Protein AF-0000000081854807 (afdb_homodimer)

Foldseek 3Di:
DLVVLVVVVVVLVVLLVVLLVVLVVLFDLLPVLFPAAFARDGACDVPDPRVDQLQDDPVVLVVPPDVVVCVLSCVDALFRFQFDQDSSHTHFDFDQDPNQTDTVNHQWTQHSVRDTHGVVVVCVVVVCNVVVVVVVVVVVVVVVCVVCVVVVVVLQVVLLVLLLVLLLCCLPCVVVVLVVVLVVVLVVLVVVLVVLVVLLVVLVPPPAPDPVPDPDDPDCVVVSSHSVSSVVVNVVSVVVSVVSVVVCVVCVLQVLQLSVLSNVLSVLCVLVVVLLCVLVVLVVQLVVLVVSLVVSLSSLVRSFAWWWFKPAPDPPQPRGRPTDDQVCNVVDCSCVRGPSIHTTTDDRHDPDPSRVCSVVSNLSSQLSSQLSNQLSVLLSLLLLLLQLVLQLPQQDPPVRRDDNRSVVSSVCCVPQVSSQSSVLSNVLSVLVSVLVVLVVVLVVCVPPPPPVVNVVSVVVNVVSVVVNVVSVVLSSQLSSQCSVPVDHSVVSSVVSVVLCVVVVVSVVSSVVSLVVSLVVVLCVSCVVSVDPSSSVSSVSSSVSSVSSSSSSVSVQSVLVVPADCDPVRHGSDDPSSVVSVVVVVVVVVVVVVD/DLVVLVVVVVVLVVLLVVLLVVLVVLFDLLPVLFPAAFARDGACDVPDPRVDQLQDDPVVLVVPPDVVVCVLSCVHALFRFQFDQDSSHTHFDFDQDPNQTDTVNHQWTQHSVRDTHGVVVVCVVVVCNVVVVVVVVVVVVVVVCVVCVVVVVVLQVVLLVLLLVLLLCCLPCVVVVLVVVLVVVLVVLVVVLVVLVVLLVVLVPPPAPDPVPDPPDPDCVVVSSHSVSSVVVNVVSVVVSVVSVVVCVVCVLQVLQLSVLSNVLSVLCVLVVVLLCVLVVLVVQLVVLVVSLVVSLSSLVRSFAWWWFKDAPDPPQPRGRPTDDQVCNVVDCSCVRGPSIDTTTDDRHDPDPSRVCSVVSNLSSQLSSQLSNQLSVLLSLLLLLLQLVLQLPQQDPPVRRDDNRSVVSSVCCVPQPSSQSSVLSNVLSVLVSVLVVLVVVLVVCVPPPPPVVNVVSVVVNVVSVVVNVVSVVLSSQLSSQCSVPVDHSVVSSVVSVVLCVVVVVSVVSSVVSLVVSLVVSLCVSCVVSVDPSSSVSSVSSSVSSVSSSSSSVSVQSVLVVPADCDPVGHGSDDPSSVVSVVVVVVVVVVVVVD

Nearest PDB structures (foldseek):
  7wwb-assembly1_B  TM=7.314E-01  e=3.124E-13  Homo sapiens
  9f63-assembly1_A  TM=7.269E-01  e=8.899E-12  Saccharomyces cerevisiae
  7x1w-assembly1_A  TM=1.591E-01  e=3.857E+00  Homo sapiens
  7wwb-assembly1_B  TM=8.177E-01  e=1.957E-13  Homo sapiens
  9f63-assembly1_A  TM=7.293E-01  e=7.937E-12  Saccharomyces cerevisiae

pLDDT: mean 78.85, std 14.8, range [30.97, 98.0]

Structure (mmCIF, N/CA/C/O backbone):
data_AF-0000000081854807-model_v1
#
loop_
_entity.id
_entity.type
_entity.pdbx_description
1 polymer 'Choline transporter-like protein'
#
loop_
_atom_site.group_PDB
_atom_site.id
_atom_site.type_symbol
_atom_site.label_atom_id
_atom_site.label_alt_id
_atom_site.label_comp_id
_atom_site.label_asym_id
_atom_site.label_entity_id
_atom_site.label_seq_id
_atom_site.pdbx_PDB_ins_code
_atom_site.Cartn_x
_atom_site.Cartn_y
_atom_site.Cartn_z
_atom_site.occupancy
_atom_site.B_iso_or_equiv
_atom_site.auth_seq_id
_atom_site.auth_comp_id
_atom_site.auth_asym_id
_atom_site.auth_atom_id
_atom_site.pdbx_PDB_model_num
ATOM 1 N N . PHE A 1 1 ? 23.953 26.969 -3.471 1 31.23 1 PHE A N 1
ATOM 2 C CA . PHE A 1 1 ? 22.922 25.969 -3.195 1 31.23 1 PHE A CA 1
ATOM 3 C C . PHE A 1 1 ? 22.234 26.266 -1.863 1 31.23 1 PHE A C 1
ATOM 5 O O . PHE A 1 1 ? 21.062 25.969 -1.689 1 31.23 1 PHE A O 1
ATOM 12 N N . ARG A 1 2 ? 23.047 26.734 -0.861 1 42.81 2 ARG A N 1
ATOM 13 C CA . ARG A 1 2 ? 22.5 27.281 0.381 1 42.81 2 ARG A CA 1
ATOM 14 C C . ARG A 1 2 ? 21.562 28.438 0.106 1 42.81 2 ARG A C 1
ATOM 16 O O . ARG A 1 2 ? 20.562 28.609 0.799 1 42.81 2 ARG A O 1
ATOM 23 N N . LEU A 1 3 ? 21.953 29.078 -0.808 1 42.81 3 LEU A N 1
ATOM 24 C CA . LEU A 1 3 ? 21.234 30.297 -1.171 1 42.81 3 LEU A CA 1
ATOM 25 C C . LEU A 1 3 ? 19.828 29.984 -1.659 1 42.81 3 LEU A C 1
ATOM 27 O O . LEU A 1 3 ? 18.906 30.766 -1.431 1 42.81 3 LEU A O 1
ATOM 31 N N . GLY A 1 4 ? 19.688 28.844 -2.27 1 45.41 4 GLY A N 1
ATOM 32 C CA . GLY A 1 4 ? 18.422 28.484 -2.869 1 45.41 4 GLY A CA 1
ATOM 33 C C . GLY A 1 4 ? 17.344 28.156 -1.843 1 45.41 4 GLY A C 1
ATOM 34 O O . GLY A 1 4 ? 16.188 28.516 -2.02 1 45.41 4 GLY A O 1
ATOM 35 N N . GLU A 1 5 ? 17.812 27.594 -0.777 1 56.28 5 GLU A N 1
ATOM 36 C CA . GLU A 1 5 ? 16.844 27.234 0.262 1 56.28 5 GLU A CA 1
ATOM 37 C C . GLU A 1 5 ? 16.391 28.469 1.043 1 56.28 5 GLU A C 1
ATOM 39 O O . GLU A 1 5 ? 15.227 28.562 1.439 1 56.28 5 GLU A O 1
ATOM 44 N N . ASP A 1 6 ? 17.25 29.438 1.151 1 55.31 6 ASP A N 1
ATOM 45 C CA . ASP A 1 6 ? 16.859 30.672 1.828 1 55.31 6 ASP A CA 1
ATOM 46 C C . ASP A 1 6 ? 15.789 31.422 1.035 1 55.31 6 ASP A C 1
ATOM 48 O O . ASP A 1 6 ? 14.945 32.094 1.616 1 55.31 6 ASP A O 1
ATOM 52 N N . PHE A 1 7 ? 15.898 31.188 -0.233 1 52.06 7 PHE A N 1
ATOM 53 C CA . PHE A 1 7 ? 14.945 31.859 -1.119 1 52.06 7 PHE A CA 1
ATOM 54 C C . PHE A 1 7 ? 13.531 31.344 -0.89 1 52.06 7 PHE A C 1
ATOM 56 O O . PHE A 1 7 ? 12.562 32.094 -1.037 1 52.06 7 PHE A O 1
ATOM 63 N N . LEU A 1 8 ? 13.445 30.188 -0.442 1 56.75 8 LEU A N 1
ATOM 64 C CA . LEU A 1 8 ? 12.102 29.625 -0.307 1 56.75 8 LEU A CA 1
ATOM 65 C C . LEU A 1 8 ? 11.523 29.922 1.073 1 56.75 8 LEU A C 1
ATOM 67 O O . LEU A 1 8 ? 10.312 30.094 1.223 1 56.75 8 LEU A O 1
ATOM 71 N N . TYR A 1 9 ? 12.445 30.203 2.012 1 63.16 9 TYR A N 1
ATOM 72 C CA . TYR A 1 9 ? 11.945 30.391 3.371 1 63.16 9 TYR A CA 1
ATOM 73 C C . TYR A 1 9 ? 11.422 31.812 3.57 1 63.16 9 TYR A C 1
ATOM 75 O O . TYR A 1 9 ? 10.414 32 4.246 1 63.16 9 TYR A O 1
ATOM 83 N N . LYS A 1 10 ? 12.016 32.75 2.951 1 64.94 10 LYS A N 1
ATOM 84 C CA . LYS A 1 10 ? 11.641 34.125 3.154 1 64.94 10 LYS A CA 1
ATOM 85 C C . LYS A 1 10 ? 10.219 34.406 2.662 1 64.94 10 LYS A C 1
ATOM 87 O O . LYS A 1 10 ? 9.422 35.031 3.365 1 64.94 10 LYS A O 1
ATOM 92 N N . PRO A 1 11 ? 9.984 33.812 1.596 1 66.44 11 PRO A N 1
ATOM 93 C CA . PRO A 1 11 ? 8.617 34.062 1.13 1 66.44 11 PRO A CA 1
ATOM 94 C C . PRO A 1 11 ? 7.555 33.438 2.023 1 66.44 11 PRO A C 1
ATOM 96 O O . PRO A 1 11 ? 6.477 34 2.201 1 66.44 11 PRO A O 1
ATOM 99 N N . ILE A 1 12 ? 7.859 32.406 2.658 1 68.94 12 ILE A N 1
ATOM 100 C CA . ILE A 1 12 ? 6.871 31.75 3.506 1 68.94 12 ILE A CA 1
ATOM 101 C C . ILE A 1 12 ? 6.688 32.531 4.797 1 68.94 12 ILE A C 1
ATOM 103 O O . ILE A 1 12 ? 5.562 32.719 5.273 1 68.94 12 ILE A O 1
ATOM 107 N N . TYR A 1 13 ? 7.812 33.062 5.246 1 72.12 13 TYR A N 1
ATOM 108 C CA . TYR A 1 13 ? 7.734 33.938 6.418 1 72.12 13 TYR A CA 1
ATOM 109 C C . TYR A 1 13 ? 6.891 35.188 6.125 1 72.12 13 TYR A C 1
ATOM 111 O O . TYR A 1 13 ? 6.07 35.594 6.949 1 72.12 13 TYR A O 1
ATOM 119 N N . LYS A 1 14 ? 7.09 35.625 4.934 1 73.06 14 LYS A N 1
ATOM 120 C CA . LYS A 1 14 ? 6.312 36.812 4.531 1 73.06 14 LYS A CA 1
ATOM 121 C C . LYS A 1 14 ? 4.832 36.469 4.406 1 73.06 14 LYS A C 1
ATOM 123 O O . LYS A 1 14 ? 3.971 37.25 4.777 1 73.06 14 LYS A O 1
ATOM 128 N N . LEU A 1 15 ? 4.621 35.281 3.996 1 74.69 15 LEU A N 1
ATOM 129 C CA . LEU A 1 15 ? 3.238 34.844 3.834 1 74.69 15 LEU A CA 1
ATOM 130 C C . LEU A 1 15 ? 2.553 34.719 5.188 1 74.69 15 LEU A C 1
ATOM 132 O O . LEU A 1 15 ? 1.389 35.094 5.348 1 74.69 15 LEU A O 1
ATOM 136 N N . VAL A 1 16 ? 3.277 34.219 6.129 1 77.31 16 VAL A N 1
ATOM 137 C CA . VAL A 1 16 ? 2.73 34.031 7.469 1 77.31 16 VAL A CA 1
ATOM 138 C C . VAL A 1 16 ? 2.395 35.406 8.07 1 77.31 16 VAL A C 1
ATOM 140 O O . VAL A 1 16 ? 1.308 35.594 8.617 1 77.31 16 VAL A O 1
ATOM 143 N N . CYS A 1 17 ? 3.285 36.312 7.867 1 75.56 17 CYS A N 1
ATOM 144 C CA . CYS A 1 17 ? 3.092 37.656 8.422 1 75.56 17 CYS A CA 1
ATOM 145 C C . CYS A 1 17 ? 1.953 38.375 7.707 1 75.56 17 CYS A C 1
ATOM 147 O O . CYS A 1 17 ? 1.146 39.062 8.352 1 75.56 17 CYS A O 1
ATOM 149 N N . CYS A 1 18 ? 1.888 38.156 6.438 1 76.94 18 CYS A N 1
ATOM 150 C CA . CYS A 1 18 ? 0.845 38.812 5.66 1 76.94 18 CYS A CA 1
ATOM 151 C C . CYS A 1 18 ? -0.532 38.25 6.016 1 76.94 18 CYS A C 1
ATOM 153 O O . CYS A 1 18 ? -1.499 39 6.117 1 76.94 18 CYS A O 1
ATOM 155 N N . LEU A 1 19 ? -0.566 37.031 6.266 1 79.38 19 LEU A N 1
ATOM 156 C CA . LEU A 1 19 ? -1.851 36.438 6.602 1 79.38 19 LEU A CA 1
ATOM 157 C C . LEU A 1 19 ? -2.322 36.875 7.98 1 79.38 19 LEU A C 1
ATOM 159 O O . LEU A 1 19 ? -3.506 37.188 8.172 1 79.38 19 LEU A O 1
ATOM 163 N N . TRP A 1 20 ? -1.336 36.969 8.898 1 78.19 20 TRP A N 1
ATOM 164 C CA . TRP A 1 20 ? -1.679 37.438 10.242 1 78.19 20 TRP A CA 1
ATOM 165 C C . TRP A 1 20 ? -2.117 38.906 10.227 1 78.19 20 TRP A C 1
ATOM 167 O O . TRP A 1 20 ? -3.105 39.25 10.867 1 78.19 20 TRP A O 1
ATOM 177 N N . PHE A 1 21 ? -1.425 39.656 9.406 1 78.19 21 PHE A N 1
ATOM 178 C CA . PHE A 1 21 ? -1.755 41.094 9.32 1 78.19 21 PHE A CA 1
ATOM 179 C C . PHE A 1 21 ? -3.111 41.281 8.656 1 78.19 21 PHE A C 1
ATOM 181 O O . PHE A 1 21 ? -3.914 42.125 9.109 1 78.19 21 PHE A O 1
ATOM 188 N N . ALA A 1 22 ? -3.367 40.594 7.676 1 79.5 22 ALA A N 1
ATOM 189 C CA . ALA A 1 22 ? -4.641 40.688 6.973 1 79.5 22 ALA A CA 1
ATOM 190 C C . ALA A 1 22 ? -5.801 40.25 7.863 1 79.5 22 ALA A C 1
ATOM 192 O O . ALA A 1 22 ? -6.859 40.906 7.879 1 79.5 22 ALA A O 1
ATOM 193 N N . ALA A 1 23 ? -5.598 39.25 8.602 1 82.31 23 ALA A N 1
ATOM 194 C CA . ALA A 1 23 ? -6.648 38.75 9.492 1 82.31 23 ALA A CA 1
ATOM 195 C C . ALA A 1 23 ? -6.906 39.719 10.641 1 82.31 23 ALA A C 1
ATOM 197 O O . ALA A 1 23 ? -8.055 39.938 11.016 1 82.31 23 ALA A O 1
ATOM 198 N N . TRP A 1 24 ? -5.789 40.344 11.133 1 79.19 24 TRP A N 1
ATOM 199 C CA . TRP A 1 24 ? -5.902 41.219 12.281 1 79.19 24 TRP A CA 1
ATOM 200 C C . TRP A 1 24 ? -6.562 42.531 11.883 1 79.19 24 TRP A C 1
ATOM 202 O O . TRP A 1 24 ? -7.336 43.125 12.656 1 79.19 24 TRP A O 1
ATOM 212 N N . ILE A 1 25 ? -6.426 42.906 10.672 1 78.38 25 ILE A N 1
ATOM 213 C CA . ILE A 1 25 ? -6.953 44.188 10.242 1 78.38 25 ILE A CA 1
ATOM 214 C C . ILE A 1 25 ? -8.445 44.062 9.945 1 78.38 25 ILE A C 1
ATOM 216 O O . ILE A 1 25 ? -9.234 44.969 10.305 1 78.38 25 ILE A O 1
ATOM 220 N N . HIS A 1 26 ? -8.805 43 9.414 1 78.5 26 HIS A N 1
ATOM 221 C CA . HIS A 1 26 ? -10.18 42.906 8.945 1 78.5 26 HIS A CA 1
ATOM 222 C C . HIS A 1 26 ? -11.031 42.094 9.922 1 78.5 26 HIS A C 1
ATOM 224 O O . HIS A 1 26 ? -12.258 42.062 9.812 1 78.5 26 HIS A O 1
ATOM 230 N N . GLY A 1 27 ? -10.359 41.469 10.891 1 80.88 27 GLY A N 1
ATOM 231 C CA . GLY A 1 27 ? -11.117 40.594 11.781 1 80.88 27 GLY A CA 1
ATOM 232 C C . GLY A 1 27 ? -11.492 41.281 13.094 1 80.88 27 GLY A C 1
ATOM 233 O O . GLY A 1 27 ? -10.758 42.125 13.602 1 80.88 27 GLY A O 1
ATOM 234 N N . ASP A 1 28 ? -12.797 41.062 13.562 1 80.88 28 ASP A N 1
ATOM 235 C CA . ASP A 1 28 ? -13.273 41.5 14.867 1 80.88 28 ASP A CA 1
ATOM 236 C C . ASP A 1 28 ? -13.93 40.344 15.633 1 80.88 28 ASP A C 1
ATOM 238 O O . ASP A 1 28 ? -15.109 40.031 15.406 1 80.88 28 ASP A O 1
ATOM 242 N N . PRO A 1 29 ? -13.195 39.812 16.516 1 82.06 29 PRO A N 1
ATOM 243 C CA . PRO A 1 29 ? -13.711 38.625 17.234 1 82.06 29 PRO A CA 1
ATOM 244 C C . PRO A 1 29 ? -14.961 38.938 18.047 1 82.06 29 PRO A C 1
ATOM 246 O O . PRO A 1 29 ? -15.695 38.031 18.438 1 82.06 29 PRO A O 1
ATOM 249 N N . ARG A 1 30 ? -15.328 40.125 18.391 1 79.81 30 ARG A N 1
ATOM 250 C CA . ARG A 1 30 ? -16.531 40.531 19.125 1 79.81 30 ARG A CA 1
ATOM 251 C C . ARG A 1 30 ? -17.797 40.125 18.359 1 79.81 30 ARG A C 1
ATOM 253 O O . ARG A 1 30 ? -18.844 39.906 18.953 1 79.81 30 ARG A O 1
ATOM 260 N N . LYS A 1 31 ? -17.562 39.969 17.016 1 78.06 31 LYS A N 1
ATOM 261 C CA . LYS A 1 31 ? -18.703 39.656 16.172 1 78.06 31 LYS A CA 1
ATOM 262 C C . LYS A 1 31 ? -19.156 38.188 16.391 1 78.06 31 LYS A C 1
ATOM 264 O O . LYS A 1 31 ? -20.312 37.844 16.141 1 78.06 31 LYS A O 1
ATOM 269 N N . ILE A 1 32 ? -18.172 37.406 16.797 1 74.75 32 ILE A N 1
ATOM 270 C CA . ILE A 1 32 ? -18.484 36 16.984 1 74.75 32 ILE A CA 1
ATOM 271 C C . ILE A 1 32 ? -18.922 35.75 18.422 1 74.75 32 ILE A C 1
ATOM 273 O O . ILE A 1 32 ? -19.766 34.875 18.688 1 74.75 32 ILE A O 1
ATOM 277 N N . VAL A 1 33 ? -18.406 36.625 19.359 1 71.44 33 VAL A N 1
ATOM 278 C CA . VAL A 1 33 ? -18.641 36.375 20.781 1 71.44 33 VAL A CA 1
ATOM 279 C C . VAL A 1 33 ? -19.953 37.031 21.188 1 71.44 33 VAL A C 1
ATOM 281 O O . VAL A 1 33 ? -20.734 36.469 21.953 1 71.44 33 VAL A O 1
ATOM 284 N N . TYR A 1 34 ? -20.281 38.219 20.594 1 69.12 34 TYR A N 1
ATOM 285 C CA . TYR A 1 34 ? -21.469 38.938 21.016 1 69.12 34 TYR A CA 1
ATOM 286 C C . TYR A 1 34 ? -22.5 39 19.891 1 69.12 34 TYR A C 1
ATOM 288 O O . TYR A 1 34 ? -22.156 39.156 18.719 1 69.12 34 TYR A O 1
ATOM 296 N N . PRO A 1 35 ? -23.75 38.719 20.281 1 72.38 35 PRO A N 1
ATOM 297 C CA . PRO A 1 35 ? -24.797 38.844 19.266 1 72.38 35 PRO A CA 1
ATOM 298 C C . PRO A 1 35 ? -25.016 40.312 18.844 1 72.38 35 PRO A C 1
ATOM 300 O O . PRO A 1 35 ? -24.656 41.219 19.594 1 72.38 35 PRO A O 1
ATOM 303 N N . THR A 1 36 ? -25.438 40.469 17.656 1 73.31 36 THR A N 1
ATOM 304 C CA . THR A 1 36 ? -25.703 41.781 17.109 1 73.31 36 THR A CA 1
ATOM 305 C C . THR A 1 36 ? -27.203 42.062 17.078 1 73.31 36 THR A C 1
ATOM 307 O O . THR A 1 36 ? -28 41.188 16.703 1 73.31 36 THR A O 1
ATOM 310 N N . ASP A 1 37 ? -27.594 43.188 17.562 1 65.75 37 ASP A N 1
ATOM 311 C CA . ASP A 1 37 ? -29 43.594 17.562 1 65.75 37 ASP A CA 1
ATOM 312 C C . ASP A 1 37 ? -29.438 44.062 16.172 1 65.75 37 ASP A C 1
ATOM 314 O O . ASP A 1 37 ? -28.625 44.094 15.242 1 65.75 37 ASP A O 1
ATOM 318 N N . SER A 1 38 ? -30.734 44.344 16.047 1 67.38 38 SER A N 1
ATOM 319 C CA . SER A 1 38 ? -31.328 44.75 14.773 1 67.38 38 SER A CA 1
ATOM 320 C C . SER A 1 38 ? -30.75 46.062 14.289 1 67.38 38 SER A C 1
ATOM 322 O O . SER A 1 38 ? -30.781 46.375 13.102 1 67.38 38 SER A O 1
ATOM 324 N N . GLN A 1 39 ? -30.141 46.812 15.289 1 68 39 GLN A N 1
ATOM 325 C CA . GLN A 1 39 ? -29.578 48.094 14.914 1 68 39 GLN A CA 1
ATOM 326 C C . GLN A 1 39 ? -28.094 47.969 14.586 1 68 39 GLN A C 1
ATOM 328 O O . GLN A 1 39 ? -27.438 48.969 14.234 1 68 39 GLN A O 1
ATOM 333 N N . GLY A 1 40 ? -27.516 46.75 14.656 1 71.31 40 GLY A N 1
ATOM 334 C CA . GLY A 1 40 ? -26.125 46.5 14.305 1 71.31 40 GLY A CA 1
ATOM 335 C C . GLY A 1 40 ? -25.172 46.688 15.469 1 71.31 40 GLY A C 1
ATOM 336 O O . GLY A 1 40 ? -23.953 46.75 15.281 1 71.31 40 GLY A O 1
ATOM 337 N N . GLN A 1 41 ? -25.688 46.938 16.656 1 73.94 41 GLN A N 1
ATOM 338 C CA . GLN A 1 41 ? -24.828 47.125 17.828 1 73.94 41 GLN A CA 1
ATOM 339 C C . GLN A 1 41 ? -24.672 45.812 18.609 1 73.94 41 GLN A C 1
ATOM 341 O O . GLN A 1 41 ? -25.562 44.969 18.594 1 73.94 41 GLN A O 1
ATOM 346 N N . PHE A 1 42 ? -23.469 45.688 19.234 1 74.62 42 PHE A N 1
ATOM 347 C CA . PHE A 1 42 ? -23.188 44.5 20.016 1 74.62 42 PHE A CA 1
ATOM 348 C C . PHE A 1 42 ? -23.984 44.469 21.312 1 74.62 42 PHE A C 1
ATOM 350 O O . PHE A 1 42 ? -24.078 45.5 22 1 74.62 42 PHE A O 1
ATOM 357 N N . CYS A 1 43 ? -24.562 43.312 21.5 1 64.31 43 CYS A N 1
ATOM 358 C CA . CYS A 1 43 ? -25.359 43.156 22.719 1 64.31 43 CYS A CA 1
ATOM 359 C C . CYS A 1 43 ? -24.469 42.906 23.922 1 64.31 43 CYS A C 1
ATOM 361 O O . CYS A 1 43 ? -23.453 42.219 23.797 1 64.31 43 CYS A O 1
ATOM 363 N N . GLY A 1 44 ? -24.734 43.469 25.156 1 60.28 44 GLY A N 1
ATOM 364 C CA . GLY A 1 44 ? -24.062 43.156 26.406 1 60.28 44 GLY A CA 1
ATOM 365 C C . GLY A 1 44 ? -22.906 44.062 26.719 1 60.28 44 GLY A C 1
ATOM 366 O O . GLY A 1 44 ? -22.219 43.906 27.719 1 60.28 44 GLY A O 1
ATOM 367 N N . GLN A 1 45 ? -22.641 44.906 25.781 1 60.91 45 GLN A N 1
ATOM 368 C CA . GLN A 1 45 ? -21.547 45.812 26.094 1 60.91 45 GLN A CA 1
ATOM 369 C C . GLN A 1 45 ? -22.047 47.062 26.797 1 60.91 45 GLN A C 1
ATOM 371 O O . GLN A 1 45 ? -23.219 47.438 26.625 1 60.91 45 GLN A O 1
ATOM 376 N N . GLN A 1 46 ? -21.5 47.531 27.875 1 57.53 46 GLN A N 1
ATOM 377 C CA . GLN A 1 46 ? -21.906 48.562 28.828 1 57.53 46 GLN A CA 1
ATOM 378 C C . GLN A 1 46 ? -22.594 49.719 28.125 1 57.53 46 GLN A C 1
ATOM 380 O O . GLN A 1 46 ? -23.547 50.312 28.656 1 57.53 46 GLN A O 1
ATOM 385 N N . ASN A 1 47 ? -22.172 50.125 27.062 1 52.47 47 ASN A N 1
ATOM 386 C CA . ASN A 1 47 ? -22.672 51.375 26.547 1 52.47 47 ASN A CA 1
ATOM 387 C C . ASN A 1 47 ? -23.781 51.188 25.516 1 52.47 47 ASN A C 1
ATOM 389 O O . ASN A 1 47 ? -24.109 52.094 24.766 1 52.47 47 ASN A O 1
ATOM 393 N N . THR A 1 48 ? -24.109 49.969 25.312 1 53.09 48 THR A N 1
ATOM 394 C CA . THR A 1 48 ? -25.156 49.812 24.297 1 53.09 48 THR A CA 1
ATOM 395 C C . THR A 1 48 ? -26.531 49.688 24.969 1 53.09 48 THR A C 1
ATOM 397 O O . THR A 1 48 ? -26.625 49.25 26.109 1 53.09 48 THR A O 1
ATOM 400 N N . SER A 1 49 ? -27.531 50.469 24.531 1 51.53 49 SER A N 1
ATOM 401 C CA . SER A 1 49 ? -28.891 50.656 25.047 1 51.53 49 SER A CA 1
ATOM 402 C C . SER A 1 49 ? -29.484 49.312 25.469 1 51.53 49 SER A C 1
ATOM 404 O O . SER A 1 49 ? -30.469 49.25 26.203 1 51.53 49 SER A O 1
ATOM 406 N N . ASN A 1 50 ? -29.172 48.25 24.906 1 49.59 50 ASN A N 1
ATOM 407 C CA . ASN A 1 50 ? -29.844 47 25.203 1 49.59 50 ASN A CA 1
ATOM 408 C C . ASN A 1 50 ? -29.109 46.188 26.266 1 49.59 50 ASN A C 1
ATOM 410 O O . ASN A 1 50 ? -28.406 45.219 25.953 1 49.59 50 ASN A O 1
ATOM 414 N N . ASN A 1 51 ? -28.734 46.781 27.266 1 46.84 51 ASN A N 1
ATOM 415 C CA . ASN A 1 51 ? -28.109 46.156 28.422 1 46.84 51 ASN A CA 1
ATOM 416 C C . ASN A 1 51 ? -28.906 44.938 28.891 1 46.84 51 ASN A C 1
ATOM 418 O O . ASN A 1 51 ? -28.547 44.281 29.859 1 46.84 51 ASN A O 1
ATOM 422 N N . GLY A 1 52 ? -30.344 44.812 28.656 1 45.78 52 GLY A N 1
ATOM 423 C CA . GLY A 1 52 ? -31.156 43.812 29.328 1 45.78 52 GLY A CA 1
ATOM 424 C C . GLY A 1 52 ? -30.828 42.406 28.891 1 45.78 52 GLY A C 1
ATOM 425 O O . GLY A 1 52 ? -30.031 42.188 27.984 1 45.78 52 GLY A O 1
ATOM 426 N N . SER A 1 53 ? -31.5 41.344 29.688 1 48.62 53 SER A N 1
ATOM 427 C CA . SER A 1 53 ? -31.422 39.906 29.531 1 48.62 53 SER A CA 1
ATOM 428 C C . SER A 1 53 ? -31.609 39.5 28.078 1 48.62 53 SER A C 1
ATOM 430 O O . SER A 1 53 ? -32.562 39.906 27.438 1 48.62 53 SER A O 1
ATOM 432 N N . LEU A 1 54 ? -30.516 39.219 27.391 1 50.19 54 LEU A N 1
ATOM 433 C CA . LEU A 1 54 ? -30.312 38.812 26 1 50.19 54 LEU A CA 1
ATOM 434 C C . LEU A 1 54 ? -31.453 37.938 25.516 1 50.19 54 LEU A C 1
ATOM 436 O O . LEU A 1 54 ? -31.703 37.875 24.312 1 50.19 54 LEU A O 1
ATOM 440 N N . CYS A 1 55 ? -31.969 37.094 26.359 1 51.75 55 CYS A N 1
ATOM 441 C CA . CYS A 1 55 ? -33.062 36.219 25.953 1 51.75 55 CYS A CA 1
ATOM 442 C C . CYS A 1 55 ? -34.406 36.875 26.203 1 51.75 55 CYS A C 1
ATOM 444 O O . CYS A 1 55 ? -34.656 37.375 27.297 1 51.75 55 CYS A O 1
ATOM 446 N N . PRO A 1 56 ? -35.094 37.219 25.172 1 48.72 56 PRO A N 1
ATOM 447 C CA . PRO A 1 56 ? -36.406 37.844 25.406 1 48.72 56 PRO A CA 1
ATOM 448 C C . PRO A 1 56 ? -37.25 37.062 26.438 1 48.72 56 PRO A C 1
ATOM 450 O O . PRO A 1 56 ? -37.375 35.844 26.328 1 48.72 56 PRO A O 1
ATOM 453 N N . THR A 1 57 ? -37.219 37.375 27.734 1 46.03 57 THR A N 1
ATOM 454 C CA . THR A 1 57 ? -38.219 36.844 28.656 1 46.03 57 THR A CA 1
ATOM 455 C C . THR A 1 57 ? -39.562 37.594 28.469 1 46.03 57 THR A C 1
ATOM 457 O O . THR A 1 57 ? -39.562 38.719 27.984 1 46.03 57 THR A O 1
ATOM 460 N N . LEU A 1 58 ? -40.75 36.812 28.656 1 44.97 58 LEU A N 1
ATOM 461 C CA . LEU A 1 58 ? -42.094 37.438 28.656 1 44.97 58 LEU A CA 1
ATOM 462 C C . LEU A 1 58 ? -42.031 38.844 29.281 1 44.97 58 LEU A C 1
ATOM 464 O O . LEU A 1 58 ? -42.688 39.75 28.812 1 44.97 58 LEU A O 1
ATOM 468 N N . ILE A 1 59 ? -41.344 38.875 30.344 1 44.75 59 ILE A N 1
ATOM 469 C CA . ILE A 1 59 ? -41.344 40.094 31.188 1 44.75 59 ILE A CA 1
ATOM 470 C C . ILE A 1 59 ? -40.656 41.219 30.438 1 44.75 59 ILE A C 1
ATOM 472 O O . ILE A 1 59 ? -41.125 42.375 30.484 1 44.75 59 ILE A O 1
ATOM 476 N N . SER A 1 60 ? -39.656 40.938 29.828 1 48.12 60 SER A N 1
ATOM 477 C CA . SER A 1 60 ? -38.969 42.031 29.188 1 48.12 60 SER A CA 1
ATOM 478 C C . SER A 1 60 ? -39.719 42.531 27.969 1 48.12 60 SER A C 1
ATOM 480 O O . SER A 1 60 ? -39.656 43.719 27.625 1 48.12 60 SER A O 1
ATOM 482 N N . CYS A 1 61 ? -40.344 41.594 27.234 1 48.12 61 CYS A N 1
ATOM 483 C CA . CYS A 1 61 ? -41.25 42 26.188 1 48.12 61 CYS A CA 1
ATOM 484 C C . CYS A 1 61 ? -42.469 42.75 26.766 1 48.12 61 CYS A C 1
ATOM 486 O O . CYS A 1 61 ? -43.062 43.594 26.094 1 48.12 61 CYS A O 1
ATOM 488 N N . SER A 1 62 ? -42.969 42.312 27.875 1 44.34 62 SER A N 1
ATOM 489 C CA . SER A 1 62 ? -44.094 42.969 28.516 1 44.34 62 SER A CA 1
ATOM 490 C C . SER A 1 62 ? -43.719 44.375 29 1 44.34 62 SER A C 1
ATOM 492 O O . SER A 1 62 ? -44.594 45.188 29.234 1 44.34 62 SER A O 1
ATOM 494 N N . SER A 1 63 ? -42.531 44.531 29.5 1 43.41 63 SER A N 1
ATOM 495 C CA . SER A 1 63 ? -42.312 45.844 30.141 1 43.41 63 SER A CA 1
ATOM 496 C C . SER A 1 63 ? -42.188 46.969 29.109 1 43.41 63 SER A C 1
ATOM 498 O O . SER A 1 63 ? -42.094 48.125 29.469 1 43.41 63 SER A O 1
ATOM 500 N N . LYS A 1 64 ? -41.719 46.656 27.812 1 45.28 64 LYS A N 1
ATOM 501 C CA . LYS A 1 64 ? -41.719 47.812 26.922 1 45.28 64 LYS A CA 1
ATOM 502 C C . LYS A 1 64 ? -43.125 48.188 26.469 1 45.28 64 LYS A C 1
ATOM 504 O O . LYS A 1 64 ? -44 47.312 26.344 1 45.28 64 LYS A O 1
ATOM 509 N N . GLU A 1 65 ? -43.594 49.438 26.797 1 47.72 65 GLU A N 1
ATOM 510 C CA . GLU A 1 65 ? -44.906 50.094 26.797 1 47.72 65 GLU A CA 1
ATOM 511 C C . GLU A 1 65 ? -45.688 49.75 25.547 1 47.72 65 GLU A C 1
ATOM 513 O O . GLU A 1 65 ? -46.938 49.594 25.609 1 47.72 65 GLU A O 1
ATOM 518 N N . SER A 1 66 ? -45.219 50.094 24.25 1 43.12 66 SER A N 1
ATOM 519 C CA . SER A 1 66 ? -46.219 49.969 23.188 1 43.12 66 SER A CA 1
ATOM 520 C C . SER A 1 66 ? -46.031 48.656 22.422 1 43.12 66 SER A C 1
ATOM 522 O O . SER A 1 66 ? -44.938 48.312 22.016 1 43.12 66 SER A O 1
ATOM 524 N N . VAL A 1 67 ? -46.875 47.688 22.547 1 44.22 67 VAL A N 1
ATOM 525 C CA . VAL A 1 67 ? -47.031 46.406 21.875 1 44.22 67 VAL A CA 1
ATOM 526 C C . VAL A 1 67 ? -46.625 46.562 20.406 1 44.22 67 VAL A C 1
ATOM 528 O O . VAL A 1 67 ? -46 45.656 19.828 1 44.22 67 VAL A O 1
ATOM 531 N N . ALA A 1 68 ? -47.031 47.688 19.781 1 44.97 68 ALA A N 1
ATOM 532 C CA . ALA A 1 68 ? -46.781 47.906 18.359 1 44.97 68 ALA A CA 1
ATOM 533 C C . ALA A 1 68 ? -45.312 48 18.062 1 44.97 68 ALA A C 1
ATOM 535 O O . ALA A 1 68 ? -44.844 47.469 17.047 1 44.97 68 ALA A O 1
ATOM 536 N N . ASP A 1 69 ? -44.656 48.688 18.797 1 45.38 69 ASP A N 1
ATOM 537 C CA . ASP A 1 69 ? -43.219 48.875 18.562 1 45.38 69 ASP A CA 1
ATOM 538 C C . ASP A 1 69 ? -42.469 47.562 18.812 1 45.38 69 ASP A C 1
ATOM 540 O O . ASP A 1 69 ? -41.469 47.281 18.125 1 45.38 69 ASP A O 1
ATOM 544 N N . VAL A 1 70 ? -42.969 46.812 19.734 1 48.47 70 VAL A N 1
ATOM 545 C CA . VAL A 1 70 ? -42.344 45.531 20.031 1 48.47 70 VAL A CA 1
ATOM 546 C C . VAL A 1 70 ? -42.531 44.562 18.859 1 48.47 70 VAL A C 1
ATOM 548 O O . VAL A 1 70 ? -41.625 43.781 18.531 1 48.47 70 VAL A O 1
ATOM 551 N N . ILE A 1 71 ? -43.781 44.531 18.344 1 47.59 71 ILE A N 1
ATOM 552 C CA . ILE A 1 71 ? -44.062 43.719 17.172 1 47.59 71 ILE A CA 1
ATOM 553 C C . ILE A 1 71 ? -43.281 44.25 15.969 1 47.59 71 ILE A C 1
ATOM 555 O O . ILE A 1 71 ? -42.781 43.469 15.164 1 47.59 71 ILE A O 1
ATOM 559 N N . ARG A 1 72 ? -43.312 45.5 15.93 1 46.91 72 ARG A N 1
ATOM 560 C CA . ARG A 1 72 ? -42.656 46.156 14.797 1 46.91 72 ARG A CA 1
ATOM 561 C C . ARG A 1 72 ? -41.156 45.906 14.836 1 46.91 72 ARG A C 1
ATOM 563 O O . ARG A 1 72 ? -40.531 45.656 13.805 1 46.91 72 ARG A O 1
ATOM 570 N N . ASP A 1 73 ? -40.656 46.25 15.969 1 47.19 73 ASP A N 1
ATOM 571 C CA . ASP A 1 73 ? -39.188 46.094 16.031 1 47.19 73 ASP A CA 1
ATOM 572 C C . ASP A 1 73 ? -38.812 44.625 16.188 1 47.19 73 ASP A C 1
ATOM 574 O O . ASP A 1 73 ? -37.625 44.312 16.234 1 47.19 73 ASP A O 1
ATOM 578 N N . GLU A 1 74 ? -39.531 43.625 15.727 1 47.12 74 GLU A N 1
ATOM 579 C CA . GLU A 1 74 ? -39.312 42.188 15.742 1 47.12 74 GLU A CA 1
ATOM 580 C C . GLU A 1 74 ? -38.469 41.781 16.953 1 47.12 74 GLU A C 1
ATOM 582 O O . GLU A 1 74 ? -37.688 40.844 16.875 1 47.12 74 GLU A O 1
ATOM 587 N N . ASP A 1 75 ? -38.344 42.625 17.891 1 48.06 75 ASP A N 1
ATOM 588 C CA . ASP A 1 75 ? -37.531 42.344 19.094 1 48.06 75 ASP A CA 1
ATOM 589 C C . ASP A 1 75 ? -38.094 41.156 19.859 1 48.06 75 ASP A C 1
ATOM 591 O O . ASP A 1 75 ? -37.344 40.438 20.531 1 48.06 75 ASP A O 1
ATOM 595 N N . CYS A 1 76 ? -39.375 41.031 20 1 48.28 76 CYS A N 1
ATOM 596 C CA . CYS A 1 76 ? -39.938 39.906 20.734 1 48.28 76 CYS A CA 1
ATOM 597 C C . CYS A 1 76 ? -40.344 38.781 19.781 1 48.28 76 CYS A C 1
ATOM 599 O O . CYS A 1 76 ? -41.062 39.031 18.812 1 48.28 76 CYS A O 1
ATOM 601 N N . PRO A 1 77 ? -39.5 37.75 19.719 1 50.31 77 PRO A N 1
ATOM 602 C CA . PRO A 1 77 ? -39.906 36.625 18.844 1 50.31 77 PRO A CA 1
ATOM 603 C C . PRO A 1 77 ? -41.344 36.219 19.031 1 50.31 77 PRO A C 1
ATOM 605 O O . PRO A 1 77 ? -41.938 36.5 20.078 1 50.31 77 PRO A O 1
ATOM 608 N N . SER A 1 78 ? -42.062 36.188 17.953 1 49.59 78 SER A N 1
ATOM 609 C CA . SER A 1 78 ? -43.438 35.75 17.984 1 49.59 78 SER A CA 1
ATOM 610 C C . SER A 1 78 ? -43.625 34.594 18.984 1 49.59 78 SER A C 1
ATOM 612 O O . SER A 1 78 ? -44.719 34.344 19.453 1 49.59 78 SER A O 1
ATOM 614 N N . MET A 1 79 ? -42.531 33.844 19.219 1 51.09 79 MET A N 1
ATOM 615 C CA . MET A 1 79 ? -42.625 32.688 20.141 1 51.09 79 MET A CA 1
ATOM 616 C C . MET A 1 79 ? -41.562 32.812 21.234 1 51.09 79 MET A C 1
ATOM 618 O O . MET A 1 79 ? -40.375 33.062 20.938 1 51.09 79 MET A O 1
ATOM 622 N N . ILE A 1 80 ? -41.938 33.094 22.375 1 50.69 80 ILE A N 1
ATOM 623 C CA . ILE A 1 80 ? -41 33.156 23.484 1 50.69 80 ILE A CA 1
ATOM 624 C C . ILE A 1 80 ? -40.781 31.734 24.031 1 50.69 80 ILE A C 1
ATOM 626 O O . ILE A 1 80 ? -41.719 31.109 24.531 1 50.69 80 ILE A O 1
ATOM 630 N N . VAL A 1 81 ? -39.938 31.062 23.531 1 55.81 81 VAL A N 1
ATOM 631 C CA . VAL A 1 81 ? -39.531 29.797 24.125 1 55.81 81 VAL A CA 1
ATOM 632 C C . VAL A 1 81 ? -38.531 30.047 25.25 1 55.81 81 VAL A C 1
ATOM 634 O O . VAL A 1 81 ? -37.75 31.016 25.203 1 55.81 81 VAL A O 1
ATOM 637 N N . PRO A 1 82 ? -38.906 29.5 26.469 1 56.91 82 PRO A N 1
ATOM 638 C CA . PRO A 1 82 ? -37.906 29.641 27.516 1 56.91 82 PRO A CA 1
ATOM 639 C C . PRO A 1 82 ? -36.5 29.375 27.031 1 56.91 82 PRO A C 1
ATOM 641 O O . PRO A 1 82 ? -36.25 28.375 26.344 1 56.91 82 PRO A O 1
ATOM 644 N N . SER A 1 83 ? -35.719 30.453 27.031 1 58.75 83 SER A N 1
ATOM 645 C CA . SER A 1 83 ? -34.375 30.375 26.516 1 58.75 83 SER A CA 1
ATOM 646 C C . SER A 1 83 ? -33.344 30.594 27.609 1 58.75 83 SER A C 1
ATOM 648 O O . SER A 1 83 ? -33.625 31.219 28.641 1 58.75 83 SER A O 1
ATOM 650 N N . LYS A 1 84 ? -32.469 29.828 27.781 1 60.66 84 LYS A N 1
ATOM 651 C CA . LYS A 1 84 ? -31.328 30.016 28.688 1 60.66 84 LYS A CA 1
ATOM 652 C C . LYS A 1 84 ? -30.219 30.812 28 1 60.66 84 LYS A C 1
ATOM 654 O O . LYS A 1 84 ? -29.938 30.594 26.812 1 60.66 84 LYS A O 1
ATOM 659 N N . PRO A 1 85 ? -29.859 31.922 28.688 1 58.59 85 PRO A N 1
ATOM 660 C CA . PRO A 1 85 ? -28.75 32.688 28.125 1 58.59 85 PRO A CA 1
ATOM 661 C C . PRO A 1 85 ? -27.438 31.922 28.094 1 58.59 85 PRO A C 1
ATOM 663 O O . PRO A 1 85 ? -27.062 31.297 29.094 1 58.59 85 PRO A O 1
ATOM 666 N N . PHE A 1 86 ? -27.078 31.578 27.016 1 58.06 86 PHE A N 1
ATOM 667 C CA . PHE A 1 86 ? -25.781 30.938 26.859 1 58.06 86 PHE A CA 1
ATOM 668 C C . PHE A 1 86 ? -24.859 31.766 25.969 1 58.06 86 PHE A C 1
ATOM 670 O O . PHE A 1 86 ? -25.172 31.984 24.781 1 58.06 86 PHE A O 1
ATOM 677 N N . LEU A 1 87 ? -23.672 32.062 26.391 1 56.59 87 LEU A N 1
ATOM 678 C CA . LEU A 1 87 ? -22.688 32.875 25.688 1 56.59 87 LEU A CA 1
ATOM 679 C C . LEU A 1 87 ? -23.344 34.156 25.125 1 56.59 87 LEU A C 1
ATOM 681 O O . LEU A 1 87 ? -23.156 34.469 23.953 1 56.59 87 LEU A O 1
ATOM 685 N N . GLN A 1 88 ? -24.188 34.688 25.859 1 57.59 88 GLN A N 1
ATOM 686 C CA . GLN A 1 88 ? -24.859 35.969 25.594 1 57.59 88 GLN A CA 1
ATOM 687 C C . GLN A 1 88 ? -25.875 35.781 24.453 1 57.59 88 GLN A C 1
ATOM 689 O O . GLN A 1 88 ? -26.188 36.75 23.75 1 57.59 88 GLN A O 1
ATOM 694 N N . ARG A 1 89 ? -26.062 34.469 24.125 1 61.97 89 ARG A N 1
ATOM 695 C CA . ARG A 1 89 ? -27.141 34.156 23.188 1 61.97 89 ARG A CA 1
ATOM 696 C C . ARG A 1 89 ? -28.234 33.344 23.859 1 61.97 89 ARG A C 1
ATOM 698 O O . ARG A 1 89 ? -28.031 32.781 24.938 1 61.97 89 ARG A O 1
ATOM 705 N N . CYS A 1 90 ? -29.406 33.531 23.375 1 58.25 90 CYS A N 1
ATOM 706 C CA . CYS A 1 90 ? -30.547 32.844 23.969 1 58.25 90 CYS A CA 1
ATOM 707 C C . CYS A 1 90 ? -30.844 31.547 23.219 1 58.25 90 CYS A C 1
ATOM 709 O O . CYS A 1 90 ? -31.016 31.562 22 1 58.25 90 CYS A O 1
ATOM 711 N N . PHE A 1 91 ? -30.578 30.578 23.812 1 61.44 91 PHE A N 1
ATOM 712 C CA . PHE A 1 91 ? -30.922 29.281 23.219 1 61.44 91 PHE A CA 1
ATOM 713 C C . PHE A 1 91 ? -32.094 28.656 23.938 1 61.44 91 PHE A C 1
ATOM 715 O O . PHE A 1 91 ? -32.219 28.781 25.156 1 61.44 91 PHE A O 1
ATOM 722 N N . PRO A 1 92 ? -32.969 28.156 23.016 1 62.09 92 PRO A N 1
ATOM 723 C CA . PRO A 1 92 ? -34.094 27.5 23.688 1 62.09 92 PRO A CA 1
ATOM 724 C C . PRO A 1 92 ? -33.656 26.359 24.609 1 62.09 92 PRO A C 1
ATOM 726 O O . PRO A 1 92 ? -32.688 25.656 24.297 1 62.09 92 PRO A O 1
ATOM 729 N N . GLU A 1 93 ? -34.031 26.375 25.812 1 62.59 93 GLU A N 1
ATOM 730 C CA . GLU A 1 93 ? -33.75 25.328 26.781 1 62.59 93 GLU A CA 1
ATOM 731 C C . GLU A 1 93 ? -34.438 24.016 26.422 1 62.59 93 GLU A C 1
ATOM 733 O O . GLU A 1 93 ? -35.656 23.891 26.594 1 62.59 93 GLU A O 1
ATOM 738 N N . PHE A 1 94 ? -33.625 23.172 25.734 1 64.12 94 PHE A N 1
ATOM 739 C CA . PHE A 1 94 ? -34.156 21.859 25.422 1 64.12 94 PHE A CA 1
ATOM 740 C C . PHE A 1 94 ? -34 20.906 26.609 1 64.12 94 PHE A C 1
ATOM 742 O O . PHE A 1 94 ? -32.969 20.906 27.266 1 64.12 94 PHE A O 1
ATOM 749 N N . ASN A 1 95 ? -35 20.453 27.234 1 61.66 95 ASN A N 1
ATOM 750 C CA . ASN A 1 95 ? -34.969 19.438 28.297 1 61.66 95 ASN A CA 1
ATOM 751 C C . ASN A 1 95 ? -35.438 18.094 27.781 1 61.66 95 ASN A C 1
ATOM 753 O O . ASN A 1 95 ? -36.5 17.984 27.172 1 61.66 95 ASN A O 1
ATOM 757 N N . THR A 1 96 ? -34.5 17.234 27.547 1 57.5 96 THR A N 1
ATOM 758 C CA . THR A 1 96 ? -34.875 15.883 27.188 1 57.5 96 THR A CA 1
ATOM 759 C C . THR A 1 96 ? -35.281 15.086 28.422 1 57.5 96 THR A C 1
ATOM 761 O O . THR A 1 96 ? -34.469 14.758 29.266 1 57.5 96 THR A O 1
ATOM 764 N N . LYS A 1 97 ? -36.531 15.156 28.781 1 57.56 97 LYS A N 1
ATOM 765 C CA . LYS A 1 97 ? -37.031 14.25 29.812 1 57.56 97 LYS A CA 1
ATOM 766 C C . LYS A 1 97 ? -37.719 13.039 29.188 1 57.56 97 LYS A C 1
ATOM 768 O O . LYS A 1 97 ? -38.625 13.18 28.359 1 57.56 97 LYS A O 1
ATOM 773 N N . ASP A 1 98 ? -37.375 11.719 29.516 1 54.91 98 ASP A N 1
ATOM 774 C CA . ASP A 1 98 ? -37.906 10.422 29.094 1 54.91 98 ASP A CA 1
ATOM 775 C C . ASP A 1 98 ? -37.781 10.25 27.578 1 54.91 98 ASP A C 1
ATOM 777 O O . ASP A 1 98 ? -38.688 9.688 26.953 1 54.91 98 ASP A O 1
ATOM 781 N N . GLY A 1 99 ? -36.75 10.852 26.906 1 56.62 99 GLY A N 1
ATOM 782 C CA . GLY A 1 99 ? -36.469 10.641 25.5 1 56.62 99 GLY A CA 1
ATOM 783 C C . GLY A 1 99 ? -37.094 11.68 24.594 1 56.62 99 GLY A C 1
ATOM 784 O O . GLY A 1 99 ? -36.875 11.68 23.391 1 56.62 99 GLY A O 1
ATOM 785 N N . ILE A 1 100 ? -38.062 12.344 25.156 1 58.88 100 ILE A N 1
ATOM 786 C CA . ILE A 1 100 ? -38.781 13.305 24.328 1 58.88 100 ILE A CA 1
ATOM 787 C C . ILE A 1 100 ? -38.219 14.703 24.547 1 58.88 100 ILE A C 1
ATOM 789 O O . ILE A 1 100 ? -38.125 15.156 25.688 1 58.88 100 ILE A O 1
ATOM 793 N N . LEU A 1 101 ? -37.812 15.297 23.5 1 63.47 101 LEU A N 1
ATOM 794 C CA . LEU A 1 101 ? -37.281 16.656 23.5 1 63.47 101 LEU A CA 1
ATOM 795 C C . LEU A 1 101 ? -38.406 17.672 23.766 1 63.47 101 LEU A C 1
ATOM 797 O O . LEU A 1 101 ? -39.438 17.641 23.094 1 63.47 101 LEU A O 1
ATOM 801 N N . ARG A 1 102 ? -38.406 18.266 24.906 1 64.25 102 ARG A N 1
ATOM 802 C CA . ARG A 1 102 ? -39.438 19.25 25.281 1 64.25 102 ARG A CA 1
ATOM 803 C C . ARG A 1 102 ? -38.812 20.625 25.453 1 64.25 102 ARG A C 1
ATOM 805 O O . ARG A 1 102 ? -37.625 20.75 25.766 1 64.25 102 ARG A O 1
ATOM 812 N N . VAL A 1 103 ? -39.438 21.625 24.953 1 64.25 103 VAL A N 1
ATOM 813 C CA . VAL A 1 103 ? -39.094 23.016 25.266 1 64.25 103 VAL A CA 1
ATOM 814 C C . VAL A 1 103 ? -40.156 23.609 26.172 1 64.25 103 VAL A C 1
ATOM 816 O O . VAL A 1 103 ? -41.344 23.547 25.859 1 64.25 103 VAL A O 1
ATOM 819 N N . ALA A 1 104 ? -39.781 24.188 27.359 1 61.97 104 ALA A N 1
ATOM 820 C CA . ALA A 1 104 ? -40.719 24.672 28.375 1 61.97 104 ALA A CA 1
ATOM 821 C C . ALA A 1 104 ? -41.719 23.594 28.766 1 61.97 104 ALA A C 1
ATOM 823 O O . ALA A 1 104 ? -42.906 23.891 28.922 1 61.97 104 ALA A O 1
ATOM 824 N N . ASN A 1 105 ? -41.281 22.219 28.812 1 58.44 105 ASN A N 1
ATOM 825 C CA . ASN A 1 105 ? -42.062 21.047 29.203 1 58.44 105 ASN A CA 1
ATOM 826 C C . ASN A 1 105 ? -43.188 20.75 28.203 1 58.44 105 ASN A C 1
ATOM 828 O O . ASN A 1 105 ? -44.156 20.109 28.547 1 58.44 105 ASN A O 1
ATOM 832 N N . GLN A 1 106 ? -43.156 21.359 27.047 1 64.19 106 GLN A N 1
ATOM 833 C CA . GLN A 1 106 ? -44.125 21.062 26 1 64.19 106 GLN A CA 1
ATOM 834 C C . GLN A 1 106 ? -43.469 20.516 24.75 1 64.19 106 GLN A C 1
ATOM 836 O O . GLN A 1 106 ? -42.312 20.828 24.469 1 64.19 106 GLN A O 1
ATOM 841 N N . THR A 1 107 ? -44.062 19.625 24.125 1 65.56 107 THR A N 1
ATOM 842 C CA . THR A 1 107 ? -43.531 18.984 22.922 1 65.56 107 THR A CA 1
ATOM 843 C C . THR A 1 107 ? -43.938 19.766 21.672 1 65.56 107 THR A C 1
ATOM 845 O O . THR A 1 107 ? -43.375 19.547 20.594 1 65.56 107 THR A O 1
ATOM 848 N N . THR A 1 108 ? -45 20.516 21.797 1 65.56 108 THR A N 1
ATOM 849 C CA . THR A 1 108 ? -45.469 21.297 20.641 1 65.56 108 THR A CA 1
ATOM 850 C C . THR A 1 108 ? -45.469 22.781 20.953 1 65.56 108 THR A C 1
ATOM 852 O O . THR A 1 108 ? -45.625 23.188 22.109 1 65.56 108 THR A O 1
ATOM 855 N N . PHE A 1 109 ? -44.969 23.594 20.094 1 63.81 109 PHE A N 1
ATOM 856 C CA . PHE A 1 109 ? -45.031 25.031 20.266 1 63.81 109 PHE A CA 1
ATOM 857 C C . PHE A 1 109 ? -45.781 25.703 19.125 1 63.81 109 PHE A C 1
ATOM 859 O O . PHE A 1 109 ? -45.906 25.125 18.047 1 63.81 109 PHE A O 1
ATOM 866 N N . LYS A 1 110 ? -46.531 26.641 19.406 1 61.19 110 LYS A N 1
ATOM 867 C CA . LYS A 1 110 ? -47.281 27.391 18.406 1 61.19 110 LYS A CA 1
ATOM 868 C C . LYS A 1 110 ? -46.375 28.406 17.703 1 61.19 110 LYS A C 1
ATOM 870 O O . LYS A 1 110 ? -45.656 29.156 18.344 1 61.19 110 LYS A O 1
ATOM 875 N N . ASP A 1 111 ? -46.219 28.344 16.453 1 58.22 111 ASP A N 1
ATOM 876 C CA . ASP A 1 111 ? -45.438 29.281 15.648 1 58.22 111 ASP A CA 1
ATOM 877 C C . ASP A 1 111 ? -46.125 30.641 15.562 1 58.22 111 ASP A C 1
ATOM 879 O O . ASP A 1 111 ? -47.25 30.797 16.031 1 58.22 111 ASP A O 1
ATOM 883 N N . GLY A 1 112 ? -45.469 31.703 15.172 1 56.59 112 GLY A N 1
ATOM 884 C CA . GLY A 1 112 ? -46.062 33.031 15.008 1 56.59 112 GLY A CA 1
ATOM 885 C C . GLY A 1 112 ? -47.375 33 14.273 1 56.59 112 GLY A C 1
ATOM 886 O O . GLY A 1 112 ? -48.25 33.875 14.492 1 56.59 112 GLY A O 1
ATOM 887 N N . ASP A 1 113 ? -47.656 32.031 13.453 1 58.22 113 ASP A N 1
ATOM 888 C CA . ASP A 1 113 ? -48.906 31.922 12.711 1 58.22 113 ASP A CA 1
ATOM 889 C C . ASP A 1 113 ? -49.875 30.984 13.414 1 58.22 113 ASP A C 1
ATOM 891 O O . ASP A 1 113 ? -50.844 30.516 12.812 1 58.22 113 ASP A O 1
ATOM 895 N N . ASN A 1 114 ? -49.531 30.719 14.664 1 57.03 114 ASN A N 1
ATOM 896 C CA . ASN A 1 114 ? -50.406 29.906 15.492 1 57.03 114 ASN A CA 1
ATOM 897 C C . ASN A 1 114 ? -50.469 28.453 15.016 1 57.03 114 ASN A C 1
ATOM 899 O O . ASN A 1 114 ? -51.438 27.75 15.242 1 57.03 114 ASN A O 1
ATOM 903 N N . ASN A 1 115 ? -49.531 28.109 14.203 1 64.44 115 ASN A N 1
ATOM 904 C CA . ASN A 1 115 ? -49.469 26.703 13.836 1 64.44 115 ASN A CA 1
ATOM 905 C C . ASN A 1 115 ? -48.656 25.906 14.859 1 64.44 115 ASN A C 1
ATOM 907 O O . ASN A 1 115 ? -47.656 26.359 15.367 1 64.44 115 ASN A O 1
ATOM 911 N N . LYS A 1 116 ? -49.188 24.844 15.203 1 64.44 116 LYS A N 1
ATOM 912 C CA . LYS A 1 116 ? -48.562 23.953 16.172 1 64.44 116 LYS A CA 1
ATOM 913 C C . LYS A 1 116 ? -47.375 23.219 15.531 1 64.44 116 LYS A C 1
ATOM 915 O O . LYS A 1 116 ? -47.5 22.594 14.484 1 64.44 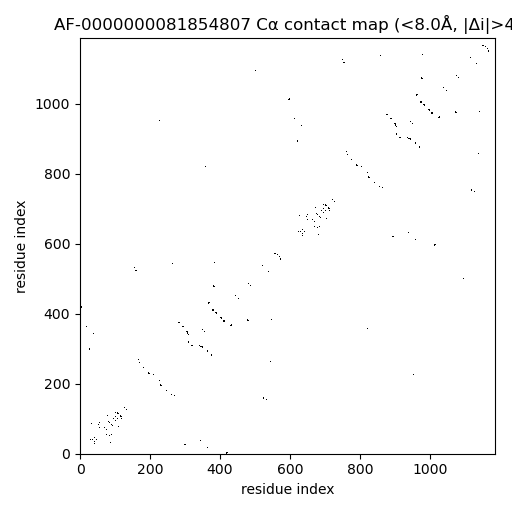116 LYS A O 1
ATOM 920 N N . ARG A 1 117 ? -46.219 23.734 15.922 1 69.19 117 ARG A N 1
ATOM 921 C CA . ARG A 1 117 ? -45.031 23.062 15.391 1 69.19 117 ARG A CA 1
ATOM 922 C C . ARG A 1 117 ? -44.344 22.234 16.469 1 69.19 117 ARG A C 1
ATOM 924 O O . ARG A 1 117 ? -44.5 22.5 17.672 1 69.19 117 ARG A O 1
ATOM 931 N N . ASN A 1 118 ? -43.906 21.156 16.078 1 68.44 118 ASN A N 1
ATOM 932 C CA . ASN A 1 118 ? -43.188 20.234 16.969 1 68.44 118 ASN A CA 1
ATOM 933 C C . ASN A 1 118 ? -41.812 20.766 17.359 1 68.44 118 ASN A C 1
ATOM 935 O O . ASN A 1 118 ? -41.188 21.469 16.578 1 68.44 118 ASN A O 1
ATOM 939 N N . VAL A 1 119 ? -41.438 20.531 18.5 1 66.94 119 VAL A N 1
ATOM 940 C CA . VAL A 1 119 ? -40.156 20.969 19.062 1 66.94 119 VAL A CA 1
ATOM 941 C C . VAL A 1 119 ? -39 20.453 18.203 1 66.94 119 VAL A C 1
ATOM 943 O O . VAL A 1 119 ? -37.938 21.078 18.141 1 66.94 119 VAL A O 1
ATOM 946 N N . ILE A 1 120 ? -39.25 19.391 17.516 1 64.94 120 ILE A N 1
ATOM 947 C CA . ILE A 1 120 ? -38.219 18.844 16.641 1 64.94 120 ILE A CA 1
ATOM 948 C C . ILE A 1 120 ? -37.938 19.812 15.5 1 64.94 120 ILE A C 1
ATOM 950 O O . ILE A 1 120 ? -36.781 19.969 15.07 1 64.94 120 ILE A O 1
ATOM 954 N N . ASP A 1 121 ? -38.906 20.531 15.094 1 63.59 121 ASP A N 1
ATOM 955 C CA . ASP A 1 121 ? -38.75 21.516 14.031 1 63.59 121 ASP A CA 1
ATOM 956 C C . ASP A 1 121 ? -37.938 22.719 14.531 1 63.59 121 ASP A C 1
ATOM 958 O O . ASP A 1 121 ? -37.156 23.297 13.773 1 63.59 121 ASP A O 1
ATOM 962 N N . LEU A 1 122 ? -38.188 23.031 15.68 1 61.38 122 LEU A N 1
ATOM 963 C CA . LEU A 1 122 ? -37.438 24.109 16.281 1 61.38 122 LEU A CA 1
ATOM 964 C C . LEU A 1 122 ? -35.969 23.734 16.422 1 61.38 122 LEU A C 1
ATOM 966 O O . LEU A 1 122 ? -35.062 24.562 16.203 1 61.38 122 LEU A O 1
ATOM 970 N N . ARG A 1 123 ? -35.844 22.516 16.828 1 61.78 123 ARG A N 1
ATOM 971 C CA . ARG A 1 123 ? -34.469 22 16.922 1 61.78 123 ARG A CA 1
ATOM 972 C C . ARG A 1 123 ? -33.781 22.047 15.562 1 61.78 123 ARG A C 1
ATOM 974 O O . ARG A 1 123 ? -32.625 22.438 15.461 1 61.78 123 ARG A O 1
ATOM 981 N N . ASP A 1 124 ? -34.469 21.625 14.555 1 59.19 124 ASP A N 1
ATOM 982 C CA . ASP A 1 124 ? -33.875 21.594 13.211 1 59.19 124 ASP A CA 1
ATOM 983 C C . ASP A 1 124 ? -33.688 23.016 12.664 1 59.19 124 ASP A C 1
ATOM 985 O O . ASP A 1 124 ? -32.719 23.281 11.953 1 59.19 124 ASP A O 1
ATOM 989 N N . ALA A 1 125 ? -34.812 23.781 12.883 1 55.38 125 ALA A N 1
ATOM 990 C CA . ALA A 1 125 ? -34.719 25.156 12.414 1 55.38 125 ALA A CA 1
ATOM 991 C C . ALA A 1 125 ? -33.594 25.922 13.094 1 55.38 125 ALA A C 1
ATOM 993 O O . ALA A 1 125 ? -32.969 26.812 12.5 1 55.38 125 ALA A O 1
ATOM 994 N N . ALA A 1 126 ? -33.562 25.609 14.297 1 51.84 126 ALA A N 1
ATOM 995 C CA . ALA A 1 126 ? -32.438 26.266 14.969 1 51.84 126 ALA A CA 1
ATOM 996 C C . ALA A 1 126 ? -31.109 25.703 14.508 1 51.84 126 ALA A C 1
ATOM 998 O O . ALA A 1 126 ? -30.047 26.156 14.953 1 51.84 126 ALA A O 1
ATOM 999 N N . ASN A 1 127 ? -31.062 25.016 13.352 1 48.81 127 ASN A N 1
ATOM 1000 C CA . ASN A 1 127 ? -29.859 24.5 12.703 1 48.81 127 ASN A CA 1
ATOM 1001 C C . ASN A 1 127 ? -28.719 24.297 13.703 1 48.81 127 ASN A C 1
ATOM 1003 O O . ASN A 1 127 ? -27.594 24 13.305 1 48.81 127 ASN A O 1
ATOM 1007 N N . MET A 1 128 ? -28.922 24.688 14.891 1 48.22 128 MET A N 1
ATOM 1008 C CA . MET A 1 128 ? -27.938 24.812 15.969 1 48.22 128 MET A CA 1
ATOM 1009 C C . MET A 1 128 ? -27.906 23.562 16.828 1 48.22 128 MET A C 1
ATOM 1011 O O . MET A 1 128 ? -27.156 23.484 17.797 1 48.22 128 MET A O 1
ATOM 1015 N N . GLY A 1 129 ? -28.719 22.734 16.422 1 47.25 129 GLY A N 1
ATOM 1016 C CA . GLY A 1 129 ? -28.781 21.578 17.312 1 47.25 129 GLY A CA 1
ATOM 1017 C C . GLY A 1 129 ? -27.453 20.844 17.438 1 47.25 129 GLY A C 1
ATOM 1018 O O . GLY A 1 129 ? -27.016 20.547 18.547 1 47.25 129 GLY A O 1
ATOM 1019 N N . SER A 1 130 ? -26.969 20.547 16.312 1 54.66 130 SER A N 1
ATOM 1020 C CA . SER A 1 130 ? -25.719 19.797 16.406 1 54.66 130 SER A CA 1
ATOM 1021 C C . SER A 1 130 ? -24.609 20.641 17.016 1 54.66 130 SER A C 1
ATOM 1023 O O . SER A 1 130 ? -23.781 20.141 17.781 1 54.66 130 SER A O 1
ATOM 1025 N N . LEU A 1 131 ? -24.688 21.891 16.594 1 52.94 131 LEU A N 1
ATOM 1026 C CA . LEU A 1 131 ? -23.672 22.781 17.141 1 52.94 131 LEU A CA 1
ATOM 1027 C C . LEU A 1 131 ? -23.891 23 18.641 1 52.94 131 LEU A C 1
ATOM 1029 O O . LEU A 1 131 ? -22.922 23.016 19.406 1 52.94 131 LEU A O 1
ATOM 1033 N N . LEU A 1 132 ? -25.188 23.078 18.922 1 52.5 132 LEU A N 1
ATOM 1034 C CA . LEU A 1 132 ? -25.5 23.25 20.344 1 52.5 132 LEU A CA 1
ATOM 1035 C C . LEU A 1 132 ? -25.156 21.984 21.125 1 52.5 132 LEU A C 1
ATOM 1037 O O . LEU A 1 132 ? -24.641 22.078 22.25 1 52.5 132 LEU A O 1
ATOM 1041 N N . ASN A 1 133 ? -25.453 21 20.547 1 56.78 133 ASN A N 1
ATOM 1042 C CA . ASN A 1 133 ? -25.062 19.766 21.219 1 56.78 133 ASN A CA 1
ATOM 1043 C C . ASN A 1 133 ? -23.547 19.641 21.328 1 56.78 133 ASN A C 1
ATOM 1045 O O . ASN A 1 133 ? -23.031 19.203 22.359 1 56.78 133 ASN A O 1
ATOM 1049 N N . ALA A 1 134 ? -22.938 20.031 20.312 1 62 134 ALA A N 1
ATOM 1050 C CA . ALA A 1 134 ? -21.484 19.969 20.375 1 62 134 ALA A CA 1
ATOM 1051 C C . ALA A 1 134 ? -20.938 20.953 21.422 1 62 134 ALA A C 1
ATOM 1053 O O . ALA A 1 134 ? -19.984 20.625 22.141 1 62 134 ALA A O 1
ATOM 1054 N N . LYS A 1 135 ? -21.531 22.047 21.5 1 59.59 135 LYS A N 1
ATOM 1055 C CA . LYS A 1 135 ? -21.109 23.047 22.484 1 59.59 135 LYS A CA 1
ATOM 1056 C C . LYS A 1 135 ? -21.406 22.578 23.906 1 59.59 135 LYS A C 1
ATOM 1058 O O . LYS A 1 135 ? -20.594 22.766 24.812 1 59.59 135 LYS A O 1
ATOM 1063 N N . GLU A 1 136 ? -22.578 22.031 24.031 1 58.81 136 GLU A N 1
ATOM 1064 C CA . GLU A 1 136 ? -22.906 21.516 25.359 1 58.81 136 GLU A CA 1
ATOM 1065 C C . GLU A 1 136 ? -21.938 20.406 25.781 1 58.81 136 GLU A C 1
ATOM 1067 O O . GLU A 1 136 ? -21.484 20.359 26.922 1 58.81 136 GLU A O 1
ATOM 1072 N N . VAL A 1 137 ? -21.781 19.656 24.891 1 65.69 137 VAL A N 1
ATOM 1073 C CA . VAL A 1 137 ? -20.859 18.578 25.188 1 65.69 137 VAL A CA 1
ATOM 1074 C C . VAL A 1 137 ? -19.469 19.156 25.453 1 65.69 137 VAL A C 1
ATOM 1076 O O . VAL A 1 137 ? -18.766 18.703 26.375 1 65.69 137 VAL A O 1
ATOM 1079 N N . GLY A 1 138 ? -19.109 20.141 24.672 1 66.5 138 GLY A N 1
ATOM 1080 C CA . GLY A 1 138 ? -17.812 20.781 24.891 1 66.5 138 GLY A CA 1
ATOM 1081 C C . GLY A 1 138 ? -17.703 21.453 26.234 1 66.5 138 GLY A C 1
ATOM 1082 O O . GLY A 1 138 ? -16.672 21.328 26.906 1 66.5 138 GLY A O 1
ATOM 1083 N N . MET A 1 139 ? -18.75 22.016 26.719 1 65.31 139 MET A N 1
ATOM 1084 C CA . MET A 1 139 ? -18.719 22.703 28.016 1 65.31 139 MET A CA 1
ATOM 1085 C C . MET A 1 139 ? -18.672 21.688 29.156 1 65.31 139 MET A C 1
ATOM 1087 O O . MET A 1 139 ? -18 21.906 30.156 1 65.31 139 MET A O 1
ATOM 1091 N N . LYS A 1 140 ? -19.391 20.703 28.953 1 69 140 LYS A N 1
ATOM 1092 C CA . LYS A 1 140 ? -19.328 19.656 29.969 1 69 140 LYS A CA 1
ATOM 1093 C C . LYS A 1 140 ? -17.922 19.062 30.062 1 69 140 LYS A C 1
ATOM 1095 O O . LYS A 1 140 ? -17.438 18.766 31.156 1 69 140 LYS A O 1
ATOM 1100 N N . ILE A 1 141 ? -17.359 18.984 28.891 1 71.12 141 ILE A N 1
ATOM 1101 C CA . ILE A 1 141 ? -16 18.453 28.859 1 71.12 141 ILE A CA 1
ATOM 1102 C C . ILE A 1 141 ? -15.055 19.438 29.531 1 71.12 141 ILE A C 1
ATOM 1104 O O . ILE A 1 141 ? -14.195 19.047 30.312 1 71.12 141 ILE A O 1
ATOM 1108 N N . LEU A 1 142 ? -15.305 20.656 29.297 1 70.75 142 LEU A N 1
ATOM 1109 C CA . LEU A 1 142 ? -14.438 21.656 29.875 1 70.75 142 LEU A CA 1
ATOM 1110 C C . LEU A 1 142 ? -14.633 21.75 31.391 1 70.75 142 LEU A C 1
ATOM 1112 O O . LEU A 1 142 ? -13.68 21.953 32.125 1 70.75 142 LEU A O 1
ATOM 1116 N N . GLU A 1 143 ? -15.867 21.609 31.781 1 68.62 143 GLU A N 1
ATOM 1117 C CA . GLU A 1 143 ? -16.141 21.594 33.219 1 68.62 143 GLU A CA 1
ATOM 1118 C C . GLU A 1 143 ? -15.5 20.391 33.906 1 68.62 143 GLU A C 1
ATOM 1120 O O . GLU A 1 143 ? -14.945 20.516 35 1 68.62 143 GLU A O 1
ATOM 1125 N N . ASP A 1 144 ? -15.578 19.359 33.312 1 72.12 144 ASP A N 1
ATOM 1126 C CA . ASP A 1 144 ? -14.938 18.172 33.844 1 72.12 144 ASP A CA 1
ATOM 1127 C C . ASP A 1 144 ? -13.414 18.328 33.875 1 72.12 144 ASP A C 1
ATOM 1129 O O . ASP A 1 144 ? -12.766 17.922 34.844 1 72.12 144 ASP A O 1
ATOM 1133 N N . PHE A 1 145 ? -12.93 18.969 32.875 1 73.75 145 PHE A N 1
ATOM 1134 C CA . PHE A 1 145 ? -11.492 19.219 32.844 1 73.75 145 PHE A CA 1
ATOM 1135 C C . PHE A 1 145 ? -11.078 20.203 33.938 1 73.75 145 PHE A C 1
ATOM 1137 O O . PHE A 1 145 ? -10.023 20.047 34.562 1 73.75 145 PHE A O 1
ATOM 1144 N N . ALA A 1 146 ? -11.938 21.109 34.188 1 74.88 146 ALA A N 1
ATOM 1145 C CA . ALA A 1 146 ? -11.633 22.125 35.188 1 74.88 146 ALA A CA 1
ATOM 1146 C C . ALA A 1 146 ? -11.711 21.547 36.594 1 74.88 146 ALA A C 1
ATOM 1148 O O . ALA A 1 146 ? -10.922 21.906 37.469 1 74.88 146 ALA A O 1
ATOM 1149 N N . ASN A 1 147 ? -12.539 20.609 36.75 1 77.19 147 ASN A N 1
ATOM 1150 C CA . ASN A 1 147 ? -12.695 20.047 38.094 1 77.19 147 ASN A CA 1
ATOM 1151 C C . ASN A 1 147 ? -11.656 18.953 38.375 1 77.19 147 ASN A C 1
ATOM 1153 O O . ASN A 1 147 ? -11.336 18.672 39.531 1 77.19 147 ASN A O 1
ATOM 1157 N N . SER A 1 148 ? -11.148 18.359 37.375 1 79.69 148 SER A N 1
ATOM 1158 C CA . SER A 1 148 ? -10.219 17.25 37.562 1 79.69 148 SER A CA 1
ATOM 1159 C C . SER A 1 148 ? -8.844 17.578 37 1 79.69 148 SER A C 1
ATOM 1161 O O . SER A 1 148 ? -8.125 16.688 36.531 1 79.69 148 SER A O 1
ATOM 1163 N N . TRP A 1 149 ? -8.438 18.859 37.031 1 80.12 149 TRP A N 1
ATOM 1164 C CA . TRP A 1 149 ? -7.195 19.25 36.375 1 80.12 149 TRP A CA 1
ATOM 1165 C C . TRP A 1 149 ? -5.984 18.719 37.125 1 80.12 149 TRP A C 1
ATOM 1167 O O . TRP A 1 149 ? -4.973 18.359 36.531 1 80.12 149 TRP A O 1
ATOM 1177 N N . ILE A 1 150 ? -6.105 18.562 38.406 1 83.06 150 ILE A N 1
ATOM 1178 C CA . ILE A 1 150 ? -4.969 18.078 39.188 1 83.06 150 ILE A CA 1
ATOM 1179 C C . ILE A 1 150 ? -4.762 16.594 38.938 1 83.06 150 ILE A C 1
ATOM 1181 O O . ILE A 1 150 ? -3.625 16.109 38.875 1 83.06 150 ILE A O 1
ATOM 1185 N N . LEU A 1 151 ? -5.848 15.914 38.812 1 79.94 151 LEU A N 1
ATOM 1186 C CA . LEU A 1 151 ? -5.742 14.484 38.531 1 79.94 151 LEU A CA 1
ATOM 1187 C C . LEU A 1 151 ? -5.18 14.234 37.156 1 79.94 151 LEU A C 1
ATOM 1189 O O . LEU A 1 151 ? -4.426 13.281 36.938 1 79.94 151 LEU A O 1
ATOM 1193 N N . ILE A 1 152 ? -5.512 15.078 36.219 1 81.94 152 ILE A N 1
ATOM 1194 C CA . ILE A 1 152 ? -5.008 14.953 34.844 1 81.94 152 ILE A CA 1
ATOM 1195 C C . ILE A 1 152 ? -3.514 15.258 34.812 1 81.94 152 ILE A C 1
ATOM 1197 O O . ILE A 1 152 ? -2.738 14.539 34.188 1 81.94 152 ILE A O 1
ATOM 1201 N N . LEU A 1 153 ? -3.104 16.234 35.562 1 82.88 153 LEU A N 1
ATOM 1202 C CA . LEU A 1 153 ? -1.691 16.609 35.594 1 82.88 153 LEU A CA 1
ATOM 1203 C C . LEU A 1 153 ? -0.858 15.523 36.281 1 82.88 153 LEU A C 1
ATOM 1205 O O . LEU A 1 153 ? 0.259 15.234 35.844 1 82.88 153 LEU A O 1
ATOM 1209 N N . LEU A 1 154 ? -1.407 14.922 37.281 1 83.94 154 LEU A N 1
ATOM 1210 C CA . LEU A 1 154 ? -0.712 13.828 37.938 1 83.94 154 LEU A CA 1
ATOM 1211 C C . LEU A 1 154 ? -0.623 12.602 37.031 1 83.94 154 LEU A C 1
ATOM 1213 O O . LEU A 1 154 ? 0.404 11.922 37.031 1 83.94 154 LEU A O 1
ATOM 1217 N N . GLY A 1 155 ? -1.69 12.383 36.438 1 83.75 155 GLY A N 1
ATOM 1218 C CA . GLY A 1 155 ? -1.676 11.273 35.5 1 83.75 155 GLY A CA 1
ATOM 1219 C C . GLY A 1 155 ? -0.672 11.461 34.375 1 83.75 155 GLY A C 1
ATOM 1220 O O . GLY A 1 155 ? 0.01 10.508 33.969 1 83.75 155 GLY A O 1
ATOM 1221 N N . LEU A 1 156 ? -0.558 12.672 33.906 1 84.38 156 LEU A N 1
ATOM 1222 C CA . LEU A 1 156 ? 0.401 12.969 32.844 1 84.38 156 LEU A CA 1
ATOM 1223 C C . LEU A 1 156 ? 1.832 12.844 33.344 1 84.38 156 LEU A C 1
ATOM 1225 O O . LEU A 1 156 ? 2.717 12.375 32.625 1 84.38 156 LEU A O 1
ATOM 1229 N N . ALA A 1 157 ? 2.012 13.188 34.562 1 86.88 157 ALA A N 1
ATOM 1230 C CA . ALA A 1 157 ? 3.338 13.07 35.156 1 86.88 157 ALA A CA 1
ATOM 1231 C C . ALA A 1 157 ? 3.73 11.602 35.344 1 86.88 157 ALA A C 1
ATOM 1233 O O . ALA A 1 157 ? 4.879 11.227 35.094 1 86.88 157 ALA A O 1
ATOM 1234 N N . VAL A 1 158 ? 2.834 10.797 35.719 1 88.62 158 VAL A N 1
ATOM 1235 C CA . VAL A 1 158 ? 3.107 9.367 35.875 1 88.62 158 VAL A CA 1
ATOM 1236 C C . VAL A 1 158 ? 3.371 8.727 34.5 1 88.62 158 VAL A C 1
ATOM 1238 O O . VAL A 1 158 ? 4.242 7.863 34.375 1 88.62 158 VAL A O 1
ATOM 1241 N N . ALA A 1 159 ? 2.598 9.156 33.5 1 89.62 159 ALA A N 1
ATOM 1242 C CA . ALA A 1 159 ? 2.818 8.633 32.156 1 89.62 159 ALA A CA 1
ATOM 1243 C C . ALA A 1 159 ? 4.223 8.961 31.656 1 89.62 159 ALA A C 1
ATOM 1245 O O . ALA A 1 159 ? 4.859 8.148 30.984 1 89.62 159 ALA A O 1
ATOM 1246 N N . MET A 1 160 ? 4.699 10.094 32.031 1 89.31 160 MET A N 1
ATOM 1247 C CA . MET A 1 160 ? 6.051 10.492 31.641 1 89.31 160 MET A CA 1
ATOM 1248 C C . MET A 1 160 ? 7.09 9.609 32.344 1 89.31 160 MET A C 1
ATOM 1250 O O . MET A 1 160 ? 8.039 9.148 31.703 1 89.31 160 MET A O 1
ATOM 1254 N N . LEU A 1 161 ? 6.848 9.344 33.594 1 89.75 161 LEU A N 1
ATOM 1255 C CA . LEU A 1 161 ? 7.781 8.531 34.375 1 89.75 161 LEU A CA 1
ATOM 1256 C C . LEU A 1 161 ? 7.785 7.086 33.875 1 89.75 161 LEU A C 1
ATOM 1258 O O . LEU A 1 161 ? 8.844 6.477 33.719 1 89.75 161 LEU A O 1
ATOM 1262 N N . VAL A 1 162 ? 6.637 6.625 33.594 1 90.5 162 VAL A N 1
ATOM 1263 C CA . VAL A 1 162 ? 6.527 5.25 33.125 1 90.5 162 VAL A CA 1
ATOM 1264 C C . VAL A 1 162 ? 7.156 5.125 31.719 1 90.5 162 VAL A C 1
ATOM 1266 O O . VAL A 1 162 ? 7.766 4.102 31.406 1 90.5 162 VAL A O 1
ATOM 1269 N N . SER A 1 163 ? 6.98 6.168 30.891 1 91.12 163 SER A N 1
ATOM 1270 C CA . SER A 1 163 ? 7.59 6.145 29.578 1 91.12 163 SER A CA 1
ATOM 1271 C C . SER A 1 163 ? 9.109 6.125 29.656 1 91.12 163 SER A C 1
ATOM 1273 O O . SER A 1 163 ? 9.773 5.387 28.938 1 91.12 163 SER A O 1
ATOM 1275 N N . VAL A 1 164 ? 9.656 6.895 30.594 1 90 164 VAL A N 1
ATOM 1276 C CA . VAL A 1 164 ? 11.102 6.926 30.781 1 90 164 VAL A CA 1
ATOM 1277 C C . VAL A 1 164 ? 11.586 5.578 31.312 1 90 164 VAL A C 1
ATOM 1279 O O . VAL A 1 164 ? 12.609 5.055 30.875 1 90 164 VAL A O 1
ATOM 1282 N N . LEU A 1 165 ? 10.867 5.016 32.188 1 89.81 165 LEU A N 1
ATOM 1283 C CA . LEU A 1 165 ? 11.219 3.715 32.75 1 89.81 165 LEU A CA 1
ATOM 1284 C C . LEU A 1 165 ? 11.164 2.631 31.672 1 89.81 165 LEU A C 1
ATOM 1286 O O . LEU A 1 165 ? 12.008 1.734 31.641 1 89.81 165 LEU A O 1
ATOM 1290 N N . TYR A 1 166 ? 10.164 2.732 30.859 1 90.19 166 TYR A N 1
ATOM 1291 C CA . TYR A 1 166 ? 10.031 1.773 29.781 1 90.19 166 TYR A CA 1
ATOM 1292 C C . TYR A 1 166 ? 11.242 1.839 28.844 1 90.19 166 TYR A C 1
ATOM 1294 O O . TYR A 1 166 ? 11.781 0.806 28.453 1 90.19 166 TYR A O 1
ATOM 1302 N N . ILE A 1 167 ? 11.695 3.01 28.531 1 88.75 167 ILE A N 1
ATOM 1303 C CA . ILE A 1 167 ? 12.828 3.209 27.625 1 88.75 167 ILE A CA 1
ATOM 1304 C C . ILE A 1 167 ? 14.094 2.641 28.266 1 88.75 167 ILE A C 1
ATOM 1306 O O . ILE A 1 167 ? 14.883 1.967 27.594 1 88.75 167 ILE A O 1
ATOM 1310 N N . ILE A 1 168 ? 14.227 2.814 29.516 1 87.19 168 ILE A N 1
ATOM 1311 C CA . ILE A 1 168 ? 15.406 2.32 30.219 1 87.19 168 ILE A CA 1
ATOM 1312 C C . ILE A 1 168 ? 15.352 0.796 30.297 1 87.19 168 ILE A C 1
ATOM 1314 O O . ILE A 1 168 ? 16.375 0.129 30.156 1 87.19 168 ILE A O 1
ATOM 1318 N N . LEU A 1 169 ? 14.172 0.302 30.438 1 87.56 169 LEU A N 1
ATOM 1319 C CA . LEU A 1 169 ? 14 -1.142 30.578 1 87.56 169 LEU A CA 1
ATOM 1320 C C . LEU A 1 169 ? 14.273 -1.841 29.25 1 87.56 169 LEU A C 1
ATOM 1322 O O . LEU A 1 169 ? 14.57 -3.035 29.219 1 87.56 169 LEU A O 1
ATOM 1326 N N . LEU A 1 170 ? 14.195 -1.137 28.188 1 86.31 170 LEU A N 1
ATOM 1327 C CA . LEU A 1 170 ? 14.422 -1.732 26.875 1 86.31 170 LEU A CA 1
ATOM 1328 C C . LEU A 1 170 ? 15.875 -2.166 26.719 1 86.31 170 LEU A C 1
ATOM 1330 O O . LEU A 1 170 ? 16.188 -3.051 25.922 1 86.31 170 LEU A O 1
ATOM 1334 N N . ARG A 1 171 ? 16.75 -1.619 27.484 1 83.75 171 ARG A N 1
ATOM 1335 C CA . ARG A 1 171 ? 18.172 -1.98 27.469 1 83.75 171 ARG A CA 1
ATOM 1336 C C . ARG A 1 171 ? 18.375 -3.416 27.938 1 83.75 171 ARG A C 1
ATOM 1338 O O . ARG A 1 171 ? 19.219 -4.137 27.406 1 83.75 171 ARG A O 1
ATOM 1345 N N . TYR A 1 172 ? 17.453 -3.74 28.766 1 84.94 172 TYR A N 1
ATOM 1346 C CA . TYR A 1 172 ? 17.672 -5.031 29.406 1 84.94 172 TYR A CA 1
ATOM 1347 C C . TYR A 1 172 ? 16.688 -6.074 28.891 1 84.94 172 TYR A C 1
ATOM 1349 O O . TYR A 1 172 ? 17.047 -7.246 28.734 1 84.94 172 TYR A O 1
ATOM 1357 N N . ILE A 1 173 ? 15.547 -5.617 28.531 1 85.69 173 ILE A N 1
ATOM 1358 C CA . ILE A 1 173 ? 14.5 -6.598 28.266 1 85.69 173 ILE A CA 1
ATOM 1359 C C . ILE A 1 173 ? 14.023 -6.469 26.812 1 85.69 173 ILE A C 1
ATOM 1361 O O . ILE A 1 173 ? 13.156 -7.227 26.375 1 85.69 173 ILE A O 1
ATOM 1365 N N . GLY A 1 174 ? 14.586 -5.57 26.094 1 82.25 174 GLY A N 1
ATOM 1366 C CA . GLY A 1 174 ? 14.109 -5.363 24.734 1 82.25 174 GLY A CA 1
ATOM 1367 C C . GLY A 1 174 ? 14.164 -6.621 23.891 1 82.25 174 GLY A C 1
ATOM 1368 O O . GLY A 1 174 ? 13.195 -6.953 23.203 1 82.25 174 GLY A O 1
ATOM 1369 N N . GLY A 1 175 ? 15.266 -7.375 23.859 1 82.88 175 GLY A N 1
ATOM 1370 C CA . GLY A 1 175 ? 15.391 -8.617 23.109 1 82.88 175 GLY A CA 1
ATOM 1371 C C . GLY A 1 175 ? 14.414 -9.688 23.562 1 82.88 175 GLY A C 1
ATOM 1372 O O . GLY A 1 175 ? 13.836 -10.391 22.734 1 82.88 175 GLY A O 1
ATOM 1373 N N . VAL A 1 176 ? 14.148 -9.664 24.812 1 87.31 176 VAL A N 1
ATOM 1374 C CA . VAL A 1 176 ? 13.25 -10.672 25.375 1 87.31 176 VAL A CA 1
ATOM 1375 C C . VAL A 1 176 ? 11.812 -10.352 24.984 1 87.31 176 VAL A C 1
ATOM 1377 O O . VAL A 1 176 ? 11.039 -11.25 24.641 1 87.31 176 VAL A O 1
ATOM 1380 N N . ILE A 1 177 ? 11.539 -9.086 25 1 84.19 177 ILE A N 1
ATOM 1381 C CA . ILE A 1 177 ? 10.18 -8.688 24.641 1 84.19 177 ILE A CA 1
ATOM 1382 C C . ILE A 1 177 ? 9.914 -9.031 23.172 1 84.19 177 ILE A C 1
ATOM 1384 O O . ILE A 1 177 ? 8.828 -9.516 22.828 1 84.19 177 ILE A O 1
ATOM 1388 N N . VAL A 1 178 ? 10.875 -8.773 22.328 1 83.94 178 VAL A N 1
ATOM 1389 C CA . VAL A 1 178 ? 10.719 -9.078 20.922 1 83.94 178 VAL A CA 1
ATOM 1390 C C . VAL A 1 178 ? 10.555 -10.586 20.734 1 83.94 178 VAL A C 1
ATOM 1392 O O . VAL A 1 178 ? 9.664 -11.031 20 1 83.94 178 VAL A O 1
ATOM 1395 N N . CYS A 1 179 ? 11.328 -11.43 21.422 1 84.12 179 CYS A N 1
ATOM 1396 C CA . CYS A 1 179 ? 11.273 -12.883 21.312 1 84.12 179 CYS A CA 1
ATOM 1397 C C . CYS A 1 179 ? 9.961 -13.43 21.859 1 84.12 179 CYS A C 1
ATOM 1399 O O . CYS A 1 179 ? 9.344 -14.305 21.25 1 84.12 179 CYS A O 1
ATOM 1401 N N . LEU A 1 180 ? 9.539 -12.828 22.938 1 85.75 180 LEU A N 1
ATOM 1402 C CA . LEU A 1 180 ? 8.289 -13.273 23.562 1 85.75 180 LEU A CA 1
ATOM 1403 C C . LEU A 1 180 ? 7.094 -12.922 22.672 1 85.75 180 LEU A C 1
ATOM 1405 O O . LEU A 1 180 ? 6.141 -13.695 22.578 1 85.75 180 LEU A O 1
ATOM 1409 N N . SER A 1 181 ? 7.188 -11.766 22.109 1 82.75 181 SER A N 1
ATOM 1410 C CA . SER A 1 181 ? 6.086 -11.367 21.25 1 82.75 181 SER A CA 1
ATOM 1411 C C . SER A 1 181 ? 6.023 -12.242 20 1 82.75 181 SER A C 1
ATOM 1413 O O . SER A 1 181 ? 4.938 -12.594 19.531 1 82.75 181 SER A O 1
ATOM 1415 N N . LEU A 1 182 ? 7.148 -12.547 19.406 1 82.38 182 LEU A N 1
ATOM 1416 C CA . LEU A 1 182 ? 7.184 -13.422 18.234 1 82.38 182 LEU A CA 1
ATOM 1417 C C . LEU A 1 182 ? 6.672 -14.812 18.578 1 82.38 182 LEU A C 1
ATOM 1419 O O . LEU A 1 182 ? 5.867 -15.383 17.844 1 82.38 182 LEU A O 1
ATOM 1423 N N . CYS A 1 183 ? 7.062 -15.312 19.75 1 86.44 183 CYS A N 1
ATOM 1424 C CA . CYS A 1 183 ? 6.594 -16.609 20.219 1 86.44 183 CYS A CA 1
ATOM 1425 C C . CYS A 1 183 ? 5.109 -16.578 20.562 1 86.44 183 CYS A C 1
ATOM 1427 O O . CYS A 1 183 ? 4.387 -17.547 20.328 1 86.44 183 CYS A O 1
ATOM 1429 N N . GLY A 1 184 ? 4.75 -15.43 21.094 1 87.75 184 GLY A N 1
ATOM 1430 C CA . GLY A 1 184 ? 3.35 -15.266 21.438 1 87.75 184 GLY A CA 1
ATOM 1431 C C . GLY A 1 184 ? 2.422 -15.328 20.25 1 87.75 184 GLY A C 1
ATOM 1432 O O . GLY A 1 184 ? 1.366 -15.961 20.312 1 87.75 184 GLY A O 1
ATOM 1433 N N . VAL A 1 185 ? 2.842 -14.719 19.172 1 84.94 185 VAL A N 1
ATOM 1434 C CA . VAL A 1 185 ? 2.016 -14.742 17.969 1 84.94 185 VAL A CA 1
ATOM 1435 C C . VAL A 1 185 ? 1.925 -16.172 17.438 1 84.94 185 VAL A C 1
ATOM 1437 O O . VAL A 1 185 ? 0.848 -16.625 17.047 1 84.94 185 VAL A O 1
ATOM 1440 N N . ILE A 1 186 ? 3.01 -17 17.438 1 89.5 186 ILE A N 1
ATOM 1441 C CA . ILE A 1 186 ? 3.021 -18.375 16.969 1 89.5 186 ILE A CA 1
ATOM 1442 C C . ILE A 1 186 ? 2.141 -19.234 17.875 1 89.5 186 ILE A C 1
ATOM 1444 O O . ILE A 1 186 ? 1.367 -20.062 17.391 1 89.5 186 ILE A O 1
ATOM 1448 N N . THR A 1 187 ? 2.199 -18.922 19.172 1 91.56 187 THR A N 1
ATOM 1449 C CA . THR A 1 187 ? 1.421 -19.688 20.125 1 91.56 187 THR A CA 1
ATOM 1450 C C . THR A 1 187 ? -0.065 -19.359 20 1 91.56 187 THR A C 1
ATOM 1452 O O . THR A 1 187 ? -0.915 -20.25 20.172 1 91.56 187 THR A O 1
ATOM 1455 N N . ALA A 1 188 ? -0.309 -18.125 19.75 1 90.12 188 ALA A N 1
ATOM 1456 C CA . ALA A 1 188 ? -1.705 -17.734 19.594 1 90.12 188 ALA A CA 1
ATOM 1457 C C . ALA A 1 188 ? -2.342 -18.406 18.391 1 90.12 188 ALA A C 1
ATOM 1459 O O . ALA A 1 188 ? -3.465 -18.922 18.469 1 90.12 188 ALA A O 1
ATOM 1460 N N . VAL A 1 189 ? -1.648 -18.438 17.266 1 90.94 189 VAL A N 1
ATOM 1461 C CA . VAL A 1 189 ? -2.166 -19.125 16.094 1 90.94 189 VAL A CA 1
ATOM 1462 C C . VAL A 1 189 ? -2.221 -20.625 16.344 1 90.94 189 VAL A C 1
ATOM 1464 O O . VAL A 1 189 ? -3.16 -21.297 15.914 1 90.94 189 VAL A O 1
ATOM 1467 N N . GLY A 1 190 ? -1.223 -21.188 17.078 1 92.25 190 GLY A N 1
ATOM 1468 C CA . GLY A 1 190 ? -1.257 -22.594 17.453 1 92.25 190 GLY A CA 1
ATOM 1469 C C . GLY A 1 190 ? -2.463 -22.953 18.312 1 92.25 190 GLY A C 1
ATOM 1470 O O . GLY A 1 190 ? -3.076 -24 18.109 1 92.25 190 GLY A O 1
ATOM 1471 N N . TYR A 1 191 ? -2.812 -22.062 19.156 1 92.38 191 TYR A N 1
ATOM 1472 C CA . TYR A 1 191 ? -4.004 -22.266 19.969 1 92.38 191 TYR A CA 1
ATOM 1473 C C . TYR A 1 191 ? -5.262 -22.234 19.109 1 92.38 191 TYR A C 1
ATOM 1475 O O . TYR A 1 191 ? -6.207 -22.984 19.359 1 92.38 191 TYR A O 1
ATOM 1483 N N . GLY A 1 192 ? -5.223 -21.328 18.188 1 91.56 192 GLY A N 1
ATOM 1484 C CA . GLY A 1 192 ? -6.336 -21.312 17.25 1 91.56 192 GLY A CA 1
ATOM 1485 C C . GLY A 1 192 ? -6.5 -22.625 16.5 1 91.56 192 GLY A C 1
ATOM 1486 O O . GLY A 1 192 ? -7.621 -23.109 16.328 1 91.56 192 GLY A O 1
ATOM 1487 N N . ILE A 1 193 ? -5.41 -23.219 16.094 1 93.75 193 ILE A N 1
ATOM 1488 C CA . ILE A 1 193 ? -5.43 -24.5 15.414 1 93.75 193 ILE A CA 1
ATOM 1489 C C . ILE A 1 193 ? -5.977 -25.578 16.359 1 93.75 193 ILE A C 1
ATOM 1491 O O . ILE A 1 193 ? -6.832 -26.375 15.961 1 93.75 193 ILE A O 1
ATOM 1495 N N . TRP A 1 194 ? -5.578 -25.531 17.609 1 92.81 194 TRP A N 1
ATOM 1496 C CA . TRP A 1 194 ? -6.035 -26.516 18.609 1 92.81 194 TRP A CA 1
ATOM 1497 C C . TRP A 1 194 ? -7.527 -26.344 18.875 1 92.81 194 TRP A C 1
ATOM 1499 O O . TRP A 1 194 ? -8.258 -27.344 18.969 1 92.81 194 TRP A O 1
ATOM 1509 N N . SER A 1 195 ? -7.969 -25.156 18.969 1 91.81 195 SER A N 1
ATOM 1510 C CA . SER A 1 195 ? -9.383 -24.891 19.219 1 91.81 195 SER A CA 1
ATOM 1511 C C . SER A 1 195 ? -10.25 -25.328 18.031 1 91.81 195 SER A C 1
ATOM 1513 O O . SER A 1 195 ? -11.336 -25.875 18.234 1 91.81 195 SER A O 1
ATOM 1515 N N . CYS A 1 196 ? -9.766 -25.047 16.812 1 90.81 196 CYS A N 1
ATOM 1516 C CA . CYS A 1 196 ? -10.508 -25.469 15.625 1 90.81 196 CYS A CA 1
ATOM 1517 C C . CYS A 1 196 ? -10.523 -26.984 15.5 1 90.81 196 CYS A C 1
ATOM 1519 O O . CYS A 1 196 ? -11.531 -27.578 15.086 1 90.81 196 CYS A O 1
ATOM 1521 N N . TYR A 1 197 ? -9.438 -27.641 15.82 1 91.25 197 TYR A N 1
ATOM 1522 C CA . TYR A 1 197 ? -9.383 -29.109 15.805 1 91.25 197 TYR A CA 1
ATOM 1523 C C . TYR A 1 197 ? -10.352 -29.703 16.828 1 91.25 197 TYR A C 1
ATOM 1525 O O . TYR A 1 197 ? -11 -30.719 16.562 1 91.25 197 TYR A O 1
ATOM 1533 N N . GLY A 1 198 ? -10.453 -29.094 18.031 1 90.25 198 GLY A N 1
ATOM 1534 C CA . GLY A 1 198 ? -11.398 -29.547 19.031 1 90.25 198 GLY A CA 1
ATOM 1535 C C . GLY A 1 198 ? -12.836 -29.469 18.578 1 90.25 198 GLY A C 1
ATOM 1536 O O . GLY A 1 198 ? -13.602 -30.422 18.75 1 90.25 198 GLY A O 1
ATOM 1537 N N . LYS A 1 199 ? -13.203 -28.406 17.938 1 88.56 199 LYS A N 1
ATOM 1538 C CA . LYS A 1 199 ? -14.562 -28.25 17.438 1 88.56 199 LYS A CA 1
ATOM 1539 C C . LYS A 1 199 ? -14.836 -29.203 16.281 1 88.56 199 LYS A C 1
ATOM 1541 O O . LYS A 1 199 ? -15.938 -29.75 16.172 1 88.56 199 LYS A O 1
ATOM 1546 N N . TYR A 1 200 ? -13.844 -29.391 15.422 1 87.19 200 TYR A N 1
ATOM 1547 C CA . TYR A 1 200 ? -13.969 -30.344 14.328 1 87.19 200 TYR A CA 1
ATOM 1548 C C . TYR A 1 200 ? -14.172 -31.766 14.867 1 87.19 200 TYR A C 1
ATOM 1550 O O . TYR A 1 200 ? -15.023 -32.5 14.375 1 87.19 200 TYR A O 1
ATOM 1558 N N . SER A 1 201 ? -13.453 -32.125 15.914 1 86.88 201 SER A N 1
ATOM 1559 C CA . SER A 1 201 ? -13.531 -33.469 16.484 1 86.88 201 SER A CA 1
ATOM 1560 C C . SER A 1 201 ? -14.859 -33.688 17.188 1 86.88 201 SER A C 1
ATOM 1562 O O . SER A 1 201 ? -15.414 -34.781 17.156 1 86.88 201 SER A O 1
ATOM 1564 N N . THR A 1 202 ? -15.391 -32.656 17.766 1 86.12 202 THR A N 1
ATOM 1565 C CA . THR A 1 202 ? -16.672 -32.781 18.453 1 86.12 202 THR A CA 1
ATOM 1566 C C . THR A 1 202 ? -17.812 -32.906 17.453 1 86.12 202 THR A C 1
ATOM 1568 O O . THR A 1 202 ? -18.766 -33.656 17.688 1 86.12 202 THR A O 1
ATOM 1571 N N . LEU A 1 203 ? -17.688 -32.219 16.328 1 82.25 203 LEU A N 1
ATOM 1572 C CA . LEU A 1 203 ? -18.75 -32.25 15.328 1 82.25 203 LEU A CA 1
ATOM 1573 C C . LEU A 1 203 ? -18.672 -33.5 14.453 1 82.25 203 LEU A C 1
ATOM 1575 O O . LEU A 1 203 ? -19.641 -33.875 13.82 1 82.25 203 LEU A O 1
ATOM 1579 N N . ARG A 1 204 ? -17.531 -34.031 14.305 1 75.94 204 ARG A N 1
ATOM 1580 C CA . ARG A 1 204 ? -17.344 -35.25 13.531 1 75.94 204 ARG A CA 1
ATOM 1581 C C . ARG A 1 204 ? -18.172 -36.375 14.109 1 75.94 204 ARG A C 1
ATOM 1583 O O . ARG A 1 204 ? -18.594 -37.281 13.383 1 75.94 204 ARG A O 1
ATOM 1590 N N . LYS A 1 205 ? -18.562 -36.281 15.359 1 69.62 205 LYS A N 1
ATOM 1591 C CA . LYS A 1 205 ? -19.328 -37.312 16.031 1 69.62 205 LYS A CA 1
ATOM 1592 C C . LYS A 1 205 ? -20.812 -37.219 15.703 1 69.62 205 LYS A C 1
ATOM 1594 O O . LYS A 1 205 ? -21.562 -38.188 15.836 1 69.62 205 LYS A O 1
ATOM 1599 N N . LYS A 1 206 ? -21.141 -36.062 15.125 1 65.38 206 LYS A N 1
ATOM 1600 C CA . LYS A 1 206 ? -22.547 -35.875 14.766 1 65.38 206 LYS A CA 1
ATOM 1601 C C . LYS A 1 206 ? -22.797 -36.344 13.328 1 65.38 206 LYS A C 1
ATOM 1603 O O . LYS A 1 206 ? -21.906 -36.281 12.484 1 65.38 206 LYS A O 1
ATOM 1608 N N . PRO A 1 207 ? -23.891 -37 13.117 1 57.56 207 PRO A N 1
ATOM 1609 C CA . PRO A 1 207 ? -24.188 -37.5 11.773 1 57.56 207 PRO A CA 1
ATOM 1610 C C . PRO A 1 207 ? -24.062 -36.438 10.695 1 57.56 207 PRO A C 1
ATOM 1612 O O . PRO A 1 207 ? -24.25 -35.25 10.969 1 57.56 207 PRO A O 1
ATOM 1615 N N . TYR A 1 208 ? -23.547 -36.75 9.531 1 55.34 208 TYR A N 1
ATOM 1616 C CA . TYR A 1 208 ? -22.922 -36.062 8.406 1 55.34 208 TYR A CA 1
ATOM 1617 C C . TYR A 1 208 ? -23.922 -35.125 7.742 1 55.34 208 TYR A C 1
ATOM 1619 O O . TYR A 1 208 ? -24.906 -35.562 7.16 1 55.34 208 TYR A O 1
ATOM 1627 N N . ASP A 1 209 ? -24.312 -34 8.289 1 52.19 209 ASP A N 1
ATOM 1628 C CA . ASP A 1 209 ? -25.078 -33.062 7.473 1 52.19 209 ASP A CA 1
ATOM 1629 C C . ASP A 1 209 ? -24.156 -32.344 6.492 1 52.19 209 ASP A C 1
ATOM 1631 O O . ASP A 1 209 ? -23.156 -31.75 6.895 1 52.19 209 ASP A O 1
ATOM 1635 N N . THR A 1 210 ? -24 -32.812 5.27 1 50.88 210 THR A N 1
ATOM 1636 C CA . THR A 1 210 ? -23.156 -32.188 4.262 1 50.88 210 THR A CA 1
ATOM 1637 C C . THR A 1 210 ? -23.641 -30.781 3.941 1 50.88 210 THR A C 1
ATOM 1639 O O . THR A 1 210 ? -24.828 -30.484 4.055 1 50.88 210 THR A O 1
ATOM 1642 N N . ILE A 1 211 ? -22.812 -29.844 3.871 1 50.66 211 ILE A N 1
ATOM 1643 C CA . ILE A 1 211 ? -23.031 -28.438 3.566 1 50.66 211 ILE A CA 1
ATOM 1644 C C . ILE A 1 211 ? -23.859 -28.312 2.283 1 50.66 211 ILE A C 1
ATOM 1646 O O . ILE A 1 211 ? -24.5 -27.281 2.047 1 50.66 211 ILE A O 1
ATOM 1650 N N . SER A 1 212 ? -23.719 -29.266 1.393 1 47.78 212 SER A N 1
ATOM 1651 C CA . SER A 1 212 ? -24.359 -29.094 0.09 1 47.78 212 SER A CA 1
ATOM 1652 C C . SER A 1 212 ? -25.844 -28.828 0.232 1 47.78 212 SER A C 1
ATOM 1654 O O . SER A 1 212 ? -26.484 -28.297 -0.683 1 47.78 212 SER A O 1
ATOM 1656 N N . ASP A 1 213 ? -26.359 -29.328 1.304 1 46.84 213 ASP A N 1
ATOM 1657 C CA . ASP A 1 213 ? -27.812 -29.281 1.37 1 46.84 213 ASP A CA 1
ATOM 1658 C C . ASP A 1 213 ? -28.312 -27.891 1.744 1 46.84 213 ASP A C 1
ATOM 1660 O O . ASP A 1 213 ? -29.5 -27.594 1.637 1 46.84 213 ASP A O 1
ATOM 1664 N N . ILE A 1 214 ? -27.484 -27.109 2.418 1 47.22 214 ILE A N 1
ATOM 1665 C CA . ILE A 1 214 ? -28.109 -25.906 2.934 1 47.22 214 ILE A CA 1
ATOM 1666 C C . ILE A 1 214 ? -27.75 -24.719 2.039 1 47.22 214 ILE A C 1
ATOM 1668 O O . ILE A 1 214 ? -26.594 -24.516 1.696 1 47.22 214 ILE A O 1
ATOM 1672 N N . GLY A 1 215 ? -28.562 -24.25 1.212 1 49.5 215 GLY A N 1
ATOM 1673 C CA . GLY A 1 215 ? -28.547 -23.016 0.443 1 49.5 215 GLY A CA 1
ATOM 1674 C C . GLY A 1 215 ? -27.766 -21.891 1.115 1 49.5 215 GLY A C 1
ATOM 1675 O O . GLY A 1 215 ? -27.281 -22.062 2.236 1 49.5 215 GLY A O 1
ATOM 1676 N N . PHE A 1 216 ? -27.266 -20.953 0.443 1 53.47 216 PHE A N 1
ATOM 1677 C CA . PHE A 1 216 ? -26.562 -19.766 0.908 1 53.47 216 PHE A CA 1
ATOM 1678 C C . PHE A 1 216 ? -27.328 -19.094 2.045 1 53.47 216 PHE A C 1
ATOM 1680 O O . PHE A 1 216 ? -28.469 -18.672 1.866 1 53.47 216 PHE A O 1
ATOM 1687 N N . GLN A 1 217 ? -27.016 -19.5 3.248 1 55.75 217 GLN A N 1
ATOM 1688 C CA . GLN A 1 217 ? -27.656 -18.828 4.371 1 55.75 217 GLN A CA 1
ATOM 1689 C C . GLN A 1 217 ? -26.844 -17.625 4.836 1 55.75 217 GLN A C 1
ATOM 1691 O O . GLN A 1 217 ? -25.609 -17.656 4.773 1 55.75 217 GLN A O 1
ATOM 1696 N N . THR A 1 218 ? -27.484 -16.594 4.949 1 57.84 218 THR A N 1
ATOM 1697 C CA . THR A 1 218 ? -26.875 -15.344 5.41 1 57.84 218 THR A CA 1
ATOM 1698 C C . THR A 1 218 ? -26.453 -15.453 6.871 1 57.84 218 THR A C 1
ATOM 1700 O O . THR A 1 218 ? -25.625 -14.68 7.344 1 57.84 218 THR A O 1
ATOM 1703 N N . ASP A 1 219 ? -27 -16.422 7.605 1 60.19 219 ASP A N 1
ATOM 1704 C CA . ASP A 1 219 ? -26.656 -16.562 9.016 1 60.19 219 ASP A CA 1
ATOM 1705 C C . ASP A 1 219 ? -25.391 -17.406 9.188 1 60.19 219 ASP A C 1
ATOM 1707 O O . ASP A 1 219 ? -25.391 -18.594 8.867 1 60.19 219 ASP A O 1
ATOM 1711 N N . LEU A 1 220 ? -24.375 -16.891 9.656 1 66.19 220 LEU A N 1
ATOM 1712 C CA . LEU A 1 220 ? -23.062 -17.516 9.836 1 66.19 220 LEU A CA 1
ATOM 1713 C C . LEU A 1 220 ? -23.125 -18.609 10.898 1 66.19 220 LEU A C 1
ATOM 1715 O O . LEU A 1 220 ? -22.312 -19.531 10.891 1 66.19 220 LEU A O 1
ATOM 1719 N N . SER A 1 221 ? -24.094 -18.453 11.812 1 72.81 221 SER A N 1
ATOM 1720 C CA . SER A 1 221 ? -24.141 -19.422 12.898 1 72.81 221 SER A CA 1
ATOM 1721 C C . SER A 1 221 ? -24.453 -20.812 12.383 1 72.81 221 SER A C 1
ATOM 1723 O O . SER A 1 221 ? -24.016 -21.812 12.969 1 72.81 221 SER A O 1
ATOM 1725 N N . VAL A 1 222 ? -25.078 -20.75 11.25 1 71.81 222 VAL A N 1
ATOM 1726 C CA . VAL A 1 222 ? -25.453 -22.047 10.703 1 71.81 222 VAL A CA 1
ATOM 1727 C C . VAL A 1 222 ? -24.219 -22.75 10.117 1 71.81 222 VAL A C 1
ATOM 1729 O O . VAL A 1 222 ? -24.062 -23.969 10.234 1 71.81 222 VAL A O 1
ATOM 1732 N N . TYR A 1 223 ? -23.281 -21.859 9.664 1 72.81 223 TYR A N 1
ATOM 1733 C CA . TYR A 1 223 ? -22.094 -22.453 9.055 1 72.81 223 TYR A CA 1
ATOM 1734 C C . TYR A 1 223 ? -21.141 -22.984 10.117 1 72.81 223 TYR A C 1
ATOM 1736 O O . TYR A 1 223 ? -20.344 -23.891 9.852 1 72.81 223 TYR A O 1
ATOM 1744 N N . LEU A 1 224 ? -21.234 -22.453 11.281 1 75.81 224 LEU A N 1
ATOM 1745 C CA . LEU A 1 224 ? -20.344 -22.875 12.359 1 75.81 224 LEU A CA 1
ATOM 1746 C C . LEU A 1 224 ? -20.781 -24.219 12.93 1 75.81 224 LEU A C 1
ATOM 1748 O O . LEU A 1 224 ? -20.047 -24.844 13.703 1 75.81 224 LEU A O 1
ATOM 1752 N N . GLU A 1 225 ? -21.938 -24.688 12.461 1 76.62 225 GLU A N 1
ATOM 1753 C CA . GLU A 1 225 ? -22.422 -25.969 12.969 1 76.62 225 GLU A CA 1
ATOM 1754 C C . GLU A 1 225 ? -21.969 -27.109 12.055 1 76.62 225 GLU A C 1
ATOM 1756 O O . GLU A 1 225 ? -22.125 -28.281 12.414 1 76.62 225 GLU A O 1
ATOM 1761 N N . TYR A 1 226 ? -21.25 -26.703 11.055 1 75.81 226 TYR A N 1
ATOM 1762 C CA . TYR A 1 226 ? -20.828 -27.734 10.117 1 75.81 226 TYR A CA 1
ATOM 1763 C C . TYR A 1 226 ? -19.375 -28.094 10.336 1 75.81 226 TYR A C 1
ATOM 1765 O O . TYR A 1 226 ? -18.531 -27.219 10.578 1 75.81 226 TYR A O 1
ATOM 1773 N N . ARG A 1 227 ? -19.109 -29.422 10.234 1 79.62 227 ARG A N 1
ATOM 1774 C CA . ARG A 1 227 ? -17.75 -29.953 10.422 1 79.62 227 ARG A CA 1
ATOM 1775 C C . ARG A 1 227 ? -16.828 -29.469 9.32 1 79.62 227 ARG A C 1
ATOM 1777 O O . ARG A 1 227 ? -15.648 -29.188 9.57 1 79.62 227 ARG A O 1
ATOM 1784 N N . GLN A 1 228 ? -17.391 -29.266 8.109 1 76.69 228 GLN A N 1
ATOM 1785 C CA . GLN A 1 228 ? -16.547 -28.891 6.969 1 76.69 228 GLN A CA 1
ATOM 1786 C C . GLN A 1 228 ? -16.016 -27.469 7.121 1 76.69 228 GLN A C 1
ATOM 1788 O O . GLN A 1 228 ? -14.898 -27.172 6.699 1 76.69 228 GLN A O 1
ATOM 1793 N N . THR A 1 229 ? -16.766 -26.609 7.699 1 79.19 229 THR A N 1
ATOM 1794 C CA . THR A 1 229 ? -16.328 -25.234 7.906 1 79.19 229 THR A CA 1
ATOM 1795 C C . THR A 1 229 ? -15.109 -25.203 8.836 1 79.19 229 THR A C 1
ATOM 1797 O O . THR A 1 229 ? -14.148 -24.469 8.578 1 79.19 229 THR A O 1
ATOM 1800 N N . TRP A 1 230 ? -15.109 -26.062 9.812 1 84.12 230 TRP A N 1
ATOM 1801 C CA . TRP A 1 230 ? -14.008 -26.062 10.773 1 84.12 230 TRP A CA 1
ATOM 1802 C C . TRP A 1 230 ? -12.781 -26.734 10.18 1 84.12 230 TRP A C 1
ATOM 1804 O O . TRP A 1 230 ? -11.648 -26.438 10.562 1 84.12 230 TRP A O 1
ATOM 1814 N N . LEU A 1 231 ? -13.031 -27.625 9.234 1 83.38 231 LEU A N 1
ATOM 1815 C CA . LEU A 1 231 ? -11.898 -28.203 8.523 1 83.38 231 LEU A CA 1
ATOM 1816 C C . LEU A 1 231 ? -11.227 -27.172 7.629 1 83.38 231 LEU A C 1
ATOM 1818 O O . LEU A 1 231 ? -10 -27.141 7.523 1 83.38 231 LEU A O 1
ATOM 1822 N N . ILE A 1 232 ? -12.047 -26.344 7.02 1 80.38 232 ILE A N 1
ATOM 1823 C CA . ILE A 1 232 ? -11.484 -25.281 6.188 1 80.38 232 ILE A CA 1
ATOM 1824 C C . ILE A 1 232 ? -10.703 -24.297 7.059 1 80.38 232 ILE A C 1
ATOM 1826 O O . ILE A 1 232 ? -9.602 -23.875 6.695 1 80.38 232 ILE A O 1
ATOM 1830 N N . PHE A 1 233 ? -11.188 -23.969 8.211 1 84.69 233 PHE A N 1
ATOM 1831 C CA . PHE A 1 233 ? -10.484 -23.078 9.133 1 84.69 233 PHE A CA 1
ATOM 1832 C C . PHE A 1 233 ? -9.18 -23.703 9.602 1 84.69 233 PHE A C 1
ATOM 1834 O O . PHE A 1 233 ? -8.164 -23.016 9.703 1 84.69 233 PHE A O 1
ATOM 1841 N N . LEU A 1 234 ? -9.312 -24.953 9.891 1 89.19 234 LEU A N 1
ATOM 1842 C CA . LEU A 1 234 ? -8.133 -25.656 10.367 1 89.19 234 LEU A CA 1
ATOM 1843 C C . LEU A 1 234 ? -7.027 -25.656 9.312 1 89.19 234 LEU A C 1
ATOM 1845 O O . LEU A 1 234 ? -5.875 -25.328 9.617 1 89.19 234 LEU A O 1
ATOM 1849 N N . THR A 1 235 ? -7.379 -25.891 8.102 1 85.44 235 THR A N 1
ATOM 1850 C CA . THR A 1 235 ? -6.402 -25.922 7.023 1 85.44 235 THR A CA 1
ATOM 1851 C C . THR A 1 235 ? -5.828 -24.531 6.773 1 85.44 235 THR A C 1
ATOM 1853 O O . THR A 1 235 ? -4.625 -24.375 6.566 1 85.44 235 THR A O 1
ATOM 1856 N N . LEU A 1 236 ? -6.621 -23.578 6.793 1 86.38 236 LEU A N 1
ATOM 1857 C CA . LEU A 1 236 ? -6.176 -22.203 6.582 1 86.38 236 LEU A CA 1
ATOM 1858 C C . LEU A 1 236 ? -5.215 -21.766 7.688 1 86.38 236 LEU A C 1
ATOM 1860 O O . LEU A 1 236 ? -4.176 -21.172 7.406 1 86.38 236 LEU A O 1
ATOM 1864 N N . LEU A 1 237 ? -5.582 -22.047 8.906 1 91 237 LEU A N 1
ATOM 1865 C CA . LEU A 1 237 ? -4.738 -21.656 10.023 1 91 237 LEU A CA 1
ATOM 1866 C C . LEU A 1 237 ? -3.398 -22.375 9.992 1 91 237 LEU A C 1
ATOM 1868 O O . LEU A 1 237 ? -2.369 -21.812 10.359 1 91 237 LEU A O 1
ATOM 1872 N N . ILE A 1 238 ? -3.408 -23.547 9.484 1 91.5 238 ILE A N 1
ATOM 1873 C CA . ILE A 1 238 ? -2.156 -24.297 9.344 1 91.5 238 ILE A CA 1
ATOM 1874 C C . ILE A 1 238 ? -1.288 -23.641 8.273 1 91.5 238 ILE A C 1
ATOM 1876 O O . ILE A 1 238 ? -0.079 -23.484 8.453 1 91.5 238 ILE A O 1
ATOM 1880 N N . MET A 1 239 ? -1.92 -23.234 7.246 1 88.25 239 MET A N 1
ATOM 1881 C CA . MET A 1 239 ? -1.167 -22.594 6.172 1 88.25 239 MET A CA 1
ATOM 1882 C C . MET A 1 239 ? -0.608 -21.25 6.629 1 88.25 239 MET A C 1
ATOM 1884 O O . MET A 1 239 ? 0.538 -20.922 6.324 1 88.25 239 MET A O 1
ATOM 1888 N N . VAL A 1 240 ? -1.346 -20.531 7.316 1 88.25 240 VAL A N 1
ATOM 1889 C CA . VAL A 1 240 ? -0.9 -19.25 7.828 1 88.25 240 VAL A CA 1
ATOM 1890 C C . VAL A 1 240 ? 0.225 -19.453 8.844 1 88.25 240 VAL A C 1
ATOM 1892 O O . VAL A 1 240 ? 1.225 -18.719 8.82 1 88.25 240 VAL A O 1
ATOM 1895 N N . GLU A 1 241 ? 0.061 -20.469 9.742 1 91.81 241 GLU A N 1
ATOM 1896 C CA . GLU A 1 241 ? 1.087 -20.766 10.734 1 91.81 241 GLU A CA 1
ATOM 1897 C C . GLU A 1 241 ? 2.395 -21.188 10.07 1 91.81 241 GLU A C 1
ATOM 1899 O O . GLU A 1 241 ? 3.473 -20.75 10.477 1 91.81 241 GLU A O 1
ATOM 1904 N N . THR A 1 242 ? 2.279 -21.922 9.047 1 89.38 242 THR A N 1
ATOM 1905 C CA . THR A 1 242 ? 3.475 -22.375 8.344 1 89.38 242 THR A CA 1
ATOM 1906 C C . THR A 1 242 ? 4.191 -21.203 7.688 1 89.38 242 THR A C 1
ATOM 1908 O O . THR A 1 242 ? 5.418 -21.109 7.734 1 89.38 242 THR A O 1
ATOM 1911 N N . THR A 1 243 ? 3.459 -20.281 7.129 1 87.06 243 THR A N 1
ATOM 1912 C CA . THR A 1 243 ? 4.047 -19.094 6.496 1 87.06 243 THR A CA 1
ATOM 1913 C C . THR A 1 243 ? 4.723 -18.219 7.535 1 87.06 243 THR A C 1
ATOM 1915 O O . THR A 1 243 ? 5.836 -17.719 7.316 1 87.06 243 THR A O 1
ATOM 1918 N N . LEU A 1 244 ? 4.078 -18.047 8.641 1 86.44 244 LEU A N 1
ATOM 1919 C CA . LEU A 1 244 ? 4.629 -17.219 9.711 1 86.44 244 LEU A CA 1
ATOM 1920 C C . LEU A 1 244 ? 5.91 -17.828 10.266 1 86.44 244 LEU A C 1
ATOM 1922 O O . LEU A 1 244 ? 6.879 -17.125 10.539 1 86.44 244 LEU A O 1
ATOM 1926 N N . VAL A 1 245 ? 5.922 -19.156 10.414 1 87.5 245 VAL A N 1
ATOM 1927 C CA . VAL A 1 245 ? 7.094 -19.828 10.961 1 87.5 245 VAL A CA 1
ATOM 1928 C C . VAL A 1 245 ? 8.258 -19.719 9.977 1 87.5 245 VAL A C 1
ATOM 1930 O O . VAL A 1 245 ? 9.398 -19.469 10.383 1 87.5 245 VAL A O 1
ATOM 1933 N N . ILE A 1 246 ? 7.988 -19.828 8.727 1 83.94 246 ILE A N 1
ATOM 1934 C CA . ILE A 1 246 ? 9.039 -19.703 7.723 1 83.94 246 ILE A CA 1
ATOM 1935 C C . ILE A 1 246 ? 9.594 -18.281 7.723 1 83.94 246 ILE A C 1
ATOM 1937 O O . ILE A 1 246 ? 10.805 -18.078 7.688 1 83.94 246 ILE A O 1
ATOM 1941 N N . LEU A 1 247 ? 8.695 -17.328 7.785 1 80.69 247 LEU A N 1
ATOM 1942 C CA . LEU A 1 247 ? 9.125 -15.93 7.816 1 80.69 247 LEU A CA 1
ATOM 1943 C C . LEU A 1 247 ? 9.938 -15.641 9.078 1 80.69 247 LEU A C 1
ATOM 1945 O O . LEU A 1 247 ? 10.93 -14.906 9.023 1 80.69 247 LEU A O 1
ATOM 1949 N N . MET A 1 248 ? 9.562 -16.281 10.227 1 82 248 MET A N 1
ATOM 1950 C CA . MET A 1 248 ? 10.25 -16.062 11.492 1 82 248 MET A CA 1
ATOM 1951 C C . MET A 1 248 ? 11.641 -16.703 11.477 1 82 248 MET A C 1
ATOM 1953 O O . MET A 1 248 ? 12.578 -16.172 12.062 1 82 248 MET A O 1
ATOM 1957 N N . ILE A 1 249 ? 11.758 -17.75 10.766 1 80.12 249 ILE A N 1
ATOM 1958 C CA . ILE A 1 249 ? 13.055 -18.406 10.641 1 80.12 249 ILE A CA 1
ATOM 1959 C C . ILE A 1 249 ? 14.008 -17.531 9.828 1 80.12 249 ILE A C 1
ATOM 1961 O O . ILE A 1 249 ? 15.164 -17.344 10.203 1 80.12 249 ILE A O 1
ATOM 1965 N N . PHE A 1 250 ? 13.469 -16.938 8.836 1 76.38 250 PHE A N 1
ATOM 1966 C CA . PHE A 1 250 ? 14.289 -16.047 8.008 1 76.38 250 PHE A CA 1
ATOM 1967 C C . PHE A 1 250 ? 14.633 -14.773 8.766 1 76.38 250 PHE A C 1
ATOM 1969 O O . PHE A 1 250 ? 15.758 -14.273 8.664 1 76.38 250 PHE A O 1
ATOM 1976 N N . LEU A 1 251 ? 13.703 -14.273 9.516 1 76.31 251 LEU A N 1
ATOM 1977 C CA . LEU A 1 251 ? 13.906 -13.039 10.266 1 76.31 251 LEU A CA 1
ATOM 1978 C C . LEU A 1 251 ? 14.797 -13.273 11.477 1 76.31 251 LEU A C 1
ATOM 1980 O O . LEU A 1 251 ? 15.453 -12.352 11.961 1 76.31 251 LEU A O 1
ATOM 1984 N N . GLY A 1 252 ? 14.789 -14.547 12.039 1 75.25 252 GLY A N 1
ATOM 1985 C CA . GLY A 1 252 ? 15.562 -14.883 13.227 1 75.25 252 GLY A CA 1
ATOM 1986 C C . GLY A 1 252 ? 17.047 -14.656 13.047 1 75.25 252 GLY A C 1
ATOM 1987 O O . GLY A 1 252 ? 17.734 -14.195 13.969 1 75.25 252 GLY A O 1
ATOM 1988 N N . THR A 1 253 ? 17.5 -14.805 11.82 1 77.19 253 THR A N 1
ATOM 1989 C CA . THR A 1 253 ? 18.938 -14.641 11.578 1 77.19 253 THR A CA 1
ATOM 1990 C C . THR A 1 253 ? 19.297 -13.164 11.422 1 77.19 253 THR A C 1
ATOM 1992 O O . THR A 1 253 ? 20.453 -12.789 11.555 1 77.19 253 THR A O 1
ATOM 1995 N N . ARG A 1 254 ? 18.281 -12.398 11.336 1 82.38 254 ARG A N 1
ATOM 1996 C CA . ARG A 1 254 ? 18.531 -10.984 11.062 1 82.38 254 ARG A CA 1
ATOM 1997 C C . ARG A 1 254 ? 18.156 -10.125 12.258 1 82.38 254 ARG A C 1
ATOM 1999 O O . ARG A 1 254 ? 18.359 -8.906 12.25 1 82.38 254 ARG A O 1
ATOM 2006 N N . LEU A 1 255 ? 17.734 -10.695 13.328 1 86.44 255 LEU A N 1
ATOM 2007 C CA . LEU A 1 255 ? 17.219 -9.961 14.477 1 86.44 255 LEU A CA 1
ATOM 2008 C C . LEU A 1 255 ? 18.359 -9.508 15.391 1 86.44 255 LEU A C 1
ATOM 2010 O O . LEU A 1 255 ? 18.172 -8.648 16.25 1 86.44 255 LEU A O 1
ATOM 2014 N N . SER A 1 256 ? 19.547 -9.977 15.195 1 85.56 256 SER A N 1
ATOM 2015 C CA . SER A 1 256 ? 20.656 -9.695 16.109 1 85.56 256 SER A CA 1
ATOM 2016 C C . SER A 1 256 ? 21.078 -8.227 16.031 1 85.56 256 SER A C 1
ATOM 2018 O O . SER A 1 256 ? 21.297 -7.582 17.062 1 85.56 256 SER A O 1
ATOM 2020 N N . ILE A 1 257 ? 21.078 -7.695 14.836 1 87.94 257 ILE A N 1
ATOM 2021 C CA . ILE A 1 257 ? 21.547 -6.328 14.641 1 87.94 257 ILE A CA 1
ATOM 2022 C C . ILE A 1 257 ? 20.516 -5.352 15.211 1 87.94 257 ILE A C 1
ATOM 2024 O O . ILE A 1 257 ? 20.859 -4.492 16.031 1 87.94 257 ILE A O 1
ATOM 2028 N N . PRO A 1 258 ? 19.234 -5.52 14.867 1 89.38 258 PRO A N 1
ATOM 2029 C CA . PRO A 1 258 ? 18.25 -4.582 15.406 1 89.38 258 PRO A CA 1
ATOM 2030 C C . PRO A 1 258 ? 18.156 -4.637 16.922 1 89.38 258 PRO A C 1
ATOM 2032 O O . PRO A 1 258 ? 17.969 -3.605 17.578 1 89.38 258 PRO A O 1
ATOM 2035 N N . VAL A 1 259 ? 18.281 -5.746 17.5 1 87.12 259 VAL A N 1
ATOM 2036 C CA . VAL A 1 259 ? 18.188 -5.883 18.953 1 87.12 259 VAL A CA 1
ATOM 2037 C C . VAL A 1 259 ? 19.375 -5.199 19.625 1 87.12 259 VAL A C 1
ATOM 2039 O O . VAL A 1 259 ? 19.203 -4.527 20.641 1 87.12 259 VAL A O 1
ATOM 2042 N N . THR A 1 260 ? 20.516 -5.398 19.094 1 89.31 260 THR A N 1
ATOM 2043 C CA . THR A 1 260 ? 21.703 -4.754 19.641 1 89.31 260 THR A CA 1
ATOM 2044 C C . THR A 1 260 ? 21.609 -3.236 19.5 1 89.31 260 THR A C 1
ATOM 2046 O O . THR A 1 260 ? 22.062 -2.492 20.359 1 89.31 260 THR A O 1
ATOM 2049 N N . LEU A 1 261 ? 21.078 -2.818 18.406 1 91.81 261 LEU A N 1
ATOM 2050 C CA . LEU A 1 261 ? 20.922 -1.385 18.188 1 91.81 261 LEU A CA 1
ATOM 2051 C C . LEU A 1 261 ? 19.922 -0.789 19.172 1 91.81 261 LEU A C 1
ATOM 2053 O O . LEU A 1 261 ? 20.078 0.353 19.609 1 91.81 261 LEU A O 1
ATOM 2057 N N . LEU A 1 262 ? 18.906 -1.518 19.5 1 90.81 262 LEU A N 1
ATOM 2058 C CA . LEU A 1 262 ? 17.938 -1.076 20.5 1 90.81 262 LEU A CA 1
ATOM 2059 C C . LEU A 1 262 ? 18.594 -0.934 21.859 1 90.81 262 LEU A C 1
ATOM 2061 O O . LEU A 1 262 ? 18.328 0.029 22.594 1 90.81 262 LEU A O 1
ATOM 2065 N N . LYS A 1 263 ? 19.438 -1.828 22.172 1 89.31 263 LYS A N 1
ATOM 2066 C CA . LYS A 1 263 ? 20.172 -1.762 23.422 1 89.31 263 LYS A CA 1
ATOM 2067 C C . LYS A 1 263 ? 21.109 -0.558 23.453 1 89.31 263 LYS A C 1
ATOM 2069 O O . LYS A 1 263 ? 21.203 0.151 24.453 1 89.31 263 LYS A O 1
ATOM 2074 N N . GLU A 1 264 ? 21.75 -0.374 22.344 1 91.25 264 GLU A N 1
ATOM 2075 C CA . GLU A 1 264 ? 22.656 0.769 22.234 1 91.25 264 GLU A CA 1
ATOM 2076 C C . GLU A 1 264 ? 21.875 2.086 22.297 1 91.25 264 GLU A C 1
ATOM 2078 O O . GLU A 1 264 ? 22.391 3.084 22.812 1 91.25 264 GLU A O 1
ATOM 2083 N N . GLY A 1 265 ? 20.688 2.061 21.734 1 93.06 265 GLY A N 1
ATOM 2084 C CA . GLY A 1 265 ? 19.859 3.252 21.812 1 93.06 265 GLY A CA 1
ATOM 2085 C C . GLY A 1 265 ? 19.516 3.639 23.234 1 93.06 265 GLY A C 1
ATOM 2086 O O . GLY A 1 265 ? 19.578 4.816 23.609 1 93.06 265 GLY A O 1
ATOM 2087 N N . SER A 1 266 ? 19.188 2.678 24.016 1 90.81 266 SER A N 1
ATOM 2088 C CA . SER A 1 266 ? 18.875 2.938 25.422 1 90.81 266 SER A CA 1
ATOM 2089 C C . SER A 1 266 ? 20.109 3.438 26.172 1 90.81 266 SER A C 1
ATOM 2091 O O . SER A 1 266 ? 20 4.316 27.031 1 90.81 266 SER A O 1
ATOM 2093 N N . ARG A 1 267 ? 21.234 2.92 25.828 1 90.5 267 ARG A N 1
ATOM 2094 C CA . ARG A 1 267 ? 22.484 3.367 26.438 1 90.5 267 ARG A CA 1
ATOM 2095 C C . ARG A 1 267 ? 22.812 4.805 26.047 1 90.5 267 ARG A C 1
ATOM 2097 O O . ARG A 1 267 ? 23.25 5.598 26.875 1 90.5 267 ARG A O 1
ATOM 2104 N N . ALA A 1 268 ? 22.609 5.086 24.812 1 93.31 268 ALA A N 1
ATOM 2105 C CA . ALA A 1 268 ? 22.859 6.434 24.312 1 93.31 268 ALA A CA 1
ATOM 2106 C C . ALA A 1 268 ? 21.969 7.457 25.016 1 93.31 268 ALA A C 1
ATOM 2108 O O . ALA A 1 268 ? 22.438 8.531 25.406 1 93.31 268 ALA A O 1
ATOM 2109 N N . ILE A 1 269 ? 20.75 7.129 25.25 1 93.19 269 ILE A N 1
ATOM 2110 C CA . ILE A 1 269 ? 19.812 8.023 25.906 1 93.19 269 ILE A CA 1
ATOM 2111 C C . ILE A 1 269 ? 20.219 8.227 27.359 1 93.19 269 ILE A C 1
ATOM 2113 O O . ILE A 1 269 ? 20.078 9.328 27.906 1 93.19 269 ILE A O 1
ATOM 2117 N N . SER A 1 270 ? 20.75 7.164 28 1 88.75 270 SER A N 1
ATOM 2118 C CA . SER A 1 270 ? 21.172 7.258 29.391 1 88.75 270 SER A CA 1
ATOM 2119 C C . SER A 1 270 ? 22.375 8.188 29.531 1 88.75 270 SER A C 1
ATOM 2121 O O . SER A 1 270 ? 22.547 8.82 30.578 1 88.75 270 SER A O 1
ATOM 2123 N N . HIS A 1 271 ? 23.188 8.312 28.484 1 90.94 271 HIS A N 1
ATOM 2124 C CA . HIS A 1 271 ? 24.344 9.195 28.531 1 90.94 271 HIS A CA 1
ATOM 2125 C C . HIS A 1 271 ? 23.953 10.633 28.203 1 90.94 271 HIS A C 1
ATOM 2127 O O . HIS A 1 271 ? 24.641 11.578 28.609 1 90.94 271 HIS A O 1
ATOM 2133 N N . ILE A 1 272 ? 22.891 10.812 27.453 1 93.75 272 ILE A N 1
ATOM 2134 C CA . ILE A 1 272 ? 22.375 12.133 27.125 1 93.75 272 ILE A CA 1
ATOM 2135 C C . ILE A 1 272 ? 20.922 12.258 27.594 1 93.75 272 ILE A C 1
ATOM 2137 O O . ILE A 1 272 ? 20.016 12.438 26.781 1 93.75 272 ILE A O 1
ATOM 2141 N N . MET A 1 273 ? 20.672 12.305 28.844 1 89.88 273 MET A N 1
ATOM 2142 C CA . MET A 1 273 ? 19.344 12.242 29.469 1 89.88 273 MET A CA 1
ATOM 2143 C C . MET A 1 273 ? 18.547 13.508 29.156 1 89.88 273 MET A C 1
ATOM 2145 O O . MET A 1 273 ? 17.312 13.5 29.234 1 89.88 273 MET A O 1
ATOM 2149 N N . SER A 1 274 ? 19.234 14.586 28.812 1 92 274 SER A N 1
ATOM 2150 C CA . SER A 1 274 ? 18.547 15.836 28.5 1 92 274 SER A CA 1
ATOM 2151 C C . SER A 1 274 ? 17.625 15.672 27.297 1 92 274 SER A C 1
ATOM 2153 O O . SER A 1 274 ? 16.672 16.453 27.125 1 92 274 SER A O 1
ATOM 2155 N N . THR A 1 275 ? 17.875 14.648 26.469 1 94.25 275 THR A N 1
ATOM 2156 C CA . THR A 1 275 ? 17.078 14.438 25.266 1 94.25 275 THR A CA 1
ATOM 2157 C C . THR A 1 275 ? 15.656 14.008 25.641 1 94.25 275 THR A C 1
ATOM 2159 O O . THR A 1 275 ? 14.711 14.227 24.875 1 94.25 275 THR A O 1
ATOM 2162 N N . LEU A 1 276 ? 15.445 13.406 26.797 1 90.62 276 LEU A N 1
ATOM 2163 C CA . LEU A 1 276 ? 14.133 12.945 27.234 1 90.62 276 LEU A CA 1
ATOM 2164 C C . LEU A 1 276 ? 13.227 14.125 27.562 1 90.62 276 LEU A C 1
ATOM 2166 O O . LEU A 1 276 ? 12.008 13.977 27.641 1 90.62 276 LEU A O 1
ATOM 2170 N N . PHE A 1 277 ? 13.773 15.367 27.672 1 89.56 277 PHE A N 1
ATOM 2171 C CA . PHE A 1 277 ? 12.992 16.547 28 1 89.56 277 PHE A CA 1
ATOM 2172 C C . PHE A 1 277 ? 12.656 17.328 26.734 1 89.56 277 PHE A C 1
ATOM 2174 O O . PHE A 1 277 ? 11.93 18.328 26.781 1 89.56 277 PHE A O 1
ATOM 2181 N N . TYR A 1 278 ? 13.141 16.859 25.656 1 93.75 278 TYR A N 1
ATOM 2182 C CA . TYR A 1 278 ? 12.945 17.625 24.422 1 93.75 278 TYR A CA 1
ATOM 2183 C C . TYR A 1 278 ? 11.477 17.609 24 1 93.75 278 TYR A C 1
ATOM 2185 O O . TYR A 1 278 ? 10.984 18.562 23.391 1 93.75 278 TYR A O 1
ATOM 2193 N N . PRO A 1 279 ? 10.719 16.516 24.234 1 91.88 279 PRO A N 1
ATOM 2194 C CA . PRO A 1 279 ? 9.312 16.516 23.859 1 91.88 279 PRO A CA 1
ATOM 2195 C C . PRO A 1 279 ? 8.523 17.656 24.5 1 91.88 279 PRO A C 1
ATOM 2197 O O . PRO A 1 279 ? 7.535 18.125 23.938 1 91.88 279 PRO A O 1
ATOM 2200 N N . LEU A 1 280 ? 8.969 18.094 25.688 1 89.12 280 LEU A N 1
ATOM 2201 C CA . LEU A 1 280 ? 8.297 19.219 26.328 1 89.12 280 LEU A CA 1
ATOM 2202 C C . LEU A 1 280 ? 8.469 20.5 25.531 1 89.12 280 LEU A C 1
ATOM 2204 O O . LEU A 1 280 ? 7.543 21.312 25.422 1 89.12 280 LEU A O 1
ATOM 2208 N N . ILE A 1 281 ? 9.617 20.625 24.969 1 92.56 281 ILE A N 1
ATOM 2209 C CA . ILE A 1 281 ? 9.883 21.781 24.109 1 92.56 281 ILE A CA 1
ATOM 2210 C C . ILE A 1 281 ? 9.039 21.688 22.844 1 92.56 281 ILE A C 1
ATOM 2212 O O . ILE A 1 281 ? 8.461 22.688 22.391 1 92.56 281 ILE A O 1
ATOM 2216 N N . THR A 1 282 ? 8.977 20.484 22.328 1 93.56 282 THR A N 1
ATOM 2217 C CA . THR A 1 282 ? 8.172 20.281 21.125 1 93.56 282 THR A CA 1
ATOM 2218 C C . THR A 1 282 ? 6.703 20.562 21.406 1 93.56 282 THR A C 1
ATOM 2220 O O . THR A 1 282 ? 6.031 21.219 20.594 1 93.56 282 THR A O 1
ATOM 2223 N N . PHE A 1 283 ? 6.223 20.156 22.562 1 90.69 283 PHE A N 1
ATOM 2224 C CA . PHE A 1 283 ? 4.824 20.375 22.922 1 90.69 283 PHE A CA 1
ATOM 2225 C C . PHE A 1 283 ? 4.539 21.859 23.109 1 90.69 283 PHE A C 1
ATOM 2227 O O . PHE A 1 283 ? 3.475 22.344 22.734 1 90.69 283 PHE A O 1
ATOM 2234 N N . LEU A 1 284 ? 5.469 22.531 23.672 1 93.19 284 LEU A N 1
ATOM 2235 C CA . LEU A 1 284 ? 5.309 23.969 23.875 1 93.19 284 LEU A CA 1
ATOM 2236 C C . LEU A 1 284 ? 5.266 24.703 22.547 1 93.19 284 LEU A C 1
ATOM 2238 O O . LEU A 1 284 ? 4.406 25.562 22.344 1 93.19 284 LEU A O 1
ATOM 2242 N N . LEU A 1 285 ? 6.152 24.359 21.672 1 95.25 285 LEU A N 1
ATOM 2243 C CA . LEU A 1 285 ? 6.195 25 20.375 1 95.25 285 LEU A CA 1
ATOM 2244 C C . LEU A 1 285 ? 4.938 24.688 19.562 1 95.25 285 LEU A C 1
ATOM 2246 O O . LEU A 1 285 ? 4.41 25.547 18.859 1 95.25 285 LEU A O 1
ATOM 2250 N N . LEU A 1 286 ? 4.465 23.469 19.719 1 94.38 286 LEU A N 1
ATOM 2251 C CA . LEU A 1 286 ? 3.246 23.078 19.016 1 94.38 286 LEU A CA 1
ATOM 2252 C C . LEU A 1 286 ? 2.039 23.844 19.562 1 94.38 286 LEU A C 1
ATOM 2254 O O . LEU A 1 286 ? 1.16 24.25 18.812 1 94.38 286 LEU A O 1
ATOM 2258 N N . ALA A 1 287 ? 2.018 24.016 20.891 1 92.31 287 ALA A N 1
ATOM 2259 C CA . ALA A 1 287 ? 0.922 24.75 21.516 1 92.31 287 ALA A CA 1
ATOM 2260 C C . ALA A 1 287 ? 0.898 26.203 21.016 1 92.31 287 ALA A C 1
ATOM 2262 O O . ALA A 1 287 ? -0.17 26.75 20.75 1 92.31 287 ALA A O 1
ATOM 2263 N N . ILE A 1 288 ? 2.041 26.766 20.859 1 93.31 288 ILE A N 1
ATOM 2264 C CA . ILE A 1 288 ? 2.143 28.141 20.359 1 93.31 288 ILE A CA 1
ATOM 2265 C C . ILE A 1 288 ? 1.654 28.203 18.922 1 93.31 288 ILE A C 1
ATOM 2267 O O . ILE A 1 288 ? 0.906 29.109 18.547 1 93.31 288 ILE A O 1
ATOM 2271 N N . CYS A 1 289 ? 2.02 27.219 18.172 1 92.25 289 CYS A N 1
ATOM 2272 C CA . CYS A 1 289 ? 1.645 27.188 16.766 1 92.25 289 CYS A CA 1
ATOM 2273 C C . CYS A 1 289 ? 0.141 27.016 16.609 1 92.25 289 CYS A C 1
ATOM 2275 O O . CYS A 1 289 ? -0.492 27.703 15.805 1 92.25 289 CYS A O 1
ATOM 2277 N N . VAL A 1 290 ? -0.403 26.156 17.359 1 91.69 290 VAL A N 1
ATOM 2278 C CA . VAL A 1 290 ? -1.834 25.891 17.25 1 91.69 290 VAL A CA 1
ATOM 2279 C C . VAL A 1 290 ? -2.621 27.109 17.75 1 91.69 290 VAL A C 1
ATOM 2281 O O . VAL A 1 290 ? -3.656 27.453 17.188 1 91.69 290 VAL A O 1
ATOM 2284 N N . SER A 1 291 ? -2.139 27.75 18.828 1 90.94 291 SER A N 1
ATOM 2285 C CA . SER A 1 291 ? -2.795 28.953 19.328 1 90.94 291 SER A CA 1
ATOM 2286 C C . SER A 1 291 ? -2.752 30.078 18.297 1 90.94 291 SER A C 1
ATOM 2288 O O . SER A 1 291 ? -3.752 30.766 18.078 1 90.94 291 SER A O 1
ATOM 2290 N N . TYR A 1 292 ? -1.644 30.188 17.688 1 88.38 292 TYR A N 1
ATOM 2291 C CA . TYR A 1 292 ? -1.515 31.188 16.625 1 88.38 292 TYR A CA 1
ATOM 2292 C C . TYR A 1 292 ? -2.508 30.922 15.508 1 88.38 292 TYR A C 1
ATOM 2294 O O . TYR A 1 292 ? -3.168 31.844 15.023 1 88.38 292 TYR A O 1
ATOM 2302 N N . SER A 1 293 ? -2.576 29.703 15.102 1 90.38 293 SER A N 1
ATOM 2303 C CA . SER A 1 293 ? -3.457 29.344 14 1 90.38 293 SER A CA 1
ATOM 2304 C C . SER A 1 293 ? -4.922 29.531 14.383 1 90.38 293 SER A C 1
ATOM 2306 O O . SER A 1 293 ? -5.73 29.984 13.57 1 90.38 293 SER A O 1
ATOM 2308 N N . ALA A 1 294 ? -5.262 29.203 15.586 1 88.69 294 ALA A N 1
ATOM 2309 C CA . ALA A 1 294 ? -6.645 29.344 16.047 1 88.69 294 ALA A CA 1
ATOM 2310 C C . ALA A 1 294 ? -7.062 30.797 16.109 1 88.69 294 ALA A C 1
ATOM 2312 O O . ALA A 1 294 ? -8.164 31.156 15.68 1 88.69 294 ALA A O 1
ATOM 2313 N N . VAL A 1 295 ? -6.203 31.625 16.594 1 87.38 295 VAL A N 1
ATOM 2314 C CA . VAL A 1 295 ? -6.5 33.062 16.688 1 87.38 295 VAL A CA 1
ATOM 2315 C C . VAL A 1 295 ? -6.664 33.625 15.281 1 87.38 295 VAL A C 1
ATOM 2317 O O . VAL A 1 295 ? -7.598 34.406 15.031 1 87.38 295 VAL A O 1
ATOM 2320 N N . THR A 1 296 ? -5.785 33.219 14.383 1 88.25 296 THR A N 1
ATOM 2321 C CA . THR A 1 296 ? -5.879 33.688 13.008 1 88.25 296 THR A CA 1
ATOM 2322 C C . THR A 1 296 ? -7.164 33.219 12.344 1 88.25 296 THR A C 1
ATOM 2324 O O . THR A 1 296 ? -7.801 33.938 11.594 1 88.25 296 THR A O 1
ATOM 2327 N N . ALA A 1 297 ? -7.531 32.031 12.625 1 89.19 297 ALA A N 1
ATOM 2328 C CA . ALA A 1 297 ? -8.75 31.484 12.039 1 89.19 297 ALA A CA 1
ATOM 2329 C C . ALA A 1 297 ? -9.984 32.219 12.539 1 89.19 297 ALA A C 1
ATOM 2331 O O . ALA A 1 297 ? -10.906 32.5 11.766 1 89.19 297 ALA A O 1
ATOM 2332 N N . VAL A 1 298 ? -10.047 32.562 13.82 1 85.75 298 VAL A N 1
ATOM 2333 C CA . VAL A 1 298 ? -11.18 33.312 14.391 1 85.75 298 VAL A CA 1
ATOM 2334 C C . VAL A 1 298 ? -11.234 34.719 13.82 1 85.75 298 VAL A C 1
ATOM 2336 O O . VAL A 1 298 ? -12.312 35.219 13.492 1 85.75 298 VAL A O 1
ATOM 2339 N N . PHE A 1 299 ? -10.094 35.281 13.617 1 86.5 299 PHE A N 1
ATOM 2340 C CA . PHE A 1 299 ? -10.055 36.625 13.047 1 86.5 299 PHE A CA 1
ATOM 2341 C C . PHE A 1 299 ? -10.492 36.625 11.594 1 86.5 299 PHE A C 1
ATOM 2343 O O . PHE A 1 299 ? -11.156 37.531 11.125 1 86.5 299 PHE A O 1
ATOM 2350 N N . LEU A 1 300 ? -10.156 35.531 10.875 1 84.88 300 LEU A N 1
ATOM 2351 C CA . LEU A 1 300 ? -10.57 35.438 9.484 1 84.88 300 LEU A CA 1
ATOM 2352 C C . LEU A 1 300 ? -12.07 35.156 9.375 1 84.88 300 LEU A C 1
ATOM 2354 O O . LEU A 1 300 ? -12.742 35.75 8.508 1 84.88 300 LEU A O 1
ATOM 2358 N N . ALA A 1 301 ? -12.578 34.375 10.297 1 81.19 301 ALA A N 1
ATOM 2359 C CA . ALA A 1 301 ? -14 34.062 10.266 1 81.19 301 ALA A CA 1
ATOM 2360 C C . ALA A 1 301 ? -14.859 35.25 10.641 1 81.19 301 ALA A C 1
ATOM 2362 O O . ALA A 1 301 ? -16.016 35.375 10.219 1 81.19 301 ALA A O 1
ATOM 2363 N N . SER A 1 302 ? -14.297 36.188 11.359 1 81 302 SER A N 1
ATOM 2364 C CA . SER A 1 302 ? -15.047 37.375 11.812 1 81 302 SER A CA 1
ATOM 2365 C C . SER A 1 302 ? -14.797 38.562 10.906 1 81 302 SER A C 1
ATOM 2367 O O . SER A 1 302 ? -15.023 39.719 11.305 1 81 302 SER A O 1
ATOM 2369 N N . SER A 1 303 ? -14.391 38.406 9.758 1 78.25 303 SER A N 1
ATOM 2370 C CA . SER A 1 303 ? -14.039 39.531 8.883 1 78.25 303 SER A CA 1
ATOM 2371 C C . SER A 1 303 ? -15.234 40 8.062 1 78.25 303 SER A C 1
ATOM 2373 O O . SER A 1 303 ? -15.148 40.969 7.312 1 78.25 303 SER A O 1
ATOM 2375 N N . GLY A 1 304 ? -16.359 39.469 8.242 1 76.81 304 GLY A N 1
ATOM 2376 C CA . GLY A 1 304 ? -17.531 39.875 7.492 1 76.81 304 GLY A CA 1
ATOM 2377 C C . GLY A 1 304 ? -18.016 41.281 7.879 1 76.81 304 GLY A C 1
ATOM 2378 O O . GLY A 1 304 ? -17.844 41.719 9.016 1 76.81 304 GLY A O 1
ATOM 2379 N N . GLU A 1 305 ? -18.469 42 6.895 1 77.44 305 GLU A N 1
ATOM 2380 C CA . GLU A 1 305 ? -19.047 43.312 7.16 1 77.44 305 GLU A CA 1
ATOM 2381 C C . GLU A 1 305 ? -20.547 43.219 7.383 1 77.44 305 GLU A C 1
ATOM 2383 O O . GLU A 1 305 ? -21.203 42.281 6.871 1 77.44 305 GLU A O 1
ATOM 2388 N N . ALA A 1 306 ? -21.031 44.125 8.211 1 76.5 306 ALA A N 1
ATOM 2389 C CA . ALA A 1 306 ? -22.469 44.125 8.5 1 76.5 306 ALA A CA 1
ATOM 2390 C C . ALA A 1 306 ? -23.266 44.594 7.289 1 76.5 306 ALA A C 1
ATOM 2392 O O . ALA A 1 306 ? -22.953 45.625 6.684 1 76.5 306 ALA A O 1
ATOM 2393 N N . VAL A 1 307 ? -24.109 43.781 6.883 1 79.69 307 VAL A N 1
ATOM 2394 C CA . VAL A 1 307 ? -25.016 44.125 5.793 1 79.69 307 VAL A CA 1
ATOM 2395 C C . VAL A 1 307 ? -26.406 44.438 6.355 1 79.69 307 VAL A C 1
ATOM 2397 O O . VAL A 1 307 ? -26.938 43.656 7.168 1 79.69 307 VAL A O 1
ATOM 2400 N N . TYR A 1 308 ? -26.906 45.562 5.914 1 80.56 308 TYR A N 1
ATOM 2401 C CA . TYR A 1 308 ? -28.219 46 6.336 1 80.56 308 TYR A CA 1
ATOM 2402 C C . TYR A 1 308 ? -29.234 45.875 5.199 1 80.56 308 TYR A C 1
ATOM 2404 O O . TYR A 1 308 ? -28.891 46.125 4.035 1 80.56 308 TYR A O 1
ATOM 2412 N N . LYS A 1 309 ? -30.375 45.406 5.523 1 82.69 309 LYS A N 1
ATOM 2413 C CA . LYS A 1 309 ? -31.453 45.25 4.539 1 82.69 309 LYS A CA 1
ATOM 2414 C C . LYS A 1 309 ? -32.719 46 4.969 1 82.69 309 LYS A C 1
ATOM 2416 O O . LYS A 1 309 ? -32.938 46.219 6.164 1 82.69 309 LYS A O 1
ATOM 2421 N N . VAL A 1 310 ? -33.438 46.344 3.871 1 82 310 VAL A N 1
ATOM 2422 C CA . VAL A 1 310 ? -34.688 47.062 4.117 1 82 310 VAL A CA 1
ATOM 2423 C C . VAL A 1 310 ? -35.781 46.094 4.52 1 82 310 VAL A C 1
ATOM 2425 O O . VAL A 1 310 ? -36.094 45.156 3.799 1 82 310 VAL A O 1
ATOM 2428 N N . THR A 1 311 ? -36.156 46.188 5.758 1 78.25 311 THR A N 1
ATOM 2429 C CA . THR A 1 311 ? -37.312 45.406 6.219 1 78.25 311 THR A CA 1
ATOM 2430 C C . THR A 1 311 ? -38.562 46.281 6.25 1 78.25 311 THR A C 1
ATOM 2432 O O . THR A 1 311 ? -38.562 47.344 6.875 1 78.25 311 THR A O 1
ATOM 2435 N N . ALA A 1 312 ? -39.469 45.938 5.254 1 69.44 312 ALA A N 1
ATOM 2436 C CA . ALA A 1 312 ? -40.719 46.719 5.199 1 69.44 312 ALA A CA 1
ATOM 2437 C C . ALA A 1 312 ? -41.812 46.031 6 1 69.44 312 ALA A C 1
ATOM 2439 O O . ALA A 1 312 ? -41.812 44.812 6.137 1 69.44 312 ALA A O 1
ATOM 2440 N N . ALA A 1 313 ? -42.594 46.781 6.785 1 61.72 313 ALA A N 1
ATOM 2441 C CA . ALA A 1 313 ? -43.75 46.281 7.527 1 61.72 313 ALA A CA 1
ATOM 2442 C C . ALA A 1 313 ? -44.781 45.656 6.59 1 61.72 313 ALA A C 1
ATOM 2444 O O . ALA A 1 313 ? -45.531 44.75 6.988 1 61.72 313 ALA A O 1
ATOM 2445 N N . ASP A 1 314 ? -44.844 46.125 5.383 1 60.34 314 ASP A N 1
ATOM 2446 C CA . ASP A 1 314 ? -45.844 45.656 4.441 1 60.34 314 ASP A CA 1
ATOM 2447 C C . ASP A 1 314 ? -45.25 44.812 3.34 1 60.34 314 ASP A C 1
ATOM 2449 O O . ASP A 1 314 ? -44.094 45 2.959 1 60.34 314 ASP A O 1
ATOM 2453 N N . ASP A 1 315 ? -45.688 43.656 3.051 1 60.94 315 ASP A N 1
ATOM 2454 C CA . ASP A 1 315 ? -45.281 42.656 2.062 1 60.94 315 ASP A CA 1
ATOM 2455 C C . ASP A 1 315 ? -45.156 43.281 0.674 1 60.94 315 ASP A C 1
ATOM 2457 O O . ASP A 1 315 ? -44.625 42.656 -0.255 1 60.94 315 ASP A O 1
ATOM 2461 N N . HIS A 1 316 ? -45.594 44.562 0.528 1 67.69 316 HIS A N 1
ATOM 2462 C CA . HIS A 1 316 ? -45.719 45.094 -0.835 1 67.69 316 HIS A CA 1
ATOM 2463 C C . HIS A 1 316 ? -44.594 46.062 -1.132 1 67.69 316 HIS A C 1
ATOM 2465 O O . HIS A 1 316 ? -44.594 46.719 -2.186 1 67.69 316 HIS A O 1
ATOM 2471 N N . CYS A 1 317 ? -43.688 46.156 -0.3 1 75.12 317 CYS A N 1
ATOM 2472 C CA . CYS A 1 317 ? -42.656 47.156 -0.557 1 75.12 317 CYS A CA 1
ATOM 2473 C C . CYS A 1 317 ? -41.656 46.625 -1.588 1 75.12 317 CYS A C 1
ATOM 2475 O O . CYS A 1 317 ? -41.094 45.531 -1.424 1 75.12 317 CYS A O 1
ATOM 2477 N N . VAL A 1 318 ? -41.438 47.375 -2.742 1 77.12 318 VAL A N 1
ATOM 2478 C CA . VAL A 1 318 ? -40.594 47 -3.857 1 77.12 318 VAL A CA 1
ATOM 2479 C C . VAL A 1 318 ? -39.125 46.969 -3.4 1 77.12 318 VAL A C 1
ATOM 2481 O O . VAL A 1 318 ? -38.312 46.219 -3.959 1 77.12 318 VAL A O 1
ATOM 2484 N N . TYR A 1 319 ? -38.875 47.75 -2.363 1 78.81 319 TYR A N 1
ATOM 2485 C CA . TYR A 1 319 ? -37.5 47.844 -1.928 1 78.81 319 TYR A CA 1
ATOM 2486 C C . TYR A 1 319 ? -37.219 46.875 -0.804 1 78.81 319 TYR A C 1
ATOM 2488 O O . TYR A 1 319 ? -36.125 46.906 -0.187 1 78.81 319 TYR A O 1
ATOM 2496 N N . ALA A 1 320 ? -38.031 45.969 -0.583 1 77 320 ALA A N 1
ATOM 2497 C CA . ALA A 1 320 ? -37.844 45 0.493 1 77 320 ALA A CA 1
ATOM 2498 C C . ALA A 1 320 ? -36.656 44.094 0.21 1 77 320 ALA A C 1
ATOM 2500 O O . ALA A 1 320 ? -36.469 43.625 -0.915 1 77 320 ALA A O 1
ATOM 2501 N N . ASN A 1 321 ? -35.688 43.875 1.155 1 76.94 321 ASN A N 1
ATOM 2502 C CA . ASN A 1 321 ? -34.562 42.969 1.151 1 76.94 321 ASN A CA 1
ATOM 2503 C C . ASN A 1 321 ? -33.406 43.531 0.345 1 76.94 321 ASN A C 1
ATOM 2505 O O . ASN A 1 321 ? -32.469 42.812 0.01 1 76.94 321 ASN A O 1
ATOM 2509 N N . LEU A 1 322 ? -33.594 44.781 -0.029 1 78.69 322 LEU A N 1
ATOM 2510 C CA . LEU A 1 322 ? -32.469 45.406 -0.685 1 78.69 322 LEU A CA 1
ATOM 2511 C C . LEU A 1 322 ? -31.469 45.938 0.344 1 78.69 322 LEU A C 1
ATOM 2513 O O . LEU A 1 322 ? -31.859 46.25 1.47 1 78.69 322 LEU A O 1
ATOM 2517 N N . THR A 1 323 ? -30.203 45.906 -0.045 1 81.5 323 THR A N 1
ATOM 2518 C CA . THR A 1 323 ? -29.156 46.406 0.853 1 81.5 323 THR A CA 1
ATOM 2519 C C . THR A 1 323 ? -29.281 47.906 1.077 1 81.5 323 THR A C 1
ATOM 2521 O O . THR A 1 323 ? -29.547 48.656 0.137 1 81.5 323 THR A O 1
ATOM 2524 N N . CYS A 1 324 ? -29.391 48.281 2.336 1 82.06 324 CYS A N 1
ATOM 2525 C CA . CYS A 1 324 ? -29.516 49.688 2.688 1 82.06 324 CYS A CA 1
ATOM 2526 C C . CYS A 1 324 ? -28.391 50.125 3.629 1 82.06 324 CYS A C 1
ATOM 2528 O O . CYS A 1 324 ? -27.688 49.281 4.18 1 82.06 324 CYS A O 1
ATOM 2530 N N . SER A 1 325 ? -27.984 51.406 3.58 1 82.19 325 SER A N 1
ATOM 2531 C CA . SER A 1 325 ? -27.062 52 4.543 1 82.19 325 SER A CA 1
ATOM 2532 C C . SER A 1 325 ? -27.812 52.781 5.609 1 82.19 325 SER A C 1
ATOM 2534 O O . SER A 1 325 ? -28.609 53.688 5.285 1 82.19 325 SER A O 1
ATOM 2536 N N . PRO A 1 326 ? -27.594 52.375 6.879 1 80.5 326 PRO A N 1
ATOM 2537 C CA . PRO A 1 326 ? -28.328 53.062 7.949 1 80.5 326 PRO A CA 1
ATOM 2538 C C . PRO A 1 326 ? -28.047 54.562 8.008 1 80.5 326 PRO A C 1
ATOM 2540 O O . PRO A 1 326 ? -28.891 55.344 8.438 1 80.5 326 PRO A O 1
ATOM 2543 N N . LEU A 1 327 ? -26.922 54.969 7.508 1 78.44 327 LEU A N 1
ATOM 2544 C CA . LEU A 1 327 ? -26.547 56.375 7.574 1 78.44 327 LEU A CA 1
ATOM 2545 C C . LEU A 1 327 ? -27.328 57.188 6.551 1 78.44 327 LEU A C 1
ATOM 2547 O O . LEU A 1 327 ? -27.719 58.312 6.828 1 78.44 327 LEU A O 1
ATOM 2551 N N . THR A 1 328 ? -27.672 56.562 5.422 1 78.81 328 THR A N 1
ATOM 2552 C CA . THR A 1 328 ? -28.297 57.344 4.352 1 78.81 328 THR A CA 1
ATOM 2553 C C . THR A 1 328 ? -29.75 56.906 4.164 1 78.81 328 THR A C 1
ATOM 2555 O O . THR A 1 328 ? -30.438 57.406 3.271 1 78.81 328 THR A O 1
ATOM 2558 N N . PHE A 1 329 ? -30.156 56.062 4.977 1 84.25 329 PHE A N 1
ATOM 2559 C CA . PHE A 1 329 ? -31.469 55.469 4.77 1 84.25 329 PHE A CA 1
ATOM 2560 C C . PHE A 1 329 ? -32.562 56.531 4.867 1 84.25 329 PHE A C 1
ATOM 2562 O O . PHE A 1 329 ? -33.5 56.531 4.07 1 84.25 329 PHE A O 1
ATOM 2569 N N . ASN A 1 330 ? -32.312 57.531 5.777 1 77.5 330 ASN A N 1
ATOM 2570 C CA . ASN A 1 330 ? -33.344 58.531 6 1 77.5 330 ASN A CA 1
ATOM 2571 C C . ASN A 1 330 ? -33.375 59.562 4.863 1 77.5 330 ASN A C 1
ATOM 2573 O O . ASN A 1 330 ? -34.375 60.281 4.695 1 77.5 330 ASN A O 1
ATOM 2577 N N . GLN A 1 331 ? -32.312 59.531 4.137 1 77.81 331 GLN A N 1
ATOM 2578 C CA . GLN A 1 331 ? -32.25 60.469 3.041 1 77.81 331 GLN A CA 1
ATOM 2579 C C . GLN A 1 331 ? -32.781 59.875 1.743 1 77.81 331 GLN A C 1
ATOM 2581 O O . GLN A 1 331 ? -33.031 60.594 0.768 1 77.81 331 GLN A O 1
ATOM 2586 N N . THR A 1 332 ? -32.969 58.594 1.8 1 78.25 332 THR A N 1
ATOM 2587 C CA . THR A 1 332 ? -33.438 57.938 0.582 1 78.25 332 THR A CA 1
ATOM 2588 C C . THR A 1 332 ? -34.969 57.969 0.521 1 78.25 332 THR A C 1
ATOM 2590 O O . THR A 1 332 ? -35.625 58.188 1.533 1 78.25 332 THR A O 1
ATOM 2593 N N . ASN A 1 333 ? -35.531 57.906 -0.735 1 78.69 333 ASN A N 1
ATOM 2594 C CA . ASN A 1 333 ? -36.969 57.938 -0.975 1 78.69 333 ASN A CA 1
ATOM 2595 C C . ASN A 1 333 ? -37.625 56.656 -0.552 1 78.69 333 ASN A C 1
ATOM 2597 O O . ASN A 1 333 ? -38.812 56.438 -0.816 1 78.69 333 ASN A O 1
ATOM 2601 N N . VAL A 1 334 ? -36.906 55.75 0.069 1 81.5 334 VAL A N 1
ATOM 2602 C CA . VAL A 1 334 ? -37.5 54.469 0.425 1 81.5 334 VAL A CA 1
ATOM 2603 C C . VAL A 1 334 ? -38.562 54.656 1.498 1 81.5 334 VAL A C 1
ATOM 2605 O O . VAL A 1 334 ? -39.625 54 1.466 1 81.5 334 VAL A O 1
ATOM 2608 N N . THR A 1 335 ? -38.312 55.625 2.412 1 77.75 335 THR A N 1
ATOM 2609 C CA . THR A 1 335 ? -39.25 55.875 3.498 1 77.75 335 THR A CA 1
ATOM 2610 C C . THR A 1 335 ? -40.531 56.531 2.965 1 77.75 335 THR A C 1
ATOM 2612 O O . THR A 1 335 ? -41.594 56.406 3.584 1 77.75 335 THR A O 1
ATOM 2615 N N . LYS A 1 336 ? -40.438 57.094 1.808 1 79.25 336 LYS A N 1
ATOM 2616 C CA . LYS A 1 336 ? -41.625 57.719 1.215 1 79.25 336 LYS A CA 1
ATOM 2617 C C . LYS A 1 336 ? -42.469 56.688 0.468 1 79.25 336 LYS A C 1
ATOM 2619 O O . LYS A 1 336 ? -43.719 56.719 0.553 1 79.25 336 LYS A O 1
ATOM 2624 N N . VAL A 1 337 ? -41.719 55.844 -0.181 1 82.38 337 VAL A N 1
ATOM 2625 C CA . VAL A 1 337 ? -42.438 54.844 -0.991 1 82.38 337 VAL A CA 1
ATOM 2626 C C . VAL A 1 337 ? -43 53.75 -0.095 1 82.38 337 VAL A C 1
ATOM 2628 O O . VAL A 1 337 ? -44.094 53.25 -0.332 1 82.38 337 VAL A O 1
ATOM 2631 N N . CYS A 1 338 ? -42.281 53.344 0.769 1 80 338 CYS A N 1
ATOM 2632 C CA . CYS A 1 338 ? -42.688 52.281 1.7 1 80 338 CYS A CA 1
ATOM 2633 C C . CYS A 1 338 ? -42.719 52.812 3.129 1 80 338 CYS A C 1
ATOM 2635 O O . CYS A 1 338 ? -41.719 52.75 3.846 1 80 338 CYS A O 1
ATOM 2637 N N . PRO A 1 339 ? -43.875 53.344 3.514 1 75.5 339 PRO A N 1
ATOM 2638 C CA . PRO A 1 339 ? -43.969 53.875 4.875 1 75.5 339 PRO A CA 1
ATOM 2639 C C . PRO A 1 339 ? -43.781 52.812 5.941 1 75.5 339 PRO A C 1
ATOM 2641 O O . PRO A 1 339 ? -44.344 51.719 5.82 1 75.5 339 PRO A O 1
ATOM 2644 N N . GLY A 1 340 ? -42.875 52.969 6.863 1 74.12 340 GLY A N 1
ATOM 2645 C CA . GLY A 1 340 ? -42.594 52.031 7.941 1 74.12 340 GLY A CA 1
ATOM 2646 C C . GLY A 1 340 ? -41.375 51.156 7.676 1 74.12 340 GLY A C 1
ATOM 2647 O O . GLY A 1 340 ? -41.062 50.281 8.492 1 74.12 340 GLY A O 1
ATOM 2648 N N . ALA A 1 341 ? -40.844 51.375 6.445 1 79 341 ALA A N 1
ATOM 2649 C CA . ALA A 1 341 ? -39.656 50.562 6.125 1 79 341 ALA A CA 1
ATOM 2650 C C . ALA A 1 341 ? -38.469 51 6.973 1 79 341 ALA A C 1
ATOM 2652 O O . ALA A 1 341 ? -38.312 52.188 7.289 1 79 341 ALA A O 1
ATOM 2653 N N . ARG A 1 342 ? -37.75 50.062 7.574 1 78.81 342 ARG A N 1
ATOM 2654 C CA . ARG A 1 342 ? -36.562 50.344 8.352 1 78.81 342 ARG A CA 1
ATOM 2655 C C . ARG A 1 342 ? -35.344 49.562 7.805 1 78.81 342 ARG A C 1
ATOM 2657 O O . ARG A 1 342 ? -35.5 48.531 7.156 1 78.81 342 ARG A O 1
ATOM 2664 N N . CYS A 1 343 ? -34.219 50.188 7.914 1 82.19 343 CYS A N 1
ATOM 2665 C CA . CYS A 1 343 ? -32.969 49.531 7.586 1 82.19 343 CYS A CA 1
ATOM 2666 C C . CYS A 1 343 ? -32.406 48.781 8.781 1 82.19 343 CYS A C 1
ATOM 2668 O O . CYS A 1 343 ? -31.969 49.375 9.758 1 82.19 343 CYS A O 1
ATOM 2670 N N . MET A 1 344 ? -32.531 47.438 8.727 1 78.75 344 MET A N 1
ATOM 2671 C CA . MET A 1 344 ? -32.125 46.594 9.852 1 78.75 344 MET A CA 1
ATOM 2672 C C . MET A 1 344 ? -30.953 45.688 9.477 1 78.75 344 MET A C 1
ATOM 2674 O O . MET A 1 344 ? -30.75 45.406 8.297 1 78.75 344 MET A O 1
ATOM 2678 N N . PHE A 1 345 ? -30.25 45.344 10.508 1 80.31 345 PHE A N 1
ATOM 2679 C CA . PHE A 1 345 ? -29.125 44.438 10.328 1 80.31 345 PHE A CA 1
ATOM 2680 C C . PHE A 1 345 ? -29.609 43.094 9.859 1 80.31 345 PHE A C 1
ATOM 2682 O O . PHE A 1 345 ? -30.578 42.531 10.398 1 80.31 345 PHE A O 1
ATOM 2689 N N . ALA A 1 346 ? -28.969 42.656 8.844 1 73.12 346 ALA A N 1
ATOM 2690 C CA . ALA A 1 346 ? -29.375 41.375 8.305 1 73.12 346 ALA A CA 1
ATOM 2691 C C . ALA A 1 346 ? -28.344 40.281 8.641 1 73.12 346 ALA A C 1
ATOM 2693 O O . ALA A 1 346 ? -28.656 39.312 9.336 1 73.12 346 ALA A O 1
ATOM 2694 N N . PHE A 1 347 ? -27.219 40.312 8.188 1 74.19 347 PHE A N 1
ATOM 2695 C CA . PHE A 1 347 ? -26.188 39.312 8.469 1 74.19 347 PHE A CA 1
ATOM 2696 C C . PHE A 1 347 ? -24.797 39.875 8.188 1 74.19 347 PHE A C 1
ATOM 2698 O O . PHE A 1 347 ? -24.672 40.969 7.633 1 74.19 347 PHE A O 1
ATOM 2705 N N . TYR A 1 348 ? -23.922 39.219 8.852 1 73.62 348 TYR A N 1
ATOM 2706 C CA . TYR A 1 348 ? -22.531 39.562 8.555 1 73.62 348 TYR A CA 1
ATOM 2707 C C . TYR A 1 348 ? -22.078 38.906 7.254 1 73.62 348 TYR A C 1
ATOM 2709 O O . TYR A 1 348 ? -22.234 37.688 7.07 1 73.62 348 TYR A O 1
ATOM 2717 N N . GLY A 1 349 ? -21.984 39.5 6.367 1 69.5 349 GLY A N 1
ATOM 2718 C CA . GLY A 1 349 ? -21.531 39.062 5.047 1 69.5 349 GLY A CA 1
ATOM 2719 C C . GLY A 1 349 ? -21.078 40.219 4.176 1 69.5 349 GLY A C 1
ATOM 2720 O O . GLY A 1 349 ? -21.062 41.375 4.617 1 69.5 349 GLY A O 1
ATOM 2721 N N . GLY A 1 350 ? -20.141 40.219 3.229 1 61.88 350 GLY A N 1
ATOM 2722 C CA . GLY A 1 350 ? -19.812 41.375 2.391 1 61.88 350 GLY A CA 1
ATOM 2723 C C . GLY A 1 350 ? -19.25 40.969 1.041 1 61.88 350 GLY A C 1
ATOM 2724 O O . GLY A 1 350 ? -18.969 39.781 0.799 1 61.88 350 GLY A O 1
ATOM 2725 N N . GLU A 1 351 ? -19.625 41.844 0.199 1 62.59 351 GLU A N 1
ATOM 2726 C CA . GLU A 1 351 ? -19.109 41.719 -1.165 1 62.59 351 GLU A CA 1
ATOM 2727 C C . GLU A 1 351 ? -17.641 42.125 -1.251 1 62.59 351 GLU A C 1
ATOM 2729 O O . GLU A 1 351 ? -17.094 42.219 -2.346 1 62.59 351 GLU A O 1
ATOM 2734 N N . SER A 1 352 ? -16.984 42.25 -0.049 1 66.25 352 SER A N 1
ATOM 2735 C CA . SER A 1 352 ? -15.586 42.625 -0.135 1 66.25 352 SER A CA 1
ATOM 2736 C C . SER A 1 352 ? -14.727 41.469 -0.64 1 66.25 352 SER A C 1
ATOM 2738 O O . SER A 1 352 ? -15.141 40.312 -0.569 1 66.25 352 SER A O 1
ATOM 2740 N N . VAL A 1 353 ? -13.656 41.938 -1.353 1 69.25 353 VAL A N 1
ATOM 2741 C CA . VAL A 1 353 ? -12.703 40.969 -1.914 1 69.25 353 VAL A CA 1
ATOM 2742 C C . VAL A 1 353 ? -12.25 40 -0.83 1 69.25 353 VAL A C 1
ATOM 2744 O O . VAL A 1 353 ? -12.078 38.812 -1.088 1 69.25 353 VAL A O 1
ATOM 2747 N N . TYR A 1 354 ? -12.211 40.531 0.392 1 72.06 354 TYR A N 1
ATOM 2748 C CA . TYR A 1 354 ? -11.742 39.719 1.504 1 72.06 354 TYR A CA 1
ATOM 2749 C C . TYR A 1 354 ? -12.742 38.625 1.837 1 72.06 354 TYR A C 1
ATOM 2751 O O . TYR A 1 354 ? -12.352 37.469 2.088 1 72.06 354 TYR A O 1
ATOM 2759 N N . HIS A 1 355 ? -13.977 38.938 1.739 1 71.06 355 HIS A N 1
ATOM 2760 C CA . HIS A 1 355 ? -15.008 37.969 2.059 1 71.06 355 HIS A CA 1
ATOM 2761 C C . HIS A 1 355 ? -15.18 36.969 0.923 1 71.06 355 HIS A C 1
ATOM 2763 O O . HIS A 1 355 ? -15.5 35.781 1.163 1 71.06 355 HIS A O 1
ATOM 2769 N N . GLN A 1 356 ? -14.844 37.5 -0.252 1 72 356 GLN A N 1
ATOM 2770 C CA . GLN A 1 356 ? -15 36.625 -1.4 1 72 356 GLN A CA 1
ATOM 2771 C C . GLN A 1 356 ? -13.945 35.531 -1.398 1 72 356 GLN A C 1
ATOM 2773 O O . GLN A 1 356 ? -14.203 34.406 -1.838 1 72 356 GLN A O 1
ATOM 2778 N N . TYR A 1 357 ? -12.758 35.875 -0.854 1 78.62 357 TYR A N 1
ATOM 2779 C CA . TYR A 1 357 ? -11.664 34.906 -0.891 1 78.62 357 TYR A CA 1
ATOM 2780 C C . TYR A 1 357 ? -11.383 34.375 0.5 1 78.62 357 TYR A C 1
ATOM 2782 O O . TYR A 1 357 ? -10.258 33.938 0.79 1 78.62 357 TYR A O 1
ATOM 2790 N N . ILE A 1 358 ? -12.352 34.375 1.355 1 79.44 358 ILE A N 1
ATOM 2791 C CA . ILE A 1 358 ? -12.156 33.969 2.74 1 79.44 358 ILE A CA 1
ATOM 2792 C C . ILE A 1 358 ? -11.773 32.469 2.787 1 79.44 358 ILE A C 1
ATOM 2794 O O . ILE A 1 358 ? -10.969 32.062 3.623 1 79.44 358 ILE A O 1
ATOM 2798 N N . LEU A 1 359 ? -12.266 31.703 1.886 1 78.38 359 LEU A N 1
ATOM 2799 C CA . LEU A 1 359 ? -11.961 30.266 1.88 1 78.38 359 LEU A CA 1
ATOM 2800 C C . LEU A 1 359 ? -10.5 30.031 1.519 1 78.38 359 LEU A C 1
ATOM 2802 O O . LEU A 1 359 ? -9.852 29.156 2.1 1 78.38 359 LEU A O 1
ATOM 2806 N N . VAL A 1 360 ? -10.039 30.781 0.563 1 80.69 360 VAL A N 1
ATOM 2807 C CA . VAL A 1 360 ? -8.641 30.641 0.157 1 80.69 360 VAL A CA 1
ATOM 2808 C C . VAL A 1 360 ? -7.727 31.078 1.299 1 80.69 360 VAL A C 1
ATOM 2810 O O . VAL A 1 360 ? -6.656 30.5 1.503 1 80.69 360 VAL A O 1
ATOM 2813 N N . LEU A 1 361 ? -8.195 32.062 2.068 1 84.31 361 LEU A N 1
ATOM 2814 C CA . LEU A 1 361 ? -7.391 32.531 3.193 1 84.31 361 LEU A CA 1
ATOM 2815 C C . LEU A 1 361 ? -7.367 31.5 4.312 1 84.31 361 LEU A C 1
ATOM 2817 O O . LEU A 1 361 ? -6.352 31.328 4.988 1 84.31 361 LEU A O 1
ATOM 2821 N N . HIS A 1 362 ? -8.469 30.844 4.473 1 85.88 362 HIS A N 1
ATOM 2822 C CA . HIS A 1 362 ? -8.477 29.75 5.445 1 85.88 362 HIS A CA 1
ATOM 2823 C C . HIS A 1 362 ? -7.57 28.609 4.996 1 85.88 362 HIS A C 1
ATOM 2825 O O . HIS A 1 362 ? -6.918 27.969 5.824 1 85.88 362 HIS A O 1
ATOM 2831 N N . LEU A 1 363 ? -7.508 28.344 3.721 1 85.5 363 LEU A N 1
ATOM 2832 C CA . LEU A 1 363 ? -6.625 27.312 3.193 1 85.5 363 LEU A CA 1
ATOM 2833 C C . LEU A 1 363 ? -5.164 27.703 3.359 1 85.5 363 LEU A C 1
ATOM 2835 O O . LEU A 1 363 ? -4.316 26.859 3.646 1 85.5 363 LEU A O 1
ATOM 2839 N N . CYS A 1 364 ? -4.922 28.953 3.203 1 86.31 364 CYS A N 1
ATOM 2840 C CA . CYS A 1 364 ? -3.568 29.453 3.424 1 86.31 364 CYS A CA 1
ATOM 2841 C C . CYS A 1 364 ? -3.174 29.328 4.891 1 86.31 364 CYS A C 1
ATOM 2843 O O . CYS A 1 364 ? -2.029 29 5.207 1 86.31 364 CYS A O 1
ATOM 2845 N N . ASN A 1 365 ? -4.117 29.625 5.734 1 89.69 365 ASN A N 1
ATOM 2846 C CA . ASN A 1 365 ? -3.854 29.453 7.156 1 89.69 365 ASN A CA 1
ATOM 2847 C C . ASN A 1 365 ? -3.582 28 7.508 1 89.69 365 ASN A C 1
ATOM 2849 O O . ASN A 1 365 ? -2.703 27.703 8.32 1 89.69 365 ASN A O 1
ATOM 2853 N N . LEU A 1 366 ? -4.305 27.141 6.898 1 90.44 366 LEU A N 1
ATOM 2854 C CA . LEU A 1 366 ? -4.078 25.719 7.109 1 90.44 366 LEU A CA 1
ATOM 2855 C C . LEU A 1 366 ? -2.691 25.312 6.621 1 90.44 366 LEU A C 1
ATOM 2857 O O . LEU A 1 366 ? -1.995 24.547 7.285 1 90.44 366 LEU A O 1
ATOM 2861 N N . PHE A 1 367 ? -2.299 25.797 5.523 1 91 367 PHE A N 1
ATOM 2862 C CA . PHE A 1 367 ? -0.977 25.531 4.973 1 91 367 PHE A CA 1
ATOM 2863 C C . PHE A 1 367 ? 0.117 26 5.918 1 91 367 PHE A C 1
ATOM 2865 O O . PHE A 1 367 ? 1.086 25.281 6.172 1 91 367 PHE A O 1
ATOM 2872 N N . VAL A 1 368 ? -0.047 27.172 6.449 1 90.88 368 VAL A N 1
ATOM 2873 C CA . VAL A 1 368 ? 0.958 27.75 7.332 1 90.88 368 VAL A CA 1
ATOM 2874 C C . VAL A 1 368 ? 1.059 26.938 8.617 1 90.88 368 VAL A C 1
ATOM 2876 O O . VAL A 1 368 ? 2.158 26.672 9.102 1 90.88 368 VAL A O 1
ATOM 2879 N N . VAL A 1 369 ? -0.036 26.562 9.125 1 92.94 369 VAL A N 1
ATOM 2880 C CA . VAL A 1 369 ? -0.005 25.797 10.367 1 92.94 369 VAL A CA 1
ATOM 2881 C C . VAL A 1 369 ? 0.652 24.438 10.133 1 92.94 369 VAL A C 1
ATOM 2883 O O . VAL A 1 369 ? 1.46 23.984 10.945 1 92.94 369 VAL A O 1
ATOM 2886 N N . LEU A 1 370 ? 0.317 23.781 9.07 1 94.31 370 LEU A N 1
ATOM 2887 C CA . LEU A 1 370 ? 0.919 22.484 8.773 1 94.31 370 LEU A CA 1
ATOM 2888 C C . LEU A 1 370 ? 2.416 22.641 8.516 1 94.31 370 LEU A C 1
ATOM 2890 O O . LEU A 1 370 ? 3.203 21.781 8.93 1 94.31 370 LEU A O 1
ATOM 2894 N N . TRP A 1 371 ? 2.805 23.688 7.84 1 93.62 371 TRP A N 1
ATOM 2895 C CA . TRP A 1 371 ? 4.223 23.938 7.605 1 93.62 371 TRP A CA 1
ATOM 2896 C C . TRP A 1 371 ? 4.961 24.156 8.922 1 93.62 371 TRP A C 1
ATOM 2898 O O . TRP A 1 371 ? 6.051 23.625 9.133 1 93.62 371 TRP A O 1
ATOM 2908 N N . LEU A 1 372 ? 4.32 24.969 9.797 1 93.38 372 LEU A N 1
ATOM 2909 C CA . LEU A 1 372 ? 4.949 25.266 11.078 1 93.38 372 LEU A CA 1
ATOM 2910 C C . LEU A 1 372 ? 5.043 24 11.945 1 93.38 372 LEU A C 1
ATOM 2912 O O . LEU A 1 372 ? 6.055 23.781 12.609 1 93.38 372 LEU A O 1
ATOM 2916 N N . VAL A 1 373 ? 4.051 23.25 11.945 1 95.44 373 VAL A N 1
ATOM 2917 C CA . VAL A 1 373 ? 4.059 22.016 12.719 1 95.44 373 VAL A CA 1
ATOM 2918 C C . VAL A 1 373 ? 5.16 21.078 12.195 1 95.44 373 VAL A C 1
ATOM 2920 O O . VAL A 1 373 ? 5.934 20.531 12.977 1 95.44 373 VAL A O 1
ATOM 2923 N N . ASN A 1 374 ? 5.254 20.922 10.891 1 96.56 374 ASN A N 1
ATOM 2924 C CA . ASN A 1 374 ? 6.289 20.078 10.312 1 96.56 374 ASN A CA 1
ATOM 2925 C C . ASN A 1 374 ? 7.684 20.641 10.562 1 96.56 374 ASN A C 1
ATOM 2927 O O . ASN A 1 374 ? 8.641 19.891 10.727 1 96.56 374 ASN A O 1
ATOM 2931 N N . PHE A 1 375 ? 7.789 21.938 10.555 1 95.38 375 PHE A N 1
ATOM 2932 C CA . PHE A 1 375 ? 9.07 22.562 10.844 1 95.38 375 PHE A CA 1
ATOM 2933 C C . PHE A 1 375 ? 9.516 22.266 12.273 1 95.38 375 PHE A C 1
ATOM 2935 O O . PHE A 1 375 ? 10.688 21.984 12.516 1 95.38 375 PHE A O 1
ATOM 2942 N N . ILE A 1 376 ? 8.586 22.312 13.164 1 96.06 376 ILE A N 1
ATOM 2943 C CA . ILE A 1 376 ? 8.891 22.016 14.562 1 96.06 376 ILE A CA 1
ATOM 2944 C C . ILE A 1 376 ? 9.336 20.578 14.711 1 96.06 376 ILE A C 1
ATOM 2946 O O . ILE A 1 376 ? 10.312 20.281 15.406 1 96.06 376 ILE A O 1
ATOM 2950 N N . TYR A 1 377 ? 8.695 19.656 14.055 1 96.5 377 TYR A N 1
ATOM 2951 C CA . TYR A 1 377 ? 9.102 18.266 14.078 1 96.5 377 TYR A CA 1
ATOM 2952 C C . TYR A 1 377 ? 10.477 18.078 13.438 1 96.5 377 TYR A C 1
ATOM 2954 O O . TYR A 1 377 ? 11.305 17.312 13.938 1 96.5 377 TYR A O 1
ATOM 2962 N N . ALA A 1 378 ? 10.695 18.766 12.336 1 97.44 378 ALA A N 1
ATOM 2963 C CA . ALA A 1 378 ? 11.977 18.688 11.648 1 97.44 378 ALA A CA 1
ATOM 2964 C C . ALA A 1 378 ? 13.109 19.188 12.547 1 97.44 378 ALA A C 1
ATOM 2966 O O . ALA A 1 378 ? 14.18 18.578 12.617 1 97.44 378 ALA A O 1
ATOM 2967 N N . LEU A 1 379 ? 12.828 20.297 13.211 1 96.81 379 LEU A N 1
ATOM 2968 C CA . LEU A 1 379 ? 13.805 20.844 14.141 1 96.81 379 LEU A CA 1
ATOM 2969 C C . LEU A 1 379 ? 14.125 19.859 15.25 1 96.81 379 LEU A C 1
ATOM 2971 O O . LEU A 1 379 ? 15.289 19.688 15.617 1 96.81 379 LEU A O 1
ATOM 2975 N N . GLY A 1 380 ? 13.133 19.234 15.758 1 96.88 380 GLY A N 1
ATOM 2976 C CA . GLY A 1 380 ? 13.344 18.234 16.781 1 96.88 380 GLY A CA 1
ATOM 2977 C C . GLY A 1 380 ? 14.141 17.031 16.297 1 96.88 380 GLY A C 1
ATOM 2978 O O . GLY A 1 380 ? 15.078 16.594 16.969 1 96.88 380 GLY A O 1
ATOM 2979 N N . GLN A 1 381 ? 13.836 16.531 15.18 1 97.19 381 GLN A N 1
ATOM 2980 C CA . GLN A 1 381 ? 14.516 15.359 14.625 1 97.19 381 GLN A CA 1
ATOM 2981 C C . GLN A 1 381 ? 15.984 15.672 14.328 1 97.19 381 GLN A C 1
ATOM 2983 O O . GLN A 1 381 ? 16.859 14.867 14.633 1 97.19 381 GLN A O 1
ATOM 2988 N N . CYS A 1 382 ? 16.219 16.828 13.742 1 97.88 382 CYS A N 1
ATOM 2989 C CA . CYS A 1 382 ? 17.594 17.219 13.43 1 97.88 382 CYS A CA 1
ATOM 2990 C C . CYS A 1 382 ? 18.406 17.438 14.695 1 97.88 382 CYS A C 1
ATOM 2992 O O . CYS A 1 382 ? 19.562 17.016 14.773 1 97.88 382 CYS A O 1
ATOM 2994 N N . THR A 1 383 ? 17.797 18.062 15.68 1 97.88 383 THR A N 1
ATOM 2995 C CA . THR A 1 383 ? 18.469 18.328 16.938 1 97.88 383 THR A CA 1
ATOM 2996 C C . THR A 1 383 ? 18.828 17.031 17.656 1 97.88 383 THR A C 1
ATOM 2998 O O . THR A 1 383 ? 19.953 16.844 18.094 1 97.88 383 THR A O 1
ATOM 3001 N N . LEU A 1 384 ? 17.859 16.156 17.766 1 97.81 384 LEU A N 1
ATOM 3002 C CA . LEU A 1 384 ? 18.078 14.867 18.438 1 97.81 384 LEU A CA 1
ATOM 3003 C C . LEU A 1 384 ? 19.109 14.039 17.672 1 97.81 384 LEU A C 1
ATOM 3005 O O . LEU A 1 384 ? 19.984 13.43 18.281 1 97.81 384 LEU A O 1
ATOM 3009 N N . ALA A 1 385 ? 19 14.039 16.359 1 98 385 ALA A N 1
ATOM 3010 C CA . ALA A 1 385 ? 19.922 13.281 15.531 1 98 385 ALA A CA 1
ATOM 3011 C C . ALA A 1 385 ? 21.359 13.766 15.734 1 98 385 ALA A C 1
ATOM 3013 O O . ALA A 1 385 ? 22.281 12.953 15.844 1 98 385 ALA A O 1
ATOM 3014 N N . GLY A 1 386 ? 21.516 15.078 15.797 1 97.62 386 GLY A N 1
ATOM 3015 C CA . GLY A 1 386 ? 22.844 15.617 16.031 1 97.62 386 GLY A CA 1
ATOM 3016 C C . GLY A 1 386 ? 23.422 15.234 17.375 1 97.62 386 GLY A C 1
ATOM 3017 O O . GLY A 1 386 ? 24.609 14.922 17.5 1 97.62 386 GLY A O 1
ATOM 3018 N N . ALA A 1 387 ? 22.609 15.242 18.328 1 97.38 387 ALA A N 1
ATOM 3019 C CA . ALA A 1 387 ? 23.047 14.867 19.672 1 97.38 387 ALA A CA 1
ATOM 3020 C C . ALA A 1 387 ? 23.438 13.391 19.734 1 97.38 387 ALA A C 1
ATOM 3022 O O . ALA A 1 387 ? 24.516 13.055 20.25 1 97.38 387 ALA A O 1
ATOM 3023 N N . PHE A 1 38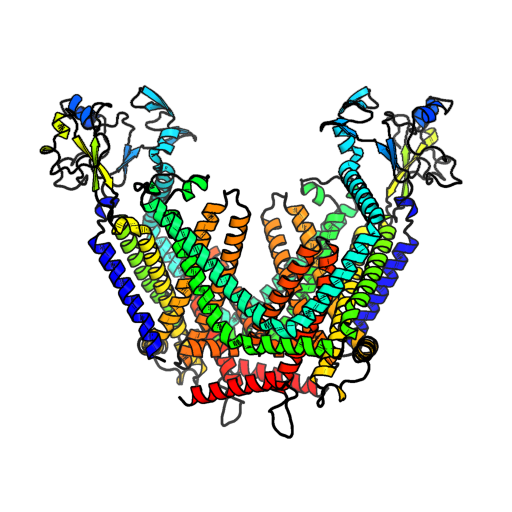8 ? 22.672 12.523 19.172 1 97.12 388 PHE A N 1
ATOM 3024 C CA . PHE A 1 388 ? 22.938 11.094 19.219 1 97.12 388 PHE A CA 1
ATOM 3025 C C . PHE A 1 388 ? 24.094 10.719 18.312 1 97.12 388 PHE A C 1
ATOM 3027 O O . PHE A 1 388 ? 24.844 9.773 18.578 1 97.12 388 PHE A O 1
ATOM 3034 N N . ALA A 1 389 ? 24.219 11.445 17.203 1 96.62 389 ALA A N 1
ATOM 3035 C CA . ALA A 1 389 ? 25.359 11.211 16.328 1 96.62 389 ALA A CA 1
ATOM 3036 C C . ALA A 1 389 ? 26.672 11.531 17.047 1 96.62 389 ALA A C 1
ATOM 3038 O O . ALA A 1 389 ? 27.688 10.859 16.844 1 96.62 389 ALA A O 1
ATOM 3039 N N . SER A 1 390 ? 26.641 12.562 17.906 1 95.06 390 SER A N 1
ATOM 3040 C CA . SER A 1 390 ? 27.828 12.906 18.672 1 95.06 390 SER A CA 1
ATOM 3041 C C . SER A 1 390 ? 28.203 11.773 19.625 1 95.06 390 SER A C 1
ATOM 3043 O O . SER A 1 390 ? 29.391 11.562 19.906 1 95.06 390 SER A O 1
ATOM 3045 N N . TYR A 1 391 ? 27.234 11.07 20.141 1 94.81 391 TYR A N 1
ATOM 3046 C CA . TYR A 1 391 ? 27.484 9.891 20.953 1 94.81 391 TYR A CA 1
ATOM 3047 C C . TYR A 1 391 ? 28.109 8.781 20.125 1 94.81 391 TYR A C 1
ATOM 3049 O O . TYR A 1 391 ? 29.078 8.156 20.547 1 94.81 391 TYR A O 1
ATOM 3057 N N . TYR A 1 392 ? 27.609 8.484 18.922 1 94.56 392 TYR A N 1
ATOM 3058 C CA . TYR A 1 392 ? 28.078 7.375 18.094 1 94.56 392 TYR A CA 1
ATOM 3059 C C . TYR A 1 392 ? 29.531 7.586 17.672 1 94.56 392 TYR A C 1
ATOM 3061 O O . TYR A 1 392 ? 30.344 6.664 17.75 1 94.56 392 TYR A O 1
ATOM 3069 N N . TRP A 1 393 ? 29.844 8.781 17.266 1 92.62 393 TRP A N 1
ATOM 3070 C CA . TRP A 1 393 ? 31.156 9.039 16.656 1 92.62 393 TRP A CA 1
ATOM 3071 C C . TRP A 1 393 ? 32.188 9.406 17.703 1 92.62 393 TRP A C 1
ATOM 3073 O O . TRP A 1 393 ? 33.344 9.719 17.375 1 92.62 393 TRP A O 1
ATOM 3083 N N . ALA A 1 394 ? 31.781 9.344 18.953 1 92.12 394 ALA A N 1
ATOM 3084 C CA . ALA A 1 394 ? 32.75 9.531 20.031 1 92.12 394 ALA A CA 1
ATOM 3085 C C . ALA A 1 394 ? 33.688 8.328 20.172 1 92.12 394 ALA A C 1
ATOM 3087 O O . ALA A 1 394 ? 33.219 7.207 20.391 1 92.12 394 ALA A O 1
ATOM 3088 N N . PRO A 1 395 ? 35 8.492 20.078 1 86.12 395 PRO A N 1
ATOM 3089 C CA . PRO A 1 395 ? 35.906 7.348 20.172 1 86.12 395 PRO A CA 1
ATOM 3090 C C . PRO A 1 395 ? 35.938 6.727 21.578 1 86.12 395 PRO A C 1
ATOM 3092 O O . PRO A 1 395 ? 35.938 5.504 21.703 1 86.12 395 PRO A O 1
ATOM 3095 N N . ARG A 1 396 ? 36.25 7.586 22.719 1 84 396 ARG A N 1
ATOM 3096 C CA . ARG A 1 396 ? 36.188 7.133 24.109 1 84 396 ARG A CA 1
ATOM 3097 C C . ARG A 1 396 ? 34.906 7.598 24.781 1 84 396 ARG A C 1
ATOM 3099 O O . ARG A 1 396 ? 34.781 8.773 25.125 1 84 396 ARG A O 1
ATOM 3106 N N . LYS A 1 397 ? 33.812 6.602 24.938 1 84.25 397 LYS A N 1
ATOM 3107 C CA . LYS A 1 397 ? 32.5 6.898 25.531 1 84.25 397 LYS A CA 1
ATOM 3108 C C . LYS A 1 397 ? 32.531 6.691 27.047 1 84.25 397 LYS A C 1
ATOM 3110 O O . LYS A 1 397 ? 33.062 5.688 27.531 1 84.25 397 LYS A O 1
ATOM 3115 N N . PRO A 1 398 ? 32.094 7.625 27.781 1 82.44 398 PRO A N 1
ATOM 3116 C CA . PRO A 1 398 ? 31.375 8.883 27.578 1 82.44 398 PRO A CA 1
ATOM 3117 C C . PRO A 1 398 ? 32.281 10.102 27.594 1 82.44 398 PRO A C 1
ATOM 3119 O O . PRO A 1 398 ? 31.828 11.227 27.391 1 82.44 398 PRO A O 1
ATOM 3122 N N . LYS A 1 399 ? 33.5 9.953 27.703 1 86.94 399 LYS A N 1
ATOM 3123 C CA . LYS A 1 399 ? 34.438 11.047 27.938 1 86.94 399 LYS A CA 1
ATOM 3124 C C . LYS A 1 399 ? 34.531 11.969 26.719 1 86.94 399 LYS A C 1
ATOM 3126 O O . LYS A 1 399 ? 34.625 13.195 26.875 1 86.94 399 LYS A O 1
ATOM 3131 N N . ASP A 1 400 ? 34.375 11.445 25.562 1 89 400 ASP A N 1
ATOM 3132 C CA . ASP A 1 400 ? 34.562 12.242 24.359 1 89 400 ASP A CA 1
ATOM 3133 C C . ASP A 1 400 ? 33.219 12.773 23.828 1 89 400 ASP A C 1
ATOM 3135 O O . ASP A 1 400 ? 33.188 13.367 22.75 1 89 400 ASP A O 1
ATOM 3139 N N . ILE A 1 401 ? 32.188 12.555 24.562 1 90.81 401 ILE A N 1
ATOM 3140 C CA . ILE A 1 401 ? 30.906 13.148 24.188 1 90.81 401 ILE A CA 1
ATOM 3141 C C . ILE A 1 401 ? 30.906 14.633 24.547 1 90.81 401 ILE A C 1
ATOM 3143 O O . ILE A 1 401 ? 31.25 15 25.672 1 90.81 401 ILE A O 1
ATOM 3147 N N . PRO A 1 402 ? 30.688 15.508 23.703 1 90.44 402 PRO A N 1
ATOM 3148 C CA . PRO A 1 402 ? 30.672 16.938 24 1 90.44 402 PRO A CA 1
ATOM 3149 C C . PRO A 1 402 ? 29.734 17.297 25.156 1 90.44 402 PRO A C 1
ATOM 3151 O O . PRO A 1 402 ? 28.734 16.594 25.391 1 90.44 402 PRO A O 1
ATOM 3154 N N . PRO A 1 403 ? 30.188 18.391 25.766 1 90.31 403 PRO A N 1
ATOM 3155 C CA . PRO A 1 403 ? 29.297 18.828 26.828 1 90.31 403 PRO A CA 1
ATOM 3156 C C . PRO A 1 403 ? 27.969 19.391 26.297 1 90.31 403 PRO A C 1
ATOM 3158 O O . PRO A 1 403 ? 27.969 20.125 25.312 1 90.31 403 PRO A O 1
ATOM 3161 N N . PHE A 1 404 ? 26.906 19.094 26.766 1 92.75 404 PHE A N 1
ATOM 3162 C CA . PHE A 1 404 ? 25.562 19.516 26.406 1 92.75 404 PHE A CA 1
ATOM 3163 C C . PHE A 1 404 ? 25.297 19.297 24.922 1 92.75 404 PHE A C 1
ATOM 3165 O O . PHE A 1 404 ? 25.016 20.234 24.172 1 92.75 404 PHE A O 1
ATOM 3172 N N . PRO A 1 405 ? 25.375 18.094 24.531 1 95.12 405 PRO A N 1
ATOM 3173 C CA . PRO A 1 405 ? 25.234 17.766 23.109 1 95.12 405 PRO A CA 1
ATOM 3174 C C . PRO A 1 405 ? 23.891 18.219 22.531 1 95.12 405 PRO A C 1
ATOM 3176 O O . PRO A 1 405 ? 23.828 18.641 21.375 1 95.12 405 PRO A O 1
ATOM 3179 N N . LEU A 1 406 ? 22.875 18.188 23.312 1 96.56 406 LEU A N 1
ATOM 3180 C CA . LEU A 1 406 ? 21.547 18.578 22.828 1 96.56 406 LEU A CA 1
ATOM 3181 C C . LEU A 1 406 ? 21.5 20.078 22.516 1 96.56 406 LEU A C 1
ATOM 3183 O O . LEU A 1 406 ? 21.016 20.484 21.469 1 96.56 406 LEU A O 1
ATOM 3187 N N . TYR A 1 407 ? 22.062 20.875 23.406 1 95.56 407 TYR A N 1
ATOM 3188 C CA . TYR A 1 407 ? 22.062 22.328 23.219 1 95.56 407 TYR A CA 1
ATOM 3189 C C . TYR A 1 407 ? 22.938 22.719 22.031 1 95.56 407 TYR A C 1
ATOM 3191 O O . TYR A 1 407 ? 22.562 23.594 21.25 1 95.56 407 TYR A O 1
ATOM 3199 N N . SER A 1 408 ? 24.062 22.094 21.922 1 95.19 408 SER A N 1
ATOM 3200 C CA . SER A 1 408 ? 24.953 22.391 20.797 1 95.19 408 SER A CA 1
ATOM 3201 C C . SER A 1 408 ? 24.312 22 19.469 1 95.19 408 SER A C 1
ATOM 3203 O O . SER A 1 408 ? 24.406 22.75 18.5 1 95.19 408 SER A O 1
ATOM 3205 N N . SER A 1 409 ? 23.688 20.859 19.5 1 96.81 409 SER A N 1
ATOM 3206 C CA . SER A 1 409 ? 23.016 20.406 18.266 1 96.81 409 SER A CA 1
ATOM 3207 C C . SER A 1 409 ? 21.859 21.328 17.906 1 96.81 409 SER A C 1
ATOM 3209 O O . SER A 1 409 ? 21.656 21.641 16.734 1 96.81 409 SER A O 1
ATOM 3211 N N . PHE A 1 410 ? 21.078 21.719 18.906 1 96.75 410 PHE A N 1
ATOM 3212 C CA . PHE A 1 410 ? 19.953 22.625 18.688 1 96.75 410 PHE A CA 1
ATOM 3213 C C . PHE A 1 410 ? 20.438 23.953 18.109 1 96.75 410 PHE A C 1
ATOM 3215 O O . PHE A 1 410 ? 19.844 24.469 17.156 1 96.75 410 PHE A O 1
ATOM 3222 N N . SER A 1 411 ? 21.516 24.5 18.625 1 95.69 411 SER A N 1
ATOM 3223 C CA . SER A 1 411 ? 22.078 25.766 18.156 1 95.69 411 SER A CA 1
ATOM 3224 C C . SER A 1 411 ? 22.594 25.656 16.734 1 95.69 411 SER A C 1
ATOM 3226 O O . SER A 1 411 ? 22.422 26.578 15.93 1 95.69 411 SER A O 1
ATOM 3228 N N . ARG A 1 412 ? 23.172 24.562 16.422 1 95.06 412 ARG A N 1
ATOM 3229 C CA . ARG A 1 412 ? 23.672 24.344 15.062 1 95.06 412 ARG A CA 1
ATOM 3230 C C . ARG A 1 412 ? 22.516 24.219 14.07 1 95.06 412 ARG A C 1
ATOM 3232 O O . ARG A 1 412 ? 22.578 24.719 12.953 1 95.06 412 ARG A O 1
ATOM 3239 N N . ALA A 1 413 ? 21.484 23.484 14.523 1 95.94 413 ALA A N 1
ATOM 3240 C CA . ALA A 1 413 ? 20.328 23.281 13.656 1 95.94 413 ALA A CA 1
ATOM 3241 C C . ALA A 1 413 ? 19.641 24.594 13.32 1 95.94 413 ALA A C 1
ATOM 3243 O O . ALA A 1 413 ? 19.297 24.844 12.164 1 95.94 413 ALA A O 1
ATOM 3244 N N . ILE A 1 414 ? 19.516 25.516 14.281 1 93.31 414 ILE A N 1
ATOM 3245 C CA . ILE A 1 414 ? 18.812 26.781 14.094 1 93.31 414 ILE A CA 1
ATOM 3246 C C . ILE A 1 414 ? 19.688 27.766 13.328 1 93.31 414 ILE A C 1
ATOM 3248 O O . ILE A 1 414 ? 19.203 28.547 12.508 1 93.31 414 ILE A O 1
ATOM 3252 N N . ARG A 1 415 ? 21 27.688 13.453 1 92.44 415 ARG A N 1
ATOM 3253 C CA . ARG A 1 415 ? 21.906 28.672 12.867 1 92.44 415 ARG A CA 1
ATOM 3254 C C . ARG A 1 415 ? 22.281 28.281 11.438 1 92.44 415 ARG A C 1
ATOM 3256 O O . ARG A 1 415 ? 22.344 29.141 10.555 1 92.44 415 ARG A O 1
ATOM 3263 N N . TYR A 1 416 ? 22.453 26.969 11.211 1 92.62 416 TYR A N 1
ATOM 3264 C CA . TYR A 1 416 ? 23.062 26.609 9.938 1 92.62 416 TYR A CA 1
ATOM 3265 C C . TYR A 1 416 ? 22.109 25.766 9.094 1 92.62 416 TYR A C 1
ATOM 3267 O O . TYR A 1 416 ? 22.266 25.672 7.875 1 92.62 416 TYR A O 1
ATOM 3275 N N . HIS A 1 417 ? 21.141 25.156 9.711 1 93.81 417 HIS A N 1
ATOM 3276 C CA . HIS A 1 417 ? 20.375 24.172 8.945 1 93.81 417 HIS A CA 1
ATOM 3277 C C . HIS A 1 417 ? 18.906 24.578 8.836 1 93.81 417 HIS A C 1
ATOM 3279 O O . HIS A 1 417 ? 18.078 23.781 8.406 1 93.81 417 HIS A O 1
ATOM 3285 N N . THR A 1 418 ? 18.484 25.719 9.219 1 91.94 418 THR A N 1
ATOM 3286 C CA . THR A 1 418 ? 17.094 26.156 9.234 1 91.94 418 THR A CA 1
ATOM 3287 C C . THR A 1 418 ? 16.516 26.156 7.824 1 91.94 418 THR A C 1
ATOM 3289 O O . THR A 1 418 ? 15.359 25.781 7.625 1 91.94 418 THR A O 1
ATOM 3292 N N . GLY A 1 419 ? 17.297 26.609 6.82 1 89.62 419 GLY A N 1
ATOM 3293 C CA . GLY A 1 419 ? 16.828 26.625 5.441 1 89.62 419 GLY A CA 1
ATOM 3294 C C . GLY A 1 419 ? 16.453 25.25 4.918 1 89.62 419 GLY A C 1
ATOM 3295 O O . GLY A 1 419 ? 15.398 25.078 4.324 1 89.62 419 GLY A O 1
ATOM 3296 N N . SER A 1 420 ? 17.297 24.25 5.168 1 93.56 420 SER A N 1
ATOM 3297 C CA . SER A 1 420 ? 17.047 22.891 4.707 1 93.56 420 SER A CA 1
ATOM 3298 C C . SER A 1 420 ? 15.844 22.281 5.414 1 93.56 420 SER A C 1
ATOM 3300 O O . SER A 1 420 ? 15.039 21.578 4.789 1 93.56 420 SER A O 1
ATOM 3302 N N . LEU A 1 421 ? 15.703 22.578 6.707 1 95.62 421 LEU A N 1
ATOM 3303 C CA . LEU A 1 421 ? 14.57 22.047 7.465 1 95.62 421 LEU A CA 1
ATOM 3304 C C . LEU A 1 421 ? 13.258 22.672 6.98 1 95.62 421 LEU A C 1
ATOM 3306 O O . LEU A 1 421 ? 12.242 21.984 6.879 1 95.62 421 LEU A O 1
ATOM 3310 N N . ALA A 1 422 ? 13.328 23.984 6.688 1 92.75 422 ALA A N 1
ATOM 3311 C CA . ALA A 1 422 ? 12.148 24.688 6.199 1 92.75 422 ALA A CA 1
ATOM 3312 C C . ALA A 1 422 ? 11.719 24.156 4.832 1 92.75 422 ALA A C 1
ATOM 3314 O O . ALA A 1 422 ? 10.523 24.031 4.551 1 92.75 422 ALA A O 1
ATOM 3315 N N . PHE A 1 423 ? 12.68 23.844 4.043 1 92.25 423 PHE A N 1
ATOM 3316 C CA . PHE A 1 423 ? 12.375 23.359 2.701 1 92.25 423 PHE A CA 1
ATOM 3317 C C . PHE A 1 423 ? 11.734 21.969 2.76 1 92.25 423 PHE A C 1
ATOM 3319 O O . PHE A 1 423 ? 10.734 21.719 2.082 1 92.25 423 PHE A O 1
ATOM 3326 N N . GLY A 1 424 ? 12.312 21.094 3.523 1 93.75 424 GLY A N 1
ATOM 3327 C CA . GLY A 1 424 ? 11.711 19.781 3.691 1 93.75 424 GLY A CA 1
ATOM 3328 C C . GLY A 1 424 ? 10.312 19.828 4.266 1 93.75 424 GLY A C 1
ATOM 3329 O O . GLY A 1 424 ? 9.43 19.078 3.836 1 93.75 424 GLY A O 1
ATOM 3330 N N . SER A 1 425 ? 10.094 20.656 5.184 1 95.44 425 SER A N 1
ATOM 3331 C CA . SER A 1 425 ? 8.781 20.812 5.805 1 95.44 425 SER A CA 1
ATOM 3332 C C . SER A 1 425 ? 7.77 21.391 4.82 1 95.44 425 SER A C 1
ATOM 3334 O O . SER A 1 425 ? 6.582 21.062 4.887 1 95.44 425 SER A O 1
ATOM 3336 N N . LEU A 1 426 ? 8.258 22.281 3.928 1 92.12 426 LEU A N 1
ATOM 3337 C CA . LEU A 1 426 ? 7.379 22.891 2.936 1 92.12 426 LEU A CA 1
ATOM 3338 C C . LEU A 1 426 ? 6.797 21.844 1.995 1 92.12 426 LEU A C 1
ATOM 3340 O O . LEU A 1 426 ? 5.602 21.859 1.702 1 92.12 426 LEU A O 1
ATOM 3344 N N . ILE A 1 427 ? 7.602 20.938 1.591 1 90.75 427 ILE A N 1
ATOM 3345 C CA . ILE A 1 427 ? 7.164 19.891 0.679 1 90.75 427 ILE A CA 1
ATOM 3346 C C . ILE A 1 427 ? 6.125 19 1.37 1 90.75 427 ILE A C 1
ATOM 3348 O O . ILE A 1 427 ? 5.09 18.672 0.784 1 90.75 427 ILE A O 1
ATOM 3352 N N . LEU A 1 428 ? 6.422 18.672 2.535 1 94.88 428 LEU A N 1
ATOM 3353 C CA . LEU A 1 428 ? 5.512 17.812 3.287 1 94.88 428 LEU A CA 1
ATOM 3354 C C . LEU A 1 428 ? 4.184 18.531 3.541 1 94.88 428 LEU A C 1
ATOM 3356 O O . LEU A 1 428 ? 3.117 17.922 3.4 1 94.88 428 LEU A O 1
ATOM 3360 N N . ALA A 1 429 ? 4.27 19.781 3.916 1 94.69 429 ALA A N 1
ATOM 3361 C CA . ALA A 1 429 ? 3.057 20.547 4.164 1 94.69 429 ALA A CA 1
ATOM 3362 C C . ALA A 1 429 ? 2.203 20.656 2.904 1 94.69 429 ALA A C 1
ATOM 3364 O O . ALA A 1 429 ? 0.973 20.578 2.973 1 94.69 429 ALA A O 1
ATOM 3365 N N . TRP A 1 430 ? 2.848 20.844 1.799 1 91.88 430 TRP A N 1
ATOM 3366 C CA . TRP A 1 430 ? 2.15 20.922 0.52 1 91.88 430 TRP A CA 1
ATOM 3367 C C . TRP A 1 430 ? 1.339 19.656 0.259 1 91.88 430 TRP A C 1
ATOM 3369 O O . TRP A 1 430 ? 0.156 19.734 -0.083 1 91.88 430 TRP A O 1
ATOM 3379 N N . VAL A 1 431 ? 1.892 18.547 0.439 1 92.81 431 VAL A N 1
ATOM 3380 C CA . VAL A 1 431 ? 1.234 17.266 0.188 1 92.81 431 VAL A CA 1
ATOM 3381 C C . VAL A 1 431 ? 0.12 17.047 1.208 1 92.81 431 VAL A C 1
ATOM 3383 O O . VAL A 1 431 ? -0.94 16.516 0.875 1 92.81 431 VAL A O 1
ATOM 3386 N N . GLN A 1 432 ? 0.351 17.484 2.365 1 95.5 432 GLN A N 1
ATOM 3387 C CA . GLN A 1 432 ? -0.649 17.297 3.414 1 95.5 432 GLN A CA 1
ATOM 3388 C C . GLN A 1 432 ? -1.892 18.141 3.133 1 95.5 432 GLN A C 1
ATOM 3390 O O . GLN A 1 432 ? -3.014 17.703 3.4 1 95.5 432 GLN A O 1
ATOM 3395 N N . VAL A 1 433 ? -1.683 19.344 2.65 1 92.44 433 VAL A N 1
ATOM 3396 C CA . VAL A 1 433 ? -2.828 20.203 2.332 1 92.44 433 VAL A CA 1
ATOM 3397 C C . VAL A 1 433 ? -3.668 19.531 1.239 1 92.44 433 VAL A C 1
ATOM 3399 O O . VAL A 1 433 ? -4.895 19.5 1.332 1 92.44 433 VAL A O 1
ATOM 3402 N N . VAL A 1 434 ? -3.006 19.016 0.211 1 91.12 434 VAL A N 1
ATOM 3403 C CA . VAL A 1 434 ? -3.717 18.344 -0.871 1 91.12 434 VAL A CA 1
ATOM 3404 C C . VAL A 1 434 ? -4.508 17.156 -0.313 1 91.12 434 VAL A C 1
ATOM 3406 O O . VAL A 1 434 ? -5.668 16.953 -0.67 1 91.12 434 VAL A O 1
ATOM 3409 N N . ARG A 1 435 ? -3.939 16.453 0.53 1 92.5 435 ARG A N 1
ATOM 3410 C CA . ARG A 1 435 ? -4.594 15.289 1.113 1 92.5 435 ARG A CA 1
ATOM 3411 C C . ARG A 1 435 ? -5.816 15.695 1.927 1 92.5 435 ARG A C 1
ATOM 3413 O O . ARG A 1 435 ? -6.859 15.039 1.86 1 92.5 435 ARG A O 1
ATOM 3420 N N . VAL A 1 436 ? -5.68 16.734 2.732 1 90.81 436 VAL A N 1
ATOM 3421 C CA . VAL A 1 436 ? -6.789 17.188 3.564 1 90.81 436 VAL A CA 1
ATOM 3422 C C . VAL A 1 436 ? -7.957 17.609 2.678 1 90.81 436 VAL A C 1
ATOM 3424 O O . VAL A 1 436 ? -9.109 17.312 2.973 1 90.81 436 VAL A O 1
ATOM 3427 N N . VAL A 1 437 ? -7.676 18.328 1.582 1 87.69 437 VAL A N 1
ATOM 3428 C CA . VAL A 1 437 ? -8.719 18.766 0.657 1 87.69 437 VAL A CA 1
ATOM 3429 C C . VAL A 1 437 ? -9.375 17.547 0.006 1 87.69 437 VAL A C 1
ATOM 3431 O O . VAL A 1 437 ? -10.594 17.5 -0.146 1 87.69 437 VAL A O 1
ATOM 3434 N N . LEU A 1 438 ? -8.57 16.578 -0.34 1 88.94 438 LEU A N 1
ATOM 3435 C CA . LEU A 1 438 ? -9.102 15.359 -0.946 1 88.94 438 LEU A CA 1
ATOM 3436 C C . LEU A 1 438 ? -9.961 14.586 0.051 1 88.94 438 LEU A C 1
ATOM 3438 O O . LEU A 1 438 ? -10.984 14.016 -0.322 1 88.94 438 LEU A O 1
ATOM 3442 N N . MET A 1 439 ? -9.531 14.562 1.278 1 89.69 439 MET A N 1
ATOM 3443 C CA . MET A 1 439 ? -10.312 13.898 2.318 1 89.69 439 MET A CA 1
ATOM 3444 C C . MET A 1 439 ? -11.656 14.602 2.516 1 89.69 439 MET A C 1
ATOM 3446 O O . MET A 1 439 ? -12.68 13.945 2.723 1 89.69 439 MET A O 1
ATOM 3450 N N . TYR A 1 440 ? -11.625 15.914 2.461 1 83.88 440 TYR A N 1
ATOM 3451 C CA . TYR A 1 440 ? -12.852 16.703 2.568 1 83.88 440 TYR A CA 1
ATOM 3452 C C . TYR A 1 440 ? -13.797 16.391 1.417 1 83.88 440 TYR A C 1
ATOM 3454 O O . TYR A 1 440 ? -14.992 16.172 1.627 1 83.88 440 TYR A O 1
ATOM 3462 N N . LEU A 1 441 ? -13.258 16.297 0.198 1 81.44 441 LEU A N 1
ATOM 3463 C CA . LEU A 1 441 ? -14.062 15.992 -0.981 1 81.44 441 LEU A CA 1
ATOM 3464 C C . LEU A 1 441 ? -14.617 14.578 -0.913 1 81.44 441 LEU A C 1
ATOM 3466 O O . LEU A 1 441 ? -15.758 14.328 -1.313 1 81.44 441 LEU A O 1
ATOM 3470 N N . ASP A 1 442 ? -13.781 13.672 -0.457 1 84.56 442 ASP A N 1
ATOM 3471 C CA . ASP A 1 442 ? -14.219 12.289 -0.31 1 84.56 442 ASP A CA 1
ATOM 3472 C C . ASP A 1 442 ? -15.391 12.188 0.663 1 84.56 442 ASP A C 1
ATOM 3474 O O . ASP A 1 442 ? -16.344 11.438 0.418 1 84.56 442 ASP A O 1
ATOM 3478 N N . HIS A 1 443 ? -15.359 12.914 1.71 1 79.31 443 HIS A N 1
ATOM 3479 C CA . HIS A 1 443 ? -16.422 12.922 2.705 1 79.31 443 HIS A CA 1
ATOM 3480 C C . HIS A 1 443 ? -17.703 13.516 2.133 1 79.31 443 HIS A C 1
ATOM 3482 O O . HIS A 1 443 ? -18.812 13.023 2.414 1 79.31 443 HIS A O 1
ATOM 3488 N N . LYS A 1 444 ? -17.562 14.477 1.307 1 74.25 444 LYS A N 1
ATOM 3489 C CA . LYS A 1 444 ? -18.719 15.133 0.711 1 74.25 444 LYS A CA 1
ATOM 3490 C C . LYS A 1 444 ? -19.328 14.273 -0.391 1 74.25 444 LYS A C 1
ATOM 3492 O O . LYS A 1 444 ? -20.547 14.305 -0.615 1 74.25 444 LYS A O 1
ATOM 3497 N N . LEU A 1 445 ? -18.469 13.383 -1.027 1 77.62 445 LEU A N 1
ATOM 3498 C CA . LEU A 1 445 ? -18.906 12.57 -2.152 1 77.62 445 LEU A CA 1
ATOM 3499 C C . LEU A 1 445 ? -19.469 11.234 -1.672 1 77.62 445 LEU A C 1
ATOM 3501 O O . LEU A 1 445 ? -20.062 10.484 -2.451 1 77.62 445 LEU A O 1
ATOM 3505 N N . LYS A 1 446 ? -19.234 10.734 -0.501 1 75.69 446 LYS A N 1
ATOM 3506 C CA . LYS A 1 446 ? -19.688 9.438 0.011 1 75.69 446 LYS A CA 1
ATOM 3507 C C . LYS A 1 446 ? -21.188 9.25 -0.203 1 75.69 446 LYS A C 1
ATOM 3509 O O . LYS A 1 446 ? -21.641 8.125 -0.417 1 75.69 446 LYS A O 1
ATOM 3514 N N . GLY A 1 447 ? -21.984 10.328 -0.389 1 65.5 447 GLY A N 1
ATOM 3515 C CA . GLY A 1 447 ? -23.422 10.219 -0.58 1 65.5 447 GLY A CA 1
ATOM 3516 C C . GLY A 1 447 ? -23.859 10.484 -2.008 1 65.5 447 GLY A C 1
ATOM 3517 O O . GLY A 1 447 ? -25.031 10.344 -2.342 1 65.5 447 GLY A O 1
ATOM 3518 N N . SER A 1 448 ? -22.812 10.633 -2.84 1 67.25 448 SER A N 1
ATOM 3519 C CA . SER A 1 448 ? -23.156 11.031 -4.195 1 67.25 448 SER A CA 1
ATOM 3520 C C . SER A 1 448 ? -23.281 9.82 -5.117 1 67.25 448 SER A C 1
ATOM 3522 O O . SER A 1 448 ? -22.719 8.758 -4.832 1 67.25 448 SER A O 1
ATOM 3524 N N . GLN A 1 449 ? -24.094 9.852 -6.16 1 68.56 449 GLN A N 1
ATOM 3525 C CA . GLN A 1 449 ? -24.391 8.781 -7.105 1 68.56 449 GLN A CA 1
ATOM 3526 C C . GLN A 1 449 ? -23.297 8.648 -8.156 1 68.56 449 GLN A C 1
ATOM 3528 O O . GLN A 1 449 ? -23.219 7.633 -8.852 1 68.56 449 GLN A O 1
ATOM 3533 N N . ASN A 1 450 ? -22.484 9.625 -8.227 1 78.25 450 ASN A N 1
ATOM 3534 C CA . ASN A 1 450 ? -21.438 9.539 -9.234 1 78.25 450 ASN A CA 1
ATOM 3535 C C . ASN A 1 450 ? -20.312 8.609 -8.797 1 78.25 450 ASN A C 1
ATOM 3537 O O . ASN A 1 450 ? -19.391 9.031 -8.086 1 78.25 450 ASN A O 1
ATOM 3541 N N . CYS A 1 451 ? -20.344 7.441 -9.234 1 80.31 451 CYS A N 1
ATOM 3542 C CA . CYS A 1 451 ? -19.422 6.398 -8.812 1 80.31 451 CYS A CA 1
ATOM 3543 C C . CYS A 1 451 ? -18.016 6.648 -9.375 1 80.31 451 CYS A C 1
ATOM 3545 O O . CYS A 1 451 ? -17.016 6.34 -8.734 1 80.31 451 CYS A O 1
ATOM 3547 N N . VAL A 1 452 ? -17.938 7.238 -10.492 1 81.38 452 VAL A N 1
ATOM 3548 C CA . VAL A 1 452 ? -16.641 7.469 -11.133 1 81.38 452 VAL A CA 1
ATOM 3549 C C . VAL A 1 452 ? -15.867 8.539 -10.367 1 81.38 452 VAL A C 1
ATOM 3551 O O . VAL A 1 452 ? -14.672 8.375 -10.094 1 81.38 452 VAL A O 1
ATOM 3554 N N . ALA A 1 453 ? -16.562 9.562 -9.992 1 79.25 453 ALA A N 1
ATOM 3555 C CA . ALA A 1 453 ? -15.922 10.625 -9.234 1 79.25 453 ALA A CA 1
ATOM 3556 C C . ALA A 1 453 ? -15.469 10.125 -7.863 1 79.25 453 ALA A C 1
ATOM 3558 O O . ALA A 1 453 ? -14.383 10.469 -7.398 1 79.25 453 ALA A O 1
ATOM 3559 N N . ARG A 1 454 ? -16.281 9.352 -7.332 1 85.69 454 ARG A N 1
ATOM 3560 C CA . ARG A 1 454 ? -15.93 8.805 -6.027 1 85.69 454 ARG A CA 1
ATOM 3561 C C . ARG A 1 454 ? -14.703 7.906 -6.129 1 85.69 454 ARG A C 1
ATOM 3563 O O . ARG A 1 454 ? -13.828 7.945 -5.266 1 85.69 454 ARG A O 1
ATOM 3570 N N . PHE A 1 455 ? -14.656 7.148 -7.191 1 84.69 455 PHE A N 1
ATOM 3571 C CA . PHE A 1 455 ? -13.523 6.254 -7.402 1 84.69 455 PHE A CA 1
ATOM 3572 C C . PHE A 1 455 ? -12.25 7.043 -7.645 1 84.69 455 PHE A C 1
ATOM 3574 O O . PHE A 1 455 ? -11.195 6.723 -7.078 1 84.69 455 PHE A O 1
ATOM 3581 N N . LEU A 1 456 ? -12.328 8.07 -8.414 1 82.56 456 LEU A N 1
ATOM 3582 C CA . LEU A 1 456 ? -11.156 8.875 -8.742 1 82.56 456 LEU A CA 1
ATOM 3583 C C . LEU A 1 456 ? -10.609 9.578 -7.508 1 82.56 456 LEU A C 1
ATOM 3585 O O . LEU A 1 456 ? -9.398 9.602 -7.281 1 82.56 456 LEU A O 1
ATOM 3589 N N . VAL A 1 457 ? -11.477 10.117 -6.707 1 86.75 457 VAL A N 1
ATOM 3590 C CA . VAL A 1 457 ? -11.055 10.844 -5.516 1 86.75 457 VAL A CA 1
ATOM 3591 C C . VAL A 1 457 ? -10.461 9.867 -4.5 1 86.75 457 VAL A C 1
ATOM 3593 O O . VAL A 1 457 ? -9.477 10.18 -3.826 1 86.75 457 VAL A O 1
ATOM 3596 N N . CYS A 1 458 ? -10.992 8.758 -4.465 1 88.5 458 CYS A N 1
ATOM 3597 C CA . CYS A 1 458 ? -10.453 7.746 -3.562 1 88.5 458 CYS A CA 1
ATOM 3598 C C . CYS A 1 458 ? -9.047 7.336 -3.982 1 88.5 458 CYS A C 1
ATOM 3600 O O . CYS A 1 458 ? -8.156 7.215 -3.143 1 88.5 458 CYS A O 1
ATOM 3602 N N . CYS A 1 459 ? -8.875 7.152 -5.23 1 85.69 459 CYS A N 1
ATOM 3603 C CA . CYS A 1 459 ? -7.566 6.781 -5.754 1 85.69 459 CYS A CA 1
ATOM 3604 C C . CYS A 1 459 ? -6.543 7.879 -5.484 1 85.69 459 CYS A C 1
ATOM 3606 O O . CYS A 1 459 ? -5.418 7.594 -5.066 1 85.69 459 CYS A O 1
ATOM 3608 N N . LEU A 1 460 ? -6.945 9.086 -5.723 1 87.69 460 LEU A N 1
ATOM 3609 C CA . LEU A 1 460 ? -6.035 10.195 -5.492 1 87.69 460 LEU A CA 1
ATOM 3610 C C . LEU A 1 460 ? -5.699 10.328 -4.012 1 87.69 460 LEU A C 1
ATOM 3612 O O . LEU A 1 460 ? -4.551 10.609 -3.652 1 87.69 460 LEU A O 1
ATOM 3616 N N . ARG A 1 461 ? -6.715 10.109 -3.24 1 91.06 461 ARG A N 1
ATOM 3617 C CA . ARG A 1 461 ? -6.484 10.18 -1.802 1 91.06 461 ARG A CA 1
ATOM 3618 C C . ARG A 1 461 ? -5.477 9.125 -1.359 1 91.06 461 ARG A C 1
ATOM 3620 O O . ARG A 1 461 ? -4.582 9.406 -0.56 1 91.06 461 ARG A O 1
ATOM 3627 N N . CYS A 1 462 ? -5.566 7.957 -1.855 1 88.62 462 CYS A N 1
ATOM 3628 C CA . CYS A 1 462 ? -4.652 6.871 -1.518 1 88.62 462 CYS A CA 1
ATOM 3629 C C . CYS A 1 462 ? -3.246 7.168 -2.02 1 88.62 462 CYS A C 1
ATOM 3631 O O . CYS A 1 462 ? -2.266 6.918 -1.316 1 88.62 462 CYS A O 1
ATOM 3633 N N . CYS A 1 463 ? -3.141 7.723 -3.197 1 87.62 463 CYS A N 1
ATOM 3634 C CA . CYS A 1 463 ? -1.843 8.055 -3.775 1 87.62 463 CYS A CA 1
ATOM 3635 C C . CYS A 1 463 ? -1.136 9.117 -2.949 1 87.62 463 CYS A C 1
ATOM 3637 O O . CYS A 1 463 ? 0.062 9.008 -2.68 1 87.62 463 CYS A O 1
ATOM 3639 N N . PHE A 1 464 ? -1.852 10.086 -2.504 1 92 464 PHE A N 1
ATOM 3640 C CA . PHE A 1 464 ? -1.229 11.164 -1.743 1 92 464 PHE A CA 1
ATOM 3641 C C . PHE A 1 464 ? -0.957 10.727 -0.309 1 92 464 PHE A C 1
ATOM 3643 O O . PHE A 1 464 ? -0.046 11.242 0.341 1 92 464 PHE A O 1
ATOM 3650 N N . TRP A 1 465 ? -1.782 9.828 0.164 1 91.75 465 TRP A N 1
ATOM 3651 C CA . TRP A 1 465 ? -1.462 9.242 1.462 1 91.75 465 TRP A CA 1
ATOM 3652 C C . TRP A 1 465 ? -0.135 8.492 1.409 1 91.75 465 TRP A C 1
ATOM 3654 O O . TRP A 1 465 ? 0.706 8.641 2.299 1 91.75 465 TRP A O 1
ATOM 3664 N N . SER A 1 466 ? 0.046 7.711 0.374 1 91.44 466 SER A N 1
ATOM 3665 C CA . SER A 1 466 ? 1.294 6.977 0.189 1 91.44 466 SER A CA 1
ATOM 3666 C C . SER A 1 466 ? 2.473 7.93 0.005 1 91.44 466 SER A C 1
ATOM 3668 O O . SER A 1 466 ? 3.561 7.688 0.532 1 91.44 466 SER A O 1
ATOM 3670 N N . LEU A 1 467 ? 2.26 8.992 -0.734 1 90.69 467 LEU A N 1
ATOM 3671 C CA . LEU A 1 467 ? 3.305 9.992 -0.952 1 90.69 467 LEU A CA 1
ATOM 3672 C C . LEU A 1 467 ? 3.691 10.672 0.359 1 90.69 467 LEU A C 1
ATOM 3674 O O . LEU A 1 467 ? 4.875 10.914 0.611 1 90.69 467 LEU A O 1
ATOM 3678 N N . GLU A 1 468 ? 2.705 10.953 1.154 1 95.06 468 GLU A N 1
ATOM 3679 C CA . GLU A 1 468 ? 2.975 11.586 2.443 1 95.06 468 GLU A CA 1
ATOM 3680 C C . GLU A 1 468 ? 3.83 10.688 3.33 1 95.06 468 GLU A C 1
ATOM 3682 O O . GLU A 1 468 ? 4.793 11.148 3.949 1 95.06 468 GLU A O 1
ATOM 3687 N N . ARG A 1 469 ? 3.475 9.461 3.357 1 93.38 469 ARG A N 1
ATOM 3688 C CA . ARG A 1 469 ? 4.23 8.508 4.168 1 93.38 469 ARG A CA 1
ATOM 3689 C C . ARG A 1 469 ? 5.664 8.383 3.67 1 93.38 469 ARG A C 1
ATOM 3691 O O . ARG A 1 469 ? 6.602 8.297 4.469 1 93.38 469 ARG A O 1
ATOM 3698 N N . PHE A 1 470 ? 5.855 8.406 2.428 1 92.12 470 PHE A N 1
ATOM 3699 C CA . PHE A 1 470 ? 7.18 8.297 1.825 1 92.12 470 PHE A CA 1
ATOM 3700 C C . PHE A 1 470 ? 8.016 9.539 2.133 1 92.12 470 PHE A C 1
ATOM 3702 O O . PHE A 1 470 ? 9.195 9.43 2.479 1 92.12 470 PHE A O 1
ATOM 3709 N N . LEU A 1 471 ? 7.383 10.664 2.014 1 94.12 471 LEU A N 1
ATOM 3710 C CA . LEU A 1 471 ? 8.102 11.914 2.25 1 94.12 471 LEU A CA 1
ATOM 3711 C C . LEU A 1 471 ? 8.492 12.047 3.719 1 94.12 471 LEU A C 1
ATOM 3713 O O . LEU A 1 471 ? 9.562 12.562 4.035 1 94.12 471 LEU A O 1
ATOM 3717 N N . LYS A 1 472 ? 7.605 11.594 4.594 1 95.69 472 LYS A N 1
ATOM 3718 C CA . LYS A 1 472 ? 7.938 11.625 6.016 1 95.69 472 LYS A CA 1
ATOM 3719 C C . LYS A 1 472 ? 9.148 10.75 6.316 1 95.69 472 LYS A C 1
ATOM 3721 O O . LYS A 1 472 ? 10.039 11.148 7.078 1 95.69 472 LYS A O 1
ATOM 3726 N N . PHE A 1 473 ? 9.195 9.594 5.738 1 93.5 473 PHE A N 1
ATOM 3727 C CA . PHE A 1 473 ? 10.32 8.68 5.895 1 93.5 473 PHE A CA 1
ATOM 3728 C C . PHE A 1 473 ? 11.602 9.297 5.34 1 93.5 473 PHE A C 1
ATOM 3730 O O . PHE A 1 473 ? 12.648 9.266 5.992 1 93.5 473 PHE A O 1
ATOM 3737 N N . LEU A 1 474 ? 11.5 9.914 4.176 1 94.5 474 LEU A N 1
ATOM 3738 C CA . LEU A 1 474 ? 12.656 10.516 3.521 1 94.5 474 LEU A CA 1
ATOM 3739 C C . LEU A 1 474 ? 13.164 11.719 4.312 1 94.5 474 LEU A C 1
ATOM 3741 O O . LEU A 1 474 ? 14.375 11.875 4.5 1 94.5 474 LEU A O 1
ATOM 3745 N N . ASN A 1 475 ? 12.195 12.523 4.773 1 96.69 475 ASN A N 1
ATOM 3746 C CA . ASN A 1 475 ? 12.555 13.719 5.523 1 96.69 475 ASN A CA 1
ATOM 3747 C C . ASN A 1 475 ? 13.289 13.367 6.816 1 96.69 475 ASN A C 1
ATOM 3749 O O . ASN A 1 475 ? 14.32 13.961 7.133 1 96.69 475 ASN A O 1
ATOM 3753 N N . LYS A 1 476 ? 12.789 12.438 7.496 1 96.06 476 LYS A N 1
ATOM 3754 C CA . LYS A 1 476 ? 13.398 12.047 8.766 1 96.06 476 LYS A CA 1
ATOM 3755 C C . LYS A 1 476 ? 14.844 11.609 8.57 1 96.06 476 LYS A C 1
ATOM 3757 O O . LYS A 1 476 ? 15.734 12.047 9.305 1 96.06 476 LYS A O 1
ATOM 3762 N N . ASN A 1 477 ? 15.102 10.836 7.594 1 96.62 477 ASN A N 1
ATOM 3763 C CA . ASN A 1 477 ? 16.453 10.328 7.352 1 96.62 477 ASN A CA 1
ATOM 3764 C C . ASN A 1 477 ? 17.344 11.398 6.742 1 96.62 477 ASN A C 1
ATOM 3766 O O . ASN A 1 477 ? 18.562 11.414 6.988 1 96.62 477 ASN A O 1
ATOM 3770 N N . ALA A 1 478 ? 16.719 12.297 5.988 1 97.19 478 ALA A N 1
ATOM 3771 C CA . ALA A 1 478 ? 17.469 13.43 5.453 1 97.19 478 ALA A CA 1
ATOM 3772 C C . ALA A 1 478 ? 17.938 14.359 6.574 1 97.19 478 ALA A C 1
ATOM 3774 O O . ALA A 1 478 ? 19.062 14.852 6.551 1 97.19 478 ALA A O 1
ATOM 3775 N N . TYR A 1 479 ? 17.062 14.539 7.547 1 97.62 479 TYR A N 1
ATOM 3776 C CA . TYR A 1 479 ? 17.406 15.414 8.664 1 97.62 479 TYR A CA 1
ATOM 3777 C C . TYR A 1 479 ? 18.547 14.828 9.484 1 97.62 479 TYR A C 1
ATOM 3779 O O . TYR A 1 479 ? 19.406 15.562 9.984 1 97.62 479 TYR A O 1
ATOM 3787 N N . ILE A 1 480 ? 18.578 13.516 9.625 1 96.88 480 ILE A N 1
ATOM 3788 C CA . ILE A 1 480 ? 19.688 12.852 10.312 1 96.88 480 ILE A CA 1
ATOM 3789 C C . ILE A 1 480 ? 20.984 13.086 9.547 1 96.88 480 ILE A C 1
ATOM 3791 O O . ILE A 1 480 ? 22 13.438 10.141 1 96.88 480 ILE A O 1
ATOM 3795 N N . MET A 1 481 ? 20.938 12.992 8.25 1 96.88 481 MET A N 1
ATOM 3796 C CA . MET A 1 481 ? 22.125 13.188 7.426 1 96.88 481 MET A CA 1
ATOM 3797 C C . MET A 1 481 ? 22.594 14.633 7.473 1 96.88 481 MET A C 1
ATOM 3799 O O . MET A 1 481 ? 23.797 14.906 7.465 1 96.88 481 MET A O 1
ATOM 3803 N N . ILE A 1 482 ? 21.625 15.531 7.512 1 97.38 482 ILE A N 1
ATOM 3804 C CA . ILE A 1 482 ? 21.953 16.953 7.617 1 97.38 482 ILE A CA 1
ATOM 3805 C C . ILE A 1 482 ? 22.656 17.219 8.945 1 97.38 482 ILE A C 1
ATOM 3807 O O . ILE A 1 482 ? 23.641 17.969 9 1 97.38 482 ILE A O 1
ATOM 3811 N N . ALA A 1 483 ? 22.219 16.578 9.953 1 96.81 483 ALA A N 1
ATOM 3812 C CA . ALA A 1 483 ? 22.812 16.766 11.273 1 96.81 483 ALA A CA 1
ATOM 3813 C C . ALA A 1 483 ? 24.25 16.25 11.312 1 96.81 483 ALA A C 1
ATOM 3815 O O . ALA A 1 483 ? 25.094 16.797 12.023 1 96.81 483 ALA A O 1
ATOM 3816 N N . ILE A 1 484 ? 24.547 15.219 10.547 1 94.19 484 ILE A N 1
ATOM 3817 C CA . ILE A 1 484 ? 25.859 14.57 10.578 1 94.19 484 ILE A CA 1
ATOM 3818 C C . ILE A 1 484 ? 26.812 15.312 9.648 1 94.19 484 ILE A C 1
ATOM 3820 O O . ILE A 1 484 ? 27.938 15.641 10.039 1 94.19 484 ILE A O 1
ATOM 3824 N N . TYR A 1 485 ? 26.344 15.688 8.43 1 94.56 485 TYR A N 1
ATOM 3825 C CA . TYR A 1 485 ? 27.281 16.172 7.422 1 94.56 485 TYR A CA 1
ATOM 3826 C C . TYR A 1 485 ? 27.047 17.656 7.137 1 94.56 485 TYR A C 1
ATOM 3828 O O . TYR A 1 485 ? 27.938 18.328 6.598 1 94.56 485 TYR A O 1
ATOM 3836 N N . GLY A 1 486 ? 25.859 18.172 7.375 1 94.19 486 GLY A N 1
ATOM 3837 C CA . GLY A 1 486 ? 25.578 19.594 7.188 1 94.19 486 GLY A CA 1
ATOM 3838 C C . GLY A 1 486 ? 25.391 19.969 5.73 1 94.19 486 GLY A C 1
ATOM 3839 O O . GLY A 1 486 ? 25.625 21.125 5.344 1 94.19 486 GLY A O 1
ATOM 3840 N N . LYS A 1 487 ? 25.016 19.016 4.891 1 93.81 487 LYS A N 1
ATOM 3841 C CA . LYS A 1 487 ? 24.766 19.281 3.477 1 93.81 487 LYS A CA 1
ATOM 3842 C C . LYS A 1 487 ? 23.328 19.734 3.25 1 93.81 487 LYS A C 1
ATOM 3844 O O . LYS A 1 487 ? 22.516 19.719 4.18 1 93.81 487 LYS A O 1
ATOM 3849 N N . ASN A 1 488 ? 23.047 20.141 2.064 1 92 488 ASN A N 1
ATOM 3850 C CA . ASN A 1 488 ? 21.703 20.625 1.723 1 92 488 ASN A CA 1
ATOM 3851 C C . ASN A 1 488 ? 20.688 19.484 1.744 1 92 488 ASN A C 1
ATOM 3853 O O . ASN A 1 488 ? 21.047 18.312 1.799 1 92 488 ASN A O 1
ATOM 3857 N N . PHE A 1 489 ? 19.438 19.906 1.785 1 93.75 489 PHE A N 1
ATOM 3858 C CA . PHE A 1 489 ? 18.344 18.953 1.956 1 93.75 489 PHE A CA 1
ATOM 3859 C C . PHE A 1 489 ? 18.312 17.969 0.8 1 93.75 489 PHE A C 1
ATOM 3861 O O . PHE A 1 489 ? 18.172 16.75 1.014 1 93.75 489 PHE A O 1
ATOM 3868 N N . CYS A 1 490 ? 18.453 18.406 -0.483 1 88.31 490 CYS A N 1
ATOM 3869 C CA . CYS A 1 490 ? 18.344 17.547 -1.655 1 88.31 490 CYS A CA 1
ATOM 3870 C C . CYS A 1 490 ? 19.469 16.516 -1.699 1 88.31 490 CYS A C 1
ATOM 3872 O O . CYS A 1 490 ? 19.219 15.336 -1.963 1 88.31 490 CYS A O 1
ATOM 3874 N N . THR A 1 491 ? 20.672 16.938 -1.39 1 92.5 491 THR A N 1
ATOM 3875 C CA . THR A 1 491 ? 21.812 16.031 -1.368 1 92.5 491 THR A CA 1
ATOM 3876 C C . THR A 1 491 ? 21.688 15.031 -0.216 1 92.5 491 THR A C 1
ATOM 3878 O O . THR A 1 491 ? 21.938 13.836 -0.393 1 92.5 491 THR A O 1
ATOM 3881 N N . SER A 1 492 ? 21.25 15.555 0.916 1 95.88 492 SER A N 1
ATOM 3882 C CA . SER A 1 492 ? 21.125 14.688 2.084 1 95.88 492 SER A CA 1
ATOM 3883 C C . SER A 1 492 ? 20.016 13.664 1.881 1 95.88 492 SER A C 1
ATOM 3885 O O . SER A 1 492 ? 20.125 12.523 2.334 1 95.88 492 SER A O 1
ATOM 3887 N N . SER A 1 493 ? 18.984 14.102 1.227 1 94.56 493 SER A N 1
ATOM 3888 C CA . SER A 1 493 ? 17.891 13.18 0.947 1 94.56 493 SER A CA 1
ATOM 3889 C C . SER A 1 493 ? 18.328 12.07 -0.008 1 94.56 493 SER A C 1
ATOM 3891 O O . SER A 1 493 ? 18 10.898 0.198 1 94.56 493 SER A O 1
ATOM 3893 N N . LYS A 1 494 ? 19.062 12.445 -1.014 1 90.69 494 LYS A N 1
ATOM 3894 C CA . LYS A 1 494 ? 19.562 11.477 -1.981 1 90.69 494 LYS A CA 1
ATOM 3895 C C . LYS A 1 494 ? 20.516 10.484 -1.322 1 90.69 494 LYS A C 1
ATOM 3897 O O . LYS A 1 494 ? 20.406 9.273 -1.534 1 90.69 494 LYS A O 1
ATOM 3902 N N . ASP A 1 495 ? 21.406 11.008 -0.519 1 93.19 495 ASP A N 1
ATOM 3903 C CA . ASP A 1 495 ? 22.391 10.172 0.156 1 93.19 495 ASP A CA 1
ATOM 3904 C C . ASP A 1 495 ? 21.719 9.227 1.154 1 93.19 495 ASP A C 1
ATOM 3906 O O . ASP A 1 495 ? 22.078 8.047 1.239 1 93.19 495 ASP A O 1
ATOM 3910 N N . ALA A 1 496 ? 20.797 9.82 1.866 1 94.88 496 ALA A N 1
ATOM 3911 C CA . ALA A 1 496 ? 20.094 9 2.848 1 94.88 496 ALA A CA 1
ATOM 3912 C C . ALA A 1 496 ? 19.297 7.887 2.168 1 94.88 496 ALA A C 1
ATOM 3914 O O . ALA A 1 496 ? 19.344 6.73 2.598 1 94.88 496 ALA A O 1
ATOM 3915 N N . PHE A 1 497 ? 18.672 8.234 1.117 1 92.56 497 PHE A N 1
ATOM 3916 C CA . PHE A 1 497 ? 17.859 7.27 0.397 1 92.56 497 PHE A CA 1
ATOM 3917 C C . PHE A 1 497 ? 18.719 6.156 -0.188 1 92.56 497 PHE A C 1
ATOM 3919 O O . PHE A 1 497 ? 18.375 4.977 -0.074 1 92.56 497 PHE A O 1
ATOM 3926 N N . SER A 1 498 ? 19.828 6.469 -0.792 1 90.5 498 SER A N 1
ATOM 3927 C CA . SER A 1 498 ? 20.719 5.484 -1.388 1 90.5 498 SER A CA 1
ATOM 3928 C C . SER A 1 498 ? 21.297 4.559 -0.327 1 90.5 498 SER A C 1
ATOM 3930 O O . SER A 1 498 ? 21.359 3.342 -0.52 1 90.5 498 SER A O 1
ATOM 3932 N N . LEU A 1 499 ? 21.672 5.172 0.755 1 91.81 499 LEU A N 1
ATOM 3933 C CA . LEU A 1 499 ? 22.234 4.395 1.851 1 91.81 499 LEU A CA 1
ATOM 3934 C C . LEU A 1 499 ? 21.219 3.412 2.412 1 91.81 499 LEU A C 1
ATOM 3936 O O . LEU A 1 499 ? 21.547 2.252 2.674 1 91.81 499 LEU A O 1
ATOM 3940 N N . LEU A 1 500 ? 20.047 3.846 2.564 1 92.31 500 LEU A N 1
ATOM 3941 C CA . LEU A 1 500 ? 18.984 3.014 3.123 1 92.31 500 LEU A CA 1
ATOM 3942 C C . LEU A 1 500 ? 18.594 1.905 2.15 1 92.31 500 LEU A C 1
ATOM 3944 O O . LEU A 1 500 ? 18.359 0.767 2.562 1 92.31 500 LEU A O 1
ATOM 3948 N N . MET A 1 501 ? 18.594 2.242 0.832 1 89.62 501 MET A N 1
ATOM 3949 C CA . MET A 1 501 ? 18.188 1.26 -0.165 1 89.62 501 MET A CA 1
ATOM 3950 C C . MET A 1 501 ? 19.25 0.174 -0.328 1 89.62 501 MET A C 1
ATOM 3952 O O . MET A 1 501 ? 18.922 -0.984 -0.593 1 89.62 501 MET A O 1
ATOM 3956 N N . ARG A 1 502 ? 20.5 0.488 -0.082 1 87.62 502 ARG A N 1
ATOM 3957 C CA . ARG A 1 502 ? 21.578 -0.509 -0.131 1 87.62 502 ARG A CA 1
ATOM 3958 C C . ARG A 1 502 ? 21.484 -1.456 1.062 1 87.62 502 ARG A C 1
ATOM 3960 O O . ARG A 1 502 ? 22.031 -2.561 1.022 1 87.62 502 ARG A O 1
ATOM 3967 N N . ASN A 1 503 ? 20.828 -0.982 2.164 1 89 503 ASN A N 1
ATOM 3968 C CA . ASN A 1 503 ? 20.641 -1.775 3.375 1 89 503 ASN A CA 1
ATOM 3969 C C . ASN A 1 503 ? 19.156 -1.957 3.699 1 89 503 ASN A C 1
ATOM 3971 O O . ASN A 1 503 ? 18.75 -1.852 4.859 1 89 503 ASN A O 1
ATOM 3975 N N . ILE A 1 504 ? 18.406 -2.203 2.689 1 87 504 ILE A N 1
ATOM 3976 C CA . ILE A 1 504 ? 16.953 -2.146 2.801 1 87 504 ILE A CA 1
ATOM 3977 C C . ILE A 1 504 ? 16.469 -3.225 3.77 1 87 504 ILE A C 1
ATOM 3979 O O . ILE A 1 504 ? 15.523 -3.008 4.527 1 87 504 ILE A O 1
ATOM 3983 N N . LEU A 1 505 ? 17.016 -4.438 3.797 1 84.62 505 LEU A N 1
ATOM 3984 C CA . LEU A 1 505 ? 16.562 -5.52 4.66 1 84.62 505 LEU A CA 1
ATOM 3985 C C . LEU A 1 505 ? 16.828 -5.188 6.129 1 84.62 505 LEU A C 1
ATOM 3987 O O . LEU A 1 505 ? 15.977 -5.457 6.984 1 84.62 505 LEU A O 1
ATOM 3991 N N . ARG A 1 506 ? 17.953 -4.547 6.395 1 87.75 506 ARG A N 1
ATOM 3992 C CA . ARG A 1 506 ? 18.281 -4.129 7.758 1 87.75 506 ARG A CA 1
ATOM 3993 C C . ARG A 1 506 ? 17.344 -3.016 8.227 1 87.75 506 ARG A C 1
ATOM 3995 O O . ARG A 1 506 ? 16.906 -3.004 9.375 1 87.75 506 ARG A O 1
ATOM 4002 N N . VAL A 1 507 ? 17.094 -2.117 7.305 1 90.62 507 VAL A N 1
ATOM 4003 C CA . VAL A 1 507 ? 16.219 -0.997 7.621 1 90.62 507 VAL A CA 1
ATOM 4004 C C . VAL A 1 507 ? 14.812 -1.515 7.938 1 90.62 507 VAL A C 1
ATOM 4006 O O . VAL A 1 507 ? 14.203 -1.122 8.938 1 90.62 507 VAL A O 1
ATOM 4009 N N . ALA A 1 508 ? 14.32 -2.385 7.145 1 87.94 508 ALA A N 1
ATOM 4010 C CA . ALA A 1 508 ? 12.969 -2.904 7.301 1 87.94 508 ALA A CA 1
ATOM 4011 C C . ALA A 1 508 ? 12.828 -3.684 8.609 1 87.94 508 ALA A C 1
ATOM 4013 O O . ALA A 1 508 ? 11.82 -3.547 9.312 1 87.94 508 ALA A O 1
ATOM 4014 N N . THR A 1 509 ? 13.773 -4.535 8.945 1 87.75 509 THR A N 1
ATOM 4015 C CA . THR A 1 509 ? 13.711 -5.332 10.164 1 87.75 509 THR A CA 1
ATOM 4016 C C . THR A 1 509 ? 13.781 -4.441 11.398 1 87.75 509 THR A C 1
ATOM 4018 O O . THR A 1 509 ? 13.047 -4.645 12.359 1 87.75 509 THR A O 1
ATOM 4021 N N . LEU A 1 510 ? 14.648 -3.439 11.336 1 91.12 510 LEU A N 1
ATOM 4022 C CA . LEU A 1 510 ? 14.781 -2.521 12.461 1 91.12 510 LEU A CA 1
ATOM 4023 C C . LEU A 1 510 ? 13.5 -1.725 12.672 1 91.12 510 LEU A C 1
ATOM 4025 O O . LEU A 1 510 ? 13.016 -1.61 13.797 1 91.12 510 LEU A O 1
ATOM 4029 N N . ASP A 1 511 ? 13 -1.201 11.602 1 89.62 511 ASP A N 1
ATOM 4030 C CA . ASP A 1 511 ? 11.789 -0.388 11.688 1 89.62 511 ASP A CA 1
ATOM 4031 C C . ASP A 1 511 ? 10.609 -1.211 12.203 1 89.62 511 ASP A C 1
ATOM 4033 O O . ASP A 1 511 ? 9.812 -0.728 13.016 1 89.62 511 ASP A O 1
ATOM 4037 N N . CYS A 1 512 ? 10.508 -2.428 11.789 1 86.25 512 CYS A N 1
ATOM 4038 C CA . CYS A 1 512 ? 9.414 -3.297 12.203 1 86.25 512 CYS A CA 1
ATOM 4039 C C . CYS A 1 512 ? 9.5 -3.619 13.688 1 86.25 512 CYS A C 1
ATOM 4041 O O . CYS A 1 512 ? 8.508 -3.521 14.406 1 86.25 512 CYS A O 1
ATOM 4043 N N . ILE A 1 513 ? 10.625 -3.922 14.117 1 85.56 513 ILE A N 1
ATOM 4044 C CA . ILE A 1 513 ? 10.805 -4.312 15.516 1 85.56 513 ILE A CA 1
ATOM 4045 C C . ILE A 1 513 ? 10.633 -3.092 16.422 1 85.56 513 ILE A C 1
ATOM 4047 O O . ILE A 1 513 ? 10.008 -3.182 17.469 1 85.56 513 ILE A O 1
ATOM 4051 N N . THR A 1 514 ? 11.195 -1.987 15.977 1 88.62 514 THR A N 1
ATOM 4052 C CA . THR A 1 514 ? 11.086 -0.768 16.766 1 88.62 514 THR A CA 1
ATOM 4053 C C . THR A 1 514 ? 9.625 -0.325 16.875 1 88.62 514 THR A C 1
ATOM 4055 O O . THR A 1 514 ? 9.156 0.007 17.969 1 88.62 514 THR A O 1
ATOM 4058 N N . TRP A 1 515 ? 9.008 -0.347 15.789 1 87.06 515 TRP A N 1
ATOM 4059 C CA . TRP A 1 515 ? 7.602 0.042 15.789 1 87.06 515 TRP A CA 1
ATOM 4060 C C . TRP A 1 515 ? 6.777 -0.877 16.688 1 87.06 515 TRP A C 1
ATOM 4062 O O . TRP A 1 515 ? 5.906 -0.415 17.422 1 87.06 515 TRP A O 1
ATOM 4072 N N . PHE A 1 516 ? 7.02 -2.104 16.609 1 84.44 516 PHE A N 1
ATOM 4073 C CA . PHE A 1 516 ? 6.273 -3.078 17.391 1 84.44 516 PHE A CA 1
ATOM 4074 C C . PHE A 1 516 ? 6.516 -2.879 18.875 1 84.44 516 PHE A C 1
ATOM 4076 O O . PHE A 1 516 ? 5.574 -2.869 19.672 1 84.44 516 PHE A O 1
ATOM 4083 N N . LEU A 1 517 ? 7.723 -2.73 19.266 1 86.69 517 LEU A N 1
ATOM 4084 C CA . LEU A 1 517 ? 8.094 -2.572 20.656 1 86.69 517 LEU A CA 1
ATOM 4085 C C . LEU A 1 517 ? 7.488 -1.297 21.234 1 86.69 517 LEU A C 1
ATOM 4087 O O . LEU A 1 517 ? 6.965 -1.305 22.359 1 86.69 517 LEU A O 1
ATOM 4091 N N . LEU A 1 518 ? 7.562 -0.271 20.484 1 88.56 518 LEU A N 1
ATOM 4092 C CA . LEU A 1 518 ? 7.039 1.002 20.969 1 88.56 518 LEU A CA 1
ATOM 4093 C C . LEU A 1 518 ? 5.512 0.994 20.969 1 88.56 518 LEU A C 1
ATOM 4095 O O . LEU A 1 518 ? 4.887 1.61 21.828 1 88.56 518 LEU A O 1
ATOM 4099 N N . PHE A 1 519 ? 4.949 0.295 20.094 1 87.69 519 PHE A N 1
ATOM 4100 C CA . PHE A 1 519 ? 3.496 0.168 20.062 1 87.69 519 PHE A CA 1
ATOM 4101 C C . PHE A 1 519 ? 2.99 -0.567 21.297 1 87.69 519 PHE A C 1
ATOM 4103 O O . PHE A 1 519 ? 1.982 -0.175 21.891 1 87.69 519 PHE A O 1
ATOM 4110 N N . ILE A 1 520 ? 3.633 -1.59 21.656 1 83.19 520 ILE A N 1
ATOM 4111 C CA . ILE A 1 520 ? 3.275 -2.338 22.859 1 83.19 520 ILE A CA 1
ATOM 4112 C C . ILE A 1 520 ? 3.436 -1.448 24.094 1 83.19 520 ILE A C 1
ATOM 4114 O O . ILE A 1 520 ? 2.621 -1.504 25.016 1 83.19 520 ILE A O 1
ATOM 4118 N N . GLY A 1 521 ? 4.461 -0.651 24.109 1 86.88 521 GLY A N 1
ATOM 4119 C CA . GLY A 1 521 ? 4.664 0.287 25.203 1 86.88 521 GLY A CA 1
ATOM 4120 C C . GLY A 1 521 ? 3.568 1.332 25.297 1 86.88 521 GLY A C 1
ATOM 4121 O O . GLY A 1 521 ? 3.092 1.637 26.391 1 86.88 521 GLY A O 1
ATOM 4122 N N . LYS A 1 522 ? 3.168 1.812 24.188 1 88.88 522 LYS A N 1
ATOM 4123 C CA . LYS A 1 522 ? 2.107 2.816 24.188 1 88.88 522 LYS A CA 1
ATOM 4124 C C . LYS A 1 522 ? 0.789 2.232 24.672 1 88.88 522 LYS A C 1
ATOM 4126 O O . LYS A 1 522 ? 0.055 2.885 25.422 1 88.88 522 LYS A O 1
ATOM 4131 N N . LEU A 1 523 ? 0.507 0.991 24.219 1 83.62 523 LEU A N 1
ATOM 4132 C CA . LEU A 1 523 ? -0.714 0.328 24.656 1 83.62 523 LEU A CA 1
ATOM 4133 C C . LEU A 1 523 ? -0.674 0.06 26.156 1 83.62 523 LEU A C 1
ATOM 4135 O O . LEU A 1 523 ? -1.691 0.189 26.844 1 83.62 523 LEU A O 1
ATOM 4139 N N . PHE A 1 524 ? 0.431 -0.315 26.641 1 84.75 524 PHE A N 1
ATOM 4140 C CA . PHE A 1 524 ? 0.6 -0.587 28.062 1 84.75 524 PHE A CA 1
ATOM 4141 C C . PHE A 1 524 ? 0.384 0.678 28.891 1 84.75 524 PHE A C 1
ATOM 4143 O O . PHE A 1 524 ? -0.338 0.659 29.891 1 84.75 524 PHE A O 1
ATOM 4150 N N . ILE A 1 525 ? 0.976 1.769 28.453 1 87.06 525 ILE A N 1
ATOM 4151 C CA . ILE A 1 525 ? 0.895 3.023 29.188 1 87.06 525 ILE A CA 1
ATOM 4152 C C . ILE A 1 525 ? -0.516 3.596 29.078 1 87.06 525 ILE A C 1
ATOM 4154 O O . ILE A 1 525 ? -1.083 4.059 30.078 1 87.06 525 ILE A O 1
ATOM 4158 N N . ALA A 1 526 ? -1.086 3.541 27.844 1 82.88 526 ALA A N 1
ATOM 4159 C CA . ALA A 1 526 ? -2.443 4.039 27.641 1 82.88 526 ALA A CA 1
ATOM 4160 C C . ALA A 1 526 ? -3.463 3.174 28.375 1 82.88 526 ALA A C 1
ATOM 4162 O O . ALA A 1 526 ? -4.461 3.682 28.891 1 82.88 526 ALA A O 1
ATOM 4163 N N . GLY A 1 527 ? -3.295 1.873 28.359 1 77.75 527 GLY A N 1
ATOM 4164 C CA . GLY A 1 527 ? -4.195 0.958 29.031 1 77.75 527 GLY A CA 1
ATOM 4165 C C . GLY A 1 527 ? -4.172 1.108 30.547 1 77.75 527 GLY A C 1
ATOM 4166 O O . GLY A 1 527 ? -5.219 1.056 31.188 1 77.75 527 GLY A O 1
ATOM 4167 N N . VAL A 1 528 ? -3.076 1.397 31.047 1 72.88 528 VAL A N 1
ATOM 4168 C CA . VAL A 1 528 ? -2.922 1.491 32.5 1 72.88 528 VAL A CA 1
ATOM 4169 C C . VAL A 1 528 ? -3.441 2.842 32.969 1 72.88 528 VAL A C 1
ATOM 4171 O O . VAL A 1 528 ? -4.102 2.92 34.031 1 72.88 528 VAL A O 1
ATOM 4174 N N . MET A 1 529 ? -3.271 3.934 32.219 1 76 529 MET A N 1
ATOM 4175 C CA . MET A 1 529 ? -3.57 5.266 32.719 1 76 529 MET A CA 1
ATOM 4176 C C . MET A 1 529 ? -4.953 5.727 32.281 1 76 529 MET A C 1
ATOM 4178 O O . MET A 1 529 ? -5.52 6.656 32.875 1 76 529 MET A O 1
ATOM 4182 N N . VAL A 1 530 ? -5.598 5 31.312 1 66.88 530 VAL A N 1
ATOM 4183 C CA . VAL A 1 530 ? -6.961 5.203 30.828 1 66.88 530 VAL A CA 1
ATOM 4184 C C . VAL A 1 530 ? -7.188 6.68 30.516 1 66.88 530 VAL A C 1
ATOM 4186 O O . VAL A 1 530 ? -8.234 7.242 30.844 1 66.88 530 VAL A O 1
ATOM 4189 N N . ILE A 1 531 ? -6.023 7.484 30.312 1 68.94 531 ILE A N 1
ATOM 4190 C CA . ILE A 1 531 ? -6.145 8.891 29.922 1 68.94 531 ILE A CA 1
ATOM 4191 C C . ILE A 1 531 ? -5.625 9.086 28.5 1 68.94 531 ILE A C 1
ATOM 4193 O O . ILE A 1 531 ? -4.535 8.617 28.172 1 68.94 531 ILE A O 1
ATOM 4197 N N . ILE A 1 532 ? -6.438 9.688 27.656 1 70.31 532 ILE A N 1
ATOM 4198 C CA . ILE A 1 532 ? -6.062 9.953 26.266 1 70.31 532 ILE A CA 1
ATOM 4199 C C . ILE A 1 532 ? -4.742 10.719 26.219 1 70.31 532 ILE A C 1
ATOM 4201 O O . ILE A 1 532 ? -3.893 10.453 25.375 1 70.31 532 ILE A O 1
ATOM 4205 N N . GLY A 1 533 ? -4.535 11.531 27.234 1 79 533 GLY A N 1
ATOM 4206 C CA . GLY A 1 533 ? -3.309 12.305 27.281 1 79 533 GLY A CA 1
ATOM 4207 C C . GLY A 1 533 ? -2.07 11.461 27.5 1 79 533 GLY A C 1
ATOM 4208 O O . GLY A 1 533 ? -0.971 11.836 27.094 1 79 533 GLY A O 1
ATOM 4209 N N . SER A 1 534 ? -2.293 10.312 28.062 1 82.38 534 SER A N 1
ATOM 4210 C CA . SER A 1 534 ? -1.147 9.453 28.328 1 82.38 534 SER A CA 1
ATOM 4211 C C . SER A 1 534 ? -0.574 8.867 27.047 1 82.38 534 SER A C 1
ATOM 4213 O O . SER A 1 534 ? 0.639 8.68 26.938 1 82.38 534 SER A O 1
ATOM 4215 N N . TYR A 1 535 ? -1.426 8.719 26.109 1 84.88 535 TYR A N 1
ATOM 4216 C CA . TYR A 1 535 ? -0.957 8.211 24.828 1 84.88 535 TYR A CA 1
ATOM 4217 C C . TYR A 1 535 ? -0.105 9.25 24.109 1 84.88 535 TYR A C 1
ATOM 4219 O O . TYR A 1 535 ? 0.92 8.914 23.516 1 84.88 535 TYR A O 1
ATOM 4227 N N . MET A 1 536 ? -0.475 10.453 24.25 1 85.12 536 MET A N 1
ATOM 4228 C CA . MET A 1 536 ? 0.252 11.523 23.578 1 85.12 536 MET A CA 1
ATOM 4229 C C . MET A 1 536 ? 1.619 11.734 24.219 1 85.12 536 MET A C 1
ATOM 4231 O O . MET A 1 536 ? 2.605 11.984 23.516 1 85.12 536 MET A O 1
ATOM 4235 N N . ILE A 1 537 ? 1.598 11.602 25.438 1 86.25 537 ILE A N 1
ATOM 4236 C CA . ILE A 1 537 ? 2.855 11.773 26.156 1 86.25 537 ILE A CA 1
ATOM 4237 C C . ILE A 1 537 ? 3.803 10.625 25.812 1 86.25 537 ILE A C 1
ATOM 4239 O O . ILE A 1 537 ? 4.98 10.844 25.531 1 86.25 537 ILE A O 1
ATOM 4243 N N . ALA A 1 538 ? 3.23 9.445 25.875 1 89.69 538 ALA A N 1
ATOM 4244 C CA . ALA A 1 538 ? 4.051 8.281 25.531 1 89.69 538 ALA A CA 1
ATOM 4245 C C . ALA A 1 538 ? 4.586 8.398 24.109 1 89.69 538 ALA A C 1
ATOM 4247 O O . ALA A 1 538 ? 5.746 8.07 23.844 1 89.69 538 ALA A O 1
ATOM 4248 N N . ASN A 1 539 ? 3.762 8.914 23.297 1 90 539 ASN A N 1
ATOM 4249 C CA . ASN A 1 539 ? 4.18 9.094 21.906 1 90 539 ASN A CA 1
ATOM 4250 C C . ASN A 1 539 ? 5.352 10.062 21.797 1 90 539 ASN A C 1
ATOM 4252 O O . ASN A 1 539 ? 6.258 9.852 21 1 90 539 ASN A O 1
ATOM 4256 N N . GLY A 1 540 ? 5.348 11.047 22.547 1 90.06 540 GLY A N 1
ATOM 4257 C CA . GLY A 1 540 ? 6.441 12 22.547 1 90.06 540 GLY A CA 1
ATOM 4258 C C . GLY A 1 540 ? 7.758 11.406 23 1 90.06 540 GLY A C 1
ATOM 4259 O O . GLY A 1 540 ? 8.789 11.57 22.344 1 90.06 540 GLY A O 1
ATOM 4260 N N . PHE A 1 541 ? 7.723 10.68 24.016 1 91.06 541 PHE A N 1
ATOM 4261 C CA . PHE A 1 541 ? 8.938 10.078 24.562 1 91.06 541 PHE A CA 1
ATOM 4262 C C . PHE A 1 541 ? 9.445 8.969 23.656 1 91.06 541 PHE A C 1
ATOM 4264 O O . PHE A 1 541 ? 10.648 8.852 23.422 1 91.06 541 PHE A O 1
ATOM 4271 N N . PHE A 1 542 ? 8.562 8.234 23.172 1 93.44 542 PHE A N 1
ATOM 4272 C CA . PHE A 1 542 ? 8.953 7.109 22.328 1 93.44 542 PHE A CA 1
ATOM 4273 C C . PHE A 1 542 ? 9.461 7.598 20.984 1 93.44 542 PHE A C 1
ATOM 4275 O O . PHE A 1 542 ? 10.289 6.934 20.344 1 93.44 542 PHE A O 1
ATOM 4282 N N . ASN A 1 543 ? 9.016 8.734 20.625 1 93 543 ASN A N 1
ATOM 4283 C CA . ASN A 1 543 ? 9.562 9.328 19.422 1 93 543 ASN A CA 1
ATOM 4284 C C . ASN A 1 543 ? 11.039 9.68 19.578 1 93 543 ASN A C 1
ATOM 4286 O O . ASN A 1 543 ? 11.812 9.586 18.609 1 93 543 ASN A O 1
ATOM 4290 N N . VAL A 1 544 ? 11.398 10.086 20.703 1 94.62 544 VAL A N 1
ATOM 4291 C CA . VAL A 1 544 ? 12.805 10.367 20.984 1 94.62 544 VAL A CA 1
ATOM 4292 C C . VAL A 1 544 ? 13.633 9.094 20.844 1 94.62 544 VAL A C 1
ATOM 4294 O O . VAL A 1 544 ? 14.695 9.094 20.219 1 94.62 544 VAL A O 1
ATOM 4297 N N . PHE A 1 545 ? 13.062 8.07 21.406 1 94.44 545 PHE A N 1
ATOM 4298 C CA . PHE A 1 545 ? 13.766 6.789 21.344 1 94.44 545 PHE A CA 1
ATOM 4299 C C . PHE A 1 545 ? 13.867 6.301 19.906 1 94.44 545 PHE 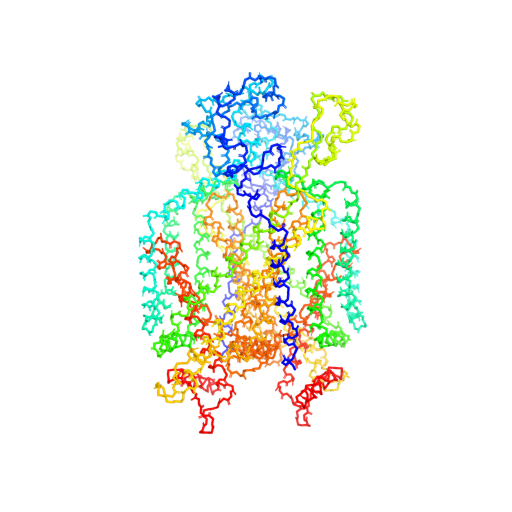A C 1
ATOM 4301 O O . PHE A 1 545 ? 14.922 5.809 19.484 1 94.44 545 PHE A O 1
ATOM 4308 N N . CYS A 1 546 ? 12.859 6.457 19.188 1 94.25 546 CYS A N 1
ATOM 4309 C CA . CYS A 1 546 ? 12.844 6.047 17.797 1 94.25 546 CYS A CA 1
ATOM 4310 C C . CYS A 1 546 ? 13.875 6.82 16.984 1 94.25 546 CYS A C 1
ATOM 4312 O O . CYS A 1 546 ? 14.617 6.234 16.188 1 94.25 546 CYS A O 1
ATOM 4314 N N . THR A 1 547 ? 13.938 8.062 17.203 1 95.44 547 THR A N 1
ATOM 4315 C CA . THR A 1 547 ? 14.906 8.898 16.5 1 95.44 547 THR A CA 1
ATOM 4316 C C . THR A 1 547 ? 16.328 8.5 16.875 1 95.44 547 THR A C 1
ATOM 4318 O O . THR A 1 547 ? 17.234 8.523 16.047 1 95.44 547 THR A O 1
ATOM 4321 N N . CYS A 1 548 ? 16.469 8.156 18.078 1 96.38 548 CYS A N 1
ATOM 4322 C CA . CYS A 1 548 ? 17.766 7.719 18.547 1 96.38 548 CYS A CA 1
ATOM 4323 C C . CYS A 1 548 ? 18.219 6.453 17.828 1 96.38 548 CYS A C 1
ATOM 4325 O O . CYS A 1 548 ? 19.312 6.41 17.25 1 96.38 548 CYS A O 1
ATOM 4327 N N . VAL A 1 549 ? 17.375 5.496 17.781 1 94.69 549 VAL A N 1
ATOM 4328 C CA . VAL A 1 549 ? 17.703 4.207 17.172 1 94.69 549 VAL A CA 1
ATOM 4329 C C . VAL A 1 549 ? 17.953 4.383 15.68 1 94.69 549 VAL A C 1
ATOM 4331 O O . VAL A 1 549 ? 18.906 3.826 15.133 1 94.69 549 VAL A O 1
ATOM 4334 N N . GLU A 1 550 ? 17.141 5.145 15.055 1 95.62 550 GLU A N 1
ATOM 4335 C CA . GLU A 1 550 ? 17.297 5.391 13.625 1 95.62 550 GLU A CA 1
ATOM 4336 C C . GLU A 1 550 ? 18.594 6.141 13.32 1 95.62 550 GLU A C 1
ATOM 4338 O O . GLU A 1 550 ? 19.25 5.867 12.32 1 95.62 550 GLU A O 1
ATOM 4343 N N . THR A 1 551 ? 18.906 7.082 14.172 1 97.19 551 THR A N 1
ATOM 4344 C CA . THR A 1 551 ? 20.156 7.816 14 1 97.19 551 THR A CA 1
ATOM 4345 C C . THR A 1 551 ? 21.359 6.891 14.148 1 97.19 551 THR A C 1
ATOM 4347 O O . THR A 1 551 ? 22.281 6.918 13.336 1 97.19 551 THR A O 1
ATOM 4350 N N . LEU A 1 552 ? 21.297 6.074 15.164 1 96.25 552 LEU A N 1
ATOM 4351 C CA . LEU A 1 552 ? 22.391 5.121 15.375 1 96.25 552 LEU A CA 1
ATOM 4352 C C . LEU A 1 552 ? 22.5 4.16 14.203 1 96.25 552 LEU A C 1
ATOM 4354 O O . LEU A 1 552 ? 23.609 3.795 13.797 1 96.25 552 LEU A O 1
ATOM 4358 N N . PHE A 1 553 ? 21.422 3.795 13.719 1 95.5 553 PHE A N 1
ATOM 4359 C CA . PHE A 1 553 ? 21.406 2.875 12.594 1 95.5 553 PHE A CA 1
ATOM 4360 C C . PHE A 1 553 ? 22.031 3.52 11.359 1 95.5 553 PHE A C 1
ATOM 4362 O O . PHE A 1 553 ? 22.828 2.889 10.664 1 95.5 553 PHE A O 1
ATOM 4369 N N . LEU A 1 554 ? 21.625 4.723 11.086 1 95.44 554 LEU A N 1
ATOM 4370 C CA . LEU A 1 554 ? 22.172 5.41 9.922 1 95.44 554 LEU A CA 1
ATOM 4371 C C . LEU A 1 554 ? 23.672 5.629 10.078 1 95.44 554 LEU A C 1
ATOM 4373 O O . LEU A 1 554 ? 24.438 5.496 9.109 1 95.44 554 LEU A O 1
ATOM 4377 N N . CYS A 1 555 ? 24.094 5.949 11.258 1 95.19 555 CYS A N 1
ATOM 4378 C CA . CYS A 1 555 ? 25.516 6.094 11.531 1 95.19 555 CYS A CA 1
ATOM 4379 C C . CYS A 1 555 ? 26.25 4.762 11.359 1 95.19 555 CYS A C 1
ATOM 4381 O O . CYS A 1 555 ? 27.359 4.723 10.852 1 95.19 555 CYS A O 1
ATOM 4383 N N . PHE A 1 556 ? 25.594 3.73 11.812 1 93.94 556 PHE A N 1
ATOM 4384 C CA . PHE A 1 556 ? 26.141 2.387 11.664 1 93.94 556 PHE A CA 1
ATOM 4385 C C . PHE A 1 556 ? 26.344 2.045 10.195 1 93.94 556 PHE A C 1
ATOM 4387 O O . PHE A 1 556 ? 27.406 1.54 9.812 1 93.94 556 PHE A O 1
ATOM 4394 N N . CYS A 1 557 ? 25.391 2.344 9.336 1 92.25 557 CYS A N 1
ATOM 4395 C CA . CYS A 1 557 ? 25.484 2.074 7.906 1 92.25 557 CYS A CA 1
ATOM 4396 C C . CYS A 1 557 ? 26.562 2.922 7.262 1 92.25 557 CYS A C 1
ATOM 4398 O O . CYS A 1 557 ? 27.297 2.443 6.391 1 92.25 557 CYS A O 1
ATOM 4400 N N . GLU A 1 558 ? 26.703 4.148 7.707 1 92.44 558 GLU A N 1
ATOM 4401 C CA . GLU A 1 558 ? 27.766 5.027 7.215 1 92.44 558 GLU A CA 1
ATOM 4402 C C . GLU A 1 558 ? 29.141 4.52 7.633 1 92.44 558 GLU A C 1
ATOM 4404 O O . GLU A 1 558 ? 30.094 4.582 6.852 1 92.44 558 GLU A O 1
ATOM 4409 N N . ASP A 1 559 ? 29.188 4.051 8.805 1 92.06 559 ASP A N 1
ATOM 4410 C CA . ASP A 1 559 ? 30.438 3.533 9.344 1 92.06 559 ASP A CA 1
ATOM 4411 C C . ASP A 1 559 ? 30.906 2.301 8.57 1 92.06 559 ASP A C 1
ATOM 4413 O O . ASP A 1 559 ? 32.094 2.156 8.281 1 92.06 559 ASP A O 1
ATOM 4417 N N . LEU A 1 560 ? 30.016 1.463 8.188 1 89.31 560 LEU A N 1
ATOM 4418 C CA . LEU A 1 560 ? 30.328 0.238 7.457 1 89.31 560 LEU A CA 1
ATOM 4419 C C . LEU A 1 560 ? 30.828 0.552 6.055 1 89.31 560 LEU A C 1
ATOM 4421 O O . LEU A 1 560 ? 31.641 -0.192 5.504 1 89.31 560 LEU A O 1
ATOM 4425 N N . GLU A 1 561 ? 30.406 1.628 5.48 1 88.25 561 GLU A N 1
ATOM 4426 C CA . GLU A 1 561 ? 30.781 1.966 4.113 1 88.25 561 GLU A CA 1
ATOM 4427 C C . GLU A 1 561 ? 32.062 2.793 4.086 1 88.25 561 GLU A C 1
ATOM 4429 O O . GLU A 1 561 ? 32.875 2.664 3.166 1 88.25 561 GLU A O 1
ATOM 4434 N N . LYS A 1 562 ? 32.219 3.582 5.062 1 88 562 LYS A N 1
ATOM 4435 C CA . LYS A 1 562 ? 33.375 4.5 5.07 1 88 562 LYS A CA 1
ATOM 4436 C C . LYS A 1 562 ? 34.594 3.848 5.688 1 88 562 LYS A C 1
ATOM 4438 O O . LYS A 1 562 ? 35.719 4.148 5.293 1 88 562 LYS A O 1
ATOM 4443 N N . ASN A 1 563 ? 34.312 3.01 6.684 1 85.19 563 ASN A N 1
ATOM 4444 C CA . ASN A 1 563 ? 35.438 2.432 7.426 1 85.19 563 ASN A CA 1
ATOM 4445 C C . ASN A 1 563 ? 35.562 0.935 7.16 1 85.19 563 ASN A C 1
ATOM 4447 O O . ASN A 1 563 ? 34.594 0.271 6.816 1 85.19 563 ASN A O 1
ATOM 4451 N N . ASP A 1 564 ? 36.812 0.358 7.16 1 81.38 564 ASP A N 1
ATOM 4452 C CA . ASP A 1 564 ? 37.062 -1.045 6.848 1 81.38 564 ASP A CA 1
ATOM 4453 C C . ASP A 1 564 ? 37.656 -1.778 8.047 1 81.38 564 ASP A C 1
ATOM 4455 O O . ASP A 1 564 ? 38.031 -2.945 7.945 1 81.38 564 ASP A O 1
ATOM 4459 N N . GLY A 1 565 ? 37.75 -1.136 9.172 1 78.12 565 GLY A N 1
ATOM 4460 C CA . GLY A 1 565 ? 38.25 -1.798 10.359 1 78.12 565 GLY A CA 1
ATOM 4461 C C . GLY A 1 565 ? 39.75 -1.767 10.453 1 78.12 565 GLY A C 1
ATOM 4462 O O . GLY A 1 565 ? 40.344 -2.215 11.453 1 78.12 565 GLY A O 1
ATOM 4463 N N . SER A 1 566 ? 40.469 -1.236 9.461 1 80.81 566 SER A N 1
ATOM 4464 C CA . SER A 1 566 ? 41.906 -1.115 9.484 1 80.81 566 SER A CA 1
ATOM 4465 C C . SER A 1 566 ? 42.375 -0.057 10.484 1 80.81 566 SER A C 1
ATOM 4467 O O . SER A 1 566 ? 41.531 0.664 11.047 1 80.81 566 SER A O 1
ATOM 4469 N N . SER A 1 567 ? 43.594 -0.041 10.75 1 81.62 567 SER A N 1
ATOM 4470 C CA . SER A 1 567 ? 44.125 0.89 11.734 1 81.62 567 SER A CA 1
ATOM 4471 C C . SER A 1 567 ? 44 2.334 11.258 1 81.62 567 SER A C 1
ATOM 4473 O O . SER A 1 567 ? 43.875 3.248 12.078 1 81.62 567 SER A O 1
ATOM 4475 N N . SER A 1 568 ? 43.906 2.557 9.961 1 83.94 568 SER A N 1
ATOM 4476 C CA . SER A 1 568 ? 43.781 3.904 9.422 1 83.94 568 SER A CA 1
ATOM 4477 C C . SER A 1 568 ? 42.344 4.359 9.406 1 83.94 568 SER A C 1
ATOM 4479 O O . SER A 1 568 ? 42.031 5.555 9.516 1 83.94 568 SER A O 1
ATOM 4481 N N . LYS A 1 569 ? 41.438 3.398 9.375 1 85.19 569 LYS A N 1
ATOM 4482 C CA . LYS A 1 569 ? 40 3.672 9.359 1 85.19 569 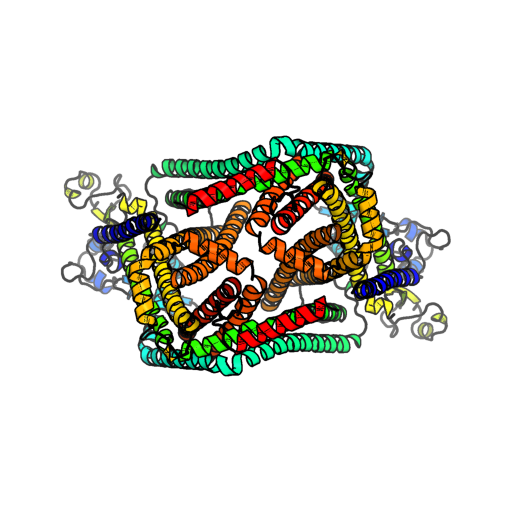LYS A CA 1
ATOM 4483 C C . LYS A 1 569 ? 39.25 2.723 10.289 1 85.19 569 LYS A C 1
ATOM 4485 O O . LYS A 1 569 ? 38.5 1.854 9.836 1 85.19 569 LYS A O 1
ATOM 4490 N N . PRO A 1 570 ? 39.375 3.08 11.633 1 82.62 570 PRO A N 1
ATOM 4491 C CA . PRO A 1 570 ? 38.75 2.166 12.594 1 82.62 570 PRO A CA 1
ATOM 4492 C C . PRO A 1 570 ? 37.219 2.314 12.648 1 82.62 570 PRO A C 1
ATOM 4494 O O . PRO A 1 570 ? 36.688 3.383 12.344 1 82.62 570 PRO A O 1
ATOM 4497 N N . TYR A 1 571 ? 36.562 1.223 12.984 1 85.88 571 TYR A N 1
ATOM 4498 C CA . TYR A 1 571 ? 35.125 1.257 13.211 1 85.88 571 TYR A CA 1
ATOM 4499 C C . TYR A 1 571 ? 34.781 1.918 14.539 1 85.88 571 TYR A C 1
ATOM 4501 O O . TYR A 1 571 ? 35.5 1.735 15.523 1 85.88 571 TYR A O 1
ATOM 4509 N N . TYR A 1 572 ? 33.75 2.705 14.57 1 85.19 572 TYR A N 1
ATOM 4510 C CA . TYR A 1 572 ? 33.281 3.346 15.797 1 85.19 572 TYR A CA 1
ATOM 4511 C C . TYR A 1 572 ? 32.094 2.588 16.391 1 85.19 572 TYR A C 1
ATOM 4513 O O . TYR A 1 572 ? 31.391 3.104 17.25 1 85.19 572 TYR A O 1
ATOM 4521 N N . ILE A 1 573 ? 31.922 1.407 15.875 1 81.31 573 ILE A N 1
ATOM 4522 C CA . ILE A 1 573 ? 30.781 0.581 16.266 1 81.31 573 ILE A CA 1
ATOM 4523 C C . ILE A 1 573 ? 30.969 0.083 17.703 1 81.31 573 ILE A C 1
ATOM 4525 O O . ILE A 1 573 ? 32.094 -0.042 18.172 1 81.31 573 ILE A O 1
ATOM 4529 N N . SER A 1 574 ? 29.906 -0.176 18.375 1 82.69 574 SER A N 1
ATOM 4530 C CA . SER A 1 574 ? 29.953 -0.769 19.703 1 82.69 574 SER A CA 1
ATOM 4531 C C . SER A 1 574 ? 30.484 -2.197 19.656 1 82.69 574 SER A C 1
ATOM 4533 O O . SER A 1 574 ? 30.391 -2.865 18.625 1 82.69 574 SER A O 1
ATOM 4535 N N . PRO A 1 575 ? 31.062 -2.566 20.734 1 80.38 575 PRO A N 1
ATOM 4536 C CA . PRO A 1 575 ? 31.625 -3.92 20.75 1 80.38 575 PRO A CA 1
ATOM 4537 C C . PRO A 1 575 ? 30.578 -4.996 20.453 1 80.38 575 PRO A C 1
ATOM 4539 O O . PRO A 1 575 ? 30.891 -5.996 19.797 1 80.38 575 PRO A O 1
ATOM 4542 N N . GLY A 1 576 ? 29.391 -4.758 20.859 1 78.88 576 GLY A N 1
ATOM 4543 C CA . GLY A 1 576 ? 28.328 -5.719 20.562 1 78.88 576 GLY A CA 1
ATOM 4544 C C . GLY A 1 576 ? 28.016 -5.84 19.094 1 78.88 576 GLY A C 1
ATOM 4545 O O . GLY A 1 576 ? 27.875 -6.949 18.562 1 78.88 576 GLY A O 1
ATOM 4546 N N . LEU A 1 577 ? 27.969 -4.766 18.453 1 83.06 577 LEU A N 1
ATOM 4547 C CA . LEU A 1 577 ? 27.672 -4.746 17.031 1 83.06 577 LEU A CA 1
ATOM 4548 C C . LEU A 1 577 ? 28.859 -5.281 16.219 1 83.06 577 LEU A C 1
ATOM 4550 O O . LEU A 1 577 ? 28.672 -5.957 15.211 1 83.06 577 LEU A O 1
ATOM 4554 N N . HIS A 1 578 ? 30.016 -4.988 16.672 1 83.31 578 HIS A N 1
ATOM 4555 C CA . HIS A 1 578 ? 31.219 -5.465 16 1 83.31 578 HIS A CA 1
ATOM 4556 C C . HIS A 1 578 ? 31.312 -6.984 16.047 1 83.31 578 HIS A C 1
ATOM 4558 O O . HIS A 1 578 ? 31.719 -7.613 15.062 1 83.31 578 HIS A O 1
ATOM 4564 N N . LYS A 1 579 ? 30.891 -7.504 17.156 1 81.88 579 LYS A N 1
ATOM 4565 C CA . LYS A 1 579 ? 30.906 -8.953 17.312 1 81.88 579 LYS A CA 1
ATOM 4566 C C . LYS A 1 579 ? 29.938 -9.625 16.344 1 81.88 579 LYS A C 1
ATOM 4568 O O . LYS A 1 579 ? 30.266 -10.648 15.742 1 81.88 579 LYS A O 1
ATOM 4573 N N . ILE A 1 580 ? 28.859 -9.039 16.156 1 81.5 580 ILE A N 1
ATOM 4574 C CA . ILE A 1 580 ? 27.828 -9.602 15.273 1 81.5 580 ILE A CA 1
ATOM 4575 C C . ILE A 1 580 ? 28.297 -9.531 13.82 1 81.5 580 ILE A C 1
ATOM 4577 O O . ILE A 1 580 ? 28.125 -10.484 13.055 1 81.5 580 ILE A O 1
ATOM 4581 N N . LEU A 1 581 ? 28.891 -8.406 13.477 1 78.31 581 LEU A N 1
ATOM 4582 C CA . LEU A 1 581 ? 29.391 -8.234 12.117 1 78.31 581 LEU A CA 1
ATOM 4583 C C . LEU A 1 581 ? 30.5 -9.234 11.828 1 78.31 581 LEU A C 1
ATOM 4585 O O . LEU A 1 581 ? 30.562 -9.812 10.734 1 78.31 581 LEU A O 1
ATOM 4589 N N . ARG A 1 582 ? 31.312 -9.43 12.781 1 72.94 582 ARG A N 1
ATOM 4590 C CA . ARG A 1 582 ? 32.406 -10.375 12.633 1 72.94 582 ARG A CA 1
ATOM 4591 C C . ARG A 1 582 ? 31.891 -11.797 12.477 1 72.94 582 ARG A C 1
ATOM 4593 O O . ARG A 1 582 ? 32.375 -12.562 11.648 1 72.94 582 ARG A O 1
ATOM 4600 N N . LYS A 1 583 ? 30.938 -12.078 13.203 1 74.69 583 LYS A N 1
ATOM 4601 C CA . LYS A 1 583 ? 30.328 -13.406 13.125 1 74.69 583 LYS A CA 1
ATOM 4602 C C . LYS A 1 583 ? 29.656 -13.625 11.773 1 74.69 583 LYS A C 1
ATOM 4604 O O . LYS A 1 583 ? 29.688 -14.727 11.227 1 74.69 583 LYS A O 1
ATOM 4609 N N . GLY A 1 584 ? 29.062 -12.594 11.312 1 71.62 584 GLY A N 1
ATOM 4610 C CA . GLY A 1 584 ? 28.453 -12.68 9.992 1 71.62 584 GLY A CA 1
ATOM 4611 C C . GLY A 1 584 ? 29.453 -12.898 8.875 1 71.62 584 GLY A C 1
ATOM 4612 O O . GLY A 1 584 ? 29.203 -13.68 7.961 1 71.62 584 GLY A O 1
ATOM 4613 N N . GLU A 1 585 ? 30.531 -12.188 8.969 1 71.12 585 GLU A N 1
ATOM 4614 C CA . GLU A 1 585 ? 31.594 -12.32 7.973 1 71.12 585 GLU A CA 1
ATOM 4615 C C . GLU A 1 585 ? 32.219 -13.703 8.031 1 71.12 585 GLU A C 1
ATOM 4617 O O . GLU A 1 585 ? 32.531 -14.297 6.996 1 71.12 585 GLU A O 1
ATOM 4622 N N . GLU A 1 586 ? 32.375 -14.195 9.219 1 68.94 586 GLU A N 1
ATOM 4623 C CA . GLU A 1 586 ? 32.938 -15.523 9.398 1 68.94 586 GLU A CA 1
ATOM 4624 C C . GLU A 1 586 ? 32.031 -16.609 8.844 1 68.94 586 GLU A C 1
ATOM 4626 O O . GLU A 1 586 ? 32.5 -17.562 8.219 1 68.94 586 GLU A O 1
ATOM 4631 N N . ARG A 1 587 ? 30.859 -16.422 8.961 1 64.81 587 ARG A N 1
ATOM 4632 C CA . ARG A 1 587 ? 29.891 -17.375 8.445 1 64.81 587 ARG A CA 1
ATOM 4633 C C . ARG A 1 587 ? 29.844 -17.344 6.922 1 64.81 587 ARG A C 1
ATOM 4635 O O . ARG A 1 587 ? 29.719 -18.375 6.281 1 64.81 587 ARG A O 1
ATOM 4642 N N . ALA A 1 588 ? 29.984 -16.188 6.387 1 64.94 588 ALA A N 1
ATOM 4643 C CA . ALA A 1 588 ? 29.969 -16.047 4.934 1 64.94 588 ALA A CA 1
ATOM 4644 C C . ALA A 1 588 ? 31.219 -16.672 4.316 1 64.94 588 ALA A C 1
ATOM 4646 O O . ALA A 1 588 ? 31.141 -17.328 3.275 1 64.94 588 ALA A O 1
ATOM 4647 N N . LYS A 1 589 ? 32.281 -16.516 4.887 1 62.25 589 LYS A N 1
ATOM 4648 C CA . LYS A 1 589 ? 33.562 -17.109 4.422 1 62.25 589 LYS A CA 1
ATOM 4649 C C . LYS A 1 589 ? 33.5 -18.625 4.52 1 62.25 589 LYS A C 1
ATOM 4651 O O . LYS A 1 589 ? 34 -19.328 3.623 1 62.25 589 LYS A O 1
ATOM 4656 N N . SER A 1 590 ? 32.906 -19.031 5.523 1 60.72 590 SER A N 1
ATOM 4657 C CA . SER A 1 590 ? 32.812 -20.484 5.707 1 60.72 590 SER A CA 1
ATOM 4658 C C . SER A 1 590 ? 31.859 -21.094 4.691 1 60.72 590 SER A C 1
ATOM 4660 O O . SER A 1 590 ? 32.094 -22.203 4.188 1 60.72 590 SER A O 1
ATOM 4662 N N . CYS A 1 591 ? 30.828 -20.391 4.363 1 56.5 591 CYS A N 1
ATOM 4663 C CA . CYS A 1 591 ? 29.875 -20.906 3.379 1 56.5 591 CYS A CA 1
ATOM 4664 C C . CYS A 1 591 ? 30.453 -20.844 1.973 1 56.5 591 CYS A C 1
ATOM 4666 O O . CYS A 1 591 ? 30.156 -21.688 1.135 1 56.5 591 CYS A O 1
ATOM 4668 N N . ALA A 1 592 ? 31.25 -19.828 1.599 1 57.06 592 ALA A N 1
ATOM 4669 C CA . ALA A 1 592 ? 31.906 -19.672 0.305 1 57.06 592 ALA A CA 1
ATOM 4670 C C . ALA A 1 592 ? 33 -20.719 0.123 1 57.06 592 ALA A C 1
ATOM 4672 O O . ALA A 1 592 ? 33.25 -21.203 -0.991 1 57.06 592 ALA A O 1
ATOM 4673 N N . SER A 1 593 ? 33.562 -21.125 1.119 1 52.66 593 SER A N 1
ATOM 4674 C CA . SER A 1 593 ? 34.594 -22.156 1.044 1 52.66 593 SER A CA 1
ATOM 4675 C C . SER A 1 593 ? 34 -23.547 0.952 1 52.66 593 SER A C 1
ATOM 4677 O O . SER A 1 593 ? 34.594 -24.453 0.364 1 52.66 593 SER A O 1
ATOM 4679 N N . SER A 1 594 ? 32.844 -23.641 1.326 1 42.19 594 SER A N 1
ATOM 4680 C CA . SER A 1 594 ? 32.281 -24.984 1.252 1 42.19 594 SER A CA 1
ATOM 4681 C C . SER A 1 594 ? 31.531 -25.203 -0.066 1 42.19 594 SER A C 1
ATOM 4683 O O . SER A 1 594 ? 30.875 -24.281 -0.569 1 42.19 594 SER A O 1
ATOM 4685 N N . PHE B 1 1 ? 23.344 -28.359 -2.68 1 30.97 1 PHE B N 1
ATOM 4686 C CA . PHE B 1 1 ? 22.312 -27.344 -2.713 1 30.97 1 PHE B CA 1
ATOM 4687 C C . PHE B 1 1 ? 21.328 -27.609 -3.854 1 30.97 1 PHE B C 1
ATOM 4689 O O . PHE B 1 1 ? 20.156 -27.266 -3.756 1 30.97 1 PHE B O 1
ATOM 4696 N N . ARG B 1 2 ? 21.875 -28.109 -5.027 1 42.66 2 ARG B N 1
ATOM 4697 C CA . ARG B 1 2 ? 21.047 -28.625 -6.113 1 42.66 2 ARG B CA 1
ATOM 4698 C C . ARG B 1 2 ? 20.156 -29.75 -5.625 1 42.66 2 ARG B C 1
ATOM 4700 O O . ARG B 1 2 ? 19.016 -29.875 -6.066 1 42.66 2 ARG B O 1
ATOM 4707 N N . LEU B 1 3 ? 20.703 -30.406 -4.82 1 42.84 3 LEU B N 1
ATOM 4708 C CA . LEU B 1 3 ? 20.062 -31.609 -4.301 1 42.84 3 LEU B CA 1
ATOM 4709 C C . LEU B 1 3 ? 18.828 -31.25 -3.49 1 42.84 3 LEU B C 1
ATOM 4711 O O . LEU B 1 3 ? 17.844 -31.984 -3.484 1 42.84 3 LEU B O 1
ATOM 4715 N N . GLY B 1 4 ? 18.875 -30.094 -2.873 1 45.78 4 GLY B N 1
ATOM 4716 C CA . GLY B 1 4 ? 17.781 -29.688 -1.993 1 45.78 4 GLY B CA 1
ATOM 4717 C C . GLY B 1 4 ? 16.516 -29.328 -2.74 1 45.78 4 GLY B C 1
ATOM 4718 O O . GLY B 1 4 ? 15.414 -29.656 -2.291 1 45.78 4 GLY B O 1
ATOM 4719 N N . GLU B 1 5 ? 16.719 -28.781 -3.883 1 56.28 5 GLU B N 1
ATOM 4720 C CA . GLU B 1 5 ? 15.555 -28.391 -4.672 1 56.28 5 GLU B CA 1
ATOM 4721 C C . GLU B 1 5 ? 14.898 -29.609 -5.32 1 56.28 5 GLU B C 1
ATOM 4723 O O . GLU B 1 5 ? 13.672 -29.672 -5.445 1 56.28 5 GLU B O 1
ATOM 4728 N N . ASP B 1 6 ? 15.68 -30.609 -5.629 1 55.12 6 ASP B N 1
ATOM 4729 C CA . ASP B 1 6 ? 15.109 -31.828 -6.191 1 55.12 6 ASP B CA 1
ATOM 4730 C C . ASP B 1 6 ? 14.242 -32.562 -5.168 1 55.12 6 ASP B C 1
ATOM 4732 O O . ASP B 1 6 ? 13.266 -33.219 -5.535 1 55.12 6 ASP B O 1
ATOM 4736 N N . PHE B 1 7 ? 14.633 -32.312 -3.957 1 52 7 PHE B N 1
ATOM 4737 C CA . PHE B 1 7 ? 13.906 -32.969 -2.877 1 52 7 PHE B CA 1
ATOM 4738 C C . PHE B 1 7 ? 12.484 -32.406 -2.773 1 52 7 PHE B C 1
ATOM 4740 O O . PHE B 1 7 ? 11.555 -33.125 -2.404 1 52 7 PHE B O 1
ATOM 4747 N N . LEU B 1 8 ? 12.328 -31.234 -3.18 1 57.09 8 LEU B N 1
ATOM 4748 C CA . LEU B 1 8 ? 11 -30.656 -3 1 57.09 8 LEU B CA 1
ATOM 4749 C C . LEU B 1 8 ? 10.117 -30.922 -4.211 1 57.09 8 LEU B C 1
ATOM 4751 O O . LEU B 1 8 ? 8.898 -31.062 -4.074 1 57.09 8 LEU B O 1
ATOM 4755 N N . TYR B 1 9 ? 10.789 -31.219 -5.352 1 63.03 9 TYR B N 1
ATOM 4756 C CA . TYR B 1 9 ? 9.977 -31.391 -6.551 1 63.03 9 TYR B CA 1
ATOM 4757 C C . TYR B 1 9 ? 9.391 -32.781 -6.625 1 63.03 9 TYR B C 1
ATOM 4759 O O . TYR B 1 9 ? 8.242 -32.969 -7.043 1 63.03 9 TYR B O 1
ATOM 4767 N N . LYS B 1 10 ? 10.078 -33.781 -6.172 1 64.94 10 LYS B N 1
ATOM 4768 C CA . LYS B 1 10 ? 9.633 -35.188 -6.277 1 64.94 10 LYS B CA 1
ATOM 4769 C C . LYS B 1 10 ? 8.359 -35.406 -5.469 1 64.94 10 LYS B C 1
ATOM 4771 O O . LYS B 1 10 ? 7.402 -36 -5.969 1 64.94 10 LYS B O 1
ATOM 4776 N N . PRO B 1 11 ? 8.391 -34.812 -4.359 1 66.62 11 PRO B N 1
ATOM 4777 C CA . PRO B 1 11 ? 7.16 -35.031 -3.594 1 66.62 11 PRO B CA 1
ATOM 4778 C C . PRO B 1 11 ? 5.938 -34.375 -4.227 1 66.62 11 PRO B C 1
ATOM 4780 O O . PRO B 1 11 ? 4.832 -34.906 -4.145 1 66.62 11 PRO B O 1
ATOM 4783 N N . ILE B 1 12 ? 6.113 -33.344 -4.906 1 68.56 12 ILE B N 1
ATOM 4784 C CA . ILE B 1 12 ? 4.977 -32.656 -5.516 1 68.56 12 ILE B CA 1
ATOM 4785 C C . ILE B 1 12 ? 4.488 -33.438 -6.727 1 68.56 12 ILE B C 1
ATOM 4787 O O . ILE B 1 12 ? 3.281 -33.594 -6.938 1 68.56 12 ILE B O 1
ATOM 4791 N N . TYR B 1 13 ? 5.473 -34 -7.414 1 71.62 13 TYR B N 1
ATOM 4792 C CA . TYR B 1 13 ? 5.109 -34.875 -8.531 1 71.62 13 TYR B CA 1
ATOM 4793 C C . TYR B 1 13 ? 4.324 -36.094 -8.055 1 71.62 13 TYR B C 1
ATOM 4795 O O . TYR B 1 13 ? 3.326 -36.469 -8.664 1 71.62 13 TYR B O 1
ATOM 4803 N N . LYS B 1 14 ? 4.777 -36.562 -6.938 1 72.69 14 LYS B N 1
ATOM 4804 C CA . LYS B 1 14 ? 4.082 -37.719 -6.363 1 72.69 14 LYS B CA 1
ATOM 4805 C C . LYS B 1 14 ? 2.678 -37.312 -5.902 1 72.69 14 LYS B C 1
ATOM 4807 O O . LYS B 1 14 ? 1.735 -38.094 -6.066 1 72.69 14 LYS B O 1
ATOM 4812 N N . LEU B 1 15 ? 2.582 -36.156 -5.453 1 74.38 15 LEU B N 1
ATOM 4813 C CA . LEU B 1 15 ? 1.283 -35.688 -4.988 1 74.38 15 LEU B CA 1
ATOM 4814 C C . LEU B 1 15 ? 0.315 -35.5 -6.152 1 74.38 15 LEU B C 1
ATOM 4816 O O . LEU B 1 15 ? -0.865 -35.844 -6.039 1 74.38 15 LEU B O 1
ATOM 4820 N N . VAL B 1 16 ? 0.827 -35.031 -7.242 1 77.06 16 VAL B N 1
ATOM 4821 C CA . VAL B 1 16 ? -0.005 -34.844 -8.422 1 77.06 16 VAL B CA 1
ATOM 4822 C C . VAL B 1 16 ? -0.501 -36.188 -8.93 1 77.06 16 VAL B C 1
ATOM 4824 O O . VAL B 1 16 ? -1.689 -36.375 -9.211 1 77.06 16 VAL B O 1
ATOM 4827 N N . CYS B 1 17 ? 0.397 -37.125 -8.93 1 75.31 17 CYS B N 1
ATOM 4828 C CA . CYS B 1 17 ? 0.049 -38.469 -9.414 1 75.31 17 CYS B CA 1
ATOM 4829 C C . CYS B 1 17 ? -0.914 -39.156 -8.461 1 75.31 17 CYS B C 1
ATOM 4831 O O . CYS B 1 17 ? -1.861 -39.812 -8.898 1 75.31 17 CYS B O 1
ATOM 4833 N N . CYS B 1 18 ? -0.688 -38.938 -7.207 1 76.62 18 CYS B N 1
ATOM 4834 C CA . CYS B 1 18 ? -1.54 -39.562 -6.207 1 76.62 18 CYS B CA 1
ATOM 4835 C C . CYS B 1 18 ? -2.947 -39 -6.242 1 76.62 18 CYS B C 1
ATOM 4837 O O . CYS B 1 18 ? -3.93 -39.719 -6.105 1 76.62 18 CYS B O 1
ATOM 4839 N N . LEU B 1 19 ? -3.008 -37.75 -6.48 1 79.06 19 LEU B N 1
ATOM 4840 C CA . LEU B 1 19 ? -4.32 -37.125 -6.52 1 79.06 19 LEU B CA 1
ATOM 4841 C C . LEU B 1 19 ? -5.105 -37.562 -7.75 1 79.06 19 LEU B C 1
ATOM 4843 O O . LEU B 1 19 ? -6.305 -37.812 -7.668 1 79.06 19 LEU B O 1
ATOM 4847 N N . TRP B 1 20 ? -4.355 -37.688 -8.867 1 77.81 20 TRP B N 1
ATOM 4848 C CA . TRP B 1 20 ? -5.004 -38.125 -10.094 1 77.81 20 TRP B CA 1
ATOM 4849 C C . TRP B 1 20 ? -5.465 -39.562 -9.977 1 77.81 20 TRP B C 1
ATOM 4851 O O . TRP B 1 20 ? -6.582 -39.906 -10.367 1 77.81 20 TRP B O 1
ATOM 4861 N N . PHE B 1 21 ? -4.617 -40.375 -9.336 1 77.5 21 PHE B N 1
ATOM 4862 C CA . PHE B 1 21 ? -4.949 -41.781 -9.172 1 77.5 21 PHE B CA 1
ATOM 4863 C C . PHE B 1 21 ? -6.125 -41.938 -8.219 1 77.5 21 PHE B C 1
ATOM 4865 O O . PHE B 1 21 ? -7.023 -42.75 -8.469 1 77.5 21 PHE B O 1
ATOM 4872 N N . ALA B 1 22 ? -6.133 -41.25 -7.203 1 79.12 22 ALA B N 1
ATOM 4873 C CA . ALA B 1 22 ? -7.215 -41.312 -6.227 1 79.12 22 ALA B CA 1
ATOM 4874 C C . ALA B 1 22 ? -8.539 -40.844 -6.832 1 79.12 22 ALA B C 1
ATOM 4876 O O . ALA B 1 22 ? -9.586 -41.469 -6.602 1 79.12 22 ALA B O 1
ATOM 4877 N N . ALA B 1 23 ? -8.492 -39.844 -7.598 1 82.06 23 ALA B N 1
ATOM 4878 C CA . ALA B 1 23 ? -9.703 -39.312 -8.227 1 82.06 23 ALA B CA 1
ATOM 4879 C C . ALA B 1 23 ? -10.242 -40.281 -9.273 1 82.06 23 ALA B C 1
ATOM 4881 O O . ALA B 1 23 ? -11.453 -40.469 -9.375 1 82.06 23 ALA B O 1
ATOM 4882 N N . TRP B 1 24 ? -9.273 -40.938 -10.008 1 78.69 24 TRP B N 1
ATOM 4883 C CA . TRP B 1 24 ? -9.672 -41.812 -11.094 1 78.69 24 TRP B CA 1
ATOM 4884 C C . TRP B 1 24 ? -10.25 -43.125 -10.547 1 78.69 24 TRP B C 1
ATOM 4886 O O . TRP B 1 24 ? -11.203 -43.688 -11.109 1 78.69 24 TRP B O 1
ATOM 4896 N N . ILE B 1 25 ? -9.836 -43.5 -9.398 1 77.88 25 ILE B N 1
ATOM 4897 C CA . ILE B 1 25 ? -10.281 -44.781 -8.844 1 77.88 25 ILE B CA 1
ATOM 4898 C C . ILE B 1 25 ? -11.664 -44.594 -8.219 1 77.88 25 ILE B C 1
ATOM 4900 O O . ILE B 1 25 ? -12.531 -45.469 -8.375 1 77.88 25 ILE B O 1
ATOM 4904 N N . HIS B 1 26 ? -11.859 -43.5 -7.617 1 78.06 26 HIS B N 1
ATOM 4905 C CA . HIS B 1 26 ? -13.086 -43.375 -6.844 1 78.06 26 HIS B CA 1
ATOM 4906 C C . HIS B 1 26 ? -14.117 -42.531 -7.602 1 78.06 26 HIS B C 1
ATOM 4908 O O . HIS B 1 26 ? -15.289 -42.5 -7.211 1 78.06 26 HIS B O 1
ATOM 4914 N N . GLY B 1 27 ? -13.68 -41.969 -8.711 1 80.44 27 GLY B N 1
ATOM 4915 C CA . GLY B 1 27 ? -14.594 -41.062 -9.414 1 80.44 27 GLY B CA 1
ATOM 4916 C C . GLY B 1 27 ? -15.281 -41.719 -10.594 1 80.44 27 GLY B C 1
ATOM 4917 O O . GLY B 1 27 ? -14.703 -42.594 -11.25 1 80.44 27 GLY B O 1
ATOM 4918 N N . ASP B 1 28 ? -16.656 -41.469 -10.75 1 80.56 28 ASP B N 1
ATOM 4919 C CA . ASP B 1 28 ? -17.422 -41.906 -11.906 1 80.56 28 ASP B CA 1
ATOM 4920 C C . ASP B 1 28 ? -18.219 -40.75 -12.508 1 80.56 28 ASP B C 1
ATOM 4922 O O . ASP B 1 28 ? -19.297 -40.406 -12.023 1 80.56 28 ASP B O 1
ATOM 4926 N N . PRO B 1 29 ? -17.688 -40.219 -13.555 1 81.81 29 PRO B N 1
ATOM 4927 C CA . PRO B 1 29 ? -18.328 -39.031 -14.141 1 81.81 29 PRO B CA 1
ATOM 4928 C C . PRO B 1 29 ? -19.734 -39.312 -14.648 1 81.81 29 PRO B C 1
ATOM 4930 O O . PRO B 1 29 ? -20.516 -38.375 -14.867 1 81.81 29 PRO B O 1
ATOM 4933 N N . ARG B 1 30 ? -20.203 -40.5 -14.891 1 79.56 30 ARG B N 1
ATOM 4934 C CA . ARG B 1 30 ? -21.547 -40.844 -15.328 1 79.56 30 ARG B CA 1
ATOM 4935 C C . ARG B 1 30 ? -22.594 -40.438 -14.297 1 79.56 30 ARG B C 1
ATOM 4937 O O . ARG B 1 30 ? -23.75 -40.188 -14.641 1 79.56 30 ARG B O 1
ATOM 4944 N N . LYS B 1 31 ? -22.047 -40.281 -13.039 1 78 31 LYS B N 1
ATOM 4945 C CA . LYS B 1 31 ? -22.969 -39.938 -11.953 1 78 31 LYS B CA 1
ATOM 4946 C C . LYS B 1 31 ? -23.406 -38.469 -12.078 1 78 31 LYS B C 1
ATOM 4948 O O . LYS B 1 31 ? -24.469 -38.094 -11.57 1 78 31 LYS B O 1
ATOM 4953 N N . ILE B 1 32 ? -22.531 -37.719 -12.703 1 74.56 32 ILE B N 1
ATOM 4954 C CA . ILE B 1 32 ? -22.844 -36.281 -12.828 1 74.56 32 ILE B CA 1
ATOM 4955 C C . ILE B 1 32 ? -23.594 -36.031 -14.133 1 74.56 32 ILE B C 1
ATOM 4957 O O . ILE B 1 32 ? -24.453 -35.156 -14.203 1 74.56 32 ILE B O 1
ATOM 4961 N N . VAL B 1 33 ? -23.344 -36.906 -15.141 1 71.44 33 VAL B N 1
ATOM 4962 C CA . VAL B 1 33 ? -23.891 -36.688 -16.469 1 71.44 33 VAL B CA 1
ATOM 4963 C C . VAL B 1 33 ? -25.281 -37.312 -16.578 1 71.44 33 VAL B C 1
ATOM 4965 O O . VAL B 1 33 ? -26.203 -36.719 -17.141 1 71.44 33 VAL B O 1
ATOM 4968 N N . TYR B 1 34 ? -25.469 -38.469 -15.906 1 69.19 34 TYR B N 1
ATOM 4969 C CA . TYR B 1 34 ? -26.734 -39.188 -16.031 1 69.19 34 TYR B CA 1
ATOM 4970 C C . TYR B 1 34 ? -27.484 -39.219 -14.711 1 69.19 34 TYR B C 1
ATOM 4972 O O . TYR B 1 34 ? -26.891 -39.344 -13.648 1 69.19 34 TYR B O 1
ATOM 4980 N N . PRO B 1 35 ? -28.797 -38.875 -14.82 1 72.44 35 PRO B N 1
ATOM 4981 C CA . PRO B 1 35 ? -29.578 -39 -13.586 1 72.44 35 PRO B CA 1
ATOM 4982 C C . PRO B 1 35 ? -29.734 -40.438 -13.125 1 72.44 35 PRO B C 1
ATOM 4984 O O . PRO B 1 35 ? -29.578 -41.375 -13.922 1 72.44 35 PRO B O 1
ATOM 4987 N N . THR B 1 36 ? -29.875 -40.594 -11.852 1 73.19 36 THR B N 1
ATOM 4988 C CA . THR B 1 36 ? -30.031 -41.906 -11.25 1 73.19 36 THR B CA 1
ATOM 4989 C C . THR B 1 36 ? -31.5 -42.156 -10.875 1 73.19 36 THR B C 1
ATOM 4991 O O . THR B 1 36 ? -32.156 -41.25 -10.336 1 73.19 36 THR B O 1
ATOM 4994 N N . ASP B 1 37 ? -32 -43.281 -11.258 1 65.62 37 ASP B N 1
ATOM 4995 C CA . ASP B 1 37 ? -33.375 -43.656 -10.938 1 65.62 37 ASP B CA 1
ATOM 4996 C C . ASP B 1 37 ? -33.5 -44.125 -9.492 1 65.62 37 ASP B C 1
ATOM 4998 O O . ASP B 1 37 ? -32.531 -44.156 -8.758 1 65.62 37 ASP B O 1
ATOM 5002 N N . SER B 1 38 ? -34.75 -44.344 -9.055 1 67.31 38 SER B N 1
ATOM 5003 C CA . SER B 1 38 ? -35.031 -44.75 -7.676 1 67.31 38 SER B CA 1
ATOM 5004 C C . SER B 1 38 ? -34.375 -46.062 -7.332 1 67.31 38 SER B C 1
ATOM 5006 O O . SER B 1 38 ? -34.156 -46.375 -6.156 1 67.31 38 SER B O 1
ATOM 5008 N N . GLN B 1 39 ? -34.062 -46.812 -8.438 1 67.94 39 GLN B N 1
ATOM 5009 C CA . GLN B 1 39 ? -33.438 -48.125 -8.18 1 67.94 39 GLN B CA 1
ATOM 5010 C C . GLN B 1 39 ? -31.922 -48.031 -8.211 1 67.94 39 GLN B C 1
ATOM 5012 O O . GLN B 1 39 ? -31.219 -49.031 -8.008 1 67.94 39 GLN B O 1
ATOM 5017 N N . GLY B 1 40 ? -31.344 -46.812 -8.422 1 71.31 40 GLY B N 1
ATOM 5018 C CA . GLY B 1 40 ? -29.906 -46.594 -8.398 1 71.31 40 GLY B CA 1
ATOM 5019 C C . GLY B 1 40 ? -29.25 -46.812 -9.75 1 71.31 40 GLY B C 1
ATOM 5020 O O . GLY B 1 40 ? -28.031 -46.938 -9.836 1 71.31 40 GLY B O 1
ATOM 5021 N N . GLN B 1 41 ? -30.031 -47.062 -10.781 1 73.81 41 GLN B N 1
ATOM 5022 C CA . GLN B 1 41 ? -29.484 -47.281 -12.109 1 73.81 41 GLN B CA 1
ATOM 5023 C C . GLN B 1 41 ? -29.469 -45.969 -12.914 1 73.81 41 GLN B C 1
ATOM 5025 O O . GLN B 1 41 ? -30.312 -45.094 -12.695 1 73.81 41 GLN B O 1
ATOM 5030 N N . PHE B 1 42 ? -28.438 -45.875 -13.805 1 74.62 42 PHE B N 1
ATOM 5031 C CA . PHE B 1 42 ? -28.312 -44.688 -14.633 1 74.62 42 PHE B CA 1
ATOM 5032 C C . PHE B 1 42 ? -29.375 -44.656 -15.719 1 74.62 42 PHE B C 1
ATOM 5034 O O . PHE B 1 42 ? -29.641 -45.656 -16.359 1 74.62 42 PHE B O 1
ATOM 5041 N N . CYS B 1 43 ? -29.969 -43.469 -15.781 1 64.44 43 CYS B N 1
ATOM 5042 C CA . CYS B 1 43 ? -31.016 -43.312 -16.781 1 64.44 43 CYS B CA 1
ATOM 5043 C C . CYS B 1 43 ? -30.406 -43.062 -18.172 1 64.44 43 CYS B C 1
ATOM 5045 O O . CYS B 1 43 ? -29.375 -42.406 -18.281 1 64.44 43 CYS B O 1
ATOM 5047 N N . GLY B 1 44 ? -30.953 -43.625 -19.297 1 60.38 44 GLY B N 1
ATOM 5048 C CA . GLY B 1 44 ? -30.578 -43.344 -20.672 1 60.38 44 GLY B CA 1
ATOM 5049 C C . GLY B 1 44 ? -29.531 -44.281 -21.234 1 60.38 44 GLY B C 1
ATOM 5050 O O . GLY B 1 44 ? -29.078 -44.125 -22.359 1 60.38 44 GLY B O 1
ATOM 5051 N N . GLN B 1 45 ? -29.094 -45.094 -20.359 1 60.84 45 GLN B N 1
ATOM 5052 C CA . GLN B 1 45 ? -28.109 -46.031 -20.906 1 60.84 45 GLN B CA 1
ATOM 5053 C C . GLN B 1 45 ? -28.797 -47.281 -21.469 1 60.84 45 GLN B C 1
ATOM 5055 O O . GLN B 1 45 ? -29.891 -47.656 -21.031 1 60.84 45 GLN B O 1
ATOM 5060 N N . GLN B 1 46 ? -28.516 -47.75 -22.641 1 57.72 46 GLN B N 1
ATOM 5061 C CA . GLN B 1 46 ? -29.125 -48.812 -23.453 1 57.72 46 GLN B CA 1
ATOM 5062 C C . GLN B 1 46 ? -29.672 -49.938 -22.594 1 57.72 46 GLN B C 1
ATOM 5064 O O . GLN B 1 46 ? -30.719 -50.5 -22.906 1 57.72 46 GLN B O 1
ATOM 5069 N N . ASN B 1 47 ? -28.984 -50.375 -21.672 1 52.81 47 ASN B N 1
ATOM 5070 C CA . ASN B 1 47 ? -29.391 -51.625 -21.047 1 52.81 47 ASN B CA 1
ATOM 5071 C C . ASN B 1 47 ? -30.234 -51.406 -19.797 1 52.81 47 ASN B C 1
ATOM 5073 O O . ASN B 1 47 ? -30.406 -52.312 -18.984 1 52.81 47 ASN B O 1
ATOM 5077 N N . THR B 1 48 ? -30.516 -50.156 -19.516 1 53.5 48 THR B N 1
ATOM 5078 C CA . THR B 1 48 ? -31.312 -50 -18.312 1 53.5 48 THR B CA 1
ATOM 5079 C C . THR B 1 48 ? -32.781 -49.844 -18.656 1 53.5 48 THR B C 1
ATOM 5081 O O . THR B 1 48 ? -33.125 -49.438 -19.766 1 53.5 48 THR B O 1
ATOM 5084 N N . SER B 1 49 ? -33.688 -50.625 -18 1 51.78 49 SER B N 1
ATOM 5085 C CA . SER B 1 49 ? -35.125 -50.75 -18.219 1 51.78 49 SER B CA 1
ATOM 5086 C C . SER B 1 49 ? -35.781 -49.406 -18.5 1 51.78 49 SER B C 1
ATOM 5088 O O . SER B 1 49 ? -36.906 -49.344 -19.031 1 51.78 49 SER B O 1
ATOM 5090 N N . ASN B 1 50 ? -35.312 -48.375 -18 1 49.72 50 ASN B N 1
ATOM 5091 C CA . ASN B 1 50 ? -36.031 -47.094 -18.156 1 49.72 50 ASN B CA 1
ATOM 5092 C C . ASN B 1 50 ? -35.531 -46.312 -19.375 1 49.72 50 ASN B C 1
ATOM 5094 O O . ASN B 1 50 ? -34.75 -45.375 -19.219 1 49.72 50 ASN B O 1
ATOM 5098 N N . ASN B 1 51 ? -35.406 -46.906 -20.438 1 47.31 51 ASN B N 1
ATOM 5099 C CA . ASN B 1 51 ? -35.031 -46.281 -21.703 1 47.31 51 ASN B CA 1
ATOM 5100 C C . ASN B 1 51 ? -35.875 -45.031 -21.984 1 47.31 51 ASN B C 1
ATOM 5102 O O . ASN B 1 51 ? -35.719 -44.406 -23.016 1 47.31 51 ASN B O 1
ATOM 5106 N N . GLY B 1 52 ? -37.219 -44.906 -21.453 1 46.12 52 GLY B N 1
ATOM 5107 C CA . GLY B 1 52 ? -38.156 -43.875 -21.938 1 46.12 52 GLY B CA 1
ATOM 5108 C C . GLY B 1 52 ? -37.688 -42.469 -21.594 1 46.12 52 GLY B C 1
ATOM 5109 O O . GLY B 1 52 ? -36.688 -42.281 -20.891 1 46.12 52 GLY B O 1
ATOM 5110 N N . SER B 1 53 ? -38.5 -41.406 -22.219 1 48.78 53 SER B N 1
ATOM 5111 C CA . SER B 1 53 ? -38.344 -39.969 -22.094 1 48.78 53 SER B CA 1
ATOM 5112 C C . SER B 1 53 ? -38.188 -39.531 -20.641 1 48.78 53 SER B C 1
ATOM 5114 O O . SER B 1 53 ? -38.969 -39.938 -19.781 1 48.78 53 SER B O 1
ATOM 5116 N N . LEU B 1 54 ? -36.938 -39.281 -20.234 1 50.31 54 LEU B N 1
ATOM 5117 C CA . LEU B 1 54 ? -36.406 -38.906 -18.938 1 50.31 54 LEU B CA 1
ATOM 5118 C C . LEU B 1 54 ? -37.406 -38 -18.203 1 50.31 54 LEU B C 1
ATOM 5120 O O . LEU B 1 54 ? -37.375 -37.938 -16.969 1 50.31 54 LEU B O 1
ATOM 5124 N N . CYS B 1 55 ? -38.094 -37.125 -18.922 1 51.88 55 CYS B N 1
ATOM 5125 C CA . CYS B 1 55 ? -39.031 -36.219 -18.281 1 51.88 55 CYS B CA 1
ATOM 5126 C C . CYS B 1 55 ? -40.406 -36.812 -18.219 1 51.88 55 CYS B C 1
ATOM 5128 O O . CYS B 1 55 ? -40.938 -37.312 -19.219 1 51.88 55 CYS B O 1
ATOM 5130 N N . PRO B 1 56 ? -40.875 -37.156 -17.031 1 48.91 56 PRO B N 1
ATOM 5131 C CA . PRO B 1 56 ? -42.219 -37.719 -16.953 1 48.91 56 PRO B CA 1
ATOM 5132 C C . PRO B 1 56 ? -43.25 -36.938 -17.781 1 48.91 56 PRO B C 1
ATOM 5134 O O . PRO B 1 56 ? -43.312 -35.719 -17.672 1 48.91 56 PRO B O 1
ATOM 5137 N N . THR B 1 57 ? -43.5 -37.25 -19.062 1 46.09 57 THR B N 1
ATOM 5138 C CA . THR B 1 57 ? -44.688 -36.719 -19.734 1 46.09 57 THR B CA 1
ATOM 5139 C C . THR B 1 57 ? -45.938 -37.406 -19.25 1 46.09 57 THR B C 1
ATOM 5141 O O . THR B 1 57 ? -45.875 -38.531 -18.766 1 46.09 57 THR B O 1
ATOM 5144 N N . LEU B 1 58 ? -47.156 -36.625 -19.156 1 45.16 58 LEU B N 1
ATOM 5145 C CA . LEU B 1 58 ? -48.438 -37.219 -18.859 1 45.16 58 LEU B CA 1
ATOM 5146 C C . LEU B 1 58 ? -48.562 -38.625 -19.469 1 45.16 58 LEU B C 1
ATOM 5148 O O . LEU B 1 58 ? -49.125 -39.531 -18.844 1 45.16 58 LEU B O 1
ATOM 5152 N N . ILE B 1 59 ? -48.125 -38.688 -20.672 1 44.88 59 ILE B N 1
ATOM 5153 C CA . ILE B 1 59 ? -48.344 -39.875 -21.469 1 44.88 59 ILE B CA 1
ATOM 5154 C C . ILE B 1 59 ? -47.531 -41.062 -20.891 1 44.88 59 ILE B C 1
ATOM 5156 O O . ILE B 1 59 ? -48.031 -42.188 -20.812 1 44.88 59 ILE B O 1
ATOM 5160 N N . SER B 1 60 ? -46.406 -40.75 -20.516 1 48.28 60 SER B N 1
ATOM 5161 C CA . SER B 1 60 ? -45.625 -41.875 -20.031 1 48.28 60 SER B CA 1
ATOM 5162 C C . SER B 1 60 ? -46.094 -42.375 -18.672 1 48.28 60 SER B C 1
ATOM 5164 O O . SER B 1 60 ? -45.969 -43.562 -18.344 1 48.28 60 SER B O 1
ATOM 5166 N N . CYS B 1 61 ? -46.531 -41.406 -17.828 1 48.47 61 CYS B N 1
ATOM 5167 C CA . CYS B 1 61 ? -47.188 -41.781 -16.594 1 48.47 61 CYS B CA 1
ATOM 5168 C C . CYS B 1 61 ? -48.5 -42.5 -16.891 1 48.47 61 CYS B C 1
ATOM 5170 O O . CYS B 1 61 ? -48.938 -43.344 -16.109 1 48.47 61 CYS B O 1
ATOM 5172 N N . SER B 1 62 ? -49.25 -42.062 -17.875 1 44.69 62 SER B N 1
ATOM 5173 C CA . SER B 1 62 ? -50.5 -42.719 -18.234 1 44.69 62 SER B CA 1
ATOM 5174 C C . SER B 1 62 ? -50.281 -44.125 -18.781 1 44.69 62 SER B C 1
ATOM 5176 O O . SER B 1 62 ? -51.188 -44.938 -18.781 1 44.69 62 SER B O 1
ATOM 5178 N N . SER B 1 63 ? -49.219 -44.312 -19.531 1 43.62 63 SER B N 1
ATOM 5179 C CA . SER B 1 63 ? -49.188 -45.625 -20.188 1 43.62 63 SER B CA 1
ATOM 5180 C C . SER B 1 63 ? -48.844 -46.75 -19.203 1 43.62 63 SER B C 1
ATOM 5182 O O . SER B 1 63 ? -48.906 -47.906 -19.562 1 43.62 63 SER B O 1
ATOM 5184 N N . LYS B 1 64 ? -48.094 -46.438 -18.031 1 45.41 64 LYS B N 1
ATOM 5185 C CA . LYS B 1 64 ? -47.906 -47.625 -17.172 1 45.41 64 LYS B CA 1
ATOM 5186 C C . LYS B 1 64 ? -49.188 -47.938 -16.406 1 45.41 64 LYS B C 1
ATOM 5188 O O . LYS B 1 64 ? -49.969 -47.062 -16.094 1 45.41 64 LYS B O 1
ATOM 5193 N N . GLU B 1 65 ? -49.75 -49.188 -16.594 1 47.88 65 GLU B N 1
ATOM 5194 C CA . GLU B 1 65 ? -51.031 -49.844 -16.297 1 47.88 65 GLU B CA 1
ATOM 5195 C C . GLU B 1 65 ? -51.531 -49.469 -14.898 1 47.88 65 GLU B C 1
ATOM 5197 O O . GLU B 1 65 ? -52.719 -49.281 -14.672 1 47.88 65 GLU B O 1
ATOM 5202 N N . SER B 1 66 ? -50.719 -49.844 -13.758 1 43.44 66 SER B N 1
ATOM 5203 C CA . SER B 1 66 ? -51.469 -49.688 -12.5 1 43.44 66 SER B CA 1
ATOM 5204 C C . SER B 1 66 ? -51.094 -48.375 -11.805 1 43.44 66 SER B C 1
ATOM 5206 O O . SER B 1 66 ? -49.906 -48.062 -11.656 1 43.44 66 SER B O 1
ATOM 5208 N N . VAL B 1 67 ? -51.938 -47.406 -11.734 1 44.34 67 VAL B N 1
ATOM 5209 C CA . VAL B 1 67 ? -51.906 -46.094 -11.047 1 44.34 67 VAL B CA 1
ATOM 5210 C C . VAL B 1 67 ? -51.188 -46.281 -9.695 1 44.34 67 VAL B C 1
ATOM 5212 O O . VAL B 1 67 ? -50.438 -45.375 -9.281 1 44.34 67 VAL B O 1
ATOM 5215 N N . ALA B 1 68 ? -51.469 -47.406 -9.008 1 45.06 68 ALA B N 1
ATOM 5216 C CA . ALA B 1 68 ? -50.906 -47.625 -7.676 1 45.06 68 ALA B CA 1
ATOM 5217 C C . ALA B 1 68 ? -49.375 -47.719 -7.73 1 45.06 68 ALA B C 1
ATOM 5219 O O . ALA B 1 68 ? -48.688 -47.219 -6.852 1 45.06 68 ALA B O 1
ATOM 5220 N N . ASP B 1 69 ? -48.938 -48.469 -8.586 1 45.72 69 ASP B N 1
ATOM 5221 C CA . ASP B 1 69 ? -47.469 -48.656 -8.703 1 45.72 69 ASP B CA 1
ATOM 5222 C C . ASP B 1 69 ? -46.781 -47.344 -9.109 1 45.72 69 ASP B C 1
ATOM 5224 O O . ASP B 1 69 ? -45.656 -47.062 -8.68 1 45.72 69 ASP B O 1
ATOM 5228 N N . VAL B 1 70 ? -47.5 -46.562 -9.891 1 48.88 70 VAL B N 1
ATOM 5229 C CA . VAL B 1 70 ? -46.938 -45.281 -10.328 1 48.88 70 VAL B CA 1
ATOM 5230 C C . VAL B 1 70 ? -46.844 -44.344 -9.141 1 48.88 70 VAL B C 1
ATOM 5232 O O . VAL B 1 70 ? -45.875 -43.594 -9.023 1 48.88 70 VAL B O 1
ATOM 5235 N N . ILE B 1 71 ? -47.938 -44.312 -8.352 1 47.97 71 ILE B N 1
ATOM 5236 C CA . ILE B 1 71 ? -47.938 -43.5 -7.141 1 47.97 71 ILE B CA 1
ATOM 5237 C C . ILE B 1 71 ? -46.875 -44 -6.156 1 47.97 71 ILE B C 1
ATOM 5239 O O . ILE B 1 71 ? -46.188 -43.25 -5.496 1 47.97 71 ILE B O 1
ATOM 5243 N N . ARG B 1 72 ? -46.969 -45.281 -6.105 1 47.22 72 ARG B N 1
ATOM 5244 C CA . ARG B 1 72 ? -46.062 -45.938 -5.156 1 47.22 72 ARG B CA 1
ATOM 5245 C C . ARG B 1 72 ? -44.594 -45.719 -5.547 1 47.22 72 ARG B C 1
ATOM 5247 O O . ARG B 1 72 ? -43.75 -45.469 -4.688 1 47.22 72 ARG B O 1
ATOM 5254 N N . ASP B 1 73 ? -44.375 -46.062 -6.766 1 47.34 73 ASP B N 1
ATOM 5255 C CA . ASP B 1 73 ? -42.969 -45.938 -7.176 1 47.34 73 ASP B CA 1
ATOM 5256 C C . ASP B 1 73 ? -42.625 -44.469 -7.426 1 47.34 73 ASP B C 1
ATOM 5258 O O . ASP B 1 73 ? -41.469 -44.156 -7.773 1 47.34 73 ASP B O 1
ATOM 5262 N N . GLU B 1 74 ? -43.219 -43.438 -6.789 1 47.47 74 GLU B N 1
ATOM 5263 C CA . GLU B 1 74 ? -42.969 -42 -6.879 1 47.47 74 GLU B CA 1
ATOM 5264 C C . GLU B 1 74 ? -42.438 -41.625 -8.258 1 47.47 74 GLU B C 1
ATOM 5266 O O . GLU B 1 74 ? -41.656 -40.688 -8.375 1 47.47 74 GLU B O 1
ATOM 5271 N N . ASP B 1 75 ? -42.562 -42.5 -9.211 1 48.34 75 ASP B N 1
ATOM 5272 C CA . ASP B 1 75 ? -42.062 -42.219 -10.562 1 48.34 75 ASP B CA 1
ATOM 5273 C C . ASP B 1 75 ? -42.75 -41.031 -11.18 1 48.34 75 ASP B C 1
ATOM 5275 O O . ASP B 1 75 ? -42.156 -40.312 -12.008 1 48.34 75 ASP B O 1
ATOM 5279 N N . CYS B 1 76 ? -44.031 -40.875 -11.016 1 48.59 76 CYS B N 1
ATOM 5280 C CA . CYS B 1 76 ? -44.688 -39.719 -11.609 1 48.59 76 CYS B CA 1
ATOM 5281 C C . CYS B 1 76 ? -44.844 -38.594 -10.594 1 48.59 76 CYS B C 1
ATOM 5283 O O . CYS B 1 76 ? -45.312 -38.812 -9.477 1 48.59 76 CYS B O 1
ATOM 5285 N N . PRO B 1 77 ? -43.969 -37.562 -10.742 1 50.69 77 PRO B N 1
ATOM 5286 C CA . PRO B 1 77 ? -44.125 -36.438 -9.805 1 50.69 77 PRO B CA 1
ATOM 5287 C C . PRO B 1 77 ? -45.594 -36 -9.648 1 50.69 77 PRO B C 1
ATOM 5289 O O . PRO B 1 77 ? -46.406 -36.25 -10.523 1 50.69 77 PRO B O 1
ATOM 5292 N N . SER B 1 78 ? -46 -35.938 -8.438 1 50.34 78 SER B N 1
ATOM 5293 C CA . SER B 1 78 ? -47.344 -35.469 -8.148 1 50.34 78 SER B CA 1
ATOM 5294 C C . SER B 1 78 ? -47.719 -34.312 -9.07 1 50.34 78 SER B C 1
ATOM 5296 O O . SER B 1 78 ? -48.906 -34.031 -9.289 1 50.34 78 SER B O 1
ATOM 5298 N N . MET B 1 79 ? -46.719 -33.562 -9.562 1 51.53 79 MET B N 1
ATOM 5299 C CA . MET B 1 79 ? -46.969 -32.438 -10.453 1 51.53 79 MET B CA 1
ATOM 5300 C C . MET B 1 79 ? -46.188 -32.562 -11.758 1 51.53 79 MET B C 1
ATOM 5302 O O . MET B 1 79 ? -45 -32.844 -11.742 1 51.53 79 MET B O 1
ATOM 5306 N N . ILE B 1 80 ? -46.844 -32.844 -12.789 1 51.03 80 ILE B N 1
ATOM 5307 C CA . ILE B 1 80 ? -46.188 -32.906 -14.086 1 51.03 80 ILE B CA 1
ATOM 5308 C C . ILE B 1 80 ? -46.062 -31.516 -14.672 1 51.03 80 ILE B C 1
ATOM 5310 O O . ILE B 1 80 ? -47.062 -30.859 -14.938 1 51.03 80 ILE B O 1
ATOM 5314 N N . VAL B 1 81 ? -45.094 -30.875 -14.375 1 56.06 81 VAL B N 1
ATOM 5315 C CA . VAL B 1 81 ? -44.781 -29.609 -15.055 1 56.06 81 VAL B CA 1
ATOM 5316 C C . VAL B 1 81 ? -44.094 -29.891 -16.375 1 56.06 81 VAL B C 1
ATOM 5318 O O . VAL B 1 81 ? -43.344 -30.875 -16.5 1 56.06 81 VAL B O 1
ATOM 5321 N N . PRO B 1 82 ? -44.719 -29.312 -17.5 1 57.12 82 PRO B N 1
ATOM 5322 C CA . PRO B 1 82 ? -43.969 -29.469 -18.75 1 57.12 82 PRO B CA 1
ATOM 5323 C C . PRO B 1 82 ? -42.469 -29.25 -18.594 1 57.12 82 PRO B C 1
ATOM 5325 O O . PRO B 1 82 ? -42.062 -28.266 -17.984 1 57.12 82 PRO B O 1
ATOM 5328 N N . SER B 1 83 ? -41.781 -30.359 -18.75 1 58.78 83 SER B N 1
ATOM 5329 C CA . SER B 1 83 ? -40.312 -30.312 -18.547 1 58.78 83 SER B CA 1
ATOM 5330 C C . SER B 1 83 ? -39.562 -30.562 -19.859 1 58.78 83 SER B C 1
ATOM 5332 O O . SER B 1 83 ? -40.125 -31.188 -20.781 1 58.78 83 SER B O 1
ATOM 5334 N N . LYS B 1 84 ? -38.75 -29.797 -20.219 1 60.66 84 LYS B N 1
ATOM 5335 C CA . LYS B 1 84 ? -37.844 -30.016 -21.344 1 60.66 84 LYS B CA 1
ATOM 5336 C C . LYS B 1 84 ? -36.625 -30.844 -20.922 1 60.66 84 LYS B C 1
ATOM 5338 O O . LYS B 1 84 ? -36.094 -30.625 -19.844 1 60.66 84 LYS B O 1
ATOM 5343 N N . PRO B 1 85 ? -36.469 -31.969 -21.688 1 58.69 85 PRO B N 1
ATOM 5344 C CA . PRO B 1 85 ? -35.281 -32.75 -21.375 1 58.69 85 PRO B CA 1
ATOM 5345 C C . PRO B 1 85 ? -33.969 -32 -21.641 1 58.69 85 PRO B C 1
ATOM 5347 O O . PRO B 1 85 ? -33.844 -31.375 -22.703 1 58.69 85 PRO B O 1
ATOM 5350 N N . PHE B 1 86 ? -33.375 -31.688 -20.656 1 58.22 86 PHE B N 1
ATOM 5351 C CA . PHE B 1 86 ? -32.062 -31.062 -20.797 1 58.22 86 PHE B CA 1
ATOM 5352 C C . PHE B 1 86 ? -30.984 -31.922 -20.141 1 58.22 86 PHE B C 1
ATOM 5354 O O . PHE B 1 86 ? -31.016 -32.156 -18.938 1 58.22 86 PHE B O 1
ATOM 5361 N N . LEU B 1 87 ? -29.938 -32.219 -20.828 1 56.81 87 LEU B N 1
ATOM 5362 C CA . LEU B 1 87 ? -28.844 -33.062 -20.391 1 56.81 87 LEU B CA 1
ATOM 5363 C C . LEU B 1 87 ? -29.359 -34.312 -19.672 1 56.81 87 LEU B C 1
ATOM 5365 O O . LEU B 1 87 ? -28.922 -34.656 -18.578 1 56.81 87 LEU B O 1
ATOM 5369 N N . GLN B 1 88 ? -30.359 -34.844 -20.203 1 57.62 88 GLN B N 1
ATOM 5370 C CA . GLN B 1 88 ? -30.984 -36.094 -19.781 1 57.62 88 GLN B CA 1
ATOM 5371 C C . GLN B 1 88 ? -31.719 -35.906 -18.453 1 57.62 88 GLN B C 1
ATOM 5373 O O . GLN B 1 88 ? -31.891 -36.875 -17.688 1 57.62 88 GLN B O 1
ATOM 5378 N N . ARG B 1 89 ? -31.797 -34.594 -18.094 1 61.97 89 ARG B N 1
ATOM 5379 C CA . ARG B 1 89 ? -32.625 -34.25 -16.938 1 61.97 89 ARG B CA 1
ATOM 5380 C C . ARG B 1 89 ? -33.844 -33.406 -17.35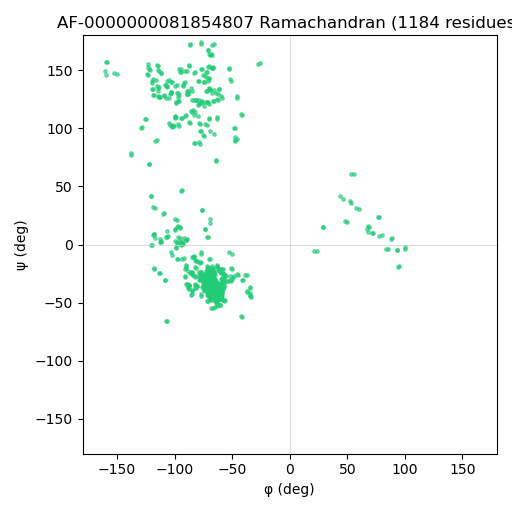9 1 61.97 89 ARG B C 1
ATOM 5382 O O . ARG B 1 89 ? -33.844 -32.844 -18.438 1 61.97 89 ARG B O 1
ATOM 5389 N N . CYS B 1 90 ? -34.875 -33.594 -16.609 1 58.38 90 CYS B N 1
ATOM 5390 C CA . CYS B 1 90 ? -36.094 -32.875 -16.938 1 58.38 90 CYS B CA 1
ATOM 5391 C C . CYS B 1 90 ? -36.188 -31.578 -16.156 1 58.38 90 CYS B C 1
ATOM 5393 O O . CYS B 1 90 ? -36.094 -31.578 -14.922 1 58.38 90 CYS B O 1
ATOM 5395 N N . PHE B 1 91 ? -36.031 -30.594 -16.781 1 61.44 91 PHE B N 1
ATOM 5396 C CA . PHE B 1 91 ? -36.219 -29.297 -16.125 1 61.44 91 PHE B CA 1
ATOM 5397 C C . PHE B 1 91 ? -37.5 -28.641 -16.578 1 61.44 91 PHE B C 1
ATOM 5399 O O . PHE B 1 91 ? -37.906 -28.766 -17.734 1 61.44 91 PHE B O 1
ATOM 5406 N N . PRO B 1 92 ? -38.125 -28.125 -15.484 1 62.16 92 PRO B N 1
ATOM 5407 C CA . PRO B 1 92 ? -39.375 -27.453 -15.891 1 62.16 92 PRO B CA 1
ATOM 5408 C C . PRO B 1 92 ? -39.125 -26.312 -16.875 1 62.16 92 PRO B C 1
ATOM 5410 O O . PRO B 1 92 ? -38.094 -25.641 -16.812 1 62.16 92 PRO B O 1
ATOM 5413 N N . GLU B 1 93 ? -39.781 -26.297 -17.969 1 62.56 93 GLU B N 1
ATOM 5414 C CA . GLU B 1 93 ? -39.656 -25.266 -18.984 1 62.56 93 GLU B CA 1
ATOM 5415 C C . GLU B 1 93 ? -40.25 -23.938 -18.484 1 62.56 93 GLU B C 1
ATOM 5417 O O . GLU B 1 93 ? -41.469 -23.797 -18.375 1 62.56 93 GLU B O 1
ATOM 5422 N N . PHE B 1 94 ? -39.25 -23.109 -18 1 64.06 94 PHE B N 1
ATOM 5423 C CA . PHE B 1 94 ? -39.719 -21.781 -17.578 1 64.06 94 PHE B CA 1
ATOM 5424 C C . PHE B 1 94 ? -39.812 -20.844 -18.781 1 64.06 94 PHE B C 1
ATOM 5426 O O . PHE B 1 94 ? -38.938 -20.844 -19.641 1 64.06 94 PHE B O 1
ATOM 5433 N N . ASN B 1 95 ? -40.906 -20.375 -19.172 1 61.59 95 ASN B N 1
ATOM 5434 C CA . ASN B 1 95 ? -41.062 -19.359 -20.203 1 61.59 95 ASN B CA 1
ATOM 5435 C C . ASN B 1 95 ? -41.406 -17.984 -19.594 1 61.59 95 ASN B C 1
ATOM 5437 O O . ASN B 1 95 ? -42.281 -17.875 -18.766 1 61.59 95 ASN B O 1
ATOM 5441 N N . THR B 1 96 ? -40.406 -17.156 -19.594 1 57.47 96 THR B N 1
ATOM 5442 C CA . THR B 1 96 ? -40.656 -15.797 -19.156 1 57.47 96 THR B CA 1
ATOM 5443 C C . THR B 1 96 ? -41.344 -14.984 -20.266 1 57.47 96 THR B C 1
ATOM 5445 O O . THR B 1 96 ? -40.688 -14.672 -21.281 1 57.47 96 THR B O 1
ATOM 5448 N N . LYS B 1 97 ? -42.625 -15.031 -20.344 1 57.56 97 LYS B N 1
ATOM 5449 C CA . LYS B 1 97 ? -43.312 -14.117 -21.234 1 57.56 97 LYS B CA 1
ATOM 5450 C C . LYS B 1 97 ? -43.812 -12.891 -20.469 1 57.56 97 LYS B C 1
ATOM 5452 O O . LYS B 1 97 ? -44.5 -13.016 -19.453 1 57.56 97 LYS B O 1
ATOM 5457 N N . ASP B 1 98 ? -43.562 -11.578 -20.875 1 54.72 98 ASP B N 1
ATOM 5458 C CA . ASP B 1 98 ? -43.938 -10.273 -20.359 1 54.72 98 ASP B CA 1
ATOM 5459 C C . ASP B 1 98 ? -43.469 -10.102 -18.906 1 54.72 98 ASP B C 1
ATOM 5461 O O . ASP B 1 98 ? -44.188 -9.516 -18.094 1 54.72 98 ASP B O 1
ATOM 5465 N N . GLY B 1 99 ? -42.312 -10.727 -18.484 1 56.5 99 GLY B N 1
ATOM 5466 C CA . GLY B 1 99 ? -41.719 -10.523 -17.172 1 56.5 99 GLY B CA 1
ATOM 5467 C C . GLY B 1 99 ? -42.156 -11.555 -16.141 1 56.5 99 GLY B C 1
ATOM 5468 O O . GLY B 1 99 ? -41.656 -11.562 -15.016 1 56.5 99 GLY B O 1
ATOM 5469 N N . ILE B 1 100 ? -43.25 -12.188 -16.453 1 59.03 100 ILE B N 1
ATOM 5470 C CA . ILE B 1 100 ? -43.781 -13.133 -15.492 1 59.03 100 ILE B CA 1
ATOM 5471 C C . ILE B 1 100 ? -43.312 -14.547 -15.828 1 59.03 100 ILE B C 1
ATOM 5473 O O . ILE B 1 100 ? -43.469 -15.008 -16.969 1 59.03 100 ILE B O 1
ATOM 5477 N N . LEU B 1 101 ? -42.688 -15.148 -14.898 1 63.66 101 LEU B N 1
ATOM 5478 C CA . LEU B 1 101 ? -42.188 -16.531 -15.008 1 63.66 101 LEU B CA 1
ATOM 5479 C C . LEU B 1 101 ? -43.375 -17.516 -15.016 1 63.66 101 LEU B C 1
ATOM 5481 O O . LEU B 1 101 ? -44.219 -17.469 -14.125 1 63.66 101 LEU B O 1
ATOM 5485 N N . ARG B 1 102 ? -43.656 -18.094 -16.141 1 64.31 102 ARG B N 1
ATOM 5486 C CA . ARG B 1 102 ? -44.75 -19.062 -16.266 1 64.31 102 ARG B CA 1
ATOM 5487 C C . ARG B 1 102 ? -44.188 -20.453 -16.578 1 64.31 102 ARG B C 1
ATOM 5489 O O . ARG B 1 102 ? -43.125 -20.594 -17.156 1 64.31 102 ARG B O 1
ATOM 5496 N N . VAL B 1 103 ? -44.688 -21.438 -15.93 1 64.38 103 VAL B N 1
ATOM 5497 C CA . VAL B 1 103 ? -44.469 -22.828 -16.312 1 64.38 103 VAL B CA 1
ATOM 5498 C C . VAL B 1 103 ? -45.719 -23.406 -16.969 1 64.38 103 VAL B C 1
ATOM 5500 O O . VAL B 1 103 ? -46.812 -23.328 -16.406 1 64.38 103 VAL B O 1
ATOM 5503 N N . ALA B 1 104 ? -45.656 -23.984 -18.188 1 62.12 104 ALA B N 1
ATOM 5504 C CA . ALA B 1 104 ? -46.781 -24.469 -18.984 1 62.12 104 ALA B CA 1
ATOM 5505 C C . ALA B 1 104 ? -47.844 -23.359 -19.125 1 62.12 104 ALA B C 1
ATOM 5507 O O . ALA B 1 104 ? -49.062 -23.625 -19.031 1 62.12 104 ALA B O 1
ATOM 5508 N N . ASN B 1 105 ? -47.406 -21.969 -19.281 1 58.84 105 ASN B N 1
ATOM 5509 C CA . ASN B 1 105 ? -48.25 -20.797 -19.5 1 58.84 105 ASN B CA 1
ATOM 5510 C C . ASN B 1 105 ? -49.094 -20.484 -18.266 1 58.84 105 ASN B C 1
ATOM 5512 O O . ASN B 1 105 ? -50.125 -19.812 -18.375 1 58.84 105 ASN B O 1
ATOM 5516 N N . GLN B 1 106 ? -48.844 -21.109 -17.125 1 64.19 106 GLN B N 1
ATOM 5517 C CA . GLN B 1 106 ? -49.531 -20.797 -15.883 1 64.19 106 GLN B CA 1
ATOM 5518 C C . GLN B 1 106 ? -48.594 -20.25 -14.828 1 64.19 106 GLN B C 1
ATOM 5520 O O . GLN B 1 106 ? -47.406 -20.594 -14.812 1 64.19 106 GLN B O 1
ATOM 5525 N N . THR B 1 107 ? -49 -19.344 -14.094 1 65.81 107 THR B N 1
ATOM 5526 C CA . THR B 1 107 ? -48.219 -18.719 -13.039 1 65.81 107 THR B CA 1
ATOM 5527 C C . THR B 1 107 ? -48.344 -19.5 -11.734 1 65.81 107 THR B C 1
ATOM 5529 O O . THR B 1 107 ? -47.562 -19.297 -10.805 1 65.81 107 THR B O 1
ATOM 5532 N N . THR B 1 108 ? -49.438 -20.219 -11.609 1 65.69 108 THR B N 1
ATOM 5533 C CA . THR B 1 108 ? -49.656 -20.984 -10.383 1 65.69 108 THR B CA 1
ATOM 5534 C C . THR B 1 108 ? -49.75 -22.484 -10.68 1 65.69 108 THR B C 1
ATOM 5536 O O . THR B 1 108 ? -50.188 -22.875 -11.758 1 65.69 108 THR B O 1
ATOM 5539 N N . PHE B 1 109 ? -49.094 -23.297 -9.953 1 64.06 109 PHE B N 1
ATOM 5540 C CA . PHE B 1 109 ? -49.188 -24.75 -10.109 1 64.06 109 PHE B CA 1
ATOM 5541 C C . PHE B 1 109 ? -49.688 -25.391 -8.82 1 64.06 109 PHE B C 1
ATOM 5543 O O . PHE B 1 109 ? -49.562 -24.812 -7.742 1 64.06 109 PHE B O 1
ATOM 5550 N N . LYS B 1 110 ? -50.531 -26.344 -8.922 1 61.59 110 LYS B N 1
ATOM 5551 C CA . LYS B 1 110 ? -51.031 -27.062 -7.77 1 61.59 110 LYS B CA 1
ATOM 5552 C C . LYS B 1 110 ? -50.031 -28.109 -7.277 1 61.59 110 LYS B C 1
ATOM 5554 O O . LYS B 1 110 ? -49.5 -28.875 -8.07 1 61.59 110 LYS B O 1
ATOM 5559 N N . ASP B 1 111 ? -49.562 -28.047 -6.098 1 58.47 111 ASP B N 1
ATOM 5560 C CA . ASP B 1 111 ? -48.656 -29 -5.496 1 58.47 111 ASP B CA 1
ATOM 5561 C C . ASP B 1 111 ? -49.344 -30.344 -5.246 1 58.47 111 ASP B C 1
ATOM 5563 O O . ASP B 1 111 ? -50.562 -30.469 -5.445 1 58.47 111 ASP B O 1
ATOM 5567 N N . GLY B 1 112 ? -48.656 -31.438 -5.012 1 57 112 GLY B N 1
ATOM 5568 C CA . GLY B 1 112 ? -49.219 -32.75 -4.715 1 57 112 GLY B CA 1
ATOM 5569 C C . GLY B 1 112 ? -50.344 -32.688 -3.699 1 57 112 GLY B C 1
ATOM 5570 O O . GLY B 1 112 ? -51.219 -33.562 -3.705 1 57 112 GLY B O 1
ATOM 5571 N N . ASP B 1 113 ? -50.375 -31.719 -2.84 1 58.69 113 ASP B N 1
ATOM 5572 C CA . ASP B 1 113 ? -51.438 -31.578 -1.836 1 58.69 113 ASP B CA 1
ATOM 5573 C C . ASP B 1 113 ? -52.5 -30.609 -2.303 1 58.69 113 ASP B C 1
ATOM 5575 O O . ASP B 1 113 ? -53.312 -30.141 -1.498 1 58.69 113 ASP B O 1
ATOM 5579 N N . ASN B 1 114 ? -52.469 -30.344 -3.586 1 57.59 114 ASN B N 1
ATOM 5580 C CA . ASN B 1 114 ? -53.5 -29.5 -4.199 1 57.59 114 ASN B CA 1
ATOM 5581 C C . ASN B 1 114 ? -53.375 -28.062 -3.732 1 57.59 114 ASN B C 1
ATOM 5583 O O . ASN B 1 114 ? -54.375 -27.328 -3.736 1 57.59 114 ASN B O 1
ATOM 5587 N N . ASN B 1 115 ? -52.281 -27.734 -3.15 1 64.69 115 ASN B N 1
ATOM 5588 C CA . ASN B 1 115 ? -52.094 -26.328 -2.812 1 64.69 115 ASN B CA 1
ATOM 5589 C C . ASN B 1 115 ? -51.531 -25.547 -3.994 1 64.69 115 ASN B C 1
ATOM 5591 O O . ASN B 1 115 ? -50.688 -26.031 -4.719 1 64.69 115 ASN B O 1
ATOM 5595 N N . LYS B 1 116 ? -52.125 -24.484 -4.23 1 64.94 116 LYS B N 1
ATOM 5596 C CA . LYS B 1 116 ? -51.719 -23.609 -5.312 1 64.94 116 LYS B CA 1
ATOM 5597 C C . LYS B 1 116 ? -50.406 -22.906 -4.969 1 64.94 116 LYS B C 1
ATOM 5599 O O . LYS B 1 116 ? -50.281 -22.266 -3.92 1 64.94 116 LYS B O 1
ATOM 5604 N N . ARG B 1 117 ? -49.344 -23.438 -5.59 1 69.19 117 ARG B N 1
ATOM 5605 C CA . ARG B 1 117 ? -48.062 -22.797 -5.344 1 69.19 117 ARG B CA 1
ATOM 5606 C C . ARG B 1 117 ? -47.625 -21.969 -6.551 1 69.19 117 ARG B C 1
ATOM 5608 O O . ARG B 1 117 ? -48.062 -22.234 -7.676 1 69.19 117 ARG B O 1
ATOM 5615 N N . ASN B 1 118 ? -47.062 -20.891 -6.273 1 68.69 118 ASN B N 1
ATOM 5616 C CA . ASN B 1 118 ? -46.562 -19.984 -7.305 1 68.69 118 ASN B CA 1
ATOM 5617 C C . ASN B 1 118 ? -45.344 -20.531 -7.988 1 68.69 118 ASN B C 1
ATOM 5619 O O . ASN B 1 118 ? -44.531 -21.266 -7.371 1 68.69 118 ASN B O 1
ATOM 5623 N N . VAL B 1 119 ? -45.188 -20.328 -9.211 1 67.06 119 VAL B N 1
ATOM 5624 C CA . VAL B 1 119 ? -44.094 -20.781 -10.047 1 67.06 119 VAL B CA 1
ATOM 5625 C C . VAL B 1 119 ? -42.781 -20.297 -9.461 1 67.06 119 VAL B C 1
ATOM 5627 O O . VAL B 1 119 ? -41.719 -20.938 -9.633 1 67.06 119 VAL B O 1
ATOM 5630 N N . ILE B 1 120 ? -42.812 -19.219 -8.727 1 64.88 120 ILE B N 1
ATOM 5631 C CA . ILE B 1 120 ? -41.594 -18.703 -8.102 1 64.88 120 ILE B CA 1
ATOM 5632 C C . ILE B 1 120 ? -41.094 -19.688 -7.055 1 64.88 120 ILE B C 1
ATOM 5634 O O . ILE B 1 120 ? -39.906 -19.875 -6.887 1 64.88 120 ILE B O 1
ATOM 5638 N N . ASP B 1 121 ? -42 -20.391 -6.438 1 63.75 121 ASP B N 1
ATOM 5639 C CA . ASP B 1 121 ? -41.594 -21.391 -5.445 1 63.75 121 ASP B CA 1
ATOM 5640 C C . ASP B 1 121 ? -40.938 -22.594 -6.109 1 63.75 121 ASP B C 1
ATOM 5642 O O . ASP B 1 121 ? -40.031 -23.203 -5.547 1 63.75 121 ASP B O 1
ATOM 5646 N N . LEU B 1 122 ? -41.469 -22.906 -7.18 1 61.34 122 LEU B N 1
ATOM 5647 C CA . LEU B 1 122 ? -40.875 -24 -7.941 1 61.34 122 LEU B CA 1
ATOM 5648 C C . LEU B 1 122 ? -39.469 -23.656 -8.406 1 61.34 122 LEU B C 1
ATOM 5650 O O . LEU B 1 122 ? -38.562 -24.5 -8.391 1 61.34 122 LEU B O 1
ATOM 5654 N N . ARG B 1 123 ? -39.406 -22.422 -8.828 1 61.88 123 ARG B N 1
ATOM 5655 C CA . ARG B 1 123 ? -38.094 -21.938 -9.227 1 61.88 123 ARG B CA 1
ATOM 5656 C C . ARG B 1 123 ? -37.125 -22 -8.055 1 61.88 123 ARG B C 1
ATOM 5658 O O . ARG B 1 123 ? -35.969 -22.422 -8.219 1 61.88 123 ARG B O 1
ATOM 5665 N N . ASP B 1 124 ? -37.531 -21.562 -6.918 1 59.31 124 ASP B N 1
ATOM 5666 C CA . ASP B 1 124 ? -36.688 -21.562 -5.742 1 59.31 124 ASP B CA 1
ATOM 5667 C C . ASP B 1 124 ? -36.406 -22.969 -5.246 1 59.31 124 ASP B C 1
ATOM 5669 O O . ASP B 1 124 ? -35.312 -23.266 -4.773 1 59.31 124 ASP B O 1
ATOM 5673 N N . ALA B 1 125 ? -37.562 -23.734 -5.219 1 55.41 125 ALA B N 1
ATOM 5674 C CA . ALA B 1 125 ? -37.406 -25.109 -4.777 1 55.41 125 ALA B CA 1
ATOM 5675 C C . ALA B 1 125 ? -36.469 -25.875 -5.691 1 55.41 125 ALA B C 1
ATOM 5677 O O . ALA B 1 125 ? -35.75 -26.797 -5.246 1 55.41 125 ALA B O 1
ATOM 5678 N N . ALA B 1 126 ? -36.688 -25.578 -6.871 1 51.81 126 ALA B N 1
ATOM 5679 C CA . ALA B 1 126 ? -35.75 -26.25 -7.777 1 51.81 126 ALA B CA 1
ATOM 5680 C C . ALA B 1 126 ? -34.344 -25.688 -7.625 1 51.81 126 ALA B C 1
ATOM 5682 O O . ALA B 1 126 ? -33.438 -26.156 -8.289 1 51.81 126 ALA B O 1
ATOM 5683 N N . ASN B 1 127 ? -34.031 -25.062 -6.492 1 48.84 127 ASN B N 1
ATOM 5684 C CA . ASN B 1 127 ? -32.719 -24.562 -6.117 1 48.84 127 ASN B CA 1
ATOM 5685 C C . ASN B 1 127 ? -31.812 -24.359 -7.336 1 48.84 127 ASN B C 1
ATOM 5687 O O . ASN B 1 127 ? -30.625 -24.062 -7.199 1 48.84 127 ASN B O 1
ATOM 5691 N N . MET B 1 128 ? -32.281 -24.75 -8.469 1 48.19 128 MET B N 1
ATOM 5692 C CA . MET B 1 128 ? -31.562 -24.875 -9.734 1 48.19 128 MET B CA 1
ATOM 5693 C C . MET B 1 128 ? -31.703 -23.609 -10.57 1 48.19 128 MET B C 1
ATOM 5695 O O . MET B 1 128 ? -31.188 -23.531 -11.68 1 48.19 128 MET B O 1
ATOM 5699 N N . GLY B 1 129 ? -32.375 -22.781 -9.992 1 47.22 129 GLY B N 1
ATOM 5700 C CA . GLY B 1 129 ? -32.625 -21.609 -10.836 1 47.22 129 GLY B CA 1
ATOM 5701 C C . GLY B 1 129 ? -31.359 -20.906 -11.25 1 47.22 129 GLY B C 1
ATOM 5702 O O . GLY B 1 129 ? -31.156 -20.609 -12.43 1 47.22 129 GLY B O 1
ATOM 5703 N N . SER B 1 130 ? -30.609 -20.625 -10.273 1 54.38 130 SER B N 1
ATOM 5704 C CA . SER B 1 130 ? -29.391 -19.906 -10.633 1 54.38 130 SER B CA 1
ATOM 5705 C C . SER B 1 130 ? -28.469 -20.766 -11.484 1 54.38 130 SER B C 1
ATOM 5707 O O . SER B 1 130 ? -27.828 -20.266 -12.414 1 54.38 130 SER B O 1
ATOM 5709 N N . LEU B 1 131 ? -28.484 -22.016 -11.055 1 53.22 131 LEU B N 1
ATOM 5710 C CA . LEU B 1 131 ? -27.641 -22.922 -11.828 1 53.22 131 LEU B CA 1
ATOM 5711 C C . LEU B 1 131 ? -28.203 -23.125 -13.234 1 53.22 131 LEU B C 1
ATOM 5713 O O . LEU B 1 131 ? -27.438 -23.172 -14.211 1 53.22 131 LEU B O 1
ATOM 5717 N N . LEU B 1 132 ? -29.531 -23.172 -13.227 1 52.84 132 LEU B N 1
ATOM 5718 C CA . LEU B 1 132 ? -30.156 -23.328 -14.531 1 52.84 132 LEU B CA 1
ATOM 5719 C C . LEU B 1 132 ? -29.969 -22.078 -15.383 1 52.84 132 LEU B C 1
ATOM 5721 O O . LEU B 1 132 ? -29.719 -22.172 -16.594 1 52.84 132 LEU B O 1
ATOM 5725 N N . ASN B 1 133 ? -30.094 -21.078 -14.734 1 56.59 133 ASN B N 1
ATOM 5726 C CA . ASN B 1 133 ? -29.844 -19.859 -15.477 1 56.59 133 ASN B CA 1
ATOM 5727 C C . ASN B 1 133 ? -28.391 -19.766 -15.938 1 56.59 133 ASN B C 1
ATOM 5729 O O . ASN B 1 133 ? -28.109 -19.344 -17.062 1 56.59 133 ASN B O 1
ATOM 5733 N N . ALA B 1 134 ? -27.578 -20.188 -15.078 1 61.91 134 ALA B N 1
ATOM 5734 C CA . ALA B 1 134 ? -26.172 -20.156 -15.469 1 61.91 134 ALA B CA 1
ATOM 5735 C C . ALA B 1 134 ? -25.891 -21.141 -16.609 1 61.91 134 ALA B C 1
ATOM 5737 O O . ALA B 1 134 ? -25.125 -20.844 -17.516 1 61.91 134 ALA B O 1
ATOM 5738 N N . LYS B 1 135 ? -26.516 -22.219 -16.562 1 59.5 135 LYS B N 1
ATOM 5739 C CA . LYS B 1 135 ? -26.359 -23.234 -17.609 1 59.5 135 LYS B CA 1
ATOM 5740 C C . LYS B 1 135 ? -26.969 -22.75 -18.922 1 59.5 135 LYS B C 1
ATOM 5742 O O . LYS B 1 135 ? -26.391 -22.953 -20 1 59.5 135 LYS B O 1
ATOM 5747 N N . GLU B 1 136 ? -28.125 -22.188 -18.781 1 58.72 136 GLU B N 1
ATOM 5748 C CA . GLU B 1 136 ? -28.734 -21.656 -19.984 1 58.72 136 GLU B CA 1
ATOM 5749 C C . GLU B 1 136 ? -27.859 -20.562 -20.609 1 58.72 136 GLU B C 1
ATOM 5751 O O . GLU B 1 136 ? -27.672 -20.531 -21.828 1 58.72 136 GLU B O 1
ATOM 5756 N N . VAL B 1 137 ? -27.484 -19.812 -19.797 1 65.5 137 VAL B N 1
ATOM 5757 C CA . VAL B 1 137 ? -26.625 -18.766 -20.297 1 65.5 137 VAL B CA 1
ATOM 5758 C C . VAL B 1 137 ? -25.344 -19.359 -20.875 1 65.5 137 VAL B C 1
ATOM 5760 O O . VAL B 1 137 ? -24.859 -18.938 -21.922 1 65.5 137 VAL B O 1
ATOM 5763 N N . GLY B 1 138 ? -24.859 -20.375 -20.203 1 66.44 138 GLY B N 1
ATOM 5764 C CA . GLY B 1 138 ? -23.672 -21.047 -20.703 1 66.44 138 GLY B CA 1
ATOM 5765 C C . GLY B 1 138 ? -23.875 -21.719 -22.047 1 66.44 138 GLY B C 1
ATOM 5766 O O . GLY B 1 138 ? -23.031 -21.609 -22.938 1 66.44 138 GLY B O 1
ATOM 5767 N N . MET B 1 139 ? -25.016 -22.25 -22.266 1 64.94 139 MET B N 1
ATOM 5768 C CA . MET B 1 139 ? -25.297 -22.906 -23.531 1 64.94 139 MET B CA 1
ATOM 5769 C C . MET B 1 139 ? -25.484 -21.891 -24.656 1 64.94 139 MET B C 1
ATOM 5771 O O . MET B 1 139 ? -25.062 -22.125 -25.781 1 64.94 139 MET B O 1
ATOM 5775 N N . LYS B 1 140 ? -26.109 -20.906 -24.312 1 68.44 140 LYS B N 1
ATOM 5776 C CA . LYS B 1 140 ? -26.25 -19.859 -25.312 1 68.44 140 LYS B CA 1
ATOM 5777 C C . LYS B 1 140 ? -24.891 -19.297 -25.719 1 68.44 140 LYS B C 1
ATOM 5779 O O . LYS B 1 140 ? -24.656 -19.016 -26.891 1 68.44 140 LYS B O 1
ATOM 5784 N N . ILE B 1 141 ? -24.094 -19.234 -24.703 1 70.81 141 ILE B N 1
ATOM 5785 C CA . ILE B 1 141 ? -22.734 -18.75 -24.984 1 70.81 141 ILE B CA 1
ATOM 5786 C C . ILE B 1 141 ? -22 -19.75 -25.844 1 70.81 141 ILE B C 1
ATOM 5788 O O . ILE B 1 141 ? -21.328 -19.375 -26.812 1 70.81 141 ILE B O 1
ATOM 5792 N N . LEU B 1 142 ? -22.219 -20.953 -25.578 1 70.75 142 LEU B N 1
ATOM 5793 C CA . LEU B 1 142 ? -21.547 -21.984 -26.344 1 70.75 142 LEU B CA 1
ATOM 5794 C C . LEU B 1 142 ? -22.078 -22.047 -27.766 1 70.75 142 LEU B C 1
ATOM 5796 O O . LEU B 1 142 ? -21.328 -22.266 -28.719 1 70.75 142 LEU B O 1
ATOM 5800 N N . GLU B 1 143 ? -23.359 -21.875 -27.875 1 68.31 143 GLU B N 1
ATOM 5801 C CA . GLU B 1 143 ? -23.953 -21.859 -29.203 1 68.31 143 GLU B CA 1
ATOM 5802 C C . GLU B 1 143 ? -23.453 -20.656 -30.016 1 68.31 143 GLU B C 1
ATOM 5804 O O . GLU B 1 143 ? -23.172 -20.781 -31.203 1 68.31 143 GLU B O 1
ATOM 5809 N N . ASP B 1 144 ? -23.359 -19.641 -29.406 1 72 144 ASP B N 1
ATOM 5810 C CA . ASP B 1 144 ? -22.828 -18.453 -30.078 1 72 144 ASP B CA 1
ATOM 5811 C C . ASP B 1 144 ? -21.359 -18.656 -30.453 1 72 144 ASP B C 1
ATOM 5813 O O . ASP B 1 144 ? -20.922 -18.25 -31.531 1 72 144 ASP B O 1
ATOM 5817 N N . PHE B 1 145 ? -20.688 -19.328 -29.609 1 73.56 145 PHE B N 1
ATOM 5818 C CA . PHE B 1 145 ? -19.297 -19.625 -29.906 1 73.56 145 PHE B CA 1
ATOM 5819 C C . PHE B 1 145 ? -19.172 -20.594 -31.062 1 73.56 145 PHE B C 1
ATOM 5821 O O . PHE B 1 145 ? -18.281 -20.453 -31.906 1 73.56 145 PHE B O 1
ATOM 5828 N N . ALA B 1 146 ? -20.062 -21.469 -31.109 1 74.69 146 ALA B N 1
ATOM 5829 C CA . ALA B 1 146 ? -20.031 -22.484 -32.156 1 74.69 146 ALA B CA 1
ATOM 5830 C C . ALA B 1 146 ? -20.422 -21.891 -33.5 1 74.69 146 ALA B C 1
ATOM 5832 O O . ALA B 1 146 ? -19.859 -22.281 -34.531 1 74.69 146 ALA B O 1
ATOM 5833 N N . ASN B 1 147 ? -21.25 -20.922 -33.469 1 76.81 147 ASN B N 1
ATOM 5834 C CA . ASN B 1 147 ? -21.688 -20.344 -34.719 1 76.81 147 ASN B CA 1
ATOM 5835 C C . ASN B 1 147 ? -20.719 -19.281 -35.219 1 76.81 147 ASN B C 1
ATOM 5837 O O . ASN B 1 147 ? -20.656 -19 -36.438 1 76.81 147 ASN B O 1
ATOM 5841 N N . SER B 1 148 ? -19.969 -18.703 -34.375 1 79.56 148 SER B N 1
ATOM 5842 C CA . SER B 1 148 ? -19.078 -17.609 -34.781 1 79.56 148 SER B CA 1
ATOM 5843 C C . SER B 1 148 ? -17.625 -17.984 -34.531 1 79.56 148 SER B C 1
ATOM 5845 O O . SER B 1 148 ? -16.797 -17.109 -34.25 1 79.56 148 SER B O 1
ATOM 5847 N N . TRP B 1 149 ? -17.266 -19.281 -34.656 1 80.12 149 TRP B N 1
ATOM 5848 C CA . TRP B 1 149 ? -15.914 -19.703 -34.312 1 80.12 149 TRP B CA 1
ATOM 5849 C C . TRP B 1 149 ? -14.898 -19.203 -35.312 1 80.12 149 TRP B C 1
ATOM 5851 O O . TRP B 1 149 ? -13.766 -18.859 -34.969 1 80.12 149 TRP B O 1
ATOM 5861 N N . ILE B 1 150 ? -15.312 -19.031 -36.531 1 82.88 150 ILE B N 1
ATOM 5862 C CA . ILE B 1 150 ? -14.367 -18.578 -37.562 1 82.88 150 ILE B CA 1
ATOM 5863 C C . ILE B 1 150 ? -14.078 -17.094 -37.375 1 82.88 150 ILE B C 1
ATOM 5865 O O . ILE B 1 150 ? -12.938 -16.656 -37.562 1 82.88 150 ILE B O 1
ATOM 5869 N N . LEU B 1 151 ? -15.086 -16.391 -36.969 1 79.81 151 LEU B N 1
ATOM 5870 C CA . LEU B 1 151 ? -14.891 -14.969 -36.75 1 79.81 151 LEU B CA 1
ATOM 5871 C C . LEU B 1 151 ? -14.016 -14.734 -35.531 1 79.81 151 LEU B C 1
ATOM 5873 O O . LEU B 1 151 ? -13.211 -13.805 -35.5 1 79.81 151 LEU B O 1
ATOM 5877 N N . ILE B 1 152 ? -14.148 -15.57 -34.531 1 81.81 152 ILE B N 1
ATOM 5878 C CA . ILE B 1 152 ? -13.344 -15.461 -33.344 1 81.81 152 ILE B CA 1
ATOM 5879 C C . ILE B 1 152 ? -11.891 -15.805 -33.656 1 81.81 152 ILE B C 1
ATOM 5881 O O . ILE B 1 152 ? -10.969 -15.109 -33.219 1 81.81 152 ILE B O 1
ATOM 5885 N N . LEU B 1 153 ? -11.68 -16.797 -34.469 1 82.75 153 LEU B N 1
ATOM 5886 C CA . LEU B 1 153 ? -10.328 -17.203 -34.812 1 82.75 153 LEU B CA 1
ATOM 5887 C C . LEU B 1 153 ? -9.641 -16.141 -35.656 1 82.75 153 LEU B C 1
ATOM 5889 O O . LEU B 1 153 ? -8.453 -15.875 -35.5 1 82.75 153 LEU B O 1
ATOM 5893 N N . LEU B 1 154 ? -10.398 -15.516 -36.531 1 83.81 154 LEU B N 1
ATOM 5894 C CA . LEU B 1 154 ? -9.844 -14.438 -37.344 1 83.81 154 LEU B CA 1
ATOM 5895 C C . LEU B 1 154 ? -9.523 -13.219 -36.469 1 83.81 154 LEU B C 1
ATOM 5897 O O . LEU B 1 154 ? -8.5 -12.562 -36.688 1 83.81 154 LEU B O 1
ATOM 5901 N N . GLY B 1 155 ? -10.422 -12.969 -35.656 1 83.5 155 GLY B N 1
ATOM 5902 C CA . GLY B 1 155 ? -10.164 -11.867 -34.75 1 83.5 155 GLY B CA 1
ATOM 5903 C C . GLY B 1 155 ? -8.93 -12.078 -33.875 1 83.5 155 GLY B C 1
ATOM 5904 O O . GLY B 1 155 ? -8.148 -11.148 -33.656 1 83.5 155 GLY B O 1
ATOM 5905 N N . LEU B 1 156 ? -8.742 -13.297 -33.438 1 84.19 156 LEU B N 1
ATOM 5906 C CA . LEU B 1 156 ? -7.57 -13.617 -32.625 1 84.19 156 LEU B CA 1
ATOM 5907 C C . LEU B 1 156 ? -6.293 -13.531 -33.438 1 84.19 156 LEU B C 1
ATOM 5909 O O . LEU B 1 156 ? -5.254 -13.094 -32.938 1 84.19 156 LEU B O 1
ATOM 5913 N N . ALA B 1 157 ? -6.391 -13.875 -34.656 1 86.81 157 ALA B N 1
ATOM 5914 C CA . ALA B 1 157 ? -5.238 -13.797 -35.562 1 86.81 157 ALA B CA 1
ATOM 5915 C C . ALA B 1 157 ? -4.859 -12.344 -35.812 1 86.81 157 ALA B C 1
ATOM 5917 O O . ALA B 1 157 ? -3.674 -12 -35.844 1 86.81 157 ALA B O 1
ATOM 5918 N N . VAL B 1 158 ? -5.805 -11.5 -35.969 1 88.56 158 VAL B N 1
ATOM 5919 C CA . VAL B 1 158 ? -5.539 -10.086 -36.219 1 88.56 158 VAL B CA 1
ATOM 5920 C C . VAL B 1 158 ? -4.953 -9.453 -34.938 1 88.56 158 VAL B C 1
ATOM 5922 O O . VAL B 1 158 ? -4.055 -8.609 -35.031 1 88.56 158 VAL B O 1
ATOM 5925 N N . ALA B 1 159 ? -5.484 -9.867 -33.781 1 89.38 159 ALA B N 1
ATOM 5926 C CA . ALA B 1 159 ? -4.949 -9.352 -32.531 1 89.38 159 ALA B CA 1
ATOM 5927 C C . ALA B 1 159 ? -3.475 -9.719 -32.375 1 89.38 159 ALA B C 1
ATOM 5929 O O . ALA B 1 159 ? -2.68 -8.914 -31.875 1 89.38 159 ALA B O 1
ATOM 5930 N N . MET B 1 160 ? -3.129 -10.859 -32.812 1 89.25 160 MET B N 1
ATOM 5931 C CA . MET B 1 160 ? -1.737 -11.297 -32.75 1 89.25 160 MET B CA 1
ATOM 5932 C C . MET B 1 160 ? -0.862 -10.438 -33.688 1 89.25 160 MET B C 1
ATOM 5934 O O . MET B 1 160 ? 0.217 -10 -33.281 1 89.25 160 MET B O 1
ATOM 5938 N N . LEU B 1 161 ? -1.379 -10.164 -34.844 1 89.69 161 LEU B N 1
ATOM 5939 C CA . LEU B 1 161 ? -0.627 -9.375 -35.812 1 89.69 161 LEU B CA 1
ATOM 5940 C C . LEU B 1 161 ? -0.472 -7.934 -35.344 1 89.69 161 LEU B C 1
ATOM 5942 O O . LEU B 1 161 ? 0.607 -7.348 -35.469 1 89.69 161 LEU B O 1
ATOM 5946 N N . VAL B 1 162 ? -1.502 -7.438 -34.781 1 90.44 162 VAL B N 1
ATOM 5947 C CA . VAL B 1 162 ? -1.465 -6.062 -34.312 1 90.44 162 VAL B CA 1
ATOM 5948 C C . VAL B 1 162 ? -0.528 -5.957 -33.125 1 90.44 162 VAL B C 1
ATOM 5950 O O . VAL B 1 162 ? 0.161 -4.949 -32.938 1 90.44 162 VAL B O 1
ATOM 5953 N N . SER B 1 163 ? -0.537 -7.004 -32.25 1 91.06 163 SER B N 1
ATOM 5954 C CA . SER B 1 163 ? 0.363 -7 -31.109 1 91.06 163 SER B CA 1
ATOM 5955 C C . SER B 1 163 ? 1.823 -7.02 -31.562 1 91.06 163 SER B C 1
ATOM 5957 O O . SER B 1 163 ? 2.656 -6.305 -31 1 91.06 163 SER B O 1
ATOM 5959 N N . VAL B 1 164 ? 2.109 -7.797 -32.594 1 89.81 164 VAL B N 1
ATOM 5960 C CA . VAL B 1 164 ? 3.471 -7.863 -33.094 1 89.81 164 VAL B CA 1
ATOM 5961 C C . VAL B 1 164 ? 3.852 -6.527 -33.75 1 89.81 164 VAL B C 1
ATOM 5963 O O . VAL B 1 164 ? 4.965 -6.035 -33.531 1 89.81 164 VAL B O 1
ATOM 5966 N N . LEU B 1 165 ? 2.971 -5.941 -34.438 1 89.75 165 LEU B N 1
ATOM 5967 C CA . LEU B 1 165 ? 3.217 -4.648 -35.062 1 89.75 165 LEU B CA 1
ATOM 5968 C C . LEU B 1 165 ? 3.436 -3.568 -34 1 89.75 165 LEU B C 1
ATOM 5970 O O . LEU B 1 165 ? 4.289 -2.693 -34.156 1 89.75 165 LEU B O 1
ATOM 5974 N N . TYR B 1 166 ? 2.656 -3.646 -32.969 1 90.06 166 TYR B N 1
ATOM 5975 C CA . TYR B 1 166 ? 2.805 -2.689 -31.891 1 90.06 166 TYR B CA 1
ATOM 5976 C C . TYR B 1 166 ? 4.191 -2.789 -31.266 1 90.06 166 TYR B C 1
ATOM 5978 O O . TYR B 1 166 ? 4.836 -1.771 -31 1 90.06 166 TYR B O 1
ATOM 5986 N N . ILE B 1 167 ? 4.672 -3.973 -31.062 1 88.56 167 ILE B N 1
ATOM 5987 C CA . ILE B 1 167 ? 5.977 -4.203 -30.453 1 88.56 167 ILE B CA 1
ATOM 5988 C C . ILE B 1 167 ? 7.078 -3.67 -31.359 1 88.56 167 ILE B C 1
ATOM 5990 O O . ILE B 1 167 ? 8.016 -3.021 -30.891 1 88.56 167 ILE B O 1
ATOM 5994 N N . ILE B 1 168 ? 6.914 -3.838 -32.594 1 87.06 168 ILE B N 1
ATOM 5995 C CA . ILE B 1 168 ? 7.91 -3.371 -33.562 1 87.06 168 ILE B CA 1
ATOM 5996 C C . ILE B 1 168 ? 7.887 -1.846 -33.625 1 87.06 168 ILE B C 1
ATOM 5998 O O . ILE B 1 168 ? 8.938 -1.205 -33.719 1 87.06 168 ILE B O 1
ATOM 6002 N N . LEU B 1 169 ? 6.707 -1.326 -33.5 1 87.5 169 LEU B N 1
ATOM 6003 C CA . LEU B 1 169 ? 6.555 0.122 -33.594 1 87.5 169 LEU B CA 1
ATOM 6004 C C . LEU B 1 169 ? 7.137 0.808 -32.375 1 87.5 169 LEU B C 1
ATOM 6006 O O . LEU B 1 169 ? 7.469 1.995 -32.406 1 87.5 169 LEU B O 1
ATOM 6010 N N . LEU B 1 170 ? 7.293 0.102 -31.328 1 86.25 170 LEU B N 1
ATOM 6011 C CA . LEU B 1 170 ? 7.832 0.688 -30.094 1 86.25 170 LEU B CA 1
ATOM 6012 C C . LEU B 1 170 ? 9.297 1.08 -30.281 1 86.25 170 LEU B C 1
ATOM 6014 O O . LEU B 1 170 ? 9.797 1.955 -29.578 1 86.25 170 LEU B O 1
ATOM 6018 N N . ARG B 1 171 ? 9.961 0.515 -31.219 1 83.56 171 ARG B N 1
ATOM 6019 C CA . ARG B 1 171 ? 11.344 0.833 -31.547 1 83.56 171 ARG B CA 1
ATOM 6020 C C . ARG B 1 171 ? 11.477 2.264 -32.062 1 83.56 171 ARG B C 1
ATOM 6022 O O . ARG B 1 171 ? 12.445 2.959 -31.734 1 83.56 171 ARG B O 1
ATOM 6029 N N . TYR B 1 172 ? 10.398 2.619 -32.656 1 84.81 172 TYR B N 1
ATOM 6030 C CA . TYR B 1 172 ? 10.5 3.906 -33.344 1 84.81 172 TYR B CA 1
ATOM 6031 C C . TYR B 1 172 ? 9.695 4.973 -32.594 1 84.81 172 TYR B C 1
ATOM 6033 O O . TYR B 1 172 ? 10.109 6.137 -32.531 1 84.81 172 TYR B O 1
ATOM 6041 N N . ILE B 1 173 ? 8.656 4.547 -31.969 1 85.62 173 ILE B N 1
ATOM 6042 C CA . ILE B 1 173 ? 7.723 5.555 -31.469 1 85.62 173 ILE B CA 1
ATOM 6043 C C . ILE B 1 173 ? 7.594 5.438 -29.953 1 85.62 173 ILE B C 1
ATOM 6045 O O . ILE B 1 173 ? 6.887 6.227 -29.328 1 85.62 173 ILE B O 1
ATOM 6049 N N . GLY B 1 174 ? 8.273 4.516 -29.391 1 82.31 174 GLY B N 1
ATOM 6050 C CA . GLY B 1 174 ? 8.117 4.324 -27.953 1 82.31 174 GLY B CA 1
ATOM 6051 C C . GLY B 1 174 ? 8.406 5.574 -27.141 1 82.31 174 GLY B C 1
ATOM 6052 O O . GLY B 1 174 ? 7.633 5.934 -26.25 1 82.31 174 GLY B O 1
ATOM 6053 N N . GLY B 1 175 ? 9.508 6.297 -27.375 1 82.94 175 GLY B N 1
ATOM 6054 C CA . GLY B 1 175 ? 9.836 7.531 -26.688 1 82.94 175 GLY B CA 1
ATOM 6055 C C . GLY B 1 175 ? 8.812 8.625 -26.891 1 82.94 175 GLY B C 1
ATOM 6056 O O . GLY B 1 175 ? 8.461 9.344 -25.953 1 82.94 175 GLY B O 1
ATOM 6057 N N . VAL B 1 176 ? 8.266 8.617 -28.047 1 87.31 176 VAL B N 1
ATOM 6058 C CA . VAL B 1 176 ? 7.297 9.648 -28.391 1 87.31 176 VAL B CA 1
ATOM 6059 C C . VAL B 1 176 ? 5.973 9.375 -27.672 1 87.31 176 VAL B C 1
ATOM 6061 O O . VAL B 1 176 ? 5.32 10.297 -27.188 1 87.31 176 VAL B O 1
ATOM 6064 N N . ILE B 1 177 ? 5.672 8.109 -27.625 1 84 177 ILE B N 1
ATOM 6065 C CA . ILE B 1 177 ? 4.422 7.75 -26.969 1 84 177 ILE B CA 1
ATOM 6066 C C . ILE B 1 177 ? 4.504 8.094 -25.484 1 84 177 ILE B C 1
ATOM 6068 O O . ILE B 1 177 ? 3.543 8.602 -24.906 1 84 177 ILE B O 1
ATOM 6072 N N . VAL B 1 178 ? 5.629 7.805 -24.891 1 83.81 178 VAL B N 1
ATOM 6073 C CA . VAL B 1 178 ? 5.809 8.109 -23.469 1 83.81 178 VAL B CA 1
ATOM 6074 C C . VAL B 1 178 ? 5.734 9.617 -23.266 1 83.81 178 VAL B C 1
ATOM 6076 O O . VAL B 1 178 ? 5.043 10.094 -22.359 1 83.81 178 VAL B O 1
ATOM 6079 N N . CYS B 1 179 ? 6.352 10.445 -24.109 1 84 179 CYS B N 1
ATOM 6080 C CA . CYS B 1 179 ? 6.363 11.898 -24 1 84 179 CYS B CA 1
ATOM 6081 C C . CYS B 1 179 ? 4.973 12.477 -24.234 1 84 179 CYS B C 1
ATOM 6083 O O . CYS B 1 179 ? 4.539 13.375 -23.5 1 84 179 CYS B O 1
ATOM 6085 N N . LEU B 1 180 ? 4.297 11.898 -25.188 1 85.75 180 LEU B N 1
ATOM 6086 C CA . LEU B 1 180 ? 2.955 12.375 -25.5 1 85.75 180 LEU B CA 1
ATOM 6087 C C . LEU B 1 180 ? 1.985 12.047 -24.359 1 85.75 180 LEU B C 1
ATOM 6089 O O . LEU B 1 180 ? 1.099 12.852 -24.062 1 85.75 180 LEU B O 1
ATOM 6093 N N . SER B 1 181 ? 2.172 10.898 -23.844 1 82.69 181 SER B N 1
ATOM 6094 C CA . SER B 1 181 ? 1.288 10.523 -22.734 1 82.69 181 SER B CA 1
ATOM 6095 C C . SER B 1 181 ? 1.538 11.391 -21.516 1 82.69 181 SER B C 1
ATOM 6097 O O . SER B 1 181 ? 0.598 11.766 -20.812 1 82.69 181 SER B O 1
ATOM 6099 N N . LEU B 1 182 ? 2.771 11.672 -21.188 1 82.31 182 LEU B N 1
ATOM 6100 C CA . LEU B 1 182 ? 3.098 12.539 -20.062 1 82.31 182 LEU B CA 1
ATOM 6101 C C . LEU B 1 182 ? 2.557 13.953 -20.297 1 82.31 182 LEU B C 1
ATOM 6103 O O . LEU B 1 182 ? 1.955 14.539 -19.391 1 82.31 182 LEU B O 1
ATOM 6107 N N . CYS B 1 183 ? 2.67 14.438 -21.531 1 86.44 183 CYS B N 1
ATOM 6108 C CA . CYS B 1 183 ? 2.141 15.75 -21.875 1 86.44 183 CYS B CA 1
ATOM 6109 C C . CYS B 1 183 ? 0.617 15.742 -21.859 1 86.44 183 CYS B C 1
ATOM 6111 O O . CYS B 1 183 ? -0.01 16.734 -21.469 1 86.44 183 CYS B O 1
ATOM 6113 N N . GLY B 1 184 ? 0.122 14.609 -22.297 1 87.75 184 GLY B N 1
ATOM 6114 C CA . GLY B 1 184 ? -1.326 14.477 -22.312 1 87.75 184 GLY B CA 1
ATOM 6115 C C . GLY B 1 184 ? -1.953 14.562 -20.938 1 87.75 184 GLY B C 1
ATOM 6116 O O . GLY B 1 184 ? -2.977 15.227 -20.75 1 87.75 184 GLY B O 1
ATOM 6117 N N . VAL B 1 185 ? -1.315 13.938 -19.984 1 85 185 VAL B N 1
ATOM 6118 C CA . VAL B 1 185 ? -1.844 13.984 -18.625 1 85 185 VAL B CA 1
ATOM 6119 C C . VAL B 1 185 ? -1.775 15.406 -18.094 1 85 185 VAL B C 1
ATOM 6121 O O . VAL B 1 185 ? -2.719 15.883 -17.453 1 85 185 VAL B O 1
ATOM 6124 N N . ILE B 1 186 ? -0.697 16.203 -18.344 1 89.38 186 ILE B N 1
ATOM 6125 C CA . ILE B 1 186 ? -0.544 17.594 -17.891 1 89.38 186 ILE B CA 1
ATOM 6126 C C . ILE B 1 186 ? -1.587 18.469 -18.578 1 89.38 186 ILE B C 1
ATOM 6128 O O . ILE B 1 186 ? -2.207 19.328 -17.922 1 89.38 186 ILE B O 1
ATOM 6132 N N . THR B 1 187 ? -1.834 18.156 -19.844 1 91.5 187 THR B N 1
ATOM 6133 C CA . THR B 1 187 ? -2.791 18.953 -20.594 1 91.5 187 THR B CA 1
ATOM 6134 C C . THR B 1 187 ? -4.219 18.672 -20.141 1 91.5 187 THR B C 1
ATOM 6136 O O . THR B 1 187 ? -5.062 19.562 -20.109 1 91.5 187 THR B O 1
ATOM 6139 N N . ALA B 1 188 ? -4.426 17.438 -19.828 1 90.12 188 ALA B N 1
ATOM 6140 C CA . ALA B 1 188 ? -5.762 17.078 -19.359 1 90.12 188 ALA B CA 1
ATOM 6141 C C . ALA B 1 188 ? -6.086 17.766 -18.047 1 90.12 188 ALA B C 1
ATOM 6143 O O . ALA B 1 188 ? -7.188 18.297 -17.875 1 90.12 188 ALA B O 1
ATOM 6144 N N . VAL B 1 189 ? -5.156 17.781 -17.109 1 91 189 VAL B N 1
ATOM 6145 C CA . VAL B 1 189 ? -5.375 18.469 -15.852 1 91 189 VAL B CA 1
ATOM 6146 C C . VAL B 1 189 ? -5.449 19.969 -16.094 1 91 189 VAL B C 1
ATOM 6148 O O . VAL B 1 189 ? -6.246 20.672 -15.461 1 91 189 VAL B O 1
ATOM 6151 N N . GLY B 1 190 ? -4.625 20.5 -17.031 1 92.25 190 GLY B N 1
ATOM 6152 C CA . GLY B 1 190 ? -4.711 21.906 -17.406 1 92.25 190 GLY B CA 1
ATOM 6153 C C . GLY B 1 190 ? -6.066 22.297 -17.953 1 92.25 190 GLY B C 1
ATOM 6154 O O . GLY B 1 190 ? -6.594 23.359 -17.625 1 92.25 190 GLY B O 1
ATOM 6155 N N . TYR B 1 191 ? -6.621 21.422 -18.703 1 92.38 191 TYR B N 1
ATOM 6156 C CA . TYR B 1 191 ? -7.965 21.656 -19.219 1 92.38 191 TYR B CA 1
ATOM 6157 C C . TYR B 1 191 ? -8.992 21.656 -18.094 1 92.38 191 TYR B C 1
ATOM 6159 O O . TYR B 1 191 ? -9.953 22.438 -18.109 1 92.38 191 TYR B O 1
ATOM 6167 N N . GLY B 1 192 ? -8.773 20.75 -17.203 1 91.62 192 GLY B N 1
ATOM 6168 C CA . GLY B 1 192 ? -9.641 20.766 -16.031 1 91.62 192 GLY B CA 1
ATOM 6169 C C . GLY B 1 192 ? -9.594 22.062 -15.266 1 91.62 192 GLY B C 1
ATOM 6170 O O . GLY B 1 192 ? -10.633 22.578 -14.836 1 91.62 192 GLY B O 1
ATOM 6171 N N . ILE B 1 193 ? -8.43 22.641 -15.133 1 93.88 193 ILE B N 1
ATOM 6172 C CA . ILE B 1 193 ? -8.25 23.922 -14.461 1 93.88 193 ILE B CA 1
ATOM 6173 C C . ILE B 1 193 ? -8.969 25.016 -15.25 1 93.88 193 ILE B C 1
ATOM 6175 O O . ILE B 1 193 ? -9.695 25.828 -14.68 1 93.88 193 ILE B O 1
ATOM 6179 N N . TRP B 1 194 ? -8.875 24.969 -16.562 1 92.88 194 TRP B N 1
ATOM 6180 C CA . TRP B 1 194 ? -9.516 25.953 -17.422 1 92.88 194 TRP B CA 1
ATOM 6181 C C . TRP B 1 194 ? -11.039 25.844 -17.344 1 92.88 194 TRP B C 1
ATOM 6183 O O . TRP B 1 194 ? -11.742 26.844 -17.266 1 92.88 194 TRP B O 1
ATOM 6193 N N . SER B 1 195 ? -11.516 24.641 -17.328 1 91.88 195 SER B N 1
ATOM 6194 C CA . SER B 1 195 ? -12.953 24.422 -17.25 1 91.88 195 SER B CA 1
ATOM 6195 C C . SER B 1 195 ? -13.516 24.875 -15.906 1 91.88 195 SER B C 1
ATOM 6197 O O . SER B 1 195 ? -14.609 25.438 -15.844 1 91.88 195 SER B O 1
ATOM 6199 N N . CYS B 1 196 ? -12.781 24.594 -14.82 1 90.88 196 CYS B N 1
ATOM 6200 C CA . CYS B 1 196 ? -13.227 25.016 -13.5 1 90.88 196 CYS B CA 1
ATOM 6201 C C . CYS B 1 196 ? -13.172 26.547 -13.383 1 90.88 196 CYS B C 1
ATOM 6203 O O . CYS B 1 196 ? -14.047 27.141 -12.75 1 90.88 196 CYS B O 1
ATOM 6205 N N . TYR B 1 197 ? -12.156 27.172 -13.93 1 91.25 197 TYR B N 1
ATOM 6206 C CA . TYR B 1 197 ? -12.07 28.625 -13.922 1 91.25 197 TYR B CA 1
ATOM 6207 C C . TYR B 1 197 ? -13.219 29.25 -14.703 1 91.25 197 TYR B C 1
ATOM 6209 O O . TYR B 1 197 ? -13.766 30.281 -14.297 1 91.25 197 TYR B O 1
ATOM 6217 N N . GLY B 1 198 ? -13.617 28.641 -15.859 1 90.31 198 GLY B N 1
ATOM 6218 C CA . GLY B 1 198 ? -14.75 29.125 -16.625 1 90.31 198 GLY B CA 1
ATOM 6219 C C . GLY B 1 198 ? -16.062 29.078 -15.859 1 90.31 198 GLY B C 1
ATOM 6220 O O . GLY B 1 198 ? -16.812 30.062 -15.852 1 90.31 198 GLY B O 1
ATOM 6221 N N . LYS B 1 199 ? -16.297 28.016 -15.148 1 88.62 199 LYS B N 1
ATOM 6222 C CA . LYS B 1 199 ? -17.516 27.906 -14.344 1 88.62 199 LYS B CA 1
ATOM 6223 C C . LYS B 1 199 ? -17.484 28.859 -13.164 1 88.62 199 LYS B C 1
ATOM 6225 O O . LYS B 1 199 ? -18.516 29.438 -12.797 1 88.62 199 LYS B O 1
ATOM 6230 N N . TYR B 1 200 ? -16.312 29.016 -12.547 1 87.25 200 TYR B N 1
ATOM 6231 C CA . TYR B 1 200 ? -16.172 29.969 -11.461 1 87.25 200 TYR B CA 1
ATOM 6232 C C . TYR B 1 200 ? -16.453 31.391 -11.938 1 87.25 200 TYR B C 1
ATOM 6234 O O . TYR B 1 200 ? -17.156 32.156 -11.266 1 87.25 200 TYR B O 1
ATOM 6242 N N . SER B 1 201 ? -15.984 31.734 -13.133 1 86.88 201 SER B N 1
ATOM 6243 C CA . SER B 1 201 ? -16.156 33.094 -13.672 1 86.88 201 SER B CA 1
ATOM 6244 C C . SER B 1 201 ? -17.609 33.344 -14.055 1 86.88 201 SER B C 1
ATOM 6246 O O . SER B 1 201 ? -18.094 34.469 -13.898 1 86.88 201 SER B O 1
ATOM 6248 N N . THR B 1 202 ? -18.281 32.344 -14.484 1 86.12 202 THR B N 1
ATOM 6249 C CA . THR B 1 202 ? -19.672 32.5 -14.867 1 86.12 202 THR B CA 1
ATOM 6250 C C . THR B 1 202 ? -20.562 32.625 -13.633 1 86.12 202 THR B C 1
ATOM 6252 O O . THR B 1 202 ? -21.516 33.406 -13.641 1 86.12 202 THR B O 1
ATOM 6255 N N . LEU B 1 203 ? -20.203 31.953 -12.555 1 82.25 203 LEU B N 1
ATOM 6256 C CA . LEU B 1 203 ? -21.016 32 -11.344 1 82.25 203 LEU B CA 1
ATOM 6257 C C . LEU B 1 203 ? -20.688 33.219 -10.516 1 82.25 203 LEU B C 1
ATOM 6259 O O . LEU B 1 203 ? -21.5 33.656 -9.672 1 82.25 203 LEU B O 1
ATOM 6263 N N . ARG B 1 204 ? -19.531 33.719 -10.617 1 75.94 204 ARG B N 1
ATOM 6264 C CA . ARG B 1 204 ? -19.141 34.938 -9.914 1 75.94 204 ARG B CA 1
ATOM 6265 C C . ARG B 1 204 ? -20.047 36.094 -10.297 1 75.94 204 ARG B C 1
ATOM 6267 O O . ARG B 1 204 ? -20.266 37.031 -9.5 1 75.94 204 ARG B O 1
ATOM 6274 N N . LYS B 1 205 ? -20.703 36 -11.422 1 69.38 205 LYS B N 1
ATOM 6275 C CA . LYS B 1 205 ? -21.562 37.062 -11.906 1 69.38 205 LYS B CA 1
ATOM 6276 C C . LYS B 1 205 ? -22.953 37 -11.258 1 69.38 205 LYS B C 1
ATOM 6278 O O . LYS B 1 205 ? -23.672 38 -11.219 1 69.38 205 LYS B O 1
ATOM 6283 N N . LYS B 1 206 ? -23.172 35.844 -10.625 1 65.31 206 LYS B N 1
ATOM 6284 C CA . LYS B 1 206 ? -24.469 35.719 -9.953 1 65.31 206 LYS B CA 1
ATOM 6285 C C . LYS B 1 206 ? -24.375 36.188 -8.5 1 65.31 206 LYS B C 1
ATOM 6287 O O . LYS B 1 206 ? -23.328 36.094 -7.875 1 65.31 206 LYS B O 1
ATOM 6292 N N . PRO B 1 207 ? -25.375 36.875 -8.047 1 57.44 207 PRO B N 1
ATOM 6293 C CA . PRO B 1 207 ? -25.344 37.406 -6.676 1 57.44 207 PRO B CA 1
ATOM 6294 C C . PRO B 1 207 ? -25.016 36.312 -5.645 1 57.44 207 PRO B C 1
ATOM 6296 O O . PRO B 1 207 ? -25.297 35.156 -5.867 1 57.44 207 PRO B O 1
ATOM 6299 N N . TYR B 1 208 ? -24.25 36.625 -4.609 1 55.38 208 TYR B N 1
ATOM 6300 C CA . TYR B 1 208 ? -23.422 35.906 -3.652 1 55.38 208 TYR B CA 1
ATOM 6301 C C . TYR B 1 208 ? -24.25 34.969 -2.787 1 55.38 208 TYR B C 1
ATOM 6303 O O . TYR B 1 208 ? -25.094 35.406 -1.998 1 55.38 208 TYR B O 1
ATOM 6311 N N . ASP B 1 209 ? -24.781 33.875 -3.24 1 51.94 209 ASP B N 1
ATOM 6312 C CA . ASP B 1 209 ? -25.359 32.938 -2.271 1 51.94 209 ASP B CA 1
ATOM 6313 C C . ASP B 1 209 ? -24.266 32.188 -1.52 1 51.94 209 ASP B C 1
ATOM 6315 O O . ASP B 1 209 ? -23.391 31.578 -2.137 1 51.94 209 ASP B O 1
ATOM 6319 N N . THR B 1 210 ? -23.828 32.656 -0.367 1 50.78 210 THR B N 1
ATOM 6320 C CA . THR B 1 210 ? -22.781 32.031 0.427 1 50.78 210 THR B CA 1
ATOM 6321 C C . THR B 1 210 ? -23.219 30.625 0.851 1 50.78 210 THR B C 1
ATOM 6323 O O . THR B 1 210 ? -24.422 30.359 1.011 1 50.78 210 THR B O 1
ATOM 6326 N N . ILE B 1 211 ? -22.406 29.656 0.727 1 50.31 211 ILE B N 1
ATOM 6327 C CA . ILE B 1 211 ? -22.609 28.25 1.074 1 50.31 211 ILE B CA 1
ATOM 6328 C C . ILE B 1 211 ? -23.109 28.141 2.51 1 50.31 211 ILE B C 1
ATOM 6330 O O . ILE B 1 211 ? -23.703 27.125 2.887 1 50.31 211 ILE B O 1
ATOM 6334 N N . SER B 1 212 ? -22.766 29.125 3.348 1 47.41 212 SER B N 1
ATOM 6335 C CA . SER B 1 212 ? -23.094 28.938 4.758 1 47.41 212 SER B CA 1
ATOM 6336 C C . SER B 1 212 ? -24.594 28.719 4.957 1 47.41 212 SER B C 1
ATOM 6338 O O . SER B 1 212 ? -25.016 28.203 5.992 1 47.41 212 SER B O 1
ATOM 6340 N N . ASP B 1 213 ? -25.312 29.219 4.02 1 46.75 213 ASP B N 1
ATOM 6341 C CA . ASP B 1 213 ? -26.75 29.203 4.285 1 46.75 213 ASP B CA 1
ATOM 6342 C C . ASP B 1 213 ? -27.344 27.828 4.031 1 46.75 213 ASP B C 1
ATOM 6344 O O . ASP B 1 213 ? -28.484 27.562 4.391 1 46.75 213 ASP B O 1
ATOM 6348 N N . ILE B 1 214 ? -26.703 27.031 3.211 1 47 214 ILE B N 1
ATOM 6349 C CA . ILE B 1 214 ? -27.453 25.844 2.848 1 47 214 ILE B CA 1
ATOM 6350 C C . ILE B 1 214 ? -26.938 24.641 3.645 1 47 214 ILE B C 1
ATOM 6352 O O . ILE B 1 214 ? -25.734 24.422 3.719 1 47 214 ILE B O 1
ATOM 6356 N N . GLY B 1 215 ? -27.531 24.203 4.633 1 49.47 215 GLY B N 1
ATOM 6357 C CA . GLY B 1 215 ? -27.375 22.969 5.387 1 49.47 215 GLY B CA 1
ATOM 6358 C C . GLY B 1 215 ? -26.797 21.844 4.562 1 49.47 215 GLY B C 1
ATOM 6359 O O . GLY B 1 215 ? -26.578 21.984 3.361 1 49.47 215 GLY B O 1
ATOM 6360 N N . PHE B 1 216 ? -26.188 20.875 5.105 1 53.16 216 PHE B N 1
ATOM 6361 C CA . PHE B 1 216 ? -25.641 19.672 4.5 1 53.16 216 PHE B CA 1
ATOM 6362 C C . PHE B 1 216 ? -26.656 19.031 3.57 1 53.16 216 PHE B C 1
ATOM 6364 O O . PHE B 1 216 ? -27.75 18.641 4.004 1 53.16 216 PHE B O 1
ATOM 6371 N N . GLN B 1 217 ? -26.641 19.422 2.338 1 55.78 217 GLN B N 1
ATOM 6372 C CA . GLN B 1 217 ? -27.531 18.766 1.393 1 55.78 217 GLN B CA 1
ATOM 6373 C C . GLN B 1 217 ? -26.859 17.547 0.76 1 55.78 217 GLN B C 1
ATOM 6375 O O . GLN B 1 217 ? -25.641 17.547 0.537 1 55.78 217 GLN B O 1
ATOM 6380 N N . THR B 1 218 ? -27.531 16.531 0.802 1 57.59 218 THR B N 1
ATOM 6381 C CA . THR B 1 218 ? -27.078 15.273 0.221 1 57.59 218 THR B CA 1
ATOM 6382 C C . THR B 1 218 ? -26.984 15.383 -1.299 1 57.59 218 THR B C 1
ATOM 6384 O O . THR B 1 218 ? -26.328 14.57 -1.947 1 57.59 218 THR B O 1
ATOM 6387 N N . ASP B 1 219 ? -27.672 16.344 -1.887 1 60.25 219 ASP B N 1
ATOM 6388 C CA . ASP B 1 219 ? -27.641 16.484 -3.34 1 60.25 219 ASP B CA 1
ATOM 6389 C C . ASP B 1 219 ? -26.438 17.297 -3.793 1 60.25 219 ASP B C 1
ATOM 6391 O O . ASP B 1 219 ? -26.344 18.5 -3.486 1 60.25 219 ASP B O 1
ATOM 6395 N N . LEU B 1 220 ? -25.562 16.75 -4.461 1 65.69 220 LEU B N 1
ATOM 6396 C CA . LEU B 1 220 ? -24.312 17.344 -4.93 1 65.69 220 LEU B CA 1
ATOM 6397 C C . LEU B 1 220 ? -24.578 18.422 -5.965 1 65.69 220 LEU B C 1
ATOM 6399 O O . LEU B 1 220 ? -23.766 19.328 -6.148 1 65.69 220 LEU B O 1
ATOM 6403 N N . SER B 1 221 ? -25.734 18.312 -6.637 1 72.56 221 SER B N 1
ATOM 6404 C CA . SER B 1 221 ? -25.984 19.281 -7.695 1 72.56 221 SER B CA 1
ATOM 6405 C C . SER B 1 221 ? -26.141 20.688 -7.129 1 72.56 221 SER B C 1
ATOM 6407 O O . SER B 1 221 ? -25.844 21.672 -7.805 1 72.56 221 SER B O 1
ATOM 6409 N N . VAL B 1 222 ? -26.5 20.641 -5.883 1 71.81 222 VAL B N 1
ATOM 6410 C CA . VAL B 1 222 ? -26.703 21.953 -5.273 1 71.81 222 VAL B CA 1
ATOM 6411 C C . VAL B 1 222 ? -25.359 22.609 -4.992 1 71.81 222 VAL B C 1
ATOM 6413 O O . VAL B 1 222 ? -25.203 23.828 -5.145 1 71.81 222 VAL B O 1
ATOM 6416 N N . TYR B 1 223 ? -24.375 21.703 -4.758 1 72.94 223 TYR B N 1
ATOM 6417 C CA . TYR B 1 223 ? -23.062 22.25 -4.438 1 72.94 223 TYR B CA 1
ATOM 6418 C C . TYR B 1 223 ? -22.359 22.766 -5.695 1 72.94 223 TYR B C 1
ATOM 6420 O O . TYR B 1 223 ? -21.5 23.641 -5.617 1 72.94 223 TYR B O 1
ATOM 6428 N N . LEU B 1 224 ? -22.734 22.25 -6.797 1 75.88 224 LEU B N 1
ATOM 6429 C CA . LEU B 1 224 ? -22.109 22.641 -8.055 1 75.88 224 LEU B CA 1
ATOM 6430 C C . LEU B 1 224 ? -22.625 24 -8.516 1 75.88 224 LEU B C 1
ATOM 6432 O O . LEU B 1 224 ? -22.062 24.609 -9.438 1 75.88 224 LEU B O 1
ATOM 6436 N N . GLU B 1 225 ? -23.641 24.484 -7.793 1 76.81 225 GLU B N 1
ATOM 6437 C CA . GLU B 1 225 ? -24.188 25.781 -8.18 1 76.81 225 GLU B CA 1
ATOM 6438 C C . GLU B 1 225 ? -23.516 26.922 -7.398 1 76.81 225 GLU B C 1
ATOM 6440 O O . GLU B 1 225 ? -23.719 28.094 -7.719 1 76.81 225 GLU B O 1
ATOM 6445 N N . TYR B 1 226 ? -22.609 26.484 -6.586 1 75.81 226 TYR B N 1
ATOM 6446 C CA . TYR B 1 226 ? -21.953 27.5 -5.781 1 75.81 226 TYR B CA 1
ATOM 6447 C C . TYR B 1 226 ? -20.562 27.828 -6.328 1 75.81 226 TYR B C 1
ATOM 6449 O O . TYR B 1 226 ? -19.844 26.938 -6.758 1 75.81 226 TYR B O 1
ATOM 6457 N N . ARG B 1 227 ? -20.266 29.156 -6.293 1 79.62 227 ARG B N 1
ATOM 6458 C CA . ARG B 1 227 ? -18.984 29.641 -6.789 1 79.62 227 ARG B CA 1
ATOM 6459 C C . ARG B 1 227 ? -17.828 29.141 -5.926 1 79.62 227 ARG B C 1
ATOM 6461 O O . ARG B 1 227 ? -16.75 28.828 -6.441 1 79.62 227 ARG B O 1
ATOM 6468 N N . GLN B 1 228 ? -18.094 28.938 -4.621 1 76.81 228 GLN B N 1
ATOM 6469 C CA . GLN B 1 228 ? -17.031 28.547 -3.703 1 76.81 228 GLN B CA 1
ATOM 6470 C C . GLN B 1 228 ? -16.578 27.109 -3.971 1 76.81 228 GLN B C 1
ATOM 6472 O O . GLN B 1 228 ? -15.406 26.781 -3.816 1 76.81 228 GLN B O 1
ATOM 6477 N N . THR B 1 229 ? -17.469 26.281 -4.359 1 79.31 229 THR B N 1
ATOM 6478 C CA . THR B 1 229 ? -17.109 24.906 -4.66 1 79.31 229 THR B CA 1
ATOM 6479 C C . THR B 1 229 ? -16.156 24.844 -5.84 1 79.31 229 THR B C 1
ATOM 6481 O O . THR B 1 229 ? -15.18 24.094 -5.812 1 79.31 229 THR B O 1
ATOM 6484 N N . TRP B 1 230 ? -16.359 25.703 -6.789 1 84.38 230 TRP B N 1
ATOM 6485 C CA . TRP B 1 230 ? -15.508 25.688 -7.973 1 84.38 230 TRP B CA 1
ATOM 6486 C C . TRP B 1 230 ? -14.156 26.328 -7.684 1 84.38 230 TRP B C 1
ATOM 6488 O O . TRP B 1 230 ? -13.156 25.984 -8.32 1 84.38 230 TRP B O 1
ATOM 6498 N N . LEU B 1 231 ? -14.164 27.203 -6.703 1 83.62 231 LEU B N 1
ATOM 6499 C CA . LEU B 1 231 ? -12.891 27.75 -6.273 1 83.62 231 LEU B CA 1
ATOM 6500 C C . LEU B 1 231 ? -12.055 26.688 -5.559 1 83.62 231 LEU B C 1
ATOM 6502 O O . LEU B 1 231 ? -10.836 26.641 -5.734 1 83.62 231 LEU B O 1
ATOM 6506 N N . ILE B 1 232 ? -12.727 25.875 -4.777 1 80.44 232 ILE B N 1
ATOM 6507 C CA . ILE B 1 232 ? -12.023 24.797 -4.098 1 80.44 232 ILE B CA 1
ATOM 6508 C C . ILE B 1 232 ? -11.484 23.812 -5.125 1 80.44 232 ILE B C 1
ATOM 6510 O O . ILE B 1 232 ? -10.336 23.359 -5.02 1 80.44 232 ILE B O 1
ATOM 6514 N N . PHE B 1 233 ? -12.227 23.5 -6.129 1 85 233 PHE B N 1
ATOM 6515 C CA . PHE B 1 233 ? -11.781 22.594 -7.184 1 85 233 PHE B CA 1
ATOM 6516 C C . PHE B 1 233 ? -10.602 23.188 -7.941 1 85 233 PHE B C 1
ATOM 6518 O O . PHE B 1 233 ? -9.648 22.484 -8.273 1 85 233 PHE B O 1
ATOM 6525 N N . LEU B 1 234 ? -10.766 24.438 -8.203 1 89.38 234 LEU B N 1
ATOM 6526 C CA . LEU B 1 234 ? -9.703 25.125 -8.938 1 89.38 234 LEU B CA 1
ATOM 6527 C C . LEU B 1 234 ? -8.391 25.078 -8.156 1 89.38 234 LEU B C 1
ATOM 6529 O O . LEU B 1 234 ? -7.348 24.734 -8.711 1 89.38 234 LEU B O 1
ATOM 6533 N N . THR B 1 235 ? -8.453 25.312 -6.898 1 85.62 235 THR B N 1
ATOM 6534 C CA . THR B 1 235 ? -7.25 25.312 -6.07 1 85.62 235 THR B CA 1
ATOM 6535 C C . THR B 1 235 ? -6.672 23.906 -5.957 1 85.62 235 THR B C 1
ATOM 6537 O O . THR B 1 235 ? -5.457 23.719 -6.031 1 85.62 235 THR B O 1
ATOM 6540 N N . LEU B 1 236 ? -7.469 22.984 -5.793 1 86.69 236 LEU B N 1
ATOM 6541 C CA . LEU B 1 236 ? -7.023 21.609 -5.688 1 86.69 236 LEU B CA 1
ATOM 6542 C C . LEU B 1 236 ? -6.352 21.156 -6.977 1 86.69 236 LEU B C 1
ATOM 6544 O O . LEU B 1 236 ? -5.289 20.531 -6.945 1 86.69 236 LEU B O 1
ATOM 6548 N N . LEU B 1 237 ? -6.973 21.438 -8.078 1 91.06 237 LEU B N 1
ATOM 6549 C CA . LEU B 1 237 ? -6.418 21.016 -9.359 1 91.06 237 LEU B CA 1
ATOM 6550 C C . LEU B 1 237 ? -5.086 21.719 -9.633 1 91.06 237 LEU B C 1
ATOM 6552 O O . LEU B 1 237 ? -4.184 21.125 -10.227 1 91.06 237 LEU B O 1
ATOM 6556 N N . ILE B 1 238 ? -4.953 22.891 -9.148 1 91.62 238 ILE B N 1
ATOM 6557 C CA . ILE B 1 238 ? -3.686 23.594 -9.297 1 91.62 238 ILE B CA 1
ATOM 6558 C C . ILE B 1 238 ? -2.615 22.906 -8.445 1 91.62 238 ILE B C 1
ATOM 6560 O O . ILE B 1 238 ? -1.482 22.719 -8.898 1 91.62 238 ILE B O 1
ATOM 6564 N N . MET B 1 239 ? -3 22.531 -7.301 1 88.5 239 MET B N 1
ATOM 6565 C CA . MET B 1 239 ? -2.041 21.859 -6.426 1 88.5 239 MET B CA 1
ATOM 6566 C C . MET B 1 239 ? -1.635 20.5 -6.996 1 88.5 239 MET B C 1
ATOM 6568 O O . MET B 1 239 ? -0.459 20.141 -6.957 1 88.5 239 MET B O 1
ATOM 6572 N N . VAL B 1 240 ? -2.527 19.812 -7.496 1 88.38 240 VAL B N 1
ATOM 6573 C CA . VAL B 1 240 ? -2.242 18.516 -8.094 1 88.38 240 VAL B CA 1
ATOM 6574 C C . VAL B 1 240 ? -1.373 18.688 -9.336 1 88.38 240 VAL B C 1
ATOM 6576 O O . VAL B 1 240 ? -0.411 17.953 -9.547 1 88.38 240 VAL B O 1
ATOM 6579 N N . GLU B 1 241 ? -1.717 19.719 -10.18 1 92 241 GLU B N 1
ATOM 6580 C CA . GLU B 1 241 ? -0.938 20 -11.383 1 92 241 GLU B CA 1
ATOM 6581 C C . GLU B 1 241 ? 0.498 20.375 -11.039 1 92 241 GLU B C 1
ATOM 6583 O O . GLU B 1 241 ? 1.442 19.922 -11.68 1 92 241 GLU B O 1
ATOM 6588 N N . THR B 1 242 ? 0.641 21.109 -10.023 1 89.31 242 THR B N 1
ATOM 6589 C CA . THR B 1 242 ? 1.976 21.531 -9.609 1 89.31 242 THR B CA 1
ATOM 6590 C C . THR B 1 242 ? 2.793 20.344 -9.125 1 89.31 242 THR B C 1
ATOM 6592 O O . THR B 1 242 ? 3.979 20.219 -9.445 1 89.31 242 THR B O 1
ATOM 6595 N N . THR B 1 243 ? 2.186 19.438 -8.414 1 87.06 243 THR B N 1
ATOM 6596 C CA . THR B 1 243 ? 2.871 18.234 -7.934 1 87.06 243 THR B CA 1
ATOM 6597 C C . THR B 1 243 ? 3.273 17.344 -9.094 1 87.06 243 THR B C 1
ATOM 6599 O O . THR B 1 243 ? 4.395 16.828 -9.133 1 87.06 243 THR B O 1
ATOM 6602 N N . LEU B 1 244 ? 2.393 17.188 -10.023 1 86.38 244 LEU B N 1
ATOM 6603 C CA . LEU B 1 244 ? 2.666 16.359 -11.188 1 86.38 244 LEU B CA 1
ATOM 6604 C C . LEU B 1 244 ? 3.799 16.953 -12.023 1 86.38 244 LEU B C 1
ATOM 6606 O O . LEU B 1 244 ? 4.664 16.219 -12.5 1 86.38 244 LEU B O 1
ATOM 6610 N N . VAL B 1 245 ? 3.811 18.266 -12.18 1 87.44 245 VAL B N 1
ATOM 6611 C CA . VAL B 1 245 ? 4.84 18.922 -12.977 1 87.44 245 VAL B CA 1
ATOM 6612 C C . VAL B 1 245 ? 6.195 18.781 -12.289 1 87.44 245 VAL B C 1
ATOM 6614 O O . VAL B 1 245 ? 7.207 18.5 -12.938 1 87.44 245 VAL B O 1
ATOM 6617 N N . ILE B 1 246 ? 6.223 18.875 -11.016 1 84.06 246 ILE B N 1
ATOM 6618 C CA . ILE B 1 246 ? 7.473 18.734 -10.273 1 84.06 246 ILE B CA 1
ATOM 6619 C C . ILE B 1 246 ? 7.98 17.297 -10.398 1 84.06 246 ILE B C 1
ATOM 6621 O O . ILE B 1 246 ? 9.164 17.062 -10.641 1 84.06 246 ILE B O 1
ATOM 6625 N N . LEU B 1 247 ? 7.074 16.359 -10.258 1 80.44 247 LEU B N 1
ATOM 6626 C CA . LEU B 1 247 ? 7.453 14.953 -10.391 1 80.44 247 LEU B CA 1
ATOM 6627 C C . LEU B 1 247 ? 7.953 14.656 -11.797 1 80.44 247 LEU B C 1
ATOM 6629 O O . LEU B 1 247 ? 8.914 13.898 -11.969 1 80.44 247 LEU B O 1
ATOM 6633 N N . MET B 1 248 ? 7.332 15.32 -12.828 1 81.94 248 MET B N 1
ATOM 6634 C CA . MET B 1 248 ? 7.715 15.086 -14.219 1 81.94 248 MET B CA 1
ATOM 6635 C C . MET B 1 248 ? 9.078 15.695 -14.516 1 81.94 248 MET B C 1
ATOM 6637 O O . MET B 1 248 ? 9.852 15.141 -15.305 1 81.94 248 MET B O 1
ATOM 6641 N N . ILE B 1 249 ? 9.383 16.75 -13.852 1 80.12 249 ILE B N 1
ATOM 6642 C CA . ILE B 1 249 ? 10.688 17.375 -14.039 1 80.12 249 ILE B CA 1
ATOM 6643 C C . ILE B 1 249 ? 11.773 16.469 -13.461 1 80.12 249 ILE B C 1
ATOM 6645 O O . ILE B 1 249 ? 12.82 16.266 -14.086 1 80.12 249 ILE B O 1
ATOM 6649 N N . PHE B 1 250 ? 11.461 15.867 -12.367 1 76.31 250 PHE B N 1
ATOM 6650 C CA . PHE B 1 250 ? 12.43 14.969 -11.758 1 76.31 250 PHE B CA 1
ATOM 6651 C C . PHE B 1 250 ? 12.57 13.688 -12.562 1 76.31 250 PHE B C 1
ATOM 6653 O O . PHE B 1 250 ? 13.672 13.156 -12.719 1 76.31 250 PHE B O 1
ATOM 6660 N N . LEU B 1 251 ? 11.477 13.203 -13.086 1 76.19 251 LEU B N 1
ATOM 6661 C CA . LEU B 1 251 ? 11.477 11.961 -13.852 1 76.19 251 LEU B CA 1
ATOM 6662 C C . LEU B 1 251 ? 12.062 12.18 -15.242 1 76.19 251 LEU B C 1
ATOM 6664 O O . LEU B 1 251 ? 12.562 11.242 -15.867 1 76.19 251 LEU B O 1
ATOM 6668 N N . GLY B 1 252 ? 11.969 13.469 -15.789 1 75.31 252 GLY B N 1
ATOM 6669 C CA . GLY B 1 252 ? 12.453 13.781 -17.125 1 75.31 252 GLY B CA 1
ATOM 6670 C C . GLY B 1 252 ? 13.938 13.508 -17.297 1 75.31 252 GLY B C 1
ATOM 6671 O O . GLY B 1 252 ? 14.367 13.023 -18.359 1 75.31 252 GLY B O 1
ATOM 6672 N N . THR B 1 253 ? 14.68 13.625 -16.219 1 77.12 253 THR B N 1
ATOM 6673 C CA . THR B 1 253 ? 16.125 13.406 -16.312 1 77.12 253 THR B CA 1
ATOM 6674 C C . THR B 1 253 ? 16.453 11.922 -16.234 1 77.12 253 THR B C 1
ATOM 6676 O O . THR B 1 253 ? 17.531 11.492 -16.641 1 77.12 253 THR B O 1
ATOM 6679 N N . ARG B 1 254 ? 15.469 11.195 -15.891 1 82.38 254 ARG B N 1
ATOM 6680 C CA . ARG B 1 254 ? 15.734 9.773 -15.68 1 82.38 254 ARG B CA 1
ATOM 6681 C C . ARG B 1 254 ? 15.062 8.93 -16.75 1 82.38 254 ARG B C 1
ATOM 6683 O O . ARG B 1 254 ? 15.234 7.711 -16.797 1 82.38 254 ARG B O 1
ATOM 6690 N N . LEU B 1 255 ? 14.406 9.523 -17.688 1 86.56 255 LEU B N 1
ATOM 6691 C CA . LEU B 1 255 ? 13.625 8.805 -18.688 1 86.56 255 LEU B CA 1
ATOM 6692 C C . LEU B 1 255 ? 14.508 8.328 -19.844 1 86.56 255 LEU B C 1
ATOM 6694 O O . LEU B 1 255 ? 14.102 7.477 -20.625 1 86.56 255 LEU B O 1
ATOM 6698 N N . SER B 1 256 ? 15.719 8.758 -19.938 1 85.5 256 SER B N 1
ATOM 6699 C CA . SER B 1 256 ? 16.578 8.453 -21.078 1 85.5 256 SER B CA 1
ATOM 6700 C C . SER B 1 256 ? 16.969 6.977 -21.094 1 85.5 256 SER B C 1
ATOM 6702 O O . SER B 1 256 ? 16.922 6.332 -22.141 1 85.5 256 SER B O 1
ATOM 6704 N N . ILE B 1 257 ? 17.25 6.441 -19.922 1 87.94 257 ILE B N 1
ATOM 6705 C CA . ILE B 1 257 ? 17.703 5.062 -19.844 1 87.94 257 ILE B CA 1
ATOM 6706 C C . ILE B 1 257 ? 16.547 4.113 -20.156 1 87.94 257 ILE B C 1
ATOM 6708 O O . ILE B 1 257 ? 16.672 3.25 -21.031 1 87.94 257 ILE B O 1
ATOM 6712 N N . PRO B 1 258 ? 15.375 4.309 -19.531 1 89.38 258 PRO B N 1
ATOM 6713 C CA . PRO B 1 258 ? 14.266 3.396 -19.828 1 89.38 258 PRO B CA 1
ATOM 6714 C C . PRO B 1 258 ? 13.828 3.463 -21.281 1 89.38 258 PRO B C 1
ATOM 6716 O O . PRO B 1 258 ? 13.477 2.436 -21.875 1 89.38 258 PRO B O 1
ATOM 6719 N N . VAL B 1 259 ? 13.859 4.574 -21.875 1 87.12 259 VAL B N 1
ATOM 6720 C CA . VAL B 1 259 ? 13.422 4.719 -23.266 1 87.12 259 VAL B CA 1
ATOM 6721 C C . VAL B 1 259 ? 14.406 4.008 -24.188 1 87.12 259 VAL B C 1
ATOM 6723 O O . VAL B 1 259 ? 14 3.344 -25.141 1 87.12 259 VAL B O 1
ATOM 6726 N N . THR B 1 260 ? 15.641 4.168 -23.922 1 89.31 260 THR B N 1
ATOM 6727 C CA . THR B 1 260 ? 16.656 3.494 -24.734 1 89.31 260 THR B CA 1
ATOM 6728 C C . THR B 1 260 ? 16.562 1.979 -24.562 1 89.31 260 THR B C 1
ATOM 6730 O O . THR B 1 260 ? 16.781 1.227 -25.516 1 89.31 260 THR B O 1
ATOM 6733 N N . LEU B 1 261 ? 16.281 1.57 -23.391 1 91.88 261 LEU B N 1
ATOM 6734 C CA . LEU B 1 261 ? 16.141 0.14 -23.141 1 91.88 261 LEU B CA 1
ATOM 6735 C C . LEU B 1 261 ? 14.922 -0.427 -23.859 1 91.88 261 LEU B C 1
ATOM 6737 O O . LEU B 1 261 ? 14.945 -1.572 -24.328 1 91.88 261 LEU B O 1
ATOM 6741 N N . LEU B 1 262 ? 13.891 0.332 -23.953 1 90.75 262 LEU B N 1
ATOM 6742 C CA . LEU B 1 262 ? 12.703 -0.081 -24.703 1 90.75 262 LEU B CA 1
ATOM 6743 C C . LEU B 1 262 ? 13.023 -0.238 -26.188 1 90.75 262 LEU B C 1
ATOM 6745 O O . LEU B 1 262 ? 12.562 -1.19 -26.828 1 90.75 262 LEU B O 1
ATOM 6749 N N . LYS B 1 263 ? 13.805 0.645 -26.672 1 89.25 263 LYS B N 1
ATOM 6750 C CA . LYS B 1 263 ? 14.234 0.562 -28.062 1 89.25 263 LYS B CA 1
ATOM 6751 C C . LYS B 1 263 ? 15.109 -0.667 -28.297 1 89.25 263 LYS B C 1
ATOM 6753 O O . LYS B 1 263 ? 14.93 -1.377 -29.297 1 89.25 263 LYS B O 1
ATOM 6758 N N . GLU B 1 264 ? 15.961 -0.874 -27.359 1 91.31 264 GLU B N 1
ATOM 6759 C CA . GLU B 1 264 ? 16.828 -2.041 -27.469 1 91.31 264 GLU B CA 1
ATOM 6760 C C . GLU B 1 264 ? 16.031 -3.336 -27.344 1 91.31 264 GLU B C 1
ATOM 6762 O O . GLU B 1 264 ? 16.391 -4.348 -27.953 1 91.31 264 GLU B O 1
ATOM 6767 N N . GLY B 1 265 ? 15.016 -3.283 -26.516 1 93 265 GLY B N 1
ATOM 6768 C CA . GLY B 1 265 ? 14.156 -4.449 -26.406 1 93 265 GLY B CA 1
ATOM 6769 C C . GLY B 1 265 ? 13.477 -4.824 -27.703 1 93 265 GLY B C 1
ATOM 6770 O O . GLY B 1 265 ? 13.43 -6 -28.062 1 93 265 GLY B O 1
ATOM 6771 N N . SER B 1 266 ? 13 -3.857 -28.391 1 90.69 266 SER B N 1
ATOM 6772 C CA . SER B 1 266 ? 12.375 -4.102 -29.688 1 90.69 266 SER B CA 1
ATOM 6773 C C . SER B 1 266 ? 13.383 -4.637 -30.703 1 90.69 266 SER B C 1
ATOM 6775 O O . SER B 1 266 ? 13.055 -5.508 -31.5 1 90.69 266 SER B O 1
ATOM 6777 N N . ARG B 1 267 ? 14.578 -4.145 -30.625 1 90.5 267 ARG B N 1
ATOM 6778 C CA . ARG B 1 267 ? 15.641 -4.621 -31.5 1 90.5 267 ARG B CA 1
ATOM 6779 C C . ARG B 1 267 ? 16 -6.066 -31.188 1 90.5 267 ARG B C 1
ATOM 6781 O O . ARG B 1 267 ? 16.219 -6.871 -32.094 1 90.5 267 ARG B O 1
ATOM 6788 N N . ALA B 1 268 ? 16.078 -6.352 -29.938 1 93.31 268 ALA B N 1
ATOM 6789 C CA . ALA B 1 268 ? 16.406 -7.707 -29.516 1 93.31 268 ALA B CA 1
ATOM 6790 C C . ALA B 1 268 ? 15.352 -8.703 -29.984 1 93.31 268 ALA B C 1
ATOM 6792 O O . ALA B 1 268 ? 15.688 -9.789 -30.469 1 93.31 268 ALA B O 1
ATOM 6793 N N . ILE B 1 269 ? 14.117 -8.344 -29.938 1 93.12 269 ILE B N 1
ATOM 6794 C CA . ILE B 1 269 ? 13.023 -9.211 -30.359 1 93.12 269 ILE B CA 1
ATOM 6795 C C . ILE B 1 269 ? 13.086 -9.422 -31.859 1 93.12 269 ILE B C 1
ATOM 6797 O O . ILE B 1 269 ? 12.805 -10.516 -32.344 1 93.12 269 ILE B O 1
ATOM 6801 N N . SER B 1 270 ? 13.484 -8.359 -32.625 1 88.69 270 SER B N 1
ATOM 6802 C CA . SER B 1 270 ? 13.57 -8.461 -34.062 1 88.69 270 SER B CA 1
ATOM 6803 C C . SER B 1 270 ? 14.68 -9.422 -34.469 1 88.69 270 SER B C 1
ATOM 6805 O O . SER B 1 270 ? 14.602 -10.055 -35.531 1 88.69 270 SER B O 1
ATOM 6807 N N . HIS B 1 271 ? 15.711 -9.57 -33.656 1 90.94 271 HIS B N 1
ATOM 6808 C CA . HIS B 1 271 ? 16.812 -10.484 -33.938 1 90.94 271 HIS B CA 1
ATOM 6809 C C . HIS B 1 271 ? 16.453 -11.914 -33.531 1 90.94 271 HIS B C 1
ATOM 6811 O O . HIS B 1 271 ? 17.016 -12.875 -34.094 1 90.94 271 HIS B O 1
ATOM 6817 N N . ILE B 1 272 ? 15.586 -12.078 -32.562 1 93.75 272 ILE B N 1
ATOM 6818 C CA . ILE B 1 272 ? 15.125 -13.383 -32.125 1 93.75 272 ILE B CA 1
ATOM 6819 C C . ILE B 1 272 ? 13.602 -13.469 -32.25 1 93.75 272 ILE B C 1
ATOM 6821 O O . ILE B 1 272 ? 12.898 -13.617 -31.25 1 93.75 272 ILE B O 1
ATOM 6825 N N . MET B 1 273 ? 13.07 -13.5 -33.406 1 89.75 273 MET B N 1
ATOM 6826 C CA . MET B 1 273 ? 11.648 -13.406 -33.688 1 89.75 273 MET B CA 1
ATOM 6827 C C . MET B 1 273 ? 10.906 -14.648 -33.219 1 89.75 273 MET B C 1
ATOM 6829 O O . MET B 1 273 ? 9.688 -14.609 -33 1 89.75 273 MET B O 1
ATOM 6833 N N . SER B 1 274 ? 11.609 -15.742 -33.031 1 91.94 274 SER B N 1
ATOM 6834 C CA . SER B 1 274 ? 10.992 -16.984 -32.562 1 91.94 274 SER B CA 1
ATOM 6835 C C . SER B 1 274 ? 10.375 -16.797 -31.172 1 91.94 274 SER B C 1
ATOM 6837 O O . SER B 1 274 ? 9.469 -17.547 -30.797 1 91.94 274 SER B O 1
ATOM 6839 N N . THR B 1 275 ? 10.852 -15.781 -30.438 1 94.19 275 THR B N 1
ATOM 6840 C CA . THR B 1 275 ? 10.352 -15.555 -29.078 1 94.19 275 THR B CA 1
ATOM 6841 C C . THR B 1 275 ? 8.898 -15.094 -29.125 1 94.19 275 THR B C 1
ATOM 6843 O O . THR B 1 275 ? 8.156 -15.289 -28.156 1 94.19 275 THR B O 1
ATOM 6846 N N . LEU B 1 276 ? 8.445 -14.477 -30.188 1 90.5 276 LEU B N 1
ATOM 6847 C CA . LEU B 1 276 ? 7.078 -13.977 -30.312 1 90.5 276 LEU B CA 1
ATOM 6848 C C . LEU B 1 276 ? 6.086 -15.133 -30.422 1 90.5 276 LEU B C 1
ATOM 6850 O O . LEU B 1 276 ? 4.887 -14.945 -30.219 1 90.5 276 LEU B O 1
ATOM 6854 N N . PHE B 1 277 ? 6.555 -16.375 -30.656 1 89.38 277 PHE B N 1
ATOM 6855 C CA . PHE B 1 277 ? 5.688 -17.547 -30.781 1 89.38 277 PHE B CA 1
ATOM 6856 C C . PHE B 1 277 ? 5.645 -18.312 -29.469 1 89.38 277 PHE B C 1
ATOM 6858 O O . PHE B 1 277 ? 4.895 -19.297 -29.344 1 89.38 277 PHE B O 1
ATOM 6865 N N . TYR B 1 278 ? 6.375 -17.875 -28.547 1 93.62 278 TYR B N 1
ATOM 6866 C CA . TYR B 1 278 ? 6.453 -18.625 -27.297 1 93.62 278 TYR B CA 1
ATOM 6867 C C . TYR B 1 278 ? 5.125 -18.578 -26.547 1 93.62 278 TYR B C 1
ATOM 6869 O O . TYR B 1 278 ? 4.766 -19.531 -25.844 1 93.62 278 TYR B O 1
ATOM 6877 N N . PRO B 1 279 ? 4.352 -17.469 -26.609 1 91.75 279 PRO B N 1
ATOM 6878 C CA . PRO B 1 279 ? 3.066 -17.438 -25.906 1 91.75 279 PRO B CA 1
ATOM 6879 C C . PRO B 1 279 ? 2.121 -18.547 -26.359 1 91.75 279 PRO B C 1
ATOM 6881 O O . PRO B 1 279 ? 1.28 -19 -25.578 1 91.75 279 PRO B O 1
ATOM 6884 N N . LEU B 1 280 ? 2.275 -19 -27.594 1 88.94 280 LEU B N 1
ATOM 6885 C CA . LEU B 1 280 ? 1.448 -20.094 -28.078 1 88.94 280 LEU B CA 1
ATOM 6886 C C . LEU B 1 280 ? 1.772 -21.391 -27.328 1 88.94 280 LEU B C 1
ATOM 6888 O O . LEU B 1 280 ? 0.874 -22.172 -27.016 1 88.94 280 LEU B O 1
ATOM 6892 N N . ILE B 1 281 ? 3.021 -21.547 -27.062 1 92.44 281 ILE B N 1
ATOM 6893 C CA . ILE B 1 281 ? 3.443 -22.719 -26.297 1 92.44 281 ILE B CA 1
ATOM 6894 C C . ILE B 1 281 ? 2.924 -22.609 -24.859 1 92.44 281 ILE B C 1
ATOM 6896 O O . ILE B 1 281 ? 2.441 -23.594 -24.297 1 92.44 281 ILE B O 1
ATOM 6900 N N . THR B 1 282 ? 3.004 -21.406 -24.359 1 93.44 282 THR B N 1
ATOM 6901 C CA . THR B 1 282 ? 2.512 -21.203 -23 1 93.44 282 THR B CA 1
ATOM 6902 C C . THR B 1 282 ? 1.009 -21.453 -22.922 1 93.44 282 THR B C 1
ATOM 6904 O O . THR B 1 282 ? 0.529 -22.094 -21.984 1 93.44 282 THR B O 1
ATOM 6907 N N . PHE B 1 283 ? 0.279 -21.016 -23.953 1 90.62 283 PHE B N 1
ATOM 6908 C CA . PHE B 1 283 ? -1.167 -21.203 -23.969 1 90.62 283 PHE B CA 1
ATOM 6909 C C . PHE B 1 283 ? -1.524 -22.688 -24.078 1 90.62 283 PHE B C 1
ATOM 6911 O O . PHE B 1 283 ? -2.484 -23.141 -23.469 1 90.62 283 PHE B O 1
ATOM 6918 N N . LEU B 1 284 ? -0.764 -23.375 -24.844 1 93.06 284 LEU B N 1
ATOM 6919 C CA . LEU B 1 284 ? -1.006 -24.797 -25.016 1 93.06 284 LEU B CA 1
ATOM 6920 C C . LEU B 1 284 ? -0.758 -25.547 -23.703 1 93.06 284 LEU B C 1
ATOM 6922 O O . LEU B 1 284 ? -1.568 -26.375 -23.297 1 93.06 284 LEU B O 1
ATOM 6926 N N . LEU B 1 285 ? 0.314 -25.219 -23.062 1 95.12 285 LEU B N 1
ATOM 6927 C CA . LEU B 1 285 ? 0.641 -25.875 -21.797 1 95.12 285 LEU B CA 1
ATOM 6928 C C . LEU B 1 285 ? -0.388 -25.531 -20.719 1 95.12 285 LEU B C 1
ATOM 6930 O O . LEU B 1 285 ? -0.762 -26.391 -19.906 1 95.12 285 LEU B O 1
ATOM 6934 N N . LEU B 1 286 ? -0.85 -24.297 -20.766 1 94.31 286 LEU B N 1
ATOM 6935 C CA . LEU B 1 286 ? -1.864 -23.891 -19.797 1 94.31 286 LEU B CA 1
ATOM 6936 C C . LEU B 1 286 ? -3.184 -24.609 -20.062 1 94.31 286 LEU B C 1
ATOM 6938 O O . LEU B 1 286 ? -3.875 -25 -19.125 1 94.31 286 LEU B O 1
ATOM 6942 N N . ALA B 1 287 ? -3.516 -24.781 -21.344 1 92.12 287 ALA B N 1
ATOM 6943 C CA . ALA B 1 287 ? -4.738 -25.5 -21.703 1 92.12 287 ALA B CA 1
ATOM 6944 C C . ALA B 1 287 ? -4.688 -26.938 -21.219 1 92.12 287 ALA B C 1
ATOM 6946 O O . ALA B 1 287 ? -5.68 -27.469 -20.703 1 92.12 287 ALA B O 1
ATOM 6947 N N . ILE B 1 288 ? -3.559 -27.531 -21.297 1 93.19 288 ILE B N 1
ATOM 6948 C CA . ILE B 1 288 ? -3.379 -28.906 -20.844 1 93.19 288 ILE B CA 1
ATOM 6949 C C . ILE B 1 288 ? -3.525 -28.969 -19.328 1 93.19 288 ILE B C 1
ATOM 6951 O O . ILE B 1 288 ? -4.191 -29.859 -18.797 1 93.19 288 ILE B O 1
ATOM 6955 N N . CYS B 1 289 ? -2.973 -28 -18.688 1 92.12 289 CYS B N 1
ATOM 6956 C CA . CYS B 1 289 ? -3.014 -27.953 -17.234 1 92.12 289 CYS B CA 1
ATOM 6957 C C . CYS B 1 289 ? -4.438 -27.734 -16.734 1 92.12 289 CYS B C 1
ATOM 6959 O O . CYS B 1 289 ? -4.887 -28.422 -15.805 1 92.12 289 CYS B O 1
ATOM 6961 N N . VAL B 1 290 ? -5.121 -26.875 -17.344 1 91.62 290 VAL B N 1
ATOM 6962 C CA . VAL B 1 290 ? -6.48 -26.578 -16.922 1 91.62 290 VAL B CA 1
ATOM 6963 C C . VAL B 1 290 ? -7.391 -27.766 -17.219 1 91.62 290 VAL B C 1
ATOM 6965 O O . VAL B 1 290 ? -8.273 -28.094 -16.438 1 91.62 290 VAL B O 1
ATOM 6968 N N . SER B 1 291 ? -7.18 -28.422 -18.375 1 90.81 291 SER B N 1
ATOM 6969 C CA . SER B 1 291 ? -7.961 -29.609 -18.719 1 90.81 291 SER B CA 1
ATOM 6970 C C . SER B 1 291 ? -7.711 -30.734 -17.719 1 90.81 291 SER B C 1
ATOM 6972 O O . SER B 1 291 ? -8.648 -31.391 -17.266 1 90.81 291 SER B O 1
ATOM 6974 N N . TYR B 1 292 ? -6.492 -30.875 -17.375 1 88.31 292 TYR B N 1
ATOM 6975 C CA . TYR B 1 292 ? -6.148 -31.875 -16.375 1 88.31 292 TYR B CA 1
ATOM 6976 C C . TYR B 1 292 ? -6.855 -31.594 -15.047 1 88.31 292 TYR B C 1
ATOM 6978 O O . TYR B 1 292 ? -7.414 -32.5 -14.422 1 88.31 292 TYR B O 1
ATOM 6986 N N . SER B 1 293 ? -6.797 -30.375 -14.641 1 90.31 293 SER B N 1
ATOM 6987 C CA . SER B 1 293 ? -7.398 -30 -13.367 1 90.31 293 SER B CA 1
ATOM 6988 C C . SER B 1 293 ? -8.914 -30.141 -13.406 1 90.31 293 SER B C 1
ATOM 6990 O O . SER B 1 293 ? -9.523 -30.594 -12.43 1 90.31 293 SER B O 1
ATOM 6992 N N . ALA B 1 294 ? -9.523 -29.812 -14.5 1 88.56 294 ALA B N 1
ATOM 6993 C CA . ALA B 1 294 ? -10.977 -29.906 -14.625 1 88.56 294 ALA B CA 1
ATOM 6994 C C . ALA B 1 294 ? -11.43 -31.359 -14.594 1 88.56 294 ALA B C 1
ATOM 6996 O O . ALA B 1 294 ? -12.406 -31.688 -13.922 1 88.56 294 ALA B O 1
ATOM 6997 N N . VAL B 1 295 ? -10.719 -32.188 -15.258 1 87.19 295 VAL B N 1
ATOM 6998 C CA . VAL B 1 295 ? -11.062 -33.625 -15.281 1 87.19 295 VAL B CA 1
ATOM 6999 C C . VAL B 1 295 ? -10.914 -34.219 -13.875 1 87.19 295 VAL B C 1
ATOM 7001 O O . VAL B 1 295 ? -11.781 -34.938 -13.414 1 87.19 295 VAL B O 1
ATOM 7004 N N . THR B 1 296 ? -9.844 -33.812 -13.195 1 88.19 296 THR B N 1
ATOM 7005 C CA . THR B 1 296 ? -9.625 -34.281 -11.836 1 88.19 296 THR B CA 1
ATOM 7006 C C . THR B 1 296 ? -10.711 -33.781 -10.898 1 88.19 296 THR B C 1
ATOM 7008 O O . THR B 1 296 ? -11.18 -34.5 -10.023 1 88.19 296 THR B O 1
ATOM 7011 N N . ALA B 1 297 ? -11.109 -32.594 -11.094 1 89.12 297 ALA B N 1
ATOM 7012 C CA . ALA B 1 297 ? -12.148 -32 -10.242 1 89.12 297 ALA B CA 1
ATOM 7013 C C . ALA B 1 297 ? -13.484 -32.719 -10.445 1 89.12 297 ALA B C 1
ATOM 7015 O O . ALA B 1 297 ? -14.203 -33 -9.477 1 89.12 297 ALA B O 1
ATOM 7016 N N . VAL B 1 298 ? -13.844 -33.062 -11.672 1 85.62 298 VAL B N 1
ATOM 7017 C CA . VAL B 1 298 ? -15.094 -33.75 -11.969 1 85.62 298 VAL B CA 1
ATOM 7018 C C . VAL B 1 298 ? -15.047 -35.156 -11.391 1 85.62 298 VAL B C 1
ATOM 7020 O O . VAL B 1 298 ? -16.031 -35.656 -10.828 1 85.62 298 VAL B O 1
ATOM 7023 N N . PHE B 1 299 ? -13.906 -35.781 -11.461 1 86.31 299 PHE B N 1
ATOM 7024 C CA . PHE B 1 299 ? -13.773 -37.125 -10.906 1 86.31 299 PHE B CA 1
ATOM 7025 C C . PHE B 1 299 ? -13.859 -37.094 -9.391 1 86.31 299 PHE B C 1
ATOM 7027 O O . PHE B 1 299 ? -14.422 -38 -8.781 1 86.31 299 PHE B O 1
ATOM 7034 N N . LEU B 1 300 ? -13.344 -36.031 -8.781 1 84.81 300 LEU B N 1
ATOM 7035 C CA . LEU B 1 300 ? -13.422 -35.906 -7.328 1 84.81 300 LEU B CA 1
ATOM 7036 C C . LEU B 1 300 ? -14.844 -35.625 -6.879 1 84.81 300 LEU B C 1
ATOM 7038 O O . LEU B 1 300 ? -15.312 -36.188 -5.879 1 84.81 300 LEU B O 1
ATOM 7042 N N . ALA B 1 301 ? -15.539 -34.812 -7.668 1 81.12 301 ALA B N 1
ATOM 7043 C CA . ALA B 1 301 ? -16.906 -34.438 -7.309 1 81.12 301 ALA B CA 1
ATOM 7044 C C . ALA B 1 301 ? -17.859 -35.625 -7.469 1 81.12 301 ALA B C 1
ATOM 7046 O O . ALA B 1 301 ? -18.875 -35.719 -6.793 1 81.12 301 ALA B O 1
ATOM 7047 N N . SER B 1 302 ? -17.5 -36.594 -8.297 1 80.94 302 SER B N 1
ATOM 7048 C CA . SER B 1 302 ? -18.359 -37.719 -8.562 1 80.94 302 SER B CA 1
ATOM 7049 C C . SER B 1 302 ? -17.938 -38.938 -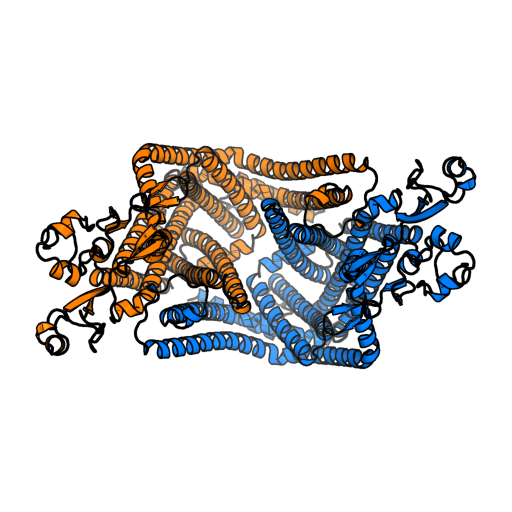7.73 1 80.94 302 SER B C 1
ATOM 7051 O O . SER B 1 302 ? -18.281 -40.062 -8.062 1 80.94 302 SER B O 1
ATOM 7053 N N . SER B 1 303 ? -17.281 -38.812 -6.695 1 78.12 303 SER B N 1
ATOM 7054 C CA . SER B 1 303 ? -16.766 -39.938 -5.918 1 78.12 303 SER B CA 1
ATOM 7055 C C . SER B 1 303 ? -17.75 -40.344 -4.836 1 78.12 303 SER B C 1
ATOM 7057 O O . SER B 1 303 ? -17.516 -41.344 -4.117 1 78.12 303 SER B O 1
ATOM 7059 N N . GLY B 1 304 ? -18.875 -39.812 -4.766 1 76.62 304 GLY B N 1
ATOM 7060 C CA . GLY B 1 304 ? -19.859 -40.188 -3.76 1 76.62 304 GLY B CA 1
ATOM 7061 C C . GLY B 1 304 ? -20.453 -41.562 -4.016 1 76.62 304 GLY B C 1
ATOM 7062 O O . GLY B 1 304 ? -20.547 -42 -5.164 1 76.62 304 GLY B O 1
ATOM 7063 N N . GLU B 1 305 ? -20.656 -42.281 -2.955 1 77.31 305 GLU B N 1
ATOM 7064 C CA . GLU B 1 305 ? -21.312 -43.562 -3.076 1 77.31 305 GLU B CA 1
ATOM 7065 C C . GLU B 1 305 ? -22.828 -43.438 -2.949 1 77.31 305 GLU B C 1
ATOM 7067 O O . GLU B 1 305 ? -23.328 -42.5 -2.311 1 77.31 305 GLU B O 1
ATOM 7072 N N . ALA B 1 306 ? -23.5 -44.344 -3.639 1 76.25 306 ALA B N 1
ATOM 7073 C CA . ALA B 1 306 ? -24.969 -44.344 -3.6 1 76.25 306 ALA B CA 1
ATOM 7074 C C . ALA B 1 306 ? -25.484 -44.781 -2.232 1 76.25 306 ALA B C 1
ATOM 7076 O O . ALA B 1 306 ? -25.047 -45.812 -1.703 1 76.25 306 ALA B O 1
ATOM 7077 N N . VAL B 1 307 ? -26.203 -43.938 -1.646 1 79.5 307 VAL B N 1
ATOM 7078 C CA . VAL B 1 307 ? -26.844 -44.25 -0.377 1 79.5 307 VAL B CA 1
ATOM 7079 C C . VAL B 1 307 ? -28.328 -44.531 -0.604 1 79.5 307 VAL B C 1
ATOM 7081 O O . VAL B 1 307 ? -29 -43.75 -1.281 1 79.5 307 VAL B O 1
ATOM 7084 N N . TYR B 1 308 ? -28.734 -45.656 -0.058 1 80.56 308 TYR B N 1
ATOM 7085 C CA . TYR B 1 308 ? -30.125 -46.062 -0.167 1 80.56 308 TYR B CA 1
ATOM 7086 C C . TYR B 1 308 ? -30.844 -45.906 1.168 1 80.56 308 TYR B C 1
ATOM 7088 O O . TYR B 1 308 ? -30.266 -46.156 2.227 1 80.56 308 TYR B O 1
ATOM 7096 N N . LYS B 1 309 ? -32.031 -45.406 1.116 1 82.5 309 LYS B N 1
ATOM 7097 C CA . LYS B 1 309 ? -32.844 -45.219 2.316 1 82.5 309 LYS B CA 1
ATOM 7098 C C . LYS B 1 309 ? -34.188 -45.969 2.189 1 82.5 309 LYS B C 1
ATOM 7100 O O . LYS B 1 309 ? -34.656 -46.156 1.08 1 82.5 309 LYS B O 1
ATOM 7105 N N . VAL B 1 310 ? -34.656 -46.25 3.428 1 82.06 310 VAL B N 1
ATOM 7106 C CA . VAL B 1 310 ? -35.906 -46.969 3.479 1 82.06 310 VAL B CA 1
ATOM 7107 C C . VAL B 1 310 ? -37.062 -45.969 3.33 1 82.06 310 VAL B C 1
ATOM 7109 O O . VAL B 1 310 ? -37.156 -45.031 4.09 1 82.06 310 VAL B O 1
ATOM 7112 N N . THR B 1 311 ? -37.719 -46.062 2.217 1 78.38 311 THR B N 1
ATOM 7113 C CA . THR B 1 311 ? -38.906 -45.25 2.021 1 78.38 311 THR B CA 1
ATOM 7114 C C . THR B 1 311 ? -40.156 -46.094 2.289 1 78.38 311 THR B C 1
ATOM 7116 O O . THR B 1 311 ? -40.344 -47.156 1.684 1 78.38 311 THR B O 1
ATOM 7119 N N . ALA B 1 312 ? -40.812 -45.719 3.461 1 69.88 312 ALA B N 1
ATOM 7120 C CA . ALA B 1 312 ? -42.031 -46.469 3.814 1 69.88 312 ALA B CA 1
ATOM 7121 C C . ALA B 1 312 ? -43.281 -45.781 3.264 1 69.88 312 ALA B C 1
ATOM 7123 O O . ALA B 1 312 ? -43.312 -44.562 3.096 1 69.88 312 ALA B O 1
ATOM 7124 N N . ALA B 1 313 ? -44.188 -46.562 2.691 1 62.38 313 ALA B N 1
ATOM 7125 C CA . ALA B 1 313 ? -45.5 -46.062 2.217 1 62.38 313 ALA B CA 1
ATOM 7126 C C . ALA B 1 313 ? -46.281 -45.406 3.35 1 62.38 313 ALA B C 1
ATOM 7128 O O . ALA B 1 313 ? -47.094 -44.5 3.113 1 62.38 313 ALA B O 1
ATOM 7129 N N . ASP B 1 314 ? -46.094 -45.844 4.559 1 60.72 314 ASP B N 1
ATOM 7130 C CA . ASP B 1 314 ? -46.844 -45.344 5.695 1 60.72 314 ASP B CA 1
ATOM 7131 C C . ASP B 1 314 ? -45.969 -44.5 6.625 1 60.72 314 ASP B C 1
ATOM 7133 O O . ASP B 1 314 ? -44.781 -44.75 6.742 1 60.72 314 ASP B O 1
ATOM 7137 N N . ASP B 1 315 ? -46.344 -43.312 6.992 1 61.25 315 ASP B N 1
ATOM 7138 C CA . ASP B 1 315 ? -45.656 -42.344 7.852 1 61.25 315 ASP B CA 1
ATOM 7139 C C . ASP B 1 315 ? -45.25 -42.969 9.18 1 61.25 315 ASP B C 1
ATOM 7141 O O . ASP B 1 315 ? -44.531 -42.375 9.961 1 61.25 315 ASP B O 1
ATOM 7145 N N . HIS B 1 316 ? -45.688 -44.25 9.438 1 67.94 316 HIS B N 1
ATOM 7146 C CA . HIS B 1 316 ? -45.469 -44.75 10.789 1 67.94 316 HIS B CA 1
ATOM 7147 C C . HIS B 1 316 ? -44.344 -45.781 10.828 1 67.94 316 HIS B C 1
ATOM 7149 O O . HIS B 1 316 ? -44.125 -46.406 11.859 1 67.94 316 HIS B O 1
ATOM 7155 N N . CYS B 1 317 ? -43.656 -45.875 9.828 1 75.31 317 CYS B N 1
ATOM 7156 C CA . CYS B 1 317 ? -42.594 -46.875 9.844 1 75.31 317 CYS B CA 1
ATOM 7157 C C . CYS B 1 317 ? -41.375 -46.375 10.617 1 75.31 317 CYS B C 1
ATOM 7159 O O . CYS B 1 317 ? -40.844 -45.312 10.32 1 75.31 317 CYS B O 1
ATOM 7161 N N . VAL B 1 318 ? -40.938 -47.125 11.703 1 77.31 318 VAL B N 1
ATOM 7162 C CA . VAL B 1 318 ? -3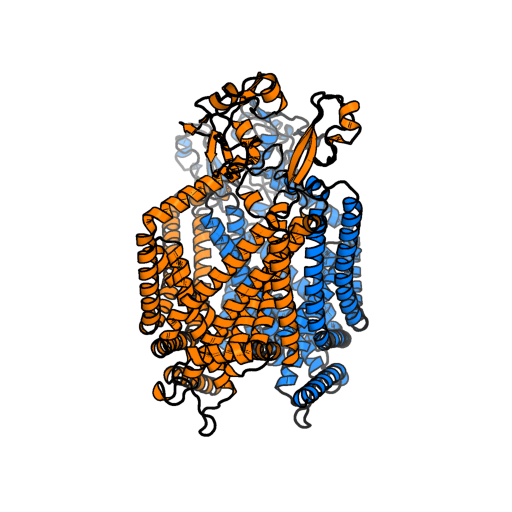9.844 -46.781 12.594 1 77.31 318 VAL B CA 1
ATOM 7163 C C . VAL B 1 318 ? -38.531 -46.781 11.82 1 77.31 318 VAL B C 1
ATOM 7165 O O . VAL B 1 318 ? -37.594 -46.031 12.164 1 77.31 318 VAL B O 1
ATOM 7168 N N . TYR B 1 319 ? -38.531 -47.562 10.758 1 78.88 319 TYR B N 1
ATOM 7169 C CA . TYR B 1 319 ? -37.281 -47.688 10.023 1 78.88 319 TYR B CA 1
ATOM 7170 C C . TYR B 1 319 ? -37.25 -46.719 8.852 1 78.88 319 TYR B C 1
ATOM 7172 O O . TYR B 1 319 ? -36.344 -46.75 8.016 1 78.88 319 TYR B O 1
ATOM 7180 N N . ALA B 1 320 ? -38.094 -45.812 8.82 1 77 320 ALA B N 1
ATOM 7181 C CA . ALA B 1 320 ? -38.125 -44.844 7.723 1 77 320 ALA B CA 1
ATOM 7182 C C . ALA B 1 320 ? -36.875 -43.969 7.723 1 77 320 ALA B C 1
ATOM 7184 O O . ALA B 1 320 ? -36.438 -43.5 8.773 1 77 320 ALA B O 1
ATOM 7185 N N . ASN B 1 321 ? -36.188 -43.75 6.574 1 76.81 321 ASN B N 1
ATOM 7186 C CA . ASN B 1 321 ? -35.062 -42.875 6.312 1 76.81 321 ASN B CA 1
ATOM 7187 C C . ASN B 1 321 ? -33.75 -43.469 6.832 1 76.81 321 ASN B C 1
ATOM 7189 O O . ASN B 1 321 ? -32.75 -42.75 6.938 1 76.81 321 ASN B O 1
ATOM 7193 N N . LEU B 1 322 ? -33.875 -44.688 7.258 1 78.69 322 LEU B N 1
ATOM 7194 C CA . LEU B 1 322 ? -32.625 -45.344 7.641 1 78.69 322 LEU B CA 1
ATOM 7195 C C . LEU B 1 322 ? -31.906 -45.906 6.418 1 78.69 322 LEU B C 1
ATOM 7197 O O . LEU B 1 322 ? -32.562 -46.219 5.41 1 78.69 322 LEU B O 1
ATOM 7201 N N . THR B 1 323 ? -30.594 -45.906 6.508 1 81.5 323 THR B N 1
ATOM 7202 C CA . THR B 1 323 ? -29.781 -46.406 5.398 1 81.5 323 THR B CA 1
ATOM 7203 C C . THR B 1 323 ? -29.984 -47.906 5.219 1 81.5 323 THR B C 1
ATOM 7205 O O . THR B 1 323 ? -30.031 -48.656 6.199 1 81.5 323 THR B O 1
ATOM 7208 N N . CYS B 1 324 ? -30.391 -48.312 4.012 1 82.06 324 CYS B N 1
ATOM 7209 C CA . CYS B 1 324 ? -30.609 -49.719 3.703 1 82.06 324 CYS B CA 1
ATOM 7210 C C . CYS B 1 324 ? -29.75 -50.156 2.535 1 82.06 324 CYS B C 1
ATOM 7212 O O . CYS B 1 324 ? -29.156 -49.312 1.835 1 82.06 324 CYS B O 1
ATOM 7214 N N . SER B 1 325 ? -29.375 -51.438 2.496 1 82.31 325 SER B N 1
ATOM 7215 C CA . SER B 1 325 ? -28.703 -52.062 1.352 1 82.31 325 SER B CA 1
ATOM 7216 C C . SER B 1 325 ? -29.703 -52.844 0.492 1 82.31 325 SER B C 1
ATOM 7218 O O . SER B 1 325 ? -30.406 -53.719 0.995 1 82.31 325 SER B O 1
ATOM 7220 N N . PRO B 1 326 ? -29.75 -52.438 -0.798 1 80.56 326 PRO B N 1
ATOM 7221 C CA . PRO B 1 326 ? -30.734 -53.125 -1.667 1 80.56 326 PRO B CA 1
ATOM 7222 C C . PRO B 1 326 ? -30.5 -54.625 -1.777 1 80.56 326 PRO B C 1
ATOM 7224 O O . PRO B 1 326 ? -31.438 -55.375 -1.99 1 80.56 326 PRO B O 1
ATOM 7227 N N . LEU B 1 327 ? -29.297 -55.031 -1.545 1 78.5 327 LEU B N 1
ATOM 7228 C CA . LEU B 1 327 ? -28.984 -56.469 -1.688 1 78.5 327 LEU B CA 1
ATOM 7229 C C . LEU B 1 327 ? -29.516 -57.25 -0.506 1 78.5 327 LEU B C 1
ATOM 7231 O O . LEU B 1 327 ? -29.984 -58.375 -0.677 1 78.5 327 LEU B O 1
ATOM 7235 N N . THR B 1 328 ? -29.578 -56.625 0.658 1 78.88 328 THR B N 1
ATOM 7236 C CA . THR B 1 328 ? -29.969 -57.375 1.85 1 78.88 328 THR B CA 1
ATOM 7237 C C . THR B 1 328 ? -31.328 -56.938 2.365 1 78.88 328 THR B C 1
ATOM 7239 O O . THR B 1 328 ? -31.797 -57.406 3.393 1 78.88 328 THR B O 1
ATOM 7242 N N . PHE B 1 329 ? -31.891 -56.062 1.658 1 84.31 329 PHE B N 1
ATOM 7243 C CA . PHE B 1 329 ? -33.125 -55.438 2.154 1 84.31 329 PHE B CA 1
ATOM 7244 C C . PHE B 1 329 ? -34.219 -56.5 2.316 1 84.31 329 PHE B C 1
ATOM 7246 O O . PHE B 1 329 ? -34.938 -56.469 3.307 1 84.31 329 PHE B O 1
ATOM 7253 N N . ASN B 1 330 ? -34.188 -57.5 1.385 1 77.62 330 ASN B N 1
ATOM 7254 C CA . ASN B 1 330 ? -35.281 -58.5 1.409 1 77.62 330 ASN B CA 1
ATOM 7255 C C . ASN B 1 330 ? -35.062 -59.5 2.531 1 77.62 330 ASN B C 1
ATOM 7257 O O . ASN B 1 330 ? -36 -60.188 2.941 1 77.62 330 ASN B O 1
ATOM 7261 N N . GLN B 1 331 ? -33.875 -59.469 2.998 1 78.06 331 GLN B N 1
ATOM 7262 C CA . GLN B 1 331 ? -33.562 -60.438 4.059 1 78.06 331 GLN B CA 1
ATOM 7263 C C . GLN B 1 331 ? -33.781 -59.812 5.438 1 78.06 331 GLN B C 1
ATOM 7265 O O . GLN B 1 331 ? -33.812 -60.5 6.445 1 78.06 331 GLN B O 1
ATOM 7270 N N . THR B 1 332 ? -33.938 -58.531 5.422 1 78.44 332 THR B N 1
ATOM 7271 C CA . THR B 1 332 ? -34.125 -57.875 6.711 1 78.44 332 THR B CA 1
ATOM 7272 C C . THR B 1 332 ? -35.594 -57.844 7.117 1 78.44 332 THR B C 1
ATOM 7274 O O . THR B 1 332 ? -36.469 -58.094 6.289 1 78.44 332 THR B O 1
ATOM 7277 N N . ASN B 1 333 ? -35.844 -57.781 8.469 1 78.75 333 ASN B N 1
ATOM 7278 C CA . ASN B 1 333 ? -37.188 -57.781 9.039 1 78.75 333 ASN B CA 1
ATOM 7279 C C . ASN B 1 333 ? -37.906 -56.469 8.773 1 78.75 333 ASN B C 1
ATOM 7281 O O . ASN B 1 333 ? -39 -56.25 9.297 1 78.75 333 ASN B O 1
ATOM 7285 N N . VAL B 1 334 ? -37.344 -55.594 7.996 1 81.56 334 VAL B N 1
ATOM 7286 C CA . VAL B 1 334 ? -37.969 -54.281 7.773 1 81.56 334 VAL B CA 1
ATOM 7287 C C . VAL B 1 334 ? -39.25 -54.469 6.977 1 81.56 334 VAL B C 1
ATOM 7289 O O . VAL B 1 334 ? -40.25 -53.812 7.246 1 81.56 334 VAL B O 1
ATOM 7292 N N . THR B 1 335 ? -39.219 -55.469 6.023 1 77.81 335 THR B N 1
ATOM 7293 C CA . THR B 1 335 ? -40.406 -55.688 5.184 1 77.81 335 THR B CA 1
ATOM 7294 C C . THR B 1 335 ? -41.531 -56.312 6 1 77.81 335 THR B C 1
ATOM 7296 O O . THR B 1 335 ? -42.719 -56.188 5.637 1 77.81 335 THR B O 1
ATOM 7299 N N . LYS B 1 336 ? -41.188 -56.875 7.109 1 79.62 336 LYS B N 1
ATOM 7300 C CA . LYS B 1 336 ? -42.219 -57.469 7.961 1 79.62 336 LYS B CA 1
ATOM 7301 C C . LYS B 1 336 ? -42.844 -56.438 8.875 1 79.62 336 LYS B C 1
ATOM 7303 O O . LYS B 1 336 ? -44.062 -56.438 9.07 1 79.62 336 LYS B O 1
ATOM 7308 N N . VAL B 1 337 ? -41.969 -55.594 9.336 1 82.5 337 VAL B N 1
ATOM 7309 C CA . VAL B 1 337 ? -42.438 -54.594 10.281 1 82.5 337 VAL B CA 1
ATOM 7310 C C . VAL B 1 337 ? -43.188 -53.469 9.531 1 82.5 337 VAL B C 1
ATOM 7312 O O . VAL B 1 337 ? -44.188 -52.938 10.016 1 82.5 337 VAL B O 1
ATOM 7315 N N . CYS B 1 338 ? -42.656 -53.062 8.516 1 79.94 338 CYS B N 1
ATOM 7316 C CA . CYS B 1 338 ? -43.25 -52.031 7.703 1 79.94 338 CYS B CA 1
ATOM 7317 C C . CYS B 1 338 ? -43.625 -52.562 6.324 1 79.94 338 CYS B C 1
ATOM 7319 O O . CYS B 1 338 ? -42.812 -52.531 5.398 1 79.94 338 CYS B O 1
ATOM 7321 N N . PRO B 1 339 ? -44.844 -53.062 6.215 1 75.69 339 PRO B N 1
ATOM 7322 C CA . PRO B 1 339 ? -45.281 -53.594 4.91 1 75.69 339 PRO B CA 1
ATOM 7323 C C . PRO B 1 339 ? -45.312 -52.531 3.828 1 75.69 339 PRO B C 1
ATOM 7325 O O . PRO B 1 339 ? -45.812 -51.438 4.07 1 75.69 339 PRO B O 1
ATOM 7328 N N . GLY B 1 340 ? -44.625 -52.719 2.727 1 74.31 340 GLY B N 1
ATOM 7329 C CA . GLY B 1 340 ? -44.594 -51.781 1.61 1 74.31 340 GLY B CA 1
ATOM 7330 C C . GLY B 1 340 ? -43.344 -50.906 1.584 1 74.31 340 GLY B C 1
ATOM 7331 O O . GLY B 1 340 ? -43.188 -50.062 0.712 1 74.31 340 GLY B O 1
ATOM 7332 N N . ALA B 1 341 ? -42.531 -51.156 2.654 1 79 341 ALA B N 1
ATOM 7333 C CA . ALA B 1 341 ? -41.281 -50.375 2.686 1 79 341 ALA B CA 1
ATOM 7334 C C . ALA B 1 341 ? -40.344 -50.844 1.595 1 79 341 ALA B C 1
ATOM 7336 O O . ALA B 1 341 ? -40.281 -52.031 1.261 1 79 341 ALA B O 1
ATOM 7337 N N . ARG B 1 342 ? -39.75 -49.906 0.838 1 78.94 342 ARG B N 1
ATOM 7338 C CA . ARG B 1 342 ? -38.781 -50.219 -0.186 1 78.94 342 ARG B CA 1
ATOM 7339 C C . ARG B 1 342 ? -37.469 -49.469 0.065 1 78.94 342 ARG B C 1
ATOM 7341 O O . ARG B 1 342 ? -37.438 -48.438 0.728 1 78.94 342 ARG B O 1
ATOM 7348 N N . CYS B 1 343 ? -36.406 -50.125 -0.297 1 82.31 343 CYS B N 1
ATOM 7349 C CA . CYS B 1 343 ? -35.094 -49.5 -0.268 1 82.31 343 CYS B CA 1
ATOM 7350 C C . CYS B 1 343 ? -34.812 -48.75 -1.564 1 82.31 343 CYS B C 1
ATOM 7352 O O . CYS B 1 343 ? -34.625 -49.344 -2.615 1 82.31 343 CYS B O 1
ATOM 7354 N N . MET B 1 344 ? -34.906 -47.406 -1.485 1 78.81 344 MET B N 1
ATOM 7355 C CA . MET B 1 344 ? -34.75 -46.562 -2.68 1 78.81 344 MET B CA 1
ATOM 7356 C C . MET B 1 344 ? -33.5 -45.688 -2.592 1 78.81 344 MET B C 1
ATOM 7358 O O . MET B 1 344 ? -33.031 -45.406 -1.497 1 78.81 344 MET B O 1
ATOM 7362 N N . PHE B 1 345 ? -33.031 -45.375 -3.764 1 80.25 345 PHE B N 1
ATOM 7363 C CA . PHE B 1 345 ? -31.891 -44.469 -3.857 1 80.25 345 PHE B CA 1
ATOM 7364 C C . PHE B 1 345 ? -32.219 -43.094 -3.297 1 80.25 345 PHE B C 1
ATOM 7366 O O . PHE B 1 345 ? -33.25 -42.531 -3.607 1 80.25 345 PHE B O 1
ATOM 7373 N N . ALA B 1 346 ? -31.344 -42.688 -2.463 1 73.06 346 ALA B N 1
ATOM 7374 C CA . ALA B 1 346 ? -31.594 -41.375 -1.854 1 73.06 346 ALA B CA 1
ATOM 7375 C C . ALA B 1 346 ? -30.641 -40.344 -2.416 1 73.06 346 ALA B C 1
ATOM 7377 O O . ALA B 1 346 ? -31.078 -39.344 -3.023 1 73.06 346 ALA B O 1
ATOM 7378 N N . PHE B 1 347 ? -29.453 -40.375 -2.234 1 74.06 347 PHE B N 1
ATOM 7379 C CA . PHE B 1 347 ? -28.484 -39.406 -2.744 1 74.06 347 PHE B CA 1
ATOM 7380 C C . PHE B 1 347 ? -27.078 -40 -2.781 1 74.06 347 PHE B C 1
ATOM 7382 O O . PHE B 1 347 ? -26.859 -41.094 -2.26 1 74.06 347 PHE B O 1
ATOM 7389 N N . TYR B 1 348 ? -26.359 -39.375 -3.633 1 73.44 348 TYR B N 1
ATOM 7390 C CA . TYR B 1 348 ? -24.953 -39.75 -3.656 1 73.44 348 TYR B CA 1
ATOM 7391 C C . TYR B 1 348 ? -24.188 -39.125 -2.498 1 73.44 348 TYR B C 1
ATOM 7393 O O . TYR B 1 348 ? -24.281 -37.906 -2.287 1 73.44 348 TYR B O 1
ATOM 7401 N N . GLY B 1 349 ? -23.906 -39.688 -1.647 1 69.38 349 GLY B N 1
ATOM 7402 C CA . GLY B 1 349 ? -23.172 -39.281 -0.465 1 69.38 349 GLY B CA 1
ATOM 7403 C C . GLY B 1 349 ? -22.547 -40.438 0.286 1 69.38 349 GLY B C 1
ATOM 7404 O O . GLY B 1 349 ? -22.688 -41.594 -0.125 1 69.38 349 GLY B O 1
ATOM 7405 N N . GLY B 1 350 ? -21.391 -40.469 0.956 1 61.72 350 GLY B N 1
ATOM 7406 C CA . GLY B 1 350 ? -20.906 -41.625 1.702 1 61.72 350 GLY B CA 1
ATOM 7407 C C . GLY B 1 350 ? -20.047 -41.25 2.889 1 61.72 350 GLY B C 1
ATOM 7408 O O . GLY B 1 350 ? -19.688 -40.062 3.057 1 61.72 350 GLY B O 1
ATOM 7409 N N . GLU B 1 351 ? -20.25 -42.125 3.809 1 62.69 351 GLU B N 1
ATOM 7410 C CA . GLU B 1 351 ? -19.438 -42 5.023 1 62.69 351 GLU B CA 1
ATOM 7411 C C . GLU B 1 351 ? -18 -42.438 4.77 1 62.69 351 GLU B C 1
ATOM 7413 O O . GLU B 1 351 ? -17.203 -42.562 5.711 1 62.69 351 GLU B O 1
ATOM 7418 N N . SER B 1 352 ? -17.641 -42.594 3.459 1 66.12 352 SER B N 1
ATOM 7419 C CA . SER B 1 352 ? -16.266 -43 3.221 1 66.12 352 SER B CA 1
ATOM 7420 C C . SER B 1 352 ? -15.289 -41.875 3.512 1 66.12 352 SER B C 1
ATOM 7422 O O . SER B 1 352 ? -15.672 -40.688 3.533 1 66.12 352 SER B O 1
ATOM 7424 N N . VAL B 1 353 ? -14.102 -42.344 3.959 1 69.25 353 VAL B N 1
ATOM 7425 C CA . VAL B 1 353 ? -13.023 -41.406 4.285 1 69.25 353 VAL B CA 1
ATOM 7426 C C . VAL B 1 353 ? -12.805 -40.469 3.117 1 69.25 353 VAL B C 1
ATOM 7428 O O . VAL B 1 353 ? -12.555 -39.281 3.324 1 69.25 353 VAL B O 1
ATOM 7431 N N . TYR B 1 354 ? -13.07 -41 1.935 1 72 354 TYR B N 1
ATOM 7432 C CA . TYR B 1 354 ? -12.836 -40.188 0.74 1 72 354 TYR B CA 1
ATOM 7433 C C . TYR B 1 354 ? -13.859 -39.062 0.638 1 72 354 TYR B C 1
ATOM 7435 O O . TYR B 1 354 ? -13.516 -37.938 0.303 1 72 354 TYR B O 1
ATOM 7443 N N . HIS B 1 355 ? -15.047 -39.344 1.007 1 70.94 355 HIS B N 1
ATOM 7444 C CA . HIS B 1 355 ? -16.094 -38.344 0.924 1 70.94 355 HIS B CA 1
ATOM 7445 C C . HIS B 1 355 ? -15.984 -37.344 2.064 1 70.94 355 HIS B C 1
ATOM 7447 O O . HIS B 1 355 ? -16.328 -36.156 1.896 1 70.94 355 HIS B O 1
ATOM 7453 N N . GLN B 1 356 ? -15.398 -37.906 3.139 1 72 356 GLN B N 1
ATOM 7454 C CA . GLN B 1 356 ? -15.266 -37 4.289 1 72 356 GLN B CA 1
ATOM 7455 C C . GLN B 1 356 ? -14.211 -35.938 4.039 1 72 356 GLN B C 1
ATOM 7457 O O . GLN B 1 356 ? -14.336 -34.812 4.516 1 72 356 GLN B O 1
ATOM 7462 N N . TYR B 1 357 ? -13.195 -36.312 3.254 1 78.62 357 TYR B N 1
ATOM 7463 C CA . TYR B 1 357 ? -12.102 -35.375 3.035 1 78.62 357 TYR B CA 1
ATOM 7464 C C . TYR B 1 357 ? -12.125 -34.844 1.612 1 78.62 357 TYR B C 1
ATOM 7466 O O . TYR B 1 357 ? -11.086 -34.438 1.07 1 78.62 357 TYR B O 1
ATOM 7474 N N . ILE B 1 358 ? -13.273 -34.812 1 1 79.5 358 ILE B N 1
ATOM 7475 C CA . ILE B 1 358 ? -13.391 -34.406 -0.395 1 79.5 358 ILE B CA 1
ATOM 7476 C C . ILE B 1 358 ? -13 -32.938 -0.533 1 79.5 358 ILE B C 1
ATOM 7478 O O . ILE B 1 358 ? -12.398 -32.531 -1.532 1 79.5 358 ILE B O 1
ATOM 7482 N N . LEU B 1 359 ? -13.258 -32.156 0.451 1 78.38 359 LEU B N 1
ATOM 7483 C CA . LEU B 1 359 ? -12.922 -30.719 0.383 1 78.38 359 LEU B CA 1
ATOM 7484 C C . LEU B 1 359 ? -11.406 -30.516 0.399 1 78.38 359 LEU B C 1
ATOM 7486 O O . LEU B 1 359 ? -10.883 -29.672 -0.318 1 78.38 359 LEU B O 1
ATOM 7490 N N . VAL B 1 360 ? -10.758 -31.281 1.229 1 80.56 360 VAL B N 1
ATOM 7491 C CA . VAL B 1 360 ? -9.305 -31.188 1.305 1 80.56 360 VAL B CA 1
ATOM 7492 C C . VAL B 1 360 ? -8.688 -31.641 -0.014 1 80.56 360 VAL B C 1
ATOM 7494 O O . VAL B 1 360 ? -7.684 -31.094 -0.46 1 80.56 360 VAL B O 1
ATOM 7497 N N . LEU B 1 361 ? -9.336 -32.625 -0.647 1 84.31 361 LEU B N 1
ATOM 7498 C CA . LEU B 1 361 ? -8.828 -33.125 -1.924 1 84.31 361 LEU B CA 1
ATOM 7499 C C . LEU B 1 361 ? -9.031 -32.062 -3.021 1 84.31 361 LEU B C 1
ATOM 7501 O O . LEU B 1 361 ? -8.195 -31.938 -3.914 1 84.31 361 LEU B O 1
ATOM 7505 N N . HIS B 1 362 ? -10.125 -31.391 -2.947 1 85.75 362 HIS B N 1
ATOM 7506 C CA . HIS B 1 362 ? -10.328 -30.297 -3.895 1 85.75 362 HIS B CA 1
ATOM 7507 C C . HIS B 1 362 ? -9.32 -29.188 -3.67 1 85.75 362 HIS B C 1
ATOM 7509 O O . HIS B 1 362 ? -8.859 -28.547 -4.629 1 85.75 362 HIS B O 1
ATOM 7515 N N . LEU B 1 363 ? -8.969 -28.906 -2.438 1 85.5 363 LEU B N 1
ATOM 7516 C CA . LEU B 1 363 ? -7.965 -27.906 -2.131 1 85.5 363 LEU B CA 1
ATOM 7517 C C . LEU B 1 363 ? -6.586 -28.328 -2.623 1 85.5 363 LEU B C 1
ATOM 7519 O O . LEU B 1 363 ? -5.809 -27.5 -3.102 1 85.5 363 LEU B O 1
ATOM 7523 N N . CYS B 1 364 ? -6.348 -29.578 -2.521 1 86.25 364 CYS B N 1
ATOM 7524 C CA . CYS B 1 364 ? -5.094 -30.109 -3.041 1 86.25 364 CYS B CA 1
ATOM 7525 C C . CYS B 1 364 ? -5.039 -30 -4.559 1 86.25 364 CYS B C 1
ATOM 7527 O O . CYS B 1 364 ? -3.988 -29.703 -5.129 1 86.25 364 CYS B O 1
ATOM 7529 N N . ASN B 1 365 ? -6.152 -30.266 -5.168 1 89.56 365 ASN B N 1
ATOM 7530 C CA . ASN B 1 365 ? -6.215 -30.109 -6.617 1 89.56 365 ASN B CA 1
ATOM 7531 C C . ASN B 1 365 ? -5.992 -28.656 -7.027 1 89.56 365 ASN B C 1
ATOM 7533 O O . ASN B 1 365 ? -5.316 -28.375 -8.016 1 89.56 365 ASN B O 1
ATOM 7537 N N . LEU B 1 366 ? -6.539 -27.781 -6.273 1 90.44 366 LEU B N 1
ATOM 7538 C CA . LEU B 1 366 ? -6.332 -26.359 -6.535 1 90.44 366 LEU B CA 1
ATOM 7539 C C . LEU B 1 366 ? -4.859 -26 -6.379 1 90.44 366 LEU B C 1
ATOM 7541 O O . LEU B 1 366 ? -4.316 -25.234 -7.184 1 90.44 366 LEU B O 1
ATOM 7545 N N . PHE B 1 367 ? -4.23 -26.5 -5.391 1 90.94 367 PHE B N 1
ATOM 7546 C CA . PHE B 1 367 ? -2.812 -26.25 -5.152 1 90.94 367 PHE B CA 1
ATOM 7547 C C . PHE B 1 367 ? -1.977 -26.766 -6.324 1 90.94 367 PHE B C 1
ATOM 7549 O O . PHE B 1 367 ? -1.075 -26.062 -6.793 1 90.94 367 PHE B O 1
ATOM 7556 N N . VAL B 1 368 ? -2.293 -27.922 -6.793 1 90.88 368 VAL B N 1
ATOM 7557 C CA . VAL B 1 368 ? -1.53 -28.531 -7.879 1 90.88 368 VAL B CA 1
ATOM 7558 C C . VAL B 1 368 ? -1.703 -27.703 -9.156 1 90.88 368 VAL B C 1
ATOM 7560 O O . VAL B 1 368 ? -0.736 -27.469 -9.883 1 90.88 368 VAL B O 1
ATOM 7563 N N . VAL B 1 369 ? -2.877 -27.312 -9.406 1 92.94 369 VAL B N 1
ATOM 7564 C CA . VAL B 1 369 ? -3.111 -26.547 -10.633 1 92.94 369 VAL B CA 1
ATOM 7565 C C . VAL B 1 369 ? -2.385 -25.203 -10.555 1 92.94 369 VAL B C 1
ATOM 7567 O O . VAL B 1 369 ? -1.774 -24.766 -11.531 1 92.94 369 VAL B O 1
ATOM 7570 N N . LEU B 1 370 ? -2.453 -24.547 -9.445 1 94.31 370 LEU B N 1
ATOM 7571 C CA . LEU B 1 370 ? -1.768 -23.266 -9.297 1 94.31 370 LEU B CA 1
ATOM 7572 C C . LEU B 1 370 ? -0.256 -23.438 -9.391 1 94.31 370 LEU B C 1
ATOM 7574 O O . LEU B 1 370 ? 0.436 -22.609 -9.977 1 94.31 370 LEU B O 1
ATOM 7578 N N . TRP B 1 371 ? 0.247 -24.5 -8.82 1 93.56 371 TRP B N 1
ATOM 7579 C CA . TRP B 1 371 ? 1.674 -24.797 -8.914 1 93.56 371 TRP B CA 1
ATOM 7580 C C . TRP B 1 371 ? 2.084 -25.031 -10.367 1 93.56 371 TRP B C 1
ATOM 7582 O O . TRP B 1 371 ? 3.109 -24.516 -10.82 1 93.56 371 TRP B O 1
ATOM 7592 N N . LEU B 1 372 ? 1.246 -25.812 -11.07 1 93.31 372 LEU B N 1
ATOM 7593 C CA . LEU B 1 372 ? 1.556 -26.125 -12.461 1 93.31 372 LEU B CA 1
ATOM 7594 C C . LEU B 1 372 ? 1.482 -24.859 -13.328 1 93.31 372 LEU B C 1
ATOM 7596 O O . LEU B 1 372 ? 2.32 -24.672 -14.211 1 93.31 372 LEU B O 1
ATOM 7600 N N . VAL B 1 373 ? 0.53 -24.078 -13.109 1 95.38 373 VAL B N 1
ATOM 7601 C CA . VAL B 1 373 ? 0.394 -22.844 -13.859 1 95.38 373 VAL B CA 1
ATOM 7602 C C . VAL B 1 373 ? 1.604 -21.938 -13.609 1 95.38 373 VAL B C 1
ATOM 7604 O O . VAL B 1 373 ? 2.191 -21.406 -14.547 1 95.38 373 VAL B O 1
ATOM 7607 N N . ASN B 1 374 ? 2.006 -21.797 -12.359 1 96.5 374 ASN B N 1
ATOM 7608 C CA . ASN B 1 374 ? 3.166 -20.984 -12.031 1 96.5 374 ASN B CA 1
ATOM 7609 C C . ASN B 1 374 ? 4.453 -21.578 -12.602 1 96.5 374 ASN B C 1
ATOM 7611 O O . ASN B 1 374 ? 5.367 -20.844 -12.977 1 96.5 374 ASN B O 1
ATOM 7615 N N . PHE B 1 375 ? 4.52 -22.875 -12.609 1 95.31 375 PHE B N 1
ATOM 7616 C CA . PHE B 1 375 ? 5.688 -23.531 -13.188 1 95.31 375 PHE B CA 1
ATOM 7617 C C . PHE B 1 375 ? 5.797 -23.234 -14.68 1 95.31 375 PHE B C 1
ATOM 7619 O O . PHE B 1 375 ? 6.891 -22.984 -15.188 1 95.31 375 PHE B O 1
ATOM 7626 N N . ILE B 1 376 ? 4.695 -23.25 -15.336 1 96 376 ILE B N 1
ATOM 7627 C CA . ILE B 1 376 ? 4.672 -22.969 -16.766 1 96 376 ILE B CA 1
ATOM 7628 C C . ILE B 1 376 ? 5.113 -21.531 -17.016 1 96 376 ILE B C 1
ATOM 7630 O O . ILE B 1 376 ? 5.91 -21.266 -17.922 1 96 376 ILE B O 1
ATOM 7634 N N . TYR B 1 377 ? 4.66 -20.609 -16.234 1 96.44 377 TYR B N 1
ATOM 7635 C CA . TYR B 1 377 ? 5.086 -19.219 -16.359 1 96.44 377 TYR B CA 1
ATOM 7636 C C . TYR B 1 377 ? 6.574 -19.078 -16.047 1 96.44 377 TYR B C 1
ATOM 7638 O O . TYR B 1 377 ? 7.285 -18.328 -16.734 1 96.44 377 TYR B O 1
ATOM 7646 N N . ALA B 1 378 ? 7.016 -19.766 -15.023 1 97.44 378 ALA B N 1
ATOM 7647 C CA . ALA B 1 378 ? 8.43 -19.734 -14.656 1 97.44 378 ALA B CA 1
ATOM 7648 C C . ALA B 1 378 ? 9.312 -20.266 -15.781 1 97.44 378 ALA B C 1
ATOM 7650 O O . ALA B 1 378 ? 10.344 -19.672 -16.094 1 97.44 378 ALA B O 1
ATOM 7651 N N . LEU B 1 379 ? 8.852 -21.344 -16.359 1 96.81 379 LEU B N 1
ATOM 7652 C CA . LEU B 1 379 ? 9.578 -21.922 -17.484 1 96.81 379 LEU B CA 1
ATOM 7653 C C . LEU B 1 379 ? 9.656 -20.938 -18.641 1 96.81 379 LEU B C 1
ATOM 7655 O O . LEU B 1 379 ? 10.711 -20.781 -19.266 1 96.81 379 LEU B O 1
ATOM 7659 N N . GLY B 1 380 ? 8.594 -20.281 -18.906 1 96.81 380 GLY B N 1
ATOM 7660 C CA . GLY B 1 380 ? 8.586 -19.281 -19.969 1 96.81 380 GLY B CA 1
ATOM 7661 C C . GLY B 1 380 ? 9.5 -18.109 -19.688 1 96.81 380 GLY B C 1
ATOM 7662 O O . GLY B 1 380 ? 10.266 -17.688 -20.547 1 96.81 380 GLY B O 1
ATOM 7663 N N . GLN B 1 381 ? 9.477 -17.594 -18.516 1 97.12 381 GLN B N 1
ATOM 7664 C CA . GLN B 1 381 ? 10.297 -16.453 -18.141 1 97.12 381 GLN B CA 1
ATOM 7665 C C . GLN B 1 381 ? 11.781 -16.797 -18.188 1 97.12 381 GLN B C 1
ATOM 7667 O O . GLN B 1 381 ? 12.586 -16.016 -18.688 1 97.12 381 GLN B O 1
ATOM 7672 N N . CYS B 1 382 ? 12.117 -17.953 -17.672 1 97.88 382 CYS B N 1
ATOM 7673 C CA . CYS B 1 382 ? 13.508 -18.391 -17.672 1 97.88 382 CYS B CA 1
ATOM 7674 C C . CYS B 1 382 ? 14.008 -18.609 -19.094 1 97.88 382 CYS B C 1
ATOM 7676 O O . CYS B 1 382 ? 15.125 -18.219 -19.438 1 97.88 382 CYS B O 1
ATOM 7678 N N . THR B 1 383 ? 13.18 -19.219 -19.906 1 97.81 383 THR B N 1
ATOM 7679 C CA . THR B 1 383 ? 13.539 -19.5 -21.297 1 97.81 383 THR B CA 1
ATOM 7680 C C . THR B 1 383 ? 13.742 -18.203 -22.078 1 97.81 383 THR B C 1
ATOM 7682 O O . THR B 1 383 ? 14.758 -18.047 -22.75 1 97.81 383 THR B O 1
ATOM 7685 N N . LEU B 1 384 ? 12.797 -17.312 -21.969 1 97.75 384 LEU B N 1
ATOM 7686 C CA . LEU B 1 384 ? 12.898 -16.031 -22.672 1 97.75 384 LEU B CA 1
ATOM 7687 C C . LEU B 1 384 ? 14.102 -15.234 -22.156 1 97.75 384 LEU B C 1
ATOM 7689 O O . LEU B 1 384 ? 14.828 -14.641 -22.953 1 97.75 384 LEU B O 1
ATOM 7693 N N . ALA B 1 385 ? 14.281 -15.234 -20.859 1 98 385 ALA B N 1
ATOM 7694 C CA . ALA B 1 385 ? 15.406 -14.508 -20.266 1 98 385 ALA B CA 1
ATOM 7695 C C . ALA B 1 385 ? 16.734 -15.023 -20.797 1 98 385 ALA B C 1
ATOM 7697 O O . ALA B 1 385 ? 17.625 -14.234 -21.109 1 98 385 ALA B O 1
ATOM 7698 N N . GLY B 1 386 ? 16.844 -16.328 -20.891 1 97.62 386 GLY B N 1
ATOM 7699 C CA . GLY B 1 386 ? 18.062 -16.906 -21.422 1 97.62 386 GLY B CA 1
ATOM 7700 C C . GLY B 1 386 ? 18.328 -16.531 -22.875 1 97.62 386 GLY B C 1
ATOM 7701 O O . GLY B 1 386 ? 19.453 -16.25 -23.25 1 97.62 386 GLY B O 1
ATOM 7702 N N . ALA B 1 387 ? 17.312 -16.516 -23.609 1 97.38 387 ALA B N 1
ATOM 7703 C CA . ALA B 1 387 ? 17.438 -16.156 -25.031 1 97.38 387 ALA B CA 1
ATOM 7704 C C . ALA B 1 387 ? 17.859 -14.688 -25.172 1 97.38 387 ALA B C 1
ATOM 7706 O O . ALA B 1 387 ? 18.781 -14.375 -25.922 1 97.38 387 ALA B O 1
ATOM 7707 N N . PHE B 1 388 ? 17.266 -13.805 -24.453 1 97.19 388 PHE B N 1
ATOM 7708 C CA . PHE B 1 388 ? 17.547 -12.375 -24.578 1 97.19 388 PHE B CA 1
ATOM 7709 C C . PHE B 1 388 ? 18.891 -12.039 -23.938 1 97.19 388 PHE B C 1
ATOM 7711 O O . PHE B 1 388 ? 19.578 -11.117 -24.391 1 97.19 388 PHE B O 1
ATOM 7718 N N . ALA B 1 389 ? 19.234 -12.773 -22.891 1 96.62 389 ALA B N 1
ATOM 7719 C CA . ALA B 1 389 ? 20.562 -12.578 -22.312 1 96.62 389 ALA B CA 1
ATOM 7720 C C . ALA B 1 389 ? 21.656 -12.922 -23.312 1 96.62 389 ALA B C 1
ATOM 7722 O O . ALA B 1 389 ? 22.703 -12.281 -23.344 1 96.62 389 ALA B O 1
ATOM 7723 N N . SER B 1 390 ? 21.406 -13.953 -24.141 1 95.12 390 SER B N 1
ATOM 7724 C CA . SER B 1 390 ? 22.375 -14.312 -25.172 1 95.12 390 SER B CA 1
ATOM 7725 C C . SER B 1 390 ? 22.562 -13.195 -26.188 1 95.12 390 SER B C 1
ATOM 7727 O O . SER B 1 390 ? 23.641 -13.016 -26.734 1 95.12 390 SER B O 1
ATOM 7729 N N . TYR B 1 391 ? 21.5 -12.469 -26.453 1 94.81 391 TYR B N 1
ATOM 7730 C CA . TYR B 1 391 ? 21.578 -11.289 -27.297 1 94.81 391 TYR B CA 1
ATOM 7731 C C . TYR B 1 391 ? 22.406 -10.195 -26.641 1 94.81 391 TYR B C 1
ATOM 7733 O O . TYR B 1 391 ? 23.281 -9.602 -27.281 1 94.81 391 TYR B O 1
ATOM 7741 N N . TYR B 1 392 ? 22.219 -9.891 -25.359 1 94.62 392 TYR B N 1
ATOM 7742 C CA . TYR B 1 392 ? 22.891 -8.805 -24.672 1 94.62 392 TYR B CA 1
ATOM 7743 C C . TYR B 1 392 ? 24.391 -9.047 -24.578 1 94.62 392 TYR B C 1
ATOM 7745 O O . TYR B 1 392 ? 25.188 -8.148 -24.844 1 94.62 392 TYR B O 1
ATOM 7753 N N . TRP B 1 393 ? 24.766 -10.25 -24.266 1 92.69 393 TRP B N 1
ATOM 7754 C CA . TRP B 1 393 ? 26.156 -10.547 -23.969 1 92.69 393 TRP B CA 1
ATOM 7755 C C . TRP B 1 393 ? 26.922 -10.938 -25.234 1 92.69 393 TRP B C 1
ATOM 7757 O O . TRP B 1 393 ? 28.109 -11.281 -25.172 1 92.69 393 TRP B O 1
ATOM 7767 N N . ALA B 1 394 ? 26.234 -10.859 -26.359 1 92.19 394 ALA B N 1
ATOM 7768 C CA . ALA B 1 394 ? 26.922 -11.078 -27.625 1 92.19 394 ALA B CA 1
ATOM 7769 C C . ALA B 1 394 ? 27.828 -9.891 -27.984 1 92.19 394 ALA B C 1
ATOM 7771 O O . ALA B 1 394 ? 27.344 -8.758 -28.094 1 92.19 394 ALA B O 1
ATOM 7772 N N . PRO B 1 395 ? 29.141 -10.086 -28.188 1 86.25 395 PRO B N 1
ATOM 7773 C CA . PRO B 1 395 ? 30.031 -8.969 -28.5 1 86.25 395 PRO B CA 1
ATOM 7774 C C . PRO B 1 395 ? 29.75 -8.344 -29.859 1 86.25 395 PRO B C 1
ATOM 7776 O O . PRO B 1 395 ? 29.75 -7.117 -29.984 1 86.25 395 PRO B O 1
ATOM 7779 N N . ARG B 1 396 ? 29.75 -9.211 -31.047 1 84.5 396 ARG B N 1
ATOM 7780 C CA . ARG B 1 396 ? 29.391 -8.758 -32.375 1 84.5 396 ARG B CA 1
ATOM 7781 C C . ARG B 1 396 ? 27.969 -9.188 -32.75 1 84.5 396 ARG B C 1
ATOM 7783 O O . ARG B 1 396 ? 27.734 -10.367 -33 1 84.5 396 ARG B O 1
ATOM 7790 N N . LYS B 1 397 ? 26.891 -8.148 -32.656 1 84.44 397 LYS B N 1
ATOM 7791 C CA . LYS B 1 397 ? 25.484 -8.414 -32.969 1 84.44 397 LYS B CA 1
ATOM 7792 C C . LYS B 1 397 ? 25.172 -8.195 -34.438 1 84.44 397 LYS B C 1
ATOM 7794 O O . LYS B 1 397 ? 25.594 -7.203 -35.031 1 84.44 397 LYS B O 1
ATOM 7799 N N . PRO B 1 398 ? 24.547 -9.125 -35.062 1 82.38 398 PRO B N 1
ATOM 7800 C CA . PRO B 1 398 ? 23.859 -10.359 -34.688 1 82.38 398 PRO B CA 1
ATOM 7801 C C . PRO B 1 398 ? 24.734 -11.602 -34.875 1 82.38 398 PRO B C 1
ATOM 7803 O O . PRO B 1 398 ? 24.312 -12.719 -34.562 1 82.38 398 PRO B O 1
ATOM 7806 N N . LYS B 1 399 ? 25.875 -11.492 -35.281 1 87.19 399 LYS B N 1
ATOM 7807 C CA . LYS B 1 399 ? 26.719 -12.602 -35.719 1 87.19 399 LYS B CA 1
ATOM 7808 C C . LYS B 1 399 ? 27.047 -13.531 -34.531 1 87.19 399 LYS B C 1
ATOM 7810 O O . LYS B 1 399 ? 27.094 -14.75 -34.688 1 87.19 399 LYS B O 1
ATOM 7815 N N . ASP B 1 400 ? 27.188 -13 -33.375 1 89 400 ASP B N 1
ATOM 7816 C CA . ASP B 1 400 ? 27.641 -13.797 -32.219 1 89 400 ASP B CA 1
ATOM 7817 C C . ASP B 1 400 ? 26.453 -14.297 -31.406 1 89 400 ASP B C 1
ATOM 7819 O O . ASP B 1 400 ? 26.641 -14.898 -30.344 1 89 400 ASP B O 1
ATOM 7823 N N . ILE B 1 401 ? 25.266 -14.07 -31.875 1 91 401 ILE B N 1
ATOM 7824 C CA . ILE B 1 401 ? 24.094 -14.633 -31.219 1 91 401 ILE B CA 1
ATOM 7825 C C . ILE B 1 401 ? 23.969 -16.109 -31.562 1 91 401 ILE B C 1
ATOM 7827 O O . ILE B 1 401 ? 24.031 -16.484 -32.75 1 91 401 ILE B O 1
ATOM 7831 N N . PRO B 1 402 ? 23.938 -16.984 -30.688 1 90.5 402 PRO B N 1
ATOM 7832 C CA . PRO B 1 402 ? 23.812 -18.406 -30.969 1 90.5 402 PRO B CA 1
ATOM 7833 C C . PRO B 1 402 ? 22.625 -18.734 -31.875 1 90.5 402 PRO B C 1
ATOM 7835 O O . PRO B 1 402 ? 21.625 -18.016 -31.859 1 90.5 402 PRO B O 1
ATOM 7838 N N . PRO B 1 403 ? 22.891 -19.828 -32.594 1 90.31 403 PRO B N 1
ATOM 7839 C CA . PRO B 1 403 ? 21.766 -20.234 -33.406 1 90.31 403 PRO B CA 1
ATOM 7840 C C . PRO B 1 403 ? 20.594 -20.781 -32.594 1 90.31 403 PRO B C 1
ATOM 7842 O O . PRO B 1 403 ? 20.797 -21.516 -31.625 1 90.31 403 PRO B O 1
ATOM 7845 N N . PHE B 1 404 ? 19.453 -20.453 -32.781 1 92.81 404 PHE B N 1
ATOM 7846 C CA . PHE B 1 404 ? 18.219 -20.859 -32.125 1 92.81 404 PHE B CA 1
ATOM 7847 C C . PHE B 1 404 ? 18.312 -20.625 -30.625 1 92.81 404 PHE B C 1
ATOM 7849 O O . PHE B 1 404 ? 18.172 -21.562 -29.844 1 92.81 404 PHE B O 1
ATOM 7856 N N . PRO B 1 405 ? 18.5 -19.438 -30.266 1 95.12 405 PRO B N 1
ATOM 7857 C CA . PRO B 1 405 ? 18.703 -19.109 -28.859 1 95.12 405 PRO B CA 1
ATOM 7858 C C . PRO B 1 405 ? 17.516 -19.531 -27.984 1 95.12 405 PRO B C 1
ATOM 7860 O O . PRO B 1 405 ? 17.703 -19.938 -26.844 1 95.12 405 PRO B O 1
ATOM 7863 N N . LEU B 1 406 ? 16.344 -19.469 -28.516 1 96.5 406 LEU B N 1
ATOM 7864 C CA . LEU B 1 406 ? 15.164 -19.812 -27.734 1 96.5 406 LEU B CA 1
ATOM 7865 C C . LEU B 1 406 ? 15.156 -21.312 -27.422 1 96.5 406 LEU B C 1
ATOM 7867 O O . LEU B 1 406 ? 14.906 -21.703 -26.281 1 96.5 406 LEU B O 1
ATOM 7871 N N . TYR B 1 407 ? 15.469 -22.125 -28.406 1 95.62 407 TYR B N 1
ATOM 7872 C CA . TYR B 1 407 ? 15.484 -23.578 -28.234 1 95.62 407 TYR B CA 1
ATOM 7873 C C . TYR B 1 407 ? 16.578 -23.984 -27.266 1 95.62 407 TYR B C 1
ATOM 7875 O O . TYR B 1 407 ? 16.375 -24.859 -26.422 1 95.62 407 TYR B O 1
ATOM 7883 N N . SER B 1 408 ? 17.719 -23.406 -27.422 1 95.12 408 SER B N 1
ATOM 7884 C CA . SER B 1 408 ? 18.844 -23.719 -26.531 1 95.12 408 SER B CA 1
ATOM 7885 C C . SER B 1 408 ? 18.531 -23.328 -25.094 1 95.12 408 SER B C 1
ATOM 7887 O O . SER B 1 408 ? 18.828 -24.078 -24.156 1 95.12 408 SER B O 1
ATOM 7889 N N . SER B 1 409 ? 17.938 -22.172 -24.969 1 96.81 409 SER B N 1
ATOM 7890 C CA . SER B 1 409 ? 17.594 -21.703 -23.641 1 96.81 409 SER B CA 1
ATOM 7891 C C . SER B 1 409 ? 16.516 -22.594 -23.016 1 96.81 409 SER B C 1
ATOM 7893 O O . SER B 1 409 ? 16.578 -22.906 -21.828 1 96.81 409 SER B O 1
ATOM 7895 N N . PHE B 1 410 ? 15.523 -22.969 -23.797 1 96.69 410 PHE B N 1
ATOM 7896 C CA . PHE B 1 410 ? 14.461 -23.844 -23.328 1 96.69 410 PHE B CA 1
ATOM 7897 C C . PHE B 1 410 ? 15.023 -25.188 -22.875 1 96.69 410 PHE B C 1
ATOM 7899 O O . PHE B 1 410 ? 14.656 -25.688 -21.797 1 96.69 410 PHE B O 1
ATOM 7906 N N . SER B 1 411 ? 15.953 -25.75 -23.625 1 95.56 411 SER B N 1
ATOM 7907 C CA . SER B 1 411 ? 16.562 -27.031 -23.297 1 95.56 411 SER B CA 1
ATOM 7908 C C . SER B 1 411 ? 17.406 -26.938 -22.031 1 95.56 411 SER B C 1
ATOM 7910 O O . SER B 1 411 ? 17.391 -27.859 -21.203 1 95.56 411 SER B O 1
ATOM 7912 N N . ARG B 1 412 ? 18.062 -25.875 -21.844 1 95.06 412 ARG B N 1
ATOM 7913 C CA . ARG B 1 412 ? 18.859 -25.656 -20.641 1 95.06 412 ARG B CA 1
ATOM 7914 C C . ARG B 1 412 ? 17.969 -25.5 -19.422 1 95.06 412 ARG B C 1
ATOM 7916 O O . ARG B 1 412 ? 18.281 -26.031 -18.344 1 95.06 412 ARG B O 1
ATOM 7923 N N . ALA B 1 413 ? 16.875 -24.75 -19.625 1 95.88 413 ALA B N 1
ATOM 7924 C CA . ALA B 1 413 ? 15.961 -24.516 -18.516 1 95.88 413 ALA B CA 1
ATOM 7925 C C . ALA B 1 413 ? 15.344 -25.812 -18.031 1 95.88 413 ALA B C 1
ATOM 7927 O O . ALA B 1 413 ? 15.258 -26.062 -16.812 1 95.88 413 ALA B O 1
ATOM 7928 N N . ILE B 1 414 ? 14.984 -26.734 -18.922 1 93.19 414 ILE B N 1
ATOM 7929 C CA . ILE B 1 414 ? 14.305 -27.984 -18.578 1 93.19 414 ILE B CA 1
ATOM 7930 C C . ILE B 1 414 ? 15.32 -28.984 -18.031 1 93.19 414 ILE B C 1
ATOM 7932 O O . ILE B 1 414 ? 15.008 -29.75 -17.109 1 93.19 414 ILE B O 1
ATOM 7936 N N . ARG B 1 415 ? 16.562 -28.953 -18.453 1 92.31 415 ARG B N 1
ATOM 7937 C CA . ARG B 1 415 ? 17.562 -29.953 -18.094 1 92.31 415 ARG B CA 1
ATOM 7938 C C . ARG B 1 415 ? 18.25 -29.578 -16.781 1 92.31 415 ARG B C 1
ATOM 7940 O O . ARG B 1 415 ? 18.5 -30.438 -15.938 1 92.31 415 ARG B O 1
ATOM 7947 N N . TYR B 1 416 ? 18.5 -28.266 -16.609 1 92.62 416 TYR B N 1
ATOM 7948 C CA . TYR B 1 416 ? 19.406 -27.922 -15.508 1 92.62 416 TYR B CA 1
ATOM 7949 C C . TYR B 1 416 ? 18.688 -27.062 -14.477 1 92.62 416 TYR B C 1
ATOM 7951 O O . TYR B 1 416 ? 19.125 -26.984 -13.328 1 92.62 416 TYR B O 1
ATOM 7959 N N . HIS B 1 417 ? 17.625 -26.422 -14.859 1 93.75 417 HIS B N 1
ATOM 7960 C CA . HIS B 1 417 ? 17.078 -25.422 -13.938 1 93.75 417 HIS B CA 1
ATOM 7961 C C . HIS B 1 417 ? 15.672 -25.781 -13.492 1 93.75 417 HIS B C 1
ATOM 7963 O O . HIS B 1 417 ? 14.984 -24.969 -12.875 1 93.75 417 HIS B O 1
ATOM 7969 N N . THR B 1 418 ? 15.141 -26.922 -13.758 1 91.88 418 THR B N 1
ATOM 7970 C CA . THR B 1 418 ? 13.773 -27.312 -13.453 1 91.88 418 THR B CA 1
ATOM 7971 C C . THR B 1 418 ? 13.531 -27.312 -11.945 1 91.88 418 THR B C 1
ATOM 7973 O O . THR B 1 418 ? 12.461 -26.906 -11.484 1 91.88 418 THR B O 1
ATOM 7976 N N . GLY B 1 419 ? 14.516 -27.781 -11.141 1 89.5 419 GLY B N 1
ATOM 7977 C CA . GLY B 1 419 ? 14.383 -27.797 -9.695 1 89.5 419 GLY B CA 1
ATOM 7978 C C . GLY B 1 419 ? 14.172 -26.406 -9.102 1 89.5 419 GLY B C 1
ATOM 7979 O O . GLY B 1 419 ? 13.281 -26.203 -8.281 1 89.5 419 GLY B O 1
ATOM 7980 N N . SER B 1 420 ? 14.953 -25.422 -9.547 1 93.44 420 SER B N 1
ATOM 7981 C CA . SER B 1 420 ? 14.852 -24.062 -9.047 1 93.44 420 SER B CA 1
ATOM 7982 C C . SER B 1 420 ? 13.531 -23.422 -9.453 1 93.44 420 SER B C 1
ATOM 7984 O O . SER B 1 420 ? 12.906 -22.703 -8.664 1 93.44 420 SER B O 1
ATOM 7986 N N . LEU B 1 421 ? 13.086 -23.719 -10.68 1 95.56 421 LEU B N 1
ATOM 7987 C CA . LEU B 1 421 ? 11.82 -23.156 -11.156 1 95.56 421 LEU B CA 1
ATOM 7988 C C . LEU B 1 421 ? 10.641 -23.75 -10.383 1 95.56 421 LEU B C 1
ATOM 7990 O O . LEU B 1 421 ? 9.695 -23.047 -10.047 1 95.56 421 LEU B O 1
ATOM 7994 N N . ALA B 1 422 ? 10.758 -25.047 -10.109 1 92.69 422 ALA B N 1
ATOM 7995 C CA . ALA B 1 422 ? 9.703 -25.734 -9.359 1 92.69 422 ALA B CA 1
ATOM 7996 C C . ALA B 1 422 ? 9.609 -25.188 -7.934 1 92.69 422 ALA B C 1
ATOM 7998 O O . ALA B 1 422 ? 8.516 -25.047 -7.387 1 92.69 422 ALA B O 1
ATOM 7999 N N . PHE B 1 423 ? 10.727 -24.922 -7.387 1 92 423 PHE B N 1
ATOM 8000 C CA . PHE B 1 423 ? 10.758 -24.422 -6.016 1 92 423 PHE B CA 1
ATOM 8001 C C . PHE B 1 423 ? 10.148 -23.031 -5.93 1 92 423 PHE B C 1
ATOM 8003 O O . PHE B 1 423 ? 9.336 -22.75 -5.043 1 92 423 PHE B O 1
ATOM 8010 N N . GLY B 1 424 ? 10.555 -22.156 -6.809 1 93.75 424 GLY B N 1
ATOM 8011 C CA . GLY B 1 424 ? 9.969 -20.828 -6.84 1 93.75 424 GLY B CA 1
ATOM 8012 C C . GLY B 1 424 ? 8.469 -20.844 -7.078 1 93.75 424 GLY B C 1
ATOM 8013 O O . GLY B 1 424 ? 7.727 -20.078 -6.457 1 93.75 424 GLY B O 1
ATOM 8014 N N . SER B 1 425 ? 8.023 -21.672 -7.914 1 95.44 425 SER B N 1
ATOM 8015 C CA . SER B 1 425 ? 6.602 -21.781 -8.219 1 95.44 425 SER B CA 1
ATOM 8016 C C . SER B 1 425 ? 5.828 -22.328 -7.027 1 95.44 425 SER B C 1
ATOM 8018 O O . SER B 1 425 ? 4.664 -21.984 -6.824 1 95.44 425 SER B O 1
ATOM 8020 N N . LEU B 1 426 ? 6.492 -23.234 -6.266 1 92.12 426 LEU B N 1
ATOM 8021 C CA . LEU B 1 426 ? 5.852 -23.828 -5.102 1 92.12 426 LEU B CA 1
ATOM 8022 C C . LEU B 1 426 ? 5.523 -22.766 -4.055 1 92.12 426 LEU B C 1
ATOM 8024 O O . LEU B 1 426 ? 4.426 -22.766 -3.494 1 92.12 426 LEU B O 1
ATOM 8028 N N . ILE B 1 427 ? 6.414 -21.891 -3.844 1 90.62 427 ILE B N 1
ATOM 8029 C CA . ILE B 1 427 ? 6.223 -20.844 -2.857 1 90.62 427 ILE B CA 1
ATOM 8030 C C . ILE B 1 427 ? 5.078 -19.922 -3.293 1 90.62 427 ILE B C 1
ATOM 8032 O O . ILE B 1 427 ? 4.215 -19.578 -2.486 1 90.62 427 ILE B O 1
ATOM 8036 N N . LEU B 1 428 ? 5.113 -19.594 -4.496 1 94.88 428 LEU B N 1
ATOM 8037 C CA . LEU B 1 428 ? 4.074 -18.719 -5.023 1 94.88 428 LEU B CA 1
ATOM 8038 C C . LEU B 1 428 ? 2.709 -19.391 -4.961 1 94.88 428 LEU B C 1
ATOM 8040 O O . LEU B 1 428 ? 1.719 -18.766 -4.578 1 94.88 428 LEU B O 1
ATOM 8044 N N . ALA B 1 429 ? 2.678 -20.641 -5.34 1 94.62 429 ALA B N 1
ATOM 8045 C CA . ALA B 1 429 ? 1.421 -21.391 -5.305 1 94.62 429 ALA B CA 1
ATOM 8046 C C . ALA B 1 429 ? 0.876 -21.469 -3.881 1 94.62 429 ALA B C 1
ATOM 8048 O O . ALA B 1 429 ? -0.333 -21.359 -3.664 1 94.62 429 ALA B O 1
ATOM 8049 N N . TRP B 1 430 ? 1.754 -21.672 -2.959 1 91.81 430 TRP B N 1
ATOM 8050 C CA . TRP B 1 430 ? 1.367 -21.734 -1.553 1 91.81 430 TRP B CA 1
ATOM 8051 C C . TRP B 1 430 ? 0.669 -20.453 -1.117 1 91.81 430 TRP B C 1
ATOM 8053 O O . TRP B 1 430 ? -0.407 -20.5 -0.517 1 91.81 430 TRP B O 1
ATOM 8063 N N . VAL B 1 431 ? 1.197 -19.359 -1.418 1 92.88 431 VAL B N 1
ATOM 8064 C CA . VAL B 1 431 ? 0.648 -18.062 -1.025 1 92.88 431 VAL B CA 1
ATOM 8065 C C . VAL B 1 431 ? -0.665 -17.812 -1.765 1 92.88 431 VAL B C 1
ATOM 8067 O O . VAL B 1 431 ? -1.604 -17.25 -1.198 1 92.88 431 VAL B O 1
ATOM 8070 N N . GLN B 1 432 ? -0.72 -18.25 -2.941 1 95.44 432 GLN B N 1
ATOM 8071 C CA . GLN B 1 432 ? -1.928 -18.047 -3.734 1 95.44 432 GLN B CA 1
ATOM 8072 C C . GLN B 1 432 ? -3.096 -18.859 -3.174 1 95.44 432 GLN B C 1
ATOM 8074 O O . GLN B 1 432 ? -4.238 -18.391 -3.18 1 95.44 432 GLN B O 1
ATOM 8079 N N . VAL B 1 433 ? -2.812 -20.062 -2.748 1 92.44 433 VAL B N 1
ATOM 8080 C CA . VAL B 1 433 ? -3.875 -20.875 -2.172 1 92.44 433 VAL B CA 1
ATOM 8081 C C . VAL B 1 433 ? -4.426 -20.203 -0.918 1 92.44 433 VAL B C 1
ATOM 8083 O O . VAL B 1 433 ? -5.641 -20.141 -0.725 1 92.44 433 VAL B O 1
ATOM 8086 N N . VAL B 1 434 ? -3.531 -19.703 -0.074 1 91.06 434 VAL B N 1
ATOM 8087 C CA . VAL B 1 434 ? -3.957 -19 1.14 1 91.06 434 VAL B CA 1
ATOM 8088 C C . VAL B 1 434 ? -4.82 -17.797 0.774 1 91.06 434 VAL B C 1
ATOM 8090 O O . VAL B 1 434 ? -5.863 -17.578 1.389 1 91.06 434 VAL B O 1
ATOM 8093 N N . ARG B 1 435 ? -4.453 -17.125 -0.176 1 92.44 435 ARG B N 1
ATOM 8094 C CA . ARG B 1 435 ? -5.191 -15.938 -0.598 1 92.44 435 ARG B CA 1
ATOM 8095 C C . ARG B 1 435 ? -6.578 -16.312 -1.108 1 92.44 435 ARG B C 1
ATOM 8097 O O . ARG B 1 435 ? -7.559 -15.625 -0.809 1 92.44 435 ARG B O 1
ATOM 8104 N N . VAL B 1 436 ? -6.66 -17.344 -1.915 1 90.62 436 VAL B N 1
ATOM 8105 C CA . VAL B 1 436 ? -7.941 -17.766 -2.469 1 90.62 436 VAL B CA 1
ATOM 8106 C C . VAL B 1 436 ? -8.883 -18.172 -1.336 1 90.62 436 VAL B C 1
ATOM 8108 O O . VAL B 1 436 ? -10.07 -17.828 -1.357 1 90.62 436 VAL B O 1
ATOM 8111 N N . VAL B 1 437 ? -8.375 -18.906 -0.338 1 87.5 437 VAL B N 1
ATOM 8112 C CA . VAL B 1 437 ? -9.188 -19.312 0.802 1 87.5 437 VAL B CA 1
ATOM 8113 C C . VAL B 1 437 ? -9.641 -18.078 1.585 1 87.5 437 VAL B C 1
ATOM 8115 O O . VAL B 1 437 ? -10.797 -18 2.016 1 87.5 437 VAL B O 1
ATOM 8118 N N . LEU B 1 438 ? -8.758 -17.125 1.738 1 88.88 438 LEU B N 1
ATOM 8119 C CA . LEU B 1 438 ? -9.109 -15.898 2.449 1 88.88 438 LEU B CA 1
ATOM 8120 C C . LEU B 1 438 ? -10.156 -15.102 1.678 1 88.88 438 LEU B C 1
ATOM 8122 O O . LEU B 1 438 ? -11.055 -14.508 2.277 1 88.88 438 LEU B O 1
ATOM 8126 N N . MET B 1 439 ? -10.023 -15.078 0.387 1 89.5 439 MET B N 1
ATOM 8127 C CA . MET B 1 439 ? -11.008 -14.391 -0.445 1 89.5 439 MET B CA 1
ATOM 8128 C C . MET B 1 439 ? -12.375 -15.055 -0.328 1 89.5 439 MET B C 1
ATOM 8130 O O . MET B 1 439 ? -13.406 -14.375 -0.295 1 89.5 439 MET B O 1
ATOM 8134 N N . TYR B 1 440 ? -12.359 -16.375 -0.288 1 83.69 440 TYR B N 1
ATOM 8135 C CA . TYR B 1 440 ? -13.602 -17.125 -0.109 1 83.69 440 TYR B CA 1
ATOM 8136 C C . TYR B 1 440 ? -14.25 -16.797 1.229 1 83.69 440 TYR B C 1
ATOM 8138 O O . TYR B 1 440 ? -15.453 -16.562 1.3 1 83.69 440 TYR B O 1
ATOM 8146 N N . LEU B 1 441 ? -13.438 -16.734 2.293 1 81.25 441 LEU B N 1
ATOM 8147 C CA . LEU B 1 441 ? -13.945 -16.422 3.627 1 81.25 441 LEU B CA 1
ATOM 8148 C C . LEU B 1 441 ? -14.461 -14.984 3.688 1 81.25 441 LEU B C 1
ATOM 8150 O O . LEU B 1 441 ? -15.469 -14.711 4.34 1 81.25 441 LEU B O 1
ATOM 8154 N N . ASP B 1 442 ? -13.742 -14.094 3.051 1 84.19 442 ASP B N 1
ATOM 8155 C CA . ASP B 1 442 ? -14.172 -12.703 3.006 1 84.19 442 ASP B CA 1
ATOM 8156 C C . ASP B 1 442 ? -15.531 -12.562 2.33 1 84.19 442 ASP B C 1
ATOM 8158 O O . ASP B 1 442 ? -16.391 -11.797 2.789 1 84.19 442 ASP B O 1
ATOM 8162 N N . HIS B 1 443 ? -15.758 -13.289 1.306 1 78.75 443 HIS B N 1
ATOM 8163 C CA . HIS B 1 443 ? -17.031 -13.266 0.584 1 78.75 443 HIS B CA 1
ATOM 8164 C C . HIS B 1 443 ? -18.156 -13.828 1.439 1 78.75 443 HIS B C 1
ATOM 8166 O O . HIS B 1 443 ? -19.281 -13.305 1.419 1 78.75 443 HIS B O 1
ATOM 8172 N N . LYS B 1 444 ? -17.844 -14.797 2.217 1 74.06 444 LYS B N 1
ATOM 8173 C CA . LYS B 1 444 ? -18.844 -15.422 3.07 1 74.06 444 LYS B CA 1
ATOM 8174 C C . LYS B 1 444 ? -19.156 -14.547 4.281 1 74.06 444 LYS B C 1
ATOM 8176 O O . LYS B 1 444 ? -20.297 -14.547 4.777 1 74.06 444 LYS B O 1
ATOM 8181 N N . LEU B 1 445 ? -18.141 -13.68 4.699 1 77.38 445 LEU B N 1
ATOM 8182 C CA . LEU B 1 445 ? -18.297 -12.859 5.895 1 77.38 445 LEU B CA 1
ATOM 8183 C C . LEU B 1 445 ? -18.922 -11.508 5.551 1 77.38 445 LEU B C 1
ATOM 8185 O O . LEU B 1 445 ? -19.297 -10.75 6.445 1 77.38 445 LEU B O 1
ATOM 8189 N N . LYS B 1 446 ? -18.953 -11.016 4.344 1 75.5 446 LYS B N 1
ATOM 8190 C CA . LYS B 1 446 ? -19.469 -9.711 3.947 1 75.5 446 LYS B CA 1
ATOM 8191 C C . LYS B 1 446 ? -20.875 -9.492 4.488 1 75.5 446 LYS B C 1
ATOM 8193 O O . LYS B 1 446 ? -21.266 -8.367 4.797 1 75.5 446 LYS B O 1
ATOM 8198 N N . GLY B 1 447 ? -21.625 -10.555 4.863 1 65.38 447 GLY B N 1
ATOM 8199 C CA . GLY B 1 447 ? -22.984 -10.414 5.375 1 65.38 447 GLY B CA 1
ATOM 8200 C C . GLY B 1 447 ? -23.078 -10.672 6.867 1 65.38 447 GLY B C 1
ATOM 8201 O O . GLY B 1 447 ? -24.141 -10.5 7.461 1 65.38 447 GLY B O 1
ATOM 8202 N N . SER B 1 448 ? -21.875 -10.844 7.445 1 66.81 448 SER B N 1
ATOM 8203 C CA . SER B 1 448 ? -21.922 -11.234 8.852 1 66.81 448 SER B CA 1
ATOM 8204 C C . SER B 1 448 ? -21.781 -10.016 9.766 1 66.81 448 SER B C 1
ATOM 8206 O O . SER B 1 448 ? -21.266 -8.977 9.352 1 66.81 448 SER B O 1
ATOM 8208 N N . GLN B 1 449 ? -22.344 -10.031 10.953 1 68.38 449 GLN B N 1
ATOM 8209 C CA . GLN B 1 449 ? -22.406 -8.953 11.945 1 68.38 449 GLN B CA 1
ATOM 8210 C C . GLN B 1 449 ? -21.078 -8.852 12.711 1 68.38 449 GLN B C 1
ATOM 8212 O O . GLN B 1 449 ? -20.828 -7.844 13.367 1 68.38 449 GLN B O 1
ATOM 8217 N N . ASN B 1 450 ? -20.297 -9.844 12.594 1 78.12 450 ASN B N 1
ATOM 8218 C CA . ASN B 1 450 ? -19.047 -9.789 13.336 1 78.12 450 ASN B CA 1
ATOM 8219 C C . ASN B 1 450 ? -18.016 -8.891 12.648 1 78.12 450 ASN B C 1
ATOM 8221 O O . ASN B 1 450 ? -17.312 -9.328 11.742 1 78.12 450 ASN B O 1
ATOM 8225 N N . CYS B 1 451 ? -17.922 -7.723 13.086 1 80.12 451 CYS B N 1
ATOM 8226 C CA . CYS B 1 451 ? -17.094 -6.703 12.461 1 80.12 451 CYS B CA 1
ATOM 8227 C C . CYS B 1 451 ? -15.617 -6.988 12.695 1 80.12 451 CYS B C 1
ATOM 8229 O O . CYS B 1 451 ? -14.781 -6.699 11.836 1 80.12 451 CYS B O 1
ATOM 8231 N N . VAL B 1 452 ? -15.281 -7.59 13.758 1 81.56 452 VAL B N 1
ATOM 8232 C CA . VAL B 1 452 ? -13.883 -7.855 14.086 1 81.56 452 VAL B CA 1
ATOM 8233 C C . VAL B 1 452 ? -13.336 -8.938 13.164 1 81.56 452 VAL B C 1
ATOM 8235 O O . VAL B 1 452 ? -12.227 -8.797 12.625 1 81.56 452 VAL B O 1
ATOM 8238 N N . ALA B 1 453 ? -14.125 -9.945 12.969 1 79.06 453 ALA B N 1
ATOM 8239 C CA . ALA B 1 453 ? -13.688 -11.016 12.078 1 79.06 453 ALA B CA 1
ATOM 8240 C C . ALA B 1 453 ? -13.555 -10.516 10.641 1 79.06 453 ALA B C 1
ATOM 8242 O O . ALA B 1 453 ? -12.609 -10.883 9.938 1 79.06 453 ALA B O 1
ATOM 8243 N N . ARG B 1 454 ? -14.461 -9.734 10.32 1 85.5 454 ARG B N 1
ATOM 8244 C CA . ARG B 1 454 ? -14.406 -9.188 8.969 1 85.5 454 ARG B CA 1
ATOM 8245 C C . ARG B 1 454 ? -13.164 -8.32 8.781 1 85.5 454 ARG B C 1
ATOM 8247 O O . ARG B 1 454 ? -12.516 -8.375 7.738 1 85.5 454 ARG B O 1
ATOM 8254 N N . PHE B 1 455 ? -12.844 -7.582 9.805 1 84.44 455 PHE B N 1
ATOM 8255 C CA . PHE B 1 455 ? -11.672 -6.715 9.75 1 84.44 455 PHE B CA 1
ATOM 8256 C C . PHE B 1 455 ? -10.391 -7.539 9.688 1 84.44 455 PHE B C 1
ATOM 8258 O O . PHE B 1 455 ? -9.492 -7.242 8.891 1 84.44 455 PHE B O 1
ATOM 8265 N N . LEU B 1 456 ? -10.328 -8.555 10.453 1 82.5 456 LEU B N 1
ATOM 8266 C CA . LEU B 1 456 ? -9.141 -9.391 10.508 1 82.5 456 LEU B CA 1
ATOM 8267 C C . LEU B 1 456 ? -8.914 -10.109 9.18 1 82.5 456 LEU B C 1
ATOM 8269 O O . LEU B 1 456 ? -7.789 -10.156 8.68 1 82.5 456 LEU B O 1
ATOM 8273 N N . VAL B 1 457 ? -9.953 -10.609 8.602 1 86.44 457 VAL B N 1
ATOM 8274 C CA . VAL B 1 457 ? -9.836 -11.336 7.344 1 86.44 457 VAL B CA 1
ATOM 8275 C C . VAL B 1 457 ? -9.461 -10.375 6.223 1 86.44 457 VAL B C 1
ATOM 8277 O O . VAL B 1 457 ? -8.672 -10.711 5.34 1 86.44 457 VAL B O 1
ATOM 8280 N N . CYS B 1 458 ? -9.969 -9.25 6.297 1 88.44 458 CYS B N 1
ATOM 8281 C CA . CYS B 1 458 ? -9.625 -8.25 5.297 1 88.44 458 CYS B CA 1
ATOM 8282 C C . CYS B 1 458 ? -8.148 -7.875 5.379 1 88.44 458 CYS B C 1
ATOM 8284 O O . CYS B 1 458 ? -7.469 -7.773 4.355 1 88.44 458 CYS B O 1
ATOM 8286 N N . CYS B 1 459 ? -7.684 -7.707 6.555 1 85.5 459 CYS B N 1
ATOM 8287 C CA . CYS B 1 459 ? -6.277 -7.371 6.758 1 85.5 459 CYS B CA 1
ATOM 8288 C C . CYS B 1 459 ? -5.371 -8.492 6.266 1 85.5 459 CYS B C 1
ATOM 8290 O O . CYS B 1 459 ? -4.367 -8.242 5.598 1 85.5 459 CYS B O 1
ATOM 8292 N N . LEU B 1 460 ? -5.746 -9.688 6.586 1 87.44 460 LEU B N 1
ATOM 8293 C CA . LEU B 1 460 ? -4.941 -10.82 6.152 1 87.44 460 LEU B CA 1
ATOM 8294 C C . LEU B 1 460 ? -4.957 -10.953 4.633 1 87.44 460 LEU B C 1
ATOM 8296 O O . LEU B 1 460 ? -3.932 -11.258 4.02 1 87.44 460 LEU B O 1
ATOM 8300 N N . ARG B 1 461 ? -6.121 -10.703 4.117 1 90.75 461 ARG B N 1
ATOM 8301 C CA . ARG B 1 461 ? -6.227 -10.773 2.662 1 90.75 461 ARG B CA 1
ATOM 8302 C C . ARG B 1 461 ? -5.324 -9.742 1.997 1 90.75 461 ARG B C 1
ATOM 8304 O O . ARG B 1 461 ? -4.645 -10.047 1.014 1 90.75 461 ARG B O 1
ATOM 8311 N N . CYS B 1 462 ? -5.262 -8.578 2.5 1 88.56 462 CYS B N 1
ATOM 8312 C CA . CYS B 1 462 ? -4.422 -7.512 1.96 1 88.56 462 CYS B CA 1
ATOM 8313 C C . CYS B 1 462 ? -2.943 -7.848 2.125 1 88.56 462 CYS B C 1
ATOM 8315 O O . CYS B 1 462 ? -2.145 -7.621 1.213 1 88.56 462 CYS B O 1
ATOM 8317 N N . CYS B 1 463 ? -2.592 -8.414 3.25 1 87.5 463 CYS B N 1
ATOM 8318 C CA . CYS B 1 463 ? -1.205 -8.781 3.512 1 87.5 463 CYS B CA 1
ATOM 8319 C C . CYS B 1 463 ? -0.736 -9.867 2.545 1 87.5 463 CYS B C 1
ATOM 8321 O O . CYS B 1 463 ? 0.368 -9.781 2.004 1 87.5 463 CYS B O 1
ATOM 8323 N N . PHE B 1 464 ? -1.557 -10.812 2.291 1 91.94 464 PHE B N 1
ATOM 8324 C CA . PHE B 1 464 ? -1.155 -11.898 1.41 1 91.94 464 PHE B CA 1
ATOM 8325 C C . PHE B 1 464 ? -1.211 -11.461 -0.049 1 91.94 464 PHE B C 1
ATOM 8327 O O . PHE B 1 464 ? -0.485 -12 -0.89 1 91.94 464 PHE B O 1
ATOM 8334 N N . TRP B 1 465 ? -2.104 -10.547 -0.325 1 91.62 465 TRP B N 1
ATOM 8335 C CA . TRP B 1 465 ? -2.08 -9.969 -1.665 1 91.62 465 TRP B CA 1
ATOM 8336 C C . TRP B 1 465 ? -0.758 -9.25 -1.923 1 91.62 465 TRP B C 1
ATOM 8338 O O . TRP B 1 465 ? -0.149 -9.422 -2.982 1 91.62 465 TRP B O 1
ATOM 8348 N N . SER B 1 466 ? -0.315 -8.484 -0.962 1 91.5 466 SER B N 1
ATOM 8349 C CA . SER B 1 466 ? 0.96 -7.781 -1.074 1 91.5 466 SER B CA 1
ATOM 8350 C C . SER B 1 466 ? 2.123 -8.766 -1.162 1 91.5 466 SER B C 1
ATOM 8352 O O . SER B 1 466 ? 3.066 -8.555 -1.929 1 91.5 466 SER B O 1
ATOM 8354 N N . LEU B 1 467 ? 2.055 -9.828 -0.395 1 90.62 467 LEU B N 1
ATOM 8355 C CA . LEU B 1 467 ? 3.094 -10.852 -0.42 1 90.62 467 LEU B CA 1
ATOM 8356 C C . LEU B 1 467 ? 3.152 -11.531 -1.782 1 90.62 467 LEU B C 1
ATOM 8358 O O . LEU B 1 467 ? 4.238 -11.805 -2.301 1 90.62 467 LEU B O 1
ATOM 8362 N N . GLU B 1 468 ? 2.004 -11.797 -2.326 1 94.94 468 GLU B N 1
ATOM 8363 C CA . GLU B 1 468 ? 1.954 -12.422 -3.641 1 94.94 468 GLU B CA 1
ATOM 8364 C C . GLU B 1 468 ? 2.607 -11.547 -4.703 1 94.94 468 GLU B C 1
ATOM 8366 O O . GLU B 1 468 ? 3.389 -12.031 -5.523 1 94.94 468 GLU B O 1
ATOM 8371 N N . ARG B 1 469 ? 2.285 -10.305 -4.648 1 93.31 469 ARG B N 1
ATOM 8372 C CA . ARG B 1 469 ? 2.857 -9.375 -5.613 1 93.31 469 ARG B CA 1
ATOM 8373 C C . ARG B 1 469 ? 4.371 -9.289 -5.457 1 93.31 469 ARG B C 1
ATOM 8375 O O . ARG B 1 469 ? 5.102 -9.227 -6.449 1 93.31 469 ARG B O 1
ATOM 8382 N N . PHE B 1 470 ? 4.848 -9.32 -4.285 1 92.06 470 PHE B N 1
ATOM 8383 C CA . PHE B 1 470 ? 6.277 -9.25 -4.008 1 92.06 470 PHE B CA 1
ATOM 8384 C C . PHE B 1 470 ? 6.988 -10.508 -4.492 1 92.06 470 PHE B C 1
ATOM 8386 O O . PHE B 1 470 ? 8.055 -10.43 -5.102 1 92.06 470 PHE B O 1
ATOM 8393 N N . LEU B 1 471 ? 6.371 -11.617 -4.238 1 94.06 471 LEU B N 1
ATOM 8394 C CA . LEU B 1 471 ? 6.98 -12.883 -4.629 1 94.06 471 LEU B CA 1
ATOM 8395 C C . LEU B 1 471 ? 7.023 -13.016 -6.148 1 94.06 471 LEU B C 1
ATOM 8397 O O . LEU B 1 471 ? 7.977 -13.57 -6.699 1 94.06 471 LEU B O 1
ATOM 8401 N N . LYS B 1 472 ? 5.973 -12.539 -6.797 1 95.69 472 LYS B N 1
ATOM 8402 C CA . LYS B 1 472 ? 5.973 -12.578 -8.258 1 95.69 472 LYS B CA 1
ATOM 8403 C C . LYS B 1 472 ? 7.105 -11.727 -8.828 1 95.69 472 LYS B C 1
ATOM 8405 O O . LYS B 1 472 ? 7.785 -12.148 -9.773 1 95.69 472 LYS B O 1
ATOM 8410 N N . PHE B 1 473 ? 7.316 -10.57 -8.281 1 93.44 473 PHE B N 1
ATOM 8411 C CA . PHE B 1 473 ? 8.398 -9.688 -8.695 1 93.44 473 PHE B CA 1
ATOM 8412 C C . PHE B 1 473 ? 9.75 -10.344 -8.445 1 93.44 473 PHE B C 1
ATOM 8414 O O . PHE B 1 473 ? 10.625 -10.328 -9.32 1 93.44 473 PHE B O 1
ATOM 8421 N N . LEU B 1 474 ? 9.906 -10.961 -7.281 1 94.44 474 LEU B N 1
ATOM 8422 C CA . LEU B 1 474 ? 11.164 -11.602 -6.91 1 94.44 474 LEU B CA 1
ATOM 8423 C C . LEU B 1 474 ? 11.445 -12.805 -7.801 1 94.44 474 LEU B C 1
ATOM 8425 O O . LEU B 1 474 ? 12.57 -12.992 -8.258 1 94.44 474 LEU B O 1
ATOM 8429 N N . ASN B 1 475 ? 10.367 -13.586 -8.023 1 96.62 475 ASN B N 1
ATOM 8430 C CA . ASN B 1 475 ? 10.516 -14.789 -8.836 1 96.62 475 ASN B CA 1
ATOM 8431 C C . ASN B 1 475 ? 10.938 -14.453 -10.266 1 96.62 475 ASN B C 1
ATOM 8433 O O . ASN B 1 475 ? 11.859 -15.062 -10.805 1 96.62 475 ASN B O 1
ATOM 8437 N N . LYS B 1 476 ? 10.328 -13.5 -10.82 1 96 476 LYS B N 1
ATOM 8438 C CA . LYS B 1 476 ? 10.641 -13.125 -12.195 1 96 476 LYS B CA 1
ATOM 8439 C C . LYS B 1 476 ? 12.102 -12.719 -12.336 1 96 476 LYS B C 1
ATOM 8441 O O . LYS B 1 476 ? 12.789 -13.18 -13.258 1 96 476 LYS B O 1
ATOM 8446 N N . ASN B 1 477 ? 12.602 -11.961 -11.453 1 96.62 477 ASN B N 1
ATOM 8447 C CA . ASN B 1 477 ? 13.977 -11.484 -11.523 1 96.62 477 ASN B CA 1
ATOM 8448 C C . ASN B 1 477 ? 14.969 -12.586 -11.133 1 96.62 477 ASN B C 1
ATOM 8450 O O . ASN B 1 477 ? 16.078 -12.633 -11.656 1 96.62 477 ASN B O 1
ATOM 8454 N N . ALA B 1 478 ? 14.508 -13.469 -10.25 1 97.19 478 ALA B N 1
ATOM 8455 C CA . ALA B 1 478 ? 15.336 -14.617 -9.906 1 97.19 478 ALA B CA 1
ATOM 8456 C C . ALA B 1 478 ? 15.5 -15.555 -11.094 1 97.19 478 ALA B C 1
ATOM 8458 O O . ALA B 1 478 ? 16.594 -16.078 -11.336 1 97.19 478 ALA B O 1
ATOM 8459 N N . TYR B 1 479 ? 14.422 -15.719 -11.836 1 97.62 479 TYR B N 1
ATOM 8460 C CA . TYR B 1 479 ? 14.477 -16.594 -13 1 97.62 479 TYR B CA 1
ATOM 8461 C C . TYR B 1 479 ? 15.414 -16.031 -14.062 1 97.62 479 TYR B C 1
ATOM 8463 O O . TYR B 1 479 ? 16.109 -16.797 -14.742 1 97.62 479 TYR B O 1
ATOM 8471 N N . ILE B 1 480 ? 15.445 -14.719 -14.211 1 96.88 480 ILE B N 1
ATOM 8472 C CA . ILE B 1 480 ? 16.375 -14.086 -15.141 1 96.88 480 ILE B CA 1
ATOM 8473 C C . ILE B 1 480 ? 17.812 -14.352 -14.695 1 96.88 480 ILE B C 1
ATOM 8475 O O . ILE B 1 480 ? 18.656 -14.734 -15.508 1 96.88 480 ILE B O 1
ATOM 8479 N N . MET B 1 481 ? 18.062 -14.258 -13.422 1 96.88 481 MET B N 1
ATOM 8480 C CA . MET B 1 481 ? 19.406 -14.484 -12.891 1 96.88 481 MET B CA 1
ATOM 8481 C C . MET B 1 481 ? 19.812 -15.953 -13.039 1 96.88 481 MET B C 1
ATOM 8483 O O . MET B 1 481 ? 20.969 -16.25 -13.305 1 96.88 481 MET B O 1
ATOM 8487 N N . ILE B 1 482 ? 18.844 -16.828 -12.852 1 97.38 482 ILE B N 1
ATOM 8488 C CA . ILE B 1 482 ? 19.094 -18.25 -13.023 1 97.38 482 ILE B CA 1
ATOM 8489 C C . ILE B 1 482 ? 19.469 -18.531 -14.477 1 97.38 482 ILE B C 1
ATOM 8491 O O . ILE B 1 482 ? 20.391 -19.297 -14.75 1 97.38 482 ILE B O 1
ATOM 8495 N N . ALA B 1 483 ? 18.828 -17.875 -15.359 1 96.81 483 ALA B N 1
ATOM 8496 C CA . ALA B 1 483 ? 19.094 -18.062 -16.781 1 96.81 483 ALA B CA 1
ATOM 8497 C C . ALA B 1 483 ? 20.5 -17.594 -17.156 1 96.81 483 ALA B C 1
ATOM 8499 O O . ALA B 1 483 ? 21.141 -18.156 -18.031 1 96.81 483 ALA B O 1
ATOM 8500 N N . ILE B 1 484 ? 21 -16.562 -16.484 1 94.19 484 ILE B N 1
ATOM 8501 C CA . ILE B 1 484 ? 22.281 -15.953 -16.812 1 94.19 484 ILE B CA 1
ATOM 8502 C C . ILE B 1 484 ? 23.406 -16.719 -16.125 1 94.19 484 ILE B C 1
ATOM 8504 O O . ILE B 1 484 ? 24.406 -17.078 -16.766 1 94.19 484 ILE B O 1
ATOM 8508 N N . TYR B 1 485 ? 23.203 -17.094 -14.836 1 94.56 485 TYR B N 1
ATOM 8509 C CA . TYR B 1 485 ? 24.344 -17.609 -14.062 1 94.56 485 TYR B CA 1
ATOM 8510 C C . TYR B 1 485 ? 24.156 -19.078 -13.727 1 94.56 485 TYR B C 1
ATOM 8512 O O . TYR B 1 485 ? 25.109 -19.781 -13.406 1 94.56 485 TYR B O 1
ATOM 8520 N N . GLY B 1 486 ? 22.922 -19.562 -13.688 1 94.19 486 GLY B N 1
ATOM 8521 C CA . GLY B 1 486 ? 22.656 -20.969 -13.43 1 94.19 486 GLY B CA 1
ATOM 8522 C C . GLY B 1 486 ? 22.797 -21.359 -11.969 1 94.19 486 GLY B C 1
ATOM 8523 O O . GLY B 1 486 ? 23.094 -22.5 -11.641 1 94.19 486 GLY B O 1
ATOM 8524 N N . LYS B 1 487 ? 22.656 -20.391 -11.062 1 93.81 487 LYS B N 1
ATOM 8525 C CA . LYS B 1 487 ? 22.734 -20.656 -9.625 1 93.81 487 LYS B CA 1
ATOM 8526 C C . LYS B 1 487 ? 21.375 -21.062 -9.078 1 93.81 487 LYS B C 1
ATOM 8528 O O . LYS B 1 487 ? 20.359 -21.031 -9.789 1 93.81 487 LYS B O 1
ATOM 8533 N N . ASN B 1 488 ? 21.359 -21.484 -7.855 1 91.88 488 ASN B N 1
ATOM 8534 C CA . ASN B 1 488 ? 20.125 -21.922 -7.215 1 91.88 488 ASN B CA 1
ATOM 8535 C C . ASN B 1 488 ? 19.156 -20.766 -7.008 1 91.88 488 ASN B C 1
ATOM 8537 O O . ASN B 1 488 ? 19.531 -19.594 -7.152 1 91.88 488 ASN B O 1
ATOM 8541 N N . PHE B 1 489 ? 17.906 -21.156 -6.758 1 93.69 489 PHE B N 1
ATOM 8542 C CA . PHE B 1 489 ? 16.844 -20.172 -6.68 1 93.69 489 PHE B CA 1
ATOM 8543 C C . PHE B 1 489 ? 17.094 -19.188 -5.551 1 93.69 489 PHE B C 1
ATOM 8545 O O . PHE B 1 489 ? 16.938 -17.969 -5.734 1 93.69 489 PHE B O 1
ATOM 8552 N N . CYS B 1 490 ? 17.531 -19.625 -4.328 1 88.25 490 CYS B N 1
ATOM 8553 C CA . CYS B 1 490 ? 17.703 -18.766 -3.162 1 88.25 490 CYS B CA 1
ATOM 8554 C C . CYS B 1 490 ? 18.828 -17.766 -3.381 1 88.25 490 CYS B C 1
ATOM 8556 O O . CYS B 1 490 ? 18.688 -16.578 -3.074 1 88.25 490 CYS B O 1
ATOM 8558 N N . THR B 1 491 ? 19.906 -18.219 -3.959 1 92.56 491 THR B N 1
ATOM 8559 C CA . THR B 1 491 ? 21.047 -17.328 -4.242 1 92.56 491 THR B CA 1
ATOM 8560 C C . THR B 1 491 ? 20.688 -16.344 -5.344 1 92.56 491 THR B C 1
ATOM 8562 O O . THR B 1 491 ? 21 -15.148 -5.234 1 92.56 491 THR B O 1
ATOM 8565 N N . SER B 1 492 ? 20 -16.844 -6.344 1 95.81 492 SER B N 1
ATOM 8566 C CA . SER B 1 492 ? 19.609 -15.984 -7.453 1 95.81 492 SER B CA 1
ATOM 8567 C C . SER B 1 492 ? 18.609 -14.922 -7.004 1 95.81 492 SER B C 1
ATOM 8569 O O . SER B 1 492 ? 18.641 -13.789 -7.477 1 95.81 492 SER B O 1
ATOM 8571 N N . SER B 1 493 ? 17.766 -15.336 -6.133 1 94.56 493 SER B N 1
ATOM 8572 C CA . SER B 1 493 ? 16.781 -14.391 -5.613 1 94.56 493 SER B CA 1
ATOM 8573 C C . SER B 1 493 ? 17.453 -13.297 -4.789 1 94.56 493 SER B C 1
ATOM 8575 O O . SER B 1 493 ? 17.109 -12.117 -4.918 1 94.56 493 SER B O 1
ATOM 8577 N N . LYS B 1 494 ? 18.375 -13.68 -3.969 1 90.62 494 LYS B N 1
ATOM 8578 C CA . LYS B 1 494 ? 19.109 -12.727 -3.146 1 90.62 494 LYS B CA 1
ATOM 8579 C C . LYS B 1 494 ? 19.922 -11.758 -4.012 1 90.62 494 LYS B C 1
ATOM 8581 O O . LYS B 1 494 ? 19.891 -10.547 -3.787 1 90.62 494 LYS B O 1
ATOM 8586 N N . ASP B 1 495 ? 20.594 -12.305 -5.004 1 93.19 495 ASP B N 1
ATOM 8587 C CA . ASP B 1 495 ? 21.422 -11.5 -5.891 1 93.19 495 ASP B CA 1
ATOM 8588 C C . ASP B 1 495 ? 20.562 -10.539 -6.711 1 93.19 495 ASP B C 1
ATOM 8590 O O . ASP B 1 495 ? 20.922 -9.367 -6.879 1 93.19 495 ASP B O 1
ATOM 8594 N N . ALA B 1 496 ? 19.484 -11.102 -7.188 1 94.88 496 ALA B N 1
ATOM 8595 C CA . ALA B 1 496 ? 18.594 -10.266 -7.984 1 94.88 496 ALA B CA 1
ATOM 8596 C C . ALA B 1 496 ? 18.016 -9.133 -7.145 1 94.88 496 ALA B C 1
ATOM 8598 O O . ALA B 1 496 ? 17.984 -7.977 -7.578 1 94.88 496 ALA B O 1
ATOM 8599 N N . PHE B 1 497 ? 17.625 -9.469 -5.977 1 92.56 497 PHE B N 1
ATOM 8600 C CA . PHE B 1 497 ? 17.016 -8.484 -5.09 1 92.56 497 PHE B CA 1
ATOM 8601 C C . PHE B 1 497 ? 18.016 -7.398 -4.719 1 92.56 497 PHE B C 1
ATOM 8603 O O . PHE B 1 497 ? 17.688 -6.211 -4.754 1 92.56 497 PHE B O 1
ATOM 8610 N N . SER B 1 498 ? 19.234 -7.73 -4.395 1 90.5 498 SER B N 1
ATOM 8611 C CA . SER B 1 498 ? 20.266 -6.77 -4.02 1 90.5 498 SER B CA 1
ATOM 8612 C C . SER B 1 498 ? 20.609 -5.855 -5.191 1 90.5 498 SER B C 1
ATOM 8614 O O . SER B 1 498 ? 20.75 -4.645 -5.02 1 90.5 498 SER B O 1
ATOM 8616 N N . LEU B 1 499 ? 20.703 -6.48 -6.312 1 91.88 499 LEU B N 1
ATOM 8617 C CA . LEU B 1 499 ? 21.031 -5.719 -7.516 1 91.88 499 LEU B CA 1
ATOM 8618 C C . LEU B 1 499 ? 19.938 -4.707 -7.832 1 91.88 499 LEU B C 1
ATOM 8620 O O . LEU B 1 499 ? 20.219 -3.553 -8.164 1 91.88 499 LEU B O 1
ATOM 8624 N N . LEU B 1 500 ? 18.734 -5.109 -7.711 1 92.31 500 LEU B N 1
ATOM 8625 C CA . LEU B 1 500 ? 17.594 -4.246 -8.016 1 92.31 500 LEU B CA 1
ATOM 8626 C C . LEU B 1 500 ? 17.469 -3.135 -6.98 1 92.31 500 LEU B C 1
ATOM 8628 O O . LEU B 1 500 ? 17.172 -1.988 -7.328 1 92.31 500 LEU B O 1
ATOM 8632 N N . MET B 1 501 ? 17.781 -3.467 -5.703 1 89.5 501 MET B N 1
ATOM 8633 C CA . MET B 1 501 ? 17.641 -2.479 -4.637 1 89.5 501 MET B CA 1
ATOM 8634 C C . MET B 1 501 ? 18.734 -1.419 -4.723 1 89.5 501 MET B C 1
ATOM 8636 O O . MET B 1 501 ? 18.5 -0.255 -4.391 1 89.5 501 MET B O 1
ATOM 8640 N N . ARG B 1 502 ? 19.891 -1.758 -5.25 1 87.62 502 ARG B N 1
ATOM 8641 C CA . ARG B 1 502 ? 20.953 -0.789 -5.445 1 87.62 502 ARG B CA 1
ATOM 8642 C C . ARG B 1 502 ? 20.625 0.162 -6.594 1 87.62 502 ARG B C 1
ATOM 8644 O O . ARG B 1 502 ? 21.203 1.249 -6.688 1 87.62 502 ARG B O 1
ATOM 8651 N N . ASN B 1 503 ? 19.719 -0.3 -7.52 1 89.06 503 ASN B N 1
ATOM 8652 C CA . ASN B 1 503 ? 19.281 0.501 -8.656 1 89.06 503 ASN B CA 1
ATOM 8653 C C . ASN B 1 503 ? 17.766 0.721 -8.633 1 89.06 503 ASN B C 1
ATOM 8655 O O . ASN B 1 503 ? 17.109 0.63 -9.672 1 89.06 503 ASN B O 1
ATOM 8659 N N . ILE B 1 504 ? 17.281 0.985 -7.48 1 87.06 504 ILE B N 1
ATOM 8660 C CA . ILE B 1 504 ? 15.836 0.966 -7.254 1 87.06 504 ILE B CA 1
ATOM 8661 C C . ILE B 1 504 ? 15.164 2.061 -8.086 1 87.06 504 ILE B C 1
ATOM 8663 O O . ILE B 1 504 ? 14.062 1.872 -8.602 1 87.06 504 ILE B O 1
ATOM 8667 N N . LEU B 1 505 ? 15.727 3.258 -8.242 1 84.62 505 LEU B N 1
ATOM 8668 C CA . LEU B 1 505 ? 15.117 4.355 -8.984 1 84.62 505 LEU B CA 1
ATOM 8669 C C . LEU B 1 505 ? 15.016 4.02 -10.469 1 84.62 505 LEU B C 1
ATOM 8671 O O . LEU B 1 505 ? 14.008 4.312 -11.109 1 84.62 505 LEU B O 1
ATOM 8675 N N . ARG B 1 506 ? 16.031 3.354 -10.984 1 87.81 506 ARG B N 1
ATOM 8676 C CA . ARG B 1 506 ? 16.031 2.934 -12.383 1 87.81 506 ARG B CA 1
ATOM 8677 C C . ARG B 1 506 ? 14.984 1.845 -12.617 1 87.81 506 ARG B C 1
ATOM 8679 O O . ARG B 1 506 ? 14.297 1.85 -13.641 1 87.81 506 ARG B O 1
ATOM 8686 N N . VAL B 1 507 ? 14.93 0.948 -11.672 1 90.75 507 VAL B N 1
ATOM 8687 C CA . VAL B 1 507 ? 13.977 -0.149 -11.773 1 90.75 507 VAL B CA 1
ATOM 8688 C C . VAL B 1 507 ? 12.555 0.403 -11.758 1 90.75 507 VAL B C 1
ATOM 8690 O O . VAL B 1 507 ? 11.727 0.027 -12.594 1 90.75 507 VAL B O 1
ATOM 8693 N N . ALA B 1 508 ? 12.281 1.284 -10.867 1 88 508 ALA B N 1
ATOM 8694 C CA . ALA B 1 508 ? 10.945 1.839 -10.711 1 88 508 ALA B CA 1
ATOM 8695 C C . ALA B 1 508 ? 10.523 2.625 -11.953 1 88 508 ALA B C 1
ATOM 8697 O O . ALA B 1 508 ? 9.383 2.514 -12.406 1 88 508 ALA B O 1
ATOM 8698 N N . THR B 1 509 ? 11.391 3.453 -12.508 1 87.88 509 THR B N 1
ATOM 8699 C CA . THR B 1 509 ? 11.07 4.254 -13.688 1 87.88 509 THR B CA 1
ATOM 8700 C C . THR B 1 509 ? 10.836 3.361 -14.898 1 87.88 509 THR B C 1
ATOM 8702 O O . THR B 1 509 ? 9.898 3.584 -15.672 1 87.88 509 THR B O 1
ATOM 8705 N N . LEU B 1 510 ? 11.664 2.34 -15.031 1 91.25 510 LEU B N 1
ATOM 8706 C CA . LEU B 1 510 ? 11.516 1.421 -16.156 1 91.25 510 LEU B CA 1
ATOM 8707 C C . LEU B 1 510 ? 10.195 0.658 -16.062 1 91.25 510 LEU B C 1
ATOM 8709 O O . LEU B 1 510 ? 9.461 0.56 -17.047 1 91.25 510 LEU B O 1
ATOM 8713 N N . ASP B 1 511 ? 9.938 0.146 -14.914 1 89.69 511 ASP B N 1
ATOM 8714 C CA . ASP B 1 511 ? 8.719 -0.636 -14.719 1 89.69 511 ASP B CA 1
ATOM 8715 C C . ASP B 1 511 ? 7.477 0.218 -14.953 1 89.69 511 ASP B C 1
ATOM 8717 O O . ASP B 1 511 ? 6.504 -0.242 -15.555 1 89.69 511 ASP B O 1
ATOM 8721 N N . CYS B 1 512 ? 7.512 1.441 -14.523 1 86.44 512 CYS B N 1
ATOM 8722 C CA . CYS B 1 512 ? 6.371 2.338 -14.672 1 86.44 512 CYS B CA 1
ATOM 8723 C C . CYS B 1 512 ? 6.121 2.662 -16.141 1 86.44 512 CYS B C 1
ATOM 8725 O O . CYS B 1 512 ? 4.984 2.59 -16.609 1 86.44 512 CYS B O 1
ATOM 8727 N N . ILE B 1 513 ? 7.117 2.938 -16.828 1 85.62 513 ILE B N 1
ATOM 8728 C CA . ILE B 1 513 ? 6.988 3.328 -18.219 1 85.62 513 ILE B CA 1
ATOM 8729 C C . ILE B 1 513 ? 6.582 2.119 -19.062 1 85.62 513 ILE B C 1
ATOM 8731 O O . ILE B 1 513 ? 5.734 2.227 -19.953 1 85.62 513 ILE B O 1
ATOM 8735 N N . THR B 1 514 ? 7.195 0.995 -18.75 1 88.69 514 THR B N 1
ATOM 8736 C CA . THR B 1 514 ? 6.875 -0.218 -19.5 1 88.69 514 THR B CA 1
ATOM 8737 C C . THR B 1 514 ? 5.426 -0.626 -19.266 1 88.69 514 THR B C 1
ATOM 8739 O O . THR B 1 514 ? 4.703 -0.942 -20.219 1 88.69 514 THR B O 1
ATOM 8742 N N . TRP B 1 515 ? 5.074 -0.593 -18.078 1 87.12 515 TRP B N 1
ATOM 8743 C CA . TRP B 1 515 ? 3.697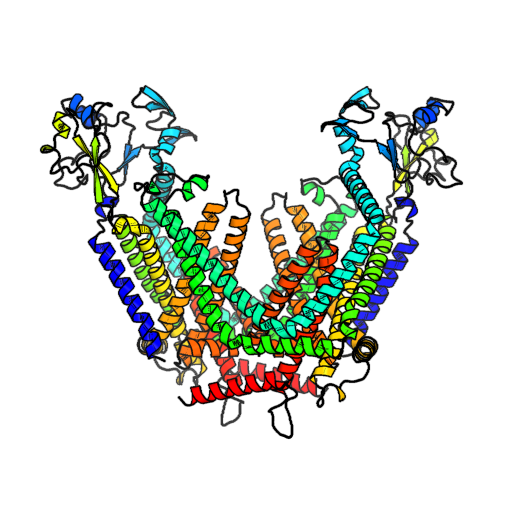 -0.947 -17.75 1 87.12 515 TRP B CA 1
ATOM 8744 C C . TRP B 1 515 ? 2.715 -0.004 -18.438 1 87.12 515 TRP B C 1
ATOM 8746 O O . TRP B 1 515 ? 1.686 -0.442 -18.953 1 87.12 515 TRP B O 1
ATOM 8756 N N . PHE B 1 516 ? 3.004 1.22 -18.422 1 84.5 516 PHE B N 1
ATOM 8757 C CA . PHE B 1 516 ? 2.121 2.217 -19.016 1 84.5 516 PHE B CA 1
ATOM 8758 C C . PHE B 1 516 ? 2.01 2.014 -20.516 1 84.5 516 PHE B C 1
ATOM 8760 O O . PHE B 1 516 ? 0.91 2.031 -21.078 1 84.5 516 PHE B O 1
ATOM 8767 N N . LEU B 1 517 ? 3.092 1.838 -21.156 1 86.69 517 LEU B N 1
ATOM 8768 C CA . LEU B 1 517 ? 3.121 1.675 -22.609 1 86.69 517 LEU B CA 1
ATOM 8769 C C . LEU B 1 517 ? 2.369 0.417 -23.031 1 86.69 517 LEU B C 1
ATOM 8771 O O . LEU B 1 517 ? 1.604 0.441 -24 1 86.69 517 LEU B O 1
ATOM 8775 N N . LEU B 1 518 ? 2.59 -0.615 -22.297 1 88.44 518 LEU B N 1
ATOM 8776 C CA . LEU B 1 518 ? 1.937 -1.873 -22.641 1 88.44 518 LEU B CA 1
ATOM 8777 C C . LEU B 1 518 ? 0.452 -1.825 -22.297 1 88.44 518 LEU B C 1
ATOM 8779 O O . LEU B 1 518 ? -0.372 -2.42 -23 1 88.44 518 LEU B O 1
ATOM 8783 N N . PHE B 1 519 ? 0.121 -1.109 -21.312 1 87.5 519 PHE B N 1
ATOM 8784 C CA . PHE B 1 519 ? -1.281 -0.944 -20.953 1 87.5 519 PHE B CA 1
ATOM 8785 C C . PHE B 1 519 ? -2.039 -0.192 -22.047 1 87.5 519 PHE B C 1
ATOM 8787 O O . PHE B 1 519 ? -3.166 -0.557 -22.391 1 87.5 519 PHE B O 1
ATOM 8794 N N . ILE B 1 520 ? -1.467 0.812 -22.547 1 83.06 520 ILE B N 1
ATOM 8795 C CA . ILE B 1 520 ? -2.072 1.574 -23.625 1 83.06 520 ILE B CA 1
ATOM 8796 C C . ILE B 1 520 ? -2.223 0.686 -24.859 1 83.06 520 ILE B C 1
ATOM 8798 O O . ILE B 1 520 ? -3.227 0.765 -25.578 1 83.06 520 ILE B O 1
ATOM 8802 N N . GLY B 1 521 ? -1.254 -0.146 -25.109 1 86.75 521 GLY B N 1
ATOM 8803 C CA . GLY B 1 521 ? -1.332 -1.084 -26.219 1 86.75 521 GLY B CA 1
ATOM 8804 C C . GLY B 1 521 ? -2.447 -2.102 -26.062 1 86.75 521 GLY B C 1
ATOM 8805 O O . GLY B 1 521 ? -3.168 -2.391 -27.016 1 86.75 521 GLY B O 1
ATOM 8806 N N . LYS B 1 522 ? -2.596 -2.57 -24.891 1 88.88 522 LYS B N 1
ATOM 8807 C CA . LYS B 1 522 ? -3.648 -3.549 -24.641 1 88.88 522 LYS B CA 1
ATOM 8808 C C . LYS B 1 522 ? -5.031 -2.928 -24.812 1 88.88 522 LYS B C 1
ATOM 8810 O O . LYS B 1 522 ? -5.934 -3.561 -25.375 1 88.88 522 LYS B O 1
ATOM 8815 N N . LEU B 1 523 ? -5.168 -1.675 -24.297 1 83.5 523 LEU B N 1
ATOM 8816 C CA . LEU B 1 523 ? -6.441 -0.979 -24.453 1 83.5 523 LEU B CA 1
ATOM 8817 C C . LEU B 1 523 ? -6.738 -0.708 -25.922 1 83.5 523 LEU B C 1
ATOM 8819 O O . LEU B 1 523 ? -7.891 -0.809 -26.359 1 83.5 523 LEU B O 1
ATOM 8823 N N . PHE B 1 524 ? -5.762 -0.357 -26.641 1 84.5 524 PHE B N 1
ATOM 8824 C CA . PHE B 1 524 ? -5.918 -0.086 -28.078 1 84.5 524 PHE B CA 1
ATOM 8825 C C . PHE B 1 524 ? -6.352 -1.342 -28.812 1 84.5 524 PHE B C 1
ATOM 8827 O O . PHE B 1 524 ? -7.285 -1.301 -29.625 1 84.5 524 PHE B O 1
ATOM 8834 N N . ILE B 1 525 ? -5.711 -2.449 -28.531 1 86.94 525 ILE B N 1
ATOM 8835 C CA . ILE B 1 525 ? -5.992 -3.699 -29.219 1 86.94 525 ILE B CA 1
ATOM 8836 C C . ILE B 1 525 ? -7.355 -4.234 -28.797 1 86.94 525 ILE B C 1
ATOM 8838 O O . ILE B 1 525 ? -8.148 -4.68 -29.625 1 86.94 525 ILE B O 1
ATOM 8842 N N . ALA B 1 526 ? -7.629 -4.172 -27.453 1 82.75 526 ALA B N 1
ATOM 8843 C CA . ALA B 1 526 ? -8.914 -4.637 -26.938 1 82.75 526 ALA B CA 1
ATOM 8844 C C . ALA B 1 526 ? -10.055 -3.74 -27.406 1 82.75 526 ALA B C 1
ATOM 8846 O O . ALA B 1 526 ? -11.156 -4.219 -27.688 1 82.75 526 ALA B O 1
ATOM 8847 N N . GLY B 1 527 ? -9.852 -2.449 -27.438 1 77.5 527 GLY B N 1
ATOM 8848 C CA . GLY B 1 527 ? -10.867 -1.509 -27.891 1 77.5 527 GLY B CA 1
ATOM 8849 C C . GLY B 1 527 ? -11.203 -1.651 -29.359 1 77.5 527 GLY B C 1
ATOM 8850 O O . GLY B 1 527 ? -12.367 -1.565 -29.75 1 77.5 527 GLY B O 1
ATOM 8851 N N . VAL B 1 528 ? -10.258 -1.971 -30.109 1 72.62 528 VAL B N 1
ATOM 8852 C CA . VAL B 1 528 ? -10.445 -2.062 -31.547 1 72.62 528 VAL B CA 1
ATOM 8853 C C . VAL B 1 528 ? -11.102 -3.398 -31.891 1 72.62 528 VAL B C 1
ATOM 8855 O O . VAL B 1 528 ? -11.984 -3.455 -32.75 1 72.62 528 VAL B O 1
ATOM 8858 N N . MET B 1 529 ? -10.789 -4.496 -31.188 1 75.81 529 MET B N 1
ATOM 8859 C CA . MET B 1 529 ? -11.234 -5.82 -31.609 1 75.81 529 MET B CA 1
ATOM 8860 C C . MET B 1 529 ? -12.492 -6.242 -30.859 1 75.81 529 MET B C 1
ATOM 8862 O O . MET B 1 529 ? -13.195 -7.156 -31.281 1 75.81 529 MET B O 1
ATOM 8866 N N . VAL B 1 530 ? -12.875 -5.508 -29.766 1 66.81 530 VAL B N 1
ATOM 8867 C CA . VAL B 1 530 ? -14.094 -5.672 -28.984 1 66.81 530 VAL B CA 1
ATOM 8868 C C . VAL B 1 530 ? -14.273 -7.145 -28.609 1 66.81 530 VAL B C 1
ATOM 8870 O O . VAL B 1 530 ? -15.383 -7.668 -28.641 1 66.81 530 VAL B O 1
ATOM 8873 N N . ILE B 1 531 ? -13.109 -7.984 -28.672 1 68.81 531 ILE B N 1
ATOM 8874 C CA . ILE B 1 531 ? -13.18 -9.383 -28.266 1 68.81 531 ILE B CA 1
ATOM 8875 C C . ILE B 1 531 ? -12.336 -9.594 -27.016 1 68.81 531 ILE B C 1
ATOM 8877 O O . ILE B 1 531 ? -11.188 -9.156 -26.938 1 68.81 531 ILE B O 1
ATOM 8881 N N . ILE B 1 532 ? -12.938 -10.18 -25.984 1 70.06 532 ILE B N 1
ATOM 8882 C CA . ILE B 1 532 ? -12.258 -10.461 -24.734 1 70.06 532 ILE B CA 1
ATOM 8883 C C . ILE B 1 532 ? -10.984 -11.266 -25 1 70.06 532 ILE B C 1
ATOM 8885 O O . ILE B 1 532 ? -9.953 -11.023 -24.359 1 70.06 532 ILE B O 1
ATOM 8889 N N . GLY B 1 533 ? -11.055 -12.062 -26.031 1 78.88 533 GLY B N 1
ATOM 8890 C CA . GLY B 1 533 ? -9.891 -12.883 -26.359 1 78.88 533 GLY B CA 1
ATOM 8891 C C . GLY B 1 533 ? -8.719 -12.07 -26.875 1 78.88 533 GLY B C 1
ATOM 8892 O O . GLY B 1 533 ? -7.562 -12.477 -26.734 1 78.88 533 GLY B O 1
ATOM 8893 N N . SER B 1 534 ? -9.031 -10.922 -27.359 1 82.12 534 SER B N 1
ATOM 8894 C CA . SER B 1 534 ? -7.953 -10.086 -27.906 1 82.12 534 SER B CA 1
ATOM 8895 C C . SER B 1 534 ? -7.086 -9.523 -26.781 1 82.12 534 SER B C 1
ATOM 8897 O O . SER B 1 534 ? -5.871 -9.375 -26.953 1 82.12 534 SER B O 1
ATOM 8899 N N . TYR B 1 535 ? -7.691 -9.352 -25.672 1 84.69 535 TYR B N 1
ATOM 8900 C CA . TYR B 1 535 ? -6.926 -8.859 -24.531 1 84.69 535 TYR B CA 1
ATOM 8901 C C . TYR B 1 535 ? -5.961 -9.922 -24.016 1 84.69 535 TYR B C 1
ATOM 8903 O O . TYR B 1 535 ? -4.816 -9.617 -23.672 1 84.69 535 TYR B O 1
ATOM 8911 N N . MET B 1 536 ? -6.383 -11.109 -24.078 1 84.94 536 MET B N 1
ATOM 8912 C CA . MET B 1 536 ? -5.551 -12.203 -23.578 1 84.94 536 MET B CA 1
ATOM 8913 C C . MET B 1 536 ? -4.371 -12.453 -24.516 1 84.94 536 MET B C 1
ATOM 8915 O O . MET B 1 536 ? -3.26 -12.727 -24.062 1 84.94 536 MET B O 1
ATOM 8919 N N . ILE B 1 537 ? -4.672 -12.312 -25.703 1 86.06 537 ILE B N 1
ATOM 8920 C CA . ILE B 1 537 ? -3.615 -12.516 -26.688 1 86.06 537 ILE B CA 1
ATOM 8921 C C . ILE B 1 537 ? -2.588 -11.391 -26.578 1 86.06 537 ILE B C 1
ATOM 8923 O O . ILE B 1 537 ? -1.381 -11.641 -26.562 1 86.06 537 ILE B O 1
ATOM 8927 N N . ALA B 1 538 ? -3.125 -10.195 -26.516 1 89.5 538 ALA B N 1
ATOM 8928 C CA . ALA B 1 538 ? -2.217 -9.062 -26.359 1 89.5 538 ALA B CA 1
ATOM 8929 C C . ALA B 1 538 ? -1.37 -9.195 -25.109 1 89.5 538 ALA B C 1
ATOM 8931 O O . ALA B 1 538 ? -0.175 -8.891 -25.109 1 89.5 538 ALA B O 1
ATOM 8932 N N . ASN B 1 539 ? -1.995 -9.688 -24.125 1 89.94 539 ASN B N 1
ATOM 8933 C CA . ASN B 1 539 ? -1.275 -9.883 -22.875 1 89.94 539 ASN B CA 1
ATOM 8934 C C . ASN B 1 539 ? -0.132 -10.883 -23.031 1 89.94 539 ASN B C 1
ATOM 8936 O O . ASN B 1 539 ? 0.944 -10.695 -22.453 1 89.94 539 ASN B O 1
ATOM 8940 N N . GLY B 1 540 ? -0.338 -11.867 -23.75 1 89.94 540 GLY B N 1
ATOM 8941 C CA . GLY B 1 540 ? 0.706 -12.852 -24 1 89.94 540 GLY B CA 1
ATOM 8942 C C . GLY B 1 540 ? 1.896 -12.289 -24.75 1 89.94 540 GLY B C 1
ATOM 8943 O O . GLY B 1 540 ? 3.045 -12.484 -24.344 1 89.94 540 GLY B O 1
ATOM 8944 N N . PHE B 1 541 ? 1.65 -11.562 -25.734 1 90.94 541 PHE B N 1
ATOM 8945 C CA . PHE B 1 541 ? 2.719 -10.992 -26.547 1 90.94 541 PHE B CA 1
ATOM 8946 C C . PHE B 1 541 ? 3.451 -9.891 -25.781 1 90.94 541 PHE B C 1
ATOM 8948 O O . PHE B 1 541 ? 4.68 -9.812 -25.828 1 90.94 541 PHE B O 1
ATOM 8955 N N . PHE B 1 542 ? 2.723 -9.148 -25.109 1 93.38 542 PHE B N 1
ATOM 8956 C CA . PHE B 1 542 ? 3.322 -8.031 -24.375 1 93.38 542 PHE B CA 1
ATOM 8957 C C . PHE B 1 542 ? 4.117 -8.539 -23.172 1 93.38 542 PHE B C 1
ATOM 8959 O O . PHE B 1 542 ? 5.078 -7.898 -22.75 1 93.38 542 PHE B O 1
ATOM 8966 N N . ASN B 1 543 ? 3.732 -9.664 -22.734 1 93 543 ASN B N 1
ATOM 8967 C CA . ASN B 1 543 ? 4.527 -10.273 -21.672 1 93 543 ASN B CA 1
ATOM 8968 C C . ASN B 1 543 ? 5.922 -10.656 -22.172 1 93 543 ASN B C 1
ATOM 8970 O O . ASN B 1 543 ? 6.891 -10.586 -21.422 1 93 543 ASN B O 1
ATOM 8974 N N . VAL B 1 544 ? 6 -11.062 -23.344 1 94.56 544 VAL B N 1
ATOM 8975 C CA . VAL B 1 544 ? 7.293 -11.383 -23.938 1 94.56 544 VAL B CA 1
ATOM 8976 C C . VAL B 1 544 ? 8.156 -10.133 -24.016 1 94.56 544 VAL B C 1
ATOM 8978 O O . VAL B 1 544 ? 9.336 -10.156 -23.641 1 94.56 544 VAL B O 1
ATOM 8981 N N . PHE B 1 545 ? 7.512 -9.094 -24.422 1 94.38 545 PHE B N 1
ATOM 8982 C CA . PHE B 1 545 ? 8.242 -7.832 -24.531 1 94.38 545 PHE B CA 1
ATOM 8983 C C . PHE B 1 545 ? 8.688 -7.348 -23.156 1 94.38 545 PHE B C 1
ATOM 8985 O O . PHE B 1 545 ? 9.812 -6.887 -22.984 1 94.38 545 PHE B O 1
ATOM 8992 N N . CYS B 1 546 ? 7.867 -7.484 -22.234 1 94.25 546 CYS B N 1
ATOM 8993 C CA . CYS B 1 546 ? 8.18 -7.078 -20.859 1 94.25 546 CYS B CA 1
ATOM 8994 C C . CYS B 1 546 ? 9.352 -7.883 -20.312 1 94.25 546 CYS B C 1
ATOM 8996 O O . CYS B 1 546 ? 10.273 -7.316 -19.703 1 94.25 546 CYS B O 1
ATOM 8998 N N . THR B 1 547 ? 9.32 -9.125 -20.547 1 95.44 547 THR B N 1
ATOM 8999 C CA . THR B 1 547 ? 10.406 -9.984 -20.078 1 95.44 547 THR B CA 1
ATOM 9000 C C . THR B 1 547 ? 11.719 -9.625 -20.781 1 95.44 547 THR B C 1
ATOM 9002 O O . THR B 1 547 ? 12.789 -9.672 -20.156 1 95.44 547 THR B O 1
ATOM 9005 N N . CYS B 1 548 ? 11.586 -9.281 -21.969 1 96.38 548 CYS B N 1
ATOM 9006 C CA . CYS B 1 548 ? 12.758 -8.875 -22.734 1 96.38 548 CYS B CA 1
ATOM 9007 C C . CYS B 1 548 ? 13.391 -7.625 -22.125 1 96.38 548 CYS B C 1
ATOM 9009 O O . CYS B 1 548 ? 14.586 -7.609 -21.844 1 96.38 548 CYS B O 1
ATOM 9011 N N . VAL B 1 549 ? 12.609 -6.652 -21.906 1 94.69 549 VAL B N 1
ATOM 9012 C CA . VAL B 1 549 ? 13.102 -5.371 -21.391 1 94.69 549 VAL B CA 1
ATOM 9013 C C . VAL B 1 549 ? 13.68 -5.559 -20 1 94.69 549 VAL B C 1
ATOM 9015 O O . VAL B 1 549 ? 14.742 -5.027 -19.672 1 94.69 549 VAL B O 1
ATOM 9018 N N . GLU B 1 550 ? 13.016 -6.301 -19.203 1 95.62 550 GLU B N 1
ATOM 9019 C CA . GLU B 1 550 ? 13.484 -6.551 -17.844 1 95.62 550 GLU B CA 1
ATOM 9020 C C . GLU B 1 550 ? 14.797 -7.336 -17.844 1 95.62 550 GLU B C 1
ATOM 9022 O O . GLU B 1 550 ? 15.672 -7.086 -17.016 1 95.62 550 GLU B O 1
ATOM 9027 N N . THR B 1 551 ? 14.891 -8.281 -18.734 1 97.19 551 THR B N 1
ATOM 9028 C CA . THR B 1 551 ? 16.125 -9.047 -18.844 1 97.19 551 THR B CA 1
ATOM 9029 C C . THR B 1 551 ? 17.281 -8.148 -19.281 1 97.19 551 THR B C 1
ATOM 9031 O O . THR B 1 551 ? 18.375 -8.203 -18.688 1 97.19 551 THR B O 1
ATOM 9034 N N . LEU B 1 552 ? 17.016 -7.336 -20.266 1 96.31 552 LEU B N 1
ATOM 9035 C CA . LEU B 1 552 ? 18.047 -6.41 -20.719 1 96.31 552 LEU B CA 1
ATOM 9036 C C . LEU B 1 552 ? 18.453 -5.453 -19.609 1 96.31 552 LEU B C 1
ATOM 9038 O O . LEU B 1 552 ? 19.625 -5.117 -19.469 1 96.31 552 LEU B O 1
ATOM 9042 N N . PHE B 1 553 ? 17.516 -5.059 -18.875 1 95.5 553 PHE B N 1
ATOM 9043 C CA . PHE B 1 553 ? 17.781 -4.145 -17.781 1 95.5 553 PHE B CA 1
ATOM 9044 C C . PHE B 1 553 ? 18.656 -4.805 -16.734 1 95.5 553 PHE B C 1
ATOM 9046 O O . PHE B 1 553 ? 19.609 -4.199 -16.234 1 95.5 553 PHE B O 1
ATOM 9053 N N . LEU B 1 554 ? 18.297 -6 -16.359 1 95.44 554 LEU B N 1
ATOM 9054 C CA . LEU B 1 554 ? 19.078 -6.711 -15.359 1 95.44 554 LEU B CA 1
ATOM 9055 C C . LEU B 1 554 ? 20.5 -6.965 -15.852 1 95.44 554 LEU B C 1
ATOM 9057 O O . LEU B 1 554 ? 21.469 -6.855 -15.086 1 95.44 554 LEU B O 1
ATOM 9061 N N . CYS B 1 555 ? 20.641 -7.289 -17.094 1 95.19 555 CYS B N 1
ATOM 9062 C CA . CYS B 1 555 ? 21.953 -7.469 -17.688 1 95.19 555 CYS B CA 1
ATOM 9063 C C . CYS B 1 555 ? 22.734 -6.156 -17.688 1 95.19 555 CYS B C 1
ATOM 9065 O O . CYS B 1 555 ? 23.938 -6.145 -17.453 1 95.19 555 CYS B O 1
ATOM 9067 N N . PHE B 1 556 ? 22.016 -5.113 -17.984 1 93.94 556 PHE B N 1
ATOM 9068 C CA . PHE B 1 556 ? 22.625 -3.783 -17.969 1 93.94 556 PHE B CA 1
ATOM 9069 C C . PHE B 1 556 ? 23.172 -3.449 -16.594 1 93.94 556 PHE B C 1
ATOM 9071 O O . PHE B 1 556 ? 24.297 -2.975 -16.469 1 93.94 556 PHE B O 1
ATOM 9078 N N . CYS B 1 557 ? 22.422 -3.727 -15.539 1 92.25 557 CYS B N 1
ATOM 9079 C CA . CYS B 1 557 ? 22.844 -3.461 -14.164 1 92.25 557 CYS B CA 1
ATOM 9080 C C . CYS B 1 557 ? 24.031 -4.336 -13.789 1 92.25 557 CYS B C 1
ATOM 9082 O O . CYS B 1 557 ? 24.953 -3.877 -13.109 1 92.25 557 CYS B O 1
ATOM 9084 N N . GLU B 1 558 ? 24.031 -5.57 -14.242 1 92.44 558 GLU B N 1
ATOM 9085 C CA . GLU B 1 558 ? 25.156 -6.477 -14 1 92.44 558 GLU B CA 1
ATOM 9086 C C . GLU B 1 558 ? 26.406 -6.008 -14.727 1 92.44 558 GLU B C 1
ATOM 9088 O O . GLU B 1 558 ? 27.516 -6.094 -14.188 1 92.44 558 GLU B O 1
ATOM 9093 N N . ASP B 1 559 ? 26.203 -5.539 -15.891 1 92.06 559 ASP B N 1
ATOM 9094 C CA . ASP B 1 559 ? 27.297 -5.055 -16.703 1 92.06 559 ASP B CA 1
ATOM 9095 C C . ASP B 1 559 ? 27.969 -3.836 -16.062 1 92.06 559 ASP B C 1
ATOM 9097 O O . ASP B 1 559 ? 29.188 -3.723 -16.062 1 92.06 559 ASP B O 1
ATOM 9101 N N . LEU B 1 560 ? 27.219 -2.965 -15.484 1 89.38 560 LEU B N 1
ATOM 9102 C CA . LEU B 1 560 ? 27.719 -1.749 -14.852 1 89.38 560 LEU B CA 1
ATOM 9103 C C . LEU B 1 560 ? 28.531 -2.078 -13.602 1 89.38 560 LEU B C 1
ATOM 9105 O O . LEU B 1 560 ? 29.469 -1.357 -13.258 1 89.38 560 LEU B O 1
ATOM 9109 N N . GLU B 1 561 ? 28.219 -3.145 -12.938 1 88.25 561 GLU B N 1
ATOM 9110 C CA . GLU B 1 561 ? 28.891 -3.494 -11.695 1 88.25 561 GLU B CA 1
ATOM 9111 C C . GLU B 1 561 ? 30.125 -4.355 -11.961 1 88.25 561 GLU B C 1
ATOM 9113 O O . GLU B 1 561 ? 31.125 -4.25 -11.25 1 88.25 561 GLU B O 1
ATOM 9118 N N . LYS B 1 562 ? 30.031 -5.145 -12.938 1 88.06 562 LYS B N 1
ATOM 9119 C CA . LYS B 1 562 ? 31.109 -6.098 -13.203 1 88.06 562 LYS B CA 1
ATOM 9120 C C . LYS B 1 562 ? 32.188 -5.484 -14.094 1 88.06 562 LYS B C 1
ATOM 9122 O O . LYS B 1 562 ? 33.375 -5.816 -13.977 1 88.06 562 LYS B O 1
ATOM 9127 N N . ASN B 1 563 ? 31.719 -4.633 -15 1 85.12 563 ASN B N 1
ATOM 9128 C CA . ASN B 1 563 ? 32.656 -4.086 -15.984 1 85.12 563 ASN B CA 1
ATOM 9129 C C . ASN B 1 563 ? 32.875 -2.594 -15.766 1 85.12 563 ASN B C 1
ATOM 9131 O O . ASN B 1 563 ? 32.031 -1.904 -15.203 1 85.12 563 ASN B O 1
ATOM 9135 N N . ASP B 1 564 ? 34.094 -2.049 -16.062 1 81.19 564 ASP B N 1
ATOM 9136 C CA . ASP B 1 564 ? 34.438 -0.653 -15.82 1 81.19 564 ASP B CA 1
ATOM 9137 C C . ASP B 1 564 ? 34.781 0.066 -17.125 1 81.19 564 ASP B C 1
ATOM 9139 O O . ASP B 1 564 ? 35.188 1.222 -17.125 1 81.19 564 ASP B O 1
ATOM 9143 N N . GLY B 1 565 ? 34.562 -0.57 -18.234 1 78 565 GLY B N 1
ATOM 9144 C CA . GLY B 1 565 ? 34.812 0.079 -19.516 1 78 565 GLY B CA 1
ATOM 9145 C C . GLY B 1 565 ? 36.281 -0.001 -19.969 1 78 565 GLY B C 1
ATOM 9146 O O . GLY B 1 565 ? 36.625 0.43 -21.062 1 78 565 GLY B O 1
ATOM 9147 N N . SER B 1 566 ? 37.156 -0.552 -19.156 1 80.69 566 SER B N 1
ATOM 9148 C CA . SER B 1 566 ? 38.562 -0.721 -19.516 1 80.69 566 SER B CA 1
ATOM 9149 C C . SER B 1 566 ? 38.75 -1.793 -20.578 1 80.69 566 SER B C 1
ATOM 9151 O O . SER B 1 566 ? 37.781 -2.49 -20.938 1 80.69 566 SER B O 1
ATOM 9153 N N . SER B 1 567 ? 39.875 -1.85 -21.125 1 81.69 567 SER B N 1
ATOM 9154 C CA . SER B 1 567 ? 40.156 -2.799 -22.188 1 81.69 567 SER B CA 1
ATOM 9155 C C . SER B 1 567 ? 40.094 -4.238 -21.688 1 81.69 567 SER B C 1
ATOM 9157 O O . SER B 1 567 ? 39.75 -5.148 -22.453 1 81.69 567 SER B O 1
ATOM 9159 N N . SER B 1 568 ? 40.312 -4.453 -20.422 1 83.75 568 SER B N 1
ATOM 9160 C CA . SER B 1 568 ? 40.281 -5.797 -19.859 1 83.75 568 SER B CA 1
ATOM 9161 C C . SER B 1 568 ? 38.844 -6.203 -19.5 1 83.75 568 SER B C 1
ATOM 9163 O O . SER B 1 568 ? 38.5 -7.391 -19.531 1 83.75 568 SER B O 1
ATOM 9165 N N . LYS B 1 569 ? 38 -5.223 -19.266 1 85.12 569 LYS B N 1
ATOM 9166 C CA . LYS B 1 569 ? 36.594 -5.449 -18.922 1 85.12 569 LYS B CA 1
ATOM 9167 C C . LYS B 1 569 ? 35.688 -4.477 -19.656 1 85.12 569 LYS B C 1
ATOM 9169 O O . LYS B 1 569 ? 35.094 -3.582 -19.047 1 85.12 569 LYS B O 1
ATOM 9174 N N . PRO B 1 570 ? 35.469 -4.84 -20.984 1 82.62 570 PRO B N 1
ATOM 9175 C CA . PRO B 1 570 ? 34.656 -3.906 -21.781 1 82.62 570 PRO B CA 1
ATOM 9176 C C . PRO B 1 570 ? 33.156 -4.004 -21.484 1 82.62 570 PRO B C 1
ATOM 9178 O O . PRO B 1 570 ? 32.688 -5.055 -21.047 1 82.62 570 PRO B O 1
ATOM 9181 N N . TYR B 1 571 ? 32.469 -2.893 -21.656 1 85.94 571 TYR B N 1
ATOM 9182 C CA . TYR B 1 571 ? 31.031 -2.885 -21.547 1 85.94 571 TYR B CA 1
ATOM 9183 C C . TYR B 1 571 ? 30.375 -3.535 -22.766 1 85.94 571 TYR B C 1
ATOM 9185 O O . TYR B 1 571 ? 30.859 -3.367 -23.891 1 85.94 571 TYR B O 1
ATOM 9193 N N . TYR B 1 572 ? 29.344 -4.289 -22.547 1 85.12 572 TYR B N 1
ATOM 9194 C CA . TYR B 1 572 ? 28.594 -4.918 -23.625 1 85.12 572 TYR B CA 1
ATOM 9195 C C . TYR B 1 572 ? 27.312 -4.129 -23.938 1 85.12 572 TYR B C 1
ATOM 9197 O O . TYR B 1 572 ? 26.422 -4.621 -24.625 1 85.12 572 TYR B O 1
ATOM 9205 N N . ILE B 1 573 ? 27.281 -2.961 -23.391 1 81.56 573 ILE B N 1
ATOM 9206 C CA . ILE B 1 573 ? 26.109 -2.105 -23.516 1 81.56 573 ILE B CA 1
ATOM 9207 C C . ILE B 1 573 ? 25.984 -1.609 -24.969 1 81.56 573 ILE B C 1
ATOM 9209 O O . ILE B 1 573 ? 26.984 -1.511 -25.672 1 81.56 573 ILE B O 1
ATOM 9213 N N . SER B 1 574 ? 24.812 -1.312 -25.375 1 83 574 SER B N 1
ATOM 9214 C CA . SER B 1 574 ? 24.562 -0.719 -26.688 1 83 574 SER B CA 1
ATOM 9215 C C . SER B 1 574 ? 25.125 0.695 -26.781 1 83 574 SER B C 1
ATOM 9217 O O . SER B 1 574 ? 25.297 1.364 -25.75 1 83 574 SER B O 1
ATOM 9219 N N . PRO B 1 575 ? 25.453 1.05 -27.938 1 80.56 575 PRO B N 1
ATOM 9220 C CA . PRO B 1 575 ? 26.031 2.387 -28.094 1 80.56 575 PRO B CA 1
ATOM 9221 C C . PRO B 1 575 ? 25.109 3.49 -27.578 1 80.56 575 PRO B C 1
ATOM 9223 O O . PRO B 1 575 ? 25.594 4.48 -27.016 1 80.56 575 PRO B O 1
ATOM 9226 N N . GLY B 1 576 ? 23.859 3.283 -27.688 1 79 576 GLY B N 1
ATOM 9227 C CA . GLY B 1 576 ? 22.922 4.273 -27.172 1 79 576 GLY B CA 1
ATOM 9228 C C . GLY B 1 576 ? 22.969 4.402 -25.672 1 79 576 GLY B C 1
ATOM 9229 O O . GLY B 1 576 ? 22.969 5.512 -25.141 1 79 576 GLY B O 1
ATOM 9230 N N . LEU B 1 577 ? 23.031 3.324 -25.031 1 83.31 577 LEU B N 1
ATOM 9231 C CA . LEU B 1 577 ? 23.062 3.311 -23.578 1 83.31 577 LEU B CA 1
ATOM 9232 C C . LEU B 1 577 ? 24.422 3.812 -23.078 1 83.31 577 LEU B C 1
ATOM 9234 O O . LEU B 1 577 ? 24.484 4.496 -22.047 1 83.31 577 LEU B O 1
ATOM 9238 N N . HIS B 1 578 ? 25.438 3.494 -23.766 1 83.5 578 HIS B N 1
ATOM 9239 C CA . HIS B 1 578 ? 26.781 3.938 -23.406 1 83.5 578 HIS B CA 1
ATOM 9240 C C . HIS B 1 578 ? 26.891 5.457 -23.469 1 83.5 578 HIS B C 1
ATOM 9242 O O . HIS B 1 578 ? 27.531 6.074 -22.609 1 83.5 578 HIS B O 1
ATOM 9248 N N . LYS B 1 579 ? 26.234 5.988 -24.453 1 81.94 579 LYS B N 1
ATOM 9249 C CA . LYS B 1 579 ? 26.25 7.441 -24.625 1 81.94 579 LYS B CA 1
ATOM 9250 C C . LYS B 1 579 ? 25.547 8.133 -23.453 1 81.94 579 LYS B C 1
ATOM 9252 O O . LYS B 1 579 ? 26.031 9.148 -22.953 1 81.94 579 LYS B O 1
ATOM 9257 N N . ILE B 1 580 ? 24.516 7.574 -23.016 1 81.38 580 ILE B N 1
ATOM 9258 C CA . ILE B 1 580 ? 23.75 8.156 -21.922 1 81.38 580 ILE B CA 1
ATOM 9259 C C . ILE B 1 580 ? 24.547 8.078 -20.625 1 81.38 580 ILE B C 1
ATOM 9261 O O . ILE B 1 580 ? 24.562 9.031 -19.844 1 81.38 580 ILE B O 1
ATOM 9265 N N . LEU B 1 581 ? 25.156 6.938 -20.422 1 78.25 581 LEU B N 1
ATOM 9266 C CA . LEU B 1 581 ? 25.969 6.758 -19.203 1 78.25 581 LEU B CA 1
ATOM 9267 C C . LEU B 1 581 ? 27.141 7.727 -19.188 1 78.25 581 LEU B C 1
ATOM 9269 O O . LEU B 1 581 ? 27.469 8.305 -18.141 1 78.25 581 LEU B O 1
ATOM 9273 N N . ARG B 1 582 ? 27.703 7.902 -20.312 1 73.12 582 ARG B N 1
ATOM 9274 C CA . ARG B 1 582 ? 28.844 8.82 -20.438 1 73.12 582 ARG B CA 1
ATOM 9275 C C . ARG B 1 582 ? 28.406 10.258 -20.172 1 73.12 582 ARG B C 1
ATOM 9277 O O . ARG B 1 582 ? 29.109 11 -19.484 1 73.12 582 ARG B O 1
ATOM 9284 N N . LYS B 1 583 ? 27.328 10.562 -20.656 1 74.75 583 LYS B N 1
ATOM 9285 C CA . LYS B 1 583 ? 26.781 11.906 -20.453 1 74.75 583 LYS B CA 1
ATOM 9286 C C . LYS B 1 583 ? 26.453 12.141 -18.984 1 74.75 583 LYS B C 1
ATOM 9288 O O . LYS B 1 583 ? 26.641 13.242 -18.469 1 74.75 583 LYS B O 1
ATOM 9293 N N . GLY B 1 584 ? 25.953 11.125 -18.375 1 71.62 584 GLY B N 1
ATOM 9294 C CA . GLY B 1 584 ? 25.672 11.227 -16.953 1 71.62 584 GLY B CA 1
ATOM 9295 C C . GLY B 1 584 ? 26.906 11.414 -16.094 1 71.62 584 GLY B C 1
ATOM 9296 O O . GLY B 1 584 ? 26.906 12.211 -15.156 1 71.62 584 GLY B O 1
ATOM 9297 N N . GLU B 1 585 ? 27.906 10.688 -16.453 1 71.31 585 GLU B N 1
ATOM 9298 C CA . GLU B 1 585 ? 29.172 10.805 -15.727 1 71.31 585 GLU B CA 1
ATOM 9299 C C . GLU B 1 585 ? 29.812 12.172 -15.938 1 71.31 585 GLU B C 1
ATOM 9301 O O . GLU B 1 585 ? 30.375 12.758 -15.008 1 71.31 585 GLU B O 1
ATOM 9306 N N . GLU B 1 586 ? 29.703 12.648 -17.141 1 68.69 586 GLU B N 1
ATOM 9307 C CA . GLU B 1 586 ? 30.25 13.961 -17.453 1 68.69 586 GLU B CA 1
ATOM 9308 C C . GLU B 1 586 ? 29.516 15.062 -16.703 1 68.69 586 GLU B C 1
ATOM 9310 O O . GLU B 1 586 ? 30.125 16.016 -16.203 1 68.69 586 GLU B O 1
ATOM 9315 N N . ARG B 1 587 ? 28.328 14.891 -16.547 1 65.81 587 ARG B N 1
ATOM 9316 C CA . ARG B 1 587 ? 27.531 15.867 -15.82 1 65.81 587 ARG B CA 1
ATOM 9317 C C . ARG B 1 587 ? 27.844 15.828 -14.328 1 65.81 587 ARG B C 1
ATOM 9319 O O . ARG B 1 587 ? 27.891 16.875 -13.68 1 65.81 587 ARG B O 1
ATOM 9326 N N . ALA B 1 588 ? 28.016 14.664 -13.852 1 66 588 ALA B N 1
ATOM 9327 C CA . ALA B 1 588 ? 28.344 14.516 -12.438 1 66 588 ALA B CA 1
ATOM 9328 C C . ALA B 1 588 ? 29.719 15.102 -12.141 1 66 588 ALA B C 1
ATOM 9330 O O . ALA B 1 588 ? 29.922 15.75 -11.109 1 66 588 ALA B O 1
ATOM 9331 N N . LYS B 1 589 ? 30.672 14.938 -12.953 1 61.31 589 LYS B N 1
ATOM 9332 C CA . LYS B 1 589 ? 32 15.5 -12.789 1 61.31 589 LYS B CA 1
ATOM 9333 C C . LYS B 1 589 ? 31.984 17.016 -12.891 1 61.31 589 LYS B C 1
ATOM 9335 O O . LYS B 1 589 ? 32.688 17.703 -12.133 1 61.31 589 LYS B O 1
ATOM 9340 N N . SER B 1 590 ? 31.188 17.453 -13.711 1 60.97 590 SER B N 1
ATOM 9341 C CA . SER B 1 590 ? 31.078 18.906 -13.875 1 60.97 590 SER B CA 1
ATOM 9342 C C . SER B 1 590 ? 30.406 19.531 -12.664 1 60.97 590 SER B C 1
ATOM 9344 O O . SER B 1 590 ? 30.781 20.625 -12.242 1 60.97 590 SER B O 1
ATOM 9346 N N . CYS B 1 591 ? 29.469 18.875 -12.102 1 56.25 591 CYS B N 1
ATOM 9347 C CA . CYS B 1 591 ? 28.781 19.406 -10.93 1 56.25 591 CYS B CA 1
ATOM 9348 C C . CYS B 1 591 ? 29.672 19.328 -9.703 1 56.25 591 CYS B C 1
ATOM 9350 O O . CYS B 1 591 ? 29.609 20.203 -8.82 1 56.25 591 CYS B O 1
ATOM 9352 N N . ALA B 1 592 ? 30.516 18.312 -9.516 1 56.97 592 ALA B N 1
ATOM 9353 C CA . ALA B 1 592 ? 31.469 18.156 -8.414 1 56.97 592 ALA B CA 1
ATOM 9354 C C . ALA B 1 592 ? 32.594 19.188 -8.5 1 56.97 592 ALA B C 1
ATOM 9356 O O . ALA B 1 592 ? 33.062 19.672 -7.473 1 56.97 592 ALA B O 1
ATOM 9357 N N . SER B 1 593 ? 32.906 19.594 -9.609 1 53.34 593 SER B N 1
ATOM 9358 C CA . SER B 1 593 ? 33.938 20.609 -9.789 1 53.34 593 SER B CA 1
ATOM 9359 C C . SER B 1 593 ? 33.406 22.016 -9.586 1 53.34 593 SER B C 1
ATOM 9361 O O . SER B 1 593 ? 34.125 22.906 -9.156 1 53.34 593 SER B O 1
ATOM 9363 N N . SER B 1 594 ? 32.188 22.125 -9.672 1 43.03 594 SER B N 1
ATOM 9364 C CA . SER B 1 594 ? 31.656 23.484 -9.484 1 43.03 594 SER B CA 1
ATOM 9365 C C . SER B 1 594 ? 31.25 23.734 -8.039 1 43.03 594 SER B C 1
ATOM 9367 O O . SER B 1 594 ? 30.703 22.844 -7.379 1 43.03 594 SER B O 1
#

Organism: Nothobranchius furzeri (NCBI:txid105023)

Secondary structure (DSSP, 8-state):
-HHHHHHHHHHHHHHHHHHHHHHHHH--THHHHS-B-TTSPBTT-TTSS--S-SS--HHHHHHSS-HHHHHHTT-S-SS---EEEETTEEEE-EEEETTEEEETTBSEEE-TTS-EEEHHHHHHHTS-HHHHHHHHHHHHHHHHHHHTHHHHHHHHHHHHHHHHHHHHHHHHHHHHHHHHHHHHHHHHHHHHHHHHHHHHHHHHTS----GGGS---S-HHHHTT-HHHHHHHHHHHHHHHHHHHHHHHHHHTTSHHHHHHHHHHHHHHHHSGGGGGHHHHHHHHHHHHHHHHHHHHHHHHT-PPEEEEEE-SSTT-TTTT-EE-TTTGGGSTHHHHSTT-EEEEEEE---SHHHHTHHHHHHHHHHHHHHHHHHHHHHHHHHHHHHHHHHHT-SSTTTTSPSSHHHHHHHHHHHHSHHHHHHHHHHHHHHHHHHHHHHHHHHHHTT-S-HHHHHHHHHHHHHHHHHHHHHHHHHHHHHHHHHHH---HHHHHHHHHHHHHHTHHHHHHHHHHHHHHHHHHHHHHHHHH--HHHHHHHHHHHHHHHHHHHHHHHHHHHHHHH--SSSSS-----HHHHHHHHHHHHHHHHHHH-/-HHHHHHHHHHHHHHHHHHHHHHHHH--THHHHSPBPTTSPBTT-TTSS--S-SS--HHHHHHSS-HHHHHHTT-S-SS---EEEETTEEEE-EEEETTEEEETTBSEEE-TTS-EEEHHHHHHHTS-HHHHHHHHHHHHHHHHHHHTHHHHHHHHHHHHHHHHHHHHHHHHHHHHHHHHHHHHHHHHHHHHHHHHHHHHHHHHTS----GGGS---S-HHHHTT-HHHHHHHHHHHHHHHHHHHHHHHHHHTTSHHHHHHHHHHHHHHHH-GGGGGHHHHHHHHHHHHHHHHHHHHHHHHT-PPEEEEEE-SSTT-TTTT-EE-TTTGGGSTHHHHSTT-EEEEEEE---SHHHHTHHHHHHHHHHHHHHHHHHHHHHHHHHHHHHHHHHHT-SSTTTTSPSSHHHHHHHHHHHHSHHHHHHHHHHHHHHHHHHHHHHHHHHHHTT-S-HHHHHHHHHHHHHHHHHHHHHHHHHHHHHHHHHHH---HHHHHHHHHHHHHHTHHHHHHHHHHHHHHHHHHHHHHHHHH--HHHHHHHHHHHHHHHHHHHHHHHHHHHHHHH--SSSSS-----HHHHHHHHHHHHHHHHHHH-

Solvent-accessible surface area (backbone atoms only — not comparable to full-atom values): 63058 Å² total; per-residue (Å²): 113,72,64,56,33,46,60,57,47,53,56,51,55,48,48,52,50,49,50,49,50,53,19,60,71,50,24,38,57,60,65,74,58,28,46,65,42,57,85,63,44,57,48,71,41,89,84,36,93,58,61,62,77,69,29,64,43,75,62,61,57,61,64,52,83,56,65,65,56,39,61,66,60,60,65,46,59,75,52,75,55,57,39,44,72,49,79,67,33,51,38,68,41,72,44,70,60,97,83,44,62,16,47,77,87,29,51,60,43,54,42,75,85,66,42,79,36,48,38,66,52,50,41,57,69,52,67,36,43,66,56,46,49,48,46,51,50,49,48,52,48,48,50,52,45,66,73,41,44,68,58,51,54,49,49,45,52,49,34,50,52,51,44,52,49,50,49,56,45,33,46,76,40,39,60,55,51,53,52,49,50,56,48,44,52,54,48,52,52,50,47,49,38,52,52,31,49,51,54,27,58,62,38,63,74,44,81,84,71,65,69,84,75,58,68,94,62,72,57,61,71,63,50,71,70,32,42,65,51,31,50,51,50,31,52,50,46,49,53,52,49,51,51,50,50,53,53,47,56,62,46,58,76,58,44,61,61,45,42,51,43,47,28,49,31,30,50,51,42,69,75,44,56,70,59,75,53,44,44,57,54,52,49,51,52,46,51,52,46,51,50,52,45,50,55,43,50,47,17,50,71,26,40,49,38,83,34,25,23,26,47,44,78,50,96,76,38,88,62,49,71,36,82,42,52,75,86,51,45,83,78,40,68,55,49,73,74,29,69,71,42,40,63,28,47,67,48,70,41,50,91,42,72,64,53,71,42,40,65,60,50,51,50,49,48,50,40,50,42,44,24,52,52,38,30,53,51,41,52,49,48,22,15,51,20,25,26,49,48,44,55,49,71,22,85,55,82,70,78,54,38,65,83,60,37,55,60,55,22,40,53,46,40,64,73,73,37,43,38,38,39,46,50,54,16,45,56,52,20,54,48,49,50,53,38,53,53,38,50,53,50,46,63,67,38,73,69,46,86,57,60,64,60,46,50,52,45,49,51,51,39,52,52,42,50,52,50,48,55,51,49,51,55,45,46,56,45,15,32,33,39,25,43,74,70,66,52,54,47,70,59,19,32,51,51,37,49,52,54,43,37,66,39,41,70,58,49,52,53,32,51,51,52,50,50,50,54,52,46,53,50,38,50,52,49,24,65,72,62,74,35,79,63,25,38,55,50,29,48,41,52,50,47,50,52,49,46,40,34,51,37,52,48,52,51,50,57,49,40,62,73,74,24,81,60,42,91,91,32,60,62,66,64,52,72,71,57,48,53,52,53,50,52,52,52,52,50,49,53,54,54,70,73,96,114,74,63,60,33,46,59,58,45,52,56,52,54,49,48,52,50,48,51,48,49,54,19,60,71,50,24,40,57,59,64,74,58,26,45,65,42,58,84,63,44,58,48,71,41,89,86,37,92,57,61,63,78,70,31,64,42,74,61,62,56,61,65,54,83,57,66,62,58,39,61,65,61,60,64,46,60,74,51,75,56,57,40,44,71,48,78,66,34,50,36,67,40,73,44,70,60,96,85,43,64,15,48,78,86,30,51,60,42,55,42,73,82,67,42,79,36,48,38,65,52,52,41,56,68,52,68,36,44,65,56,46,49,48,47,51,52,46,48,53,49,48,50,51,45,68,74,41,44,66,59,51,52,50,49,44,51,49,32,50,50,51,44,52,49,49,48,56,44,31,46,77,40,40,62,54,52,53,52,49,49,57,49,44,54,55,48,52,54,48,47,50,39,51,53,30,48,50,53,27,59,61,40,64,73,45,81,84,69,63,69,85,74,58,69,93,63,72,57,60,70,62,48,71,70,32,43,65,51,30,48,52,51,33,52,49,46,50,53,52,48,51,52,51,52,53,52,46,57,62,44,60,76,58,45,60,60,43,43,50,43,46,29,48,31,31,52,52,42,68,76,44,56,71,58,74,54,44,46,57,55,51,50,51,55,47,51,52,46,52,49,51,45,50,52,44,49,48,17,51,71,26,40,47,38,84,34,25,24,25,47,44,78,50,95,77,38,87,61,47,71,36,82,40,50,73,88,51,46,84,77,40,68,56,50,72,75,29,68,70,42,40,62,28,46,66,46,70,42,49,92,42,72,64,53,70,43,41,65,61,51,52,49,49,50,52,40,50,44,43,26,52,51,39,30,53,53,40,50,50,48,22,14,53,21,26,26,48,49,44,55,49,72,23,87,55,84,69,78,53,38,65,82,59,37,52,59,54,22,40,51,46,39,64,73,72,39,43,38,39,38,44,50,55,15,45,56,52,22,52,48,49,48,54,38,52,53,39,51,53,50,47,64,68,38,73,68,45,85,56,60,65,60,47,50,52,45,48,51,51,38,50,52,41,50,52,49,47,55,50,49,52,55,45,46,56,44,16,32,34,40,26,43,75,70,66,53,53,47,70,59,20,32,52,51,37,51,52,53,43,37,67,38,42,69,61,49,51,53,34,51,52,50,51,50,50,55,51,48,54,48,37,51,51,49,25,64,72,62,74,34,76,63,25,39,55,49,30,50,41,52,48,46,51,53,50,47,40,33,53,36,51,49,53,50,51,56,49,42,62,73,75,24,81,61,41,91,90,32,58,62,64,65,50,71,70,57,48,52,50,52,50,50,50,51,51,51,51,53,53,54,72,71,96

InterPro domains:
  IPR007603 Choline transporter-like [PF04515] (237-561)
  IPR007603 Choline transporter-like [PTHR12385] (16-585)

Sequence (1188 aa):
FRLGEDFLYKPIYKLVCCLWFAAWIHGDPRKIVYPTDSQGQFCGQQNTSNNGSLCPTLISCSSKESVADVIRDEDCPSMIVPSKPFLQRCFPEFNTKDGILRVANQTTFKDGDNNKRNVIDLRDAANMGSLLNAKEVGMKILEDFANSWILILLGLAVAMLVSVLYIILLRYIGGVIVCLSLCGVITAVGYGIWSCYGKYSTLRKKPYDTISDIGFQTDLSVYLEYRQTWLIFLTLLIMVETTLVILMIFLGTRLSIPVTLLKEGSRAISHIMSTLFYPLITFLLLAICVSYSAVTAVFLASSGEAVYKVTAADDHCVYANLTCSPLTFNQTNVTKVCPGARCMFAFYGGESVYHQYILVLHLCNLFVVLWLVNFIYALGQCTLAGAFASYYWAPRKPKDIPPFPLYSSFSRAIRYHTGSLAFGSLILAWVQVVRVVLMYLDHKLKGSQNCVARFLVCCLRCCFWSLERFLKFLNKNAYIMIAIYGKNFCTSSKDAFSLLMRNILRVATLDCITWFLLFIGKLFIAGVMVIIGSYMIANGFFNVFCTCVETLFLCFCEDLEKNDGSSSKPYYISPGLHKILRKGEERAKSCASSFRLGEDFLYKPIYKLVCCLWFAAWIHGDPRKIVYPTDSQGQFCGQQNTSNNGSLCPTLISCSSKESVADVIRDEDCPSMIVPSKPFLQRCFPEFNTKDGILRVANQTTFKDGDNNKRNVIDLRDAANMGSLLNAKEVGMKILEDFANSWILILLGLAVAMLVSVLYIILLRYIGGVIVCLSLCGVITAVGYGIWSCYGKYSTLRKKPYDTISDIGFQTDLSVYLEYRQTWLIFLTLLIMVETTLVILMIFLGTRLSIPVTLLKEGSRAISHIMSTLFYPLITFLLLAICVSYSAVTAVFLASSGEAVYKVTAADDHCVYANLTCSPLTFNQTNVTKVCPGARCMFAFYGGESVYHQYILVLHLCNLFVVLWLVNFIYALGQCTLAGAFASYYWAPRKPKDIPPFPLYSSFSRAIRYHTGSLAFGSLILAWVQVVRVVLMYLDHKLKGSQNCVARFLVCCLRCCFWSLERFLKFLNKNAYIMIAIYGKNFCTSSKDAFSLLMRNILRVATLDCITWFLLFIGKLFIAGVMVIIGSYMIANGFFNVFCTCVETLFLCFCEDLEKNDGSSSKPYYISPGLHKILRKGEERAKSCASS

Radius of gyration: 39.32 Å; Cα contacts (8 Å, |Δi|>4): 1299; chains: 2; bounding box: 98×121×77 Å